Protein AF-A0A0S9QQ86-F1 (afdb_monomer_lite)

Sequence (827 aa):
MVSVPVWSMLIAEASAACQPASPASGQTVTCTDAQPTGFVAPAAATGLTVSIQPGATIDSQQTSAGTNPSFTNVRVNGTSIVNNAGTVGNTAPLNRDNFGVNLAGDRSTLNNTGTITLTAPAGNTTTRVYGAYSSAPAGSQYESTTVTNSGTIAVTQNGNGIARGIYSGENTTLFTLNNTGLISATRGTSATATTAVVAGVDSDDDTDRLVVNNAAGGRITATGTNTRAISGRAAQYEINNSGTLTNTTANEAAIATFAVNAGNAGDATTVRAYNTVITNTATGVINGDVRNFDQDLQTATTVVNLRRTGTLTNAGTINGNVAFGGGNQTVNNTGRITGGLSFLDVAATVNTVNLGTGSSIGGNITAQGLGTNNLNLSGTGTLTGTVSGFTSLNQTGTGIAWTTASGSVQNLSGNLTVAGGNLTLGAGSTQNVAGLIQVTGSGAQLTVNNTLTNKTVNLSGSNTSLVNNGTLVGTGAAGRANTAATRVYGVLTNSTGADFANVAVTNNGTIAVTENGIGISRGIYAGENIASMAITNAGTISATRSGTGTAAVAAIDSDDDVAALSVTNRAGATISGTGTGVRAIQGRAQSFTIANAGAITGPAGGQAIVVYGAGNGFLTNAATGVITGDVRFTDADPQVATTANRRNSTTTNAGRLSGNIQYGLGSHTLTNTGAITGNIAFADVAASRNTVNLGTGSTIGGNITAQGLGINALNLSGTGTLTGNVAGFTTLRQADGAWTLASGSTQTFSGGATVAGGVLTVNSTLNANTGVGTAGTLVGTGRVAGTLTNAGIVAPGSTAAPFGTLTVTNFVQQAGGTLQTTLGVDG

Radius of gyration: 45.86 Å; chains: 1; bounding box: 100×57×171 Å

Secondary structure (DSSP, 8-state):
---PPP----------SEESSSPPTTPEEEE-SEETT-EE--TT-BS-EEEE-TT-EE--EE---SSS--EEEEEEESS-EEEE-SEEE-SS--SS-EEEEEEESTTEEEEESSEEEEEEPTT-SS-EEEEEEE-PPTT--BS-EEEEESSEEEEEE-SSSEEEEEEE-SSEEEEEEEESSEEEEEE-TT---SSS-EEEEEE-TTEEEEEEEE-TT-EEEEESTTEEEEEE--SEEEEEESSEEEE-STT-EEEEE-SB-TT-TT--SS-PPEEEEEEE-TT-EEESEEEE-SBTT--TT---SS-EEEEEEESSEEES-EEE-SS-EEEEESSEESS-EEE---TT-EEEEEE-TT-EESS-EEE-SSSEEEEEE-SSEEE-S-EEEEEEEEEESTT-EEEEPTT-EEEEEEEEEEESSEEEE-TT-EEEESS-EEEESTT-EEEE-SEEES--EEE-STT-EEEESSEEEEEE-TT---SGGG-EEEEEE--SSS-B--EEEEESSEEEEEE-SSS-EEEEEE-SSBS-EEEEESSEEEEEE-S---S-EEEEEE-TTBSEEEEEE-TT-EEEEESTTEEEEEE--SEEEEEESSEEE-STTSEEEEE-SSEEEEEEE-TT-EEESEEEE-SSSS--TT-S-PEEEEEEESSEEES-EEE-SS-EEEEESSEE-S-EEE---TT-EEEEEE-TT-EE-S-EEE-SSSEEEEEE-SEEEE-S-EEEEEEEEE-SSEEEE-TT-EEEEEEEEEEEEEEEEE-SEEES-EEEEEEEEEEESSEEEEEEEESSEEEEBBTTBSS---EEEEEEEPTT-EE-SS--S--

Structure (mmCIF, N/CA/C/O backbone):
data_AF-A0A0S9QQ86-F1
#
_entry.id   AF-A0A0S9QQ86-F1
#
loop_
_atom_site.group_PDB
_atom_site.id
_atom_site.type_symbol
_atom_site.label_atom_id
_atom_site.label_alt_id
_atom_site.label_comp_id
_atom_site.label_asym_id
_atom_site.label_entity_id
_atom_site.label_seq_id
_atom_site.pdbx_PDB_ins_code
_atom_site.Cartn_x
_atom_site.Cartn_y
_atom_site.Cartn_z
_atom_site.occupancy
_atom_site.B_iso_or_equiv
_atom_site.auth_seq_id
_atom_site.auth_comp_id
_atom_site.auth_asym_id
_atom_site.auth_atom_id
_atom_site.pdbx_PDB_model_num
ATOM 1 N N . MET A 1 1 ? -31.117 -31.277 109.034 1.00 42.91 1 MET A N 1
ATOM 2 C CA . MET A 1 1 ? -30.748 -32.245 107.975 1.00 42.91 1 MET A CA 1
ATOM 3 C C . MET A 1 1 ? -32.050 -32.612 107.272 1.00 42.91 1 MET A C 1
ATOM 5 O O . MET A 1 1 ? -32.931 -33.069 107.974 1.00 42.91 1 MET A O 1
ATOM 9 N N . VAL A 1 2 ? -32.321 -32.347 105.990 1.00 33.88 2 VAL A N 1
ATOM 10 C CA . VAL A 1 2 ? -31.473 -32.233 104.788 1.00 33.88 2 VAL 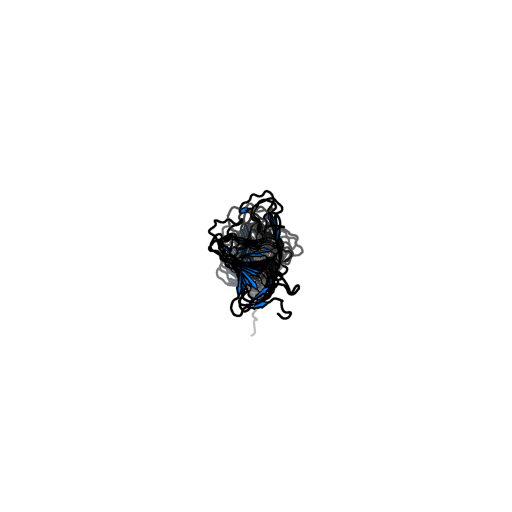A CA 1
ATOM 11 C C . VAL A 1 2 ? -32.186 -31.379 103.705 1.00 33.88 2 VAL A C 1
ATOM 13 O O . VAL A 1 2 ? -33.407 -31.397 103.625 1.00 33.88 2 VAL A O 1
ATOM 16 N N . SER A 1 3 ? -31.367 -30.657 102.923 1.00 34.94 3 SER A N 1
ATOM 17 C CA . SER A 1 3 ? -31.509 -29.999 101.598 1.00 34.94 3 SER A CA 1
ATOM 18 C C . SER A 1 3 ? -32.710 -29.108 101.230 1.00 34.94 3 SER A C 1
ATOM 20 O O . SER A 1 3 ? -33.792 -29.582 100.897 1.00 34.94 3 SER A O 1
ATOM 22 N N . VAL A 1 4 ? -32.412 -27.811 101.077 1.00 34.38 4 VAL A N 1
ATOM 23 C CA . VAL A 1 4 ? -33.148 -26.845 100.240 1.00 34.38 4 VAL A CA 1
ATOM 24 C C . VAL A 1 4 ? -32.533 -26.863 98.828 1.00 34.38 4 VAL A C 1
ATOM 26 O O . VAL A 1 4 ? -31.307 -26.763 98.730 1.00 34.38 4 VAL A O 1
ATOM 29 N N . PRO A 1 5 ? -33.319 -26.984 97.740 1.00 40.66 5 PRO A N 1
ATOM 30 C CA . PRO A 1 5 ? -32.805 -26.894 96.380 1.00 40.66 5 PRO A CA 1
ATOM 31 C C . PRO A 1 5 ? -32.748 -25.439 95.896 1.00 40.66 5 PRO A C 1
ATOM 33 O O . PRO A 1 5 ? -33.673 -24.651 96.084 1.00 40.66 5 PRO A O 1
ATOM 36 N N . VAL A 1 6 ? -31.634 -25.112 95.245 1.00 36.78 6 VAL A N 1
ATOM 37 C CA . VAL A 1 6 ? -31.362 -23.847 94.558 1.00 36.78 6 VAL A CA 1
ATOM 38 C C . VAL A 1 6 ? -32.195 -23.786 93.275 1.00 36.78 6 VAL A C 1
ATOM 40 O O . VAL A 1 6 ? -32.007 -24.601 92.375 1.00 36.78 6 VAL A O 1
ATOM 43 N N . TRP A 1 7 ? -33.099 -22.812 93.178 1.00 36.34 7 TRP A N 1
ATOM 44 C CA . TRP A 1 7 ? -33.680 -22.385 91.905 1.00 36.34 7 TRP A CA 1
ATOM 45 C C . TRP A 1 7 ? -32.700 -21.430 91.218 1.00 36.34 7 TRP A C 1
ATOM 47 O O . TRP A 1 7 ? -32.501 -20.303 91.665 1.00 36.34 7 TRP A O 1
ATOM 57 N N . SER A 1 8 ? -32.077 -21.888 90.133 1.00 35.44 8 SER A N 1
ATOM 58 C CA . SER A 1 8 ? -31.403 -21.022 89.168 1.00 35.44 8 SER A CA 1
ATOM 59 C C . SER 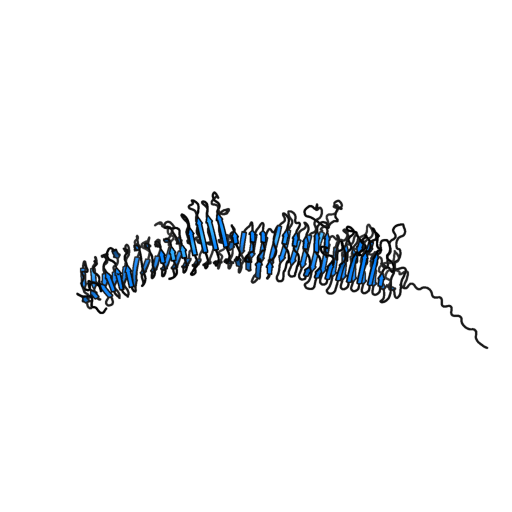A 1 8 ? -32.455 -20.476 88.200 1.00 35.44 8 SER A C 1
ATOM 61 O O . SER A 1 8 ? -33.015 -21.198 87.380 1.00 35.44 8 SER A O 1
ATOM 63 N N . MET A 1 9 ? -32.762 -19.184 88.322 1.00 32.84 9 MET A N 1
ATOM 64 C CA . MET A 1 9 ? -33.484 -18.436 87.295 1.00 32.84 9 MET A CA 1
ATOM 65 C C . MET A 1 9 ? -32.538 -18.223 86.108 1.00 32.84 9 MET A C 1
ATOM 67 O O . MET A 1 9 ? -31.603 -17.429 86.186 1.00 32.84 9 MET A O 1
ATOM 71 N N . LEU A 1 10 ? -32.778 -18.936 85.007 1.00 35.06 10 LEU A N 1
ATOM 72 C CA . LEU A 1 10 ? -32.261 -18.582 83.687 1.00 35.06 10 LEU A CA 1
ATOM 73 C C . LEU A 1 10 ? -32.993 -17.318 83.213 1.00 35.06 10 LEU A C 1
ATOM 75 O O . LEU A 1 10 ? -34.088 -17.396 82.660 1.00 35.06 10 LEU A O 1
ATOM 79 N N . ILE A 1 11 ? -32.397 -16.148 83.442 1.00 35.47 11 ILE A N 1
ATOM 80 C CA . ILE A 1 11 ? -32.747 -14.935 82.700 1.00 35.47 11 ILE A CA 1
ATOM 81 C C . ILE A 1 11 ? -32.011 -15.043 81.363 1.00 35.47 11 ILE A C 1
ATOM 83 O O . ILE A 1 11 ? -30.827 -14.735 81.264 1.00 35.47 11 ILE A O 1
ATOM 87 N N . ALA A 1 12 ? -32.699 -15.551 80.342 1.00 32.12 12 ALA A N 1
ATOM 88 C CA . ALA A 1 12 ? -32.270 -15.387 78.962 1.00 32.12 12 ALA A CA 1
ATOM 89 C C . ALA A 1 12 ? -32.544 -13.930 78.568 1.00 32.12 12 ALA A C 1
ATOM 91 O O . ALA A 1 12 ? -33.621 -13.603 78.070 1.00 32.12 12 ALA A O 1
ATOM 92 N N . GLU A 1 13 ? -31.600 -13.031 78.849 1.00 35.00 13 GLU A N 1
ATOM 93 C CA . GLU A 1 13 ? -31.570 -11.756 78.139 1.00 35.00 13 GLU A CA 1
ATOM 94 C C . GLU A 1 13 ? -31.379 -12.082 76.657 1.00 35.00 13 GLU A C 1
ATOM 96 O O . GLU A 1 13 ? -30.451 -12.802 76.286 1.00 35.00 13 GLU A O 1
ATOM 101 N N . ALA A 1 14 ? -32.292 -11.603 75.813 1.00 41.44 14 ALA A N 1
ATOM 102 C CA . ALA A 1 14 ? -32.137 -11.653 74.370 1.00 41.44 14 ALA A CA 1
ATOM 103 C C . ALA A 1 14 ? -30.925 -10.784 73.999 1.00 41.44 14 ALA A C 1
ATOM 105 O O . ALA A 1 14 ? -31.058 -9.584 73.759 1.00 41.44 14 ALA A O 1
ATOM 106 N N . SER A 1 15 ? -29.722 -11.362 74.031 1.00 53.38 15 SER A N 1
ATOM 107 C CA . SER A 1 15 ? -28.527 -10.674 73.571 1.00 53.38 15 SER A CA 1
ATOM 108 C C . SER A 1 15 ? -28.695 -10.419 72.075 1.00 53.38 15 SER A C 1
ATOM 110 O O . SER A 1 15 ? -28.980 -11.328 71.296 1.00 53.38 15 SER A O 1
ATOM 112 N N . ALA A 1 16 ? -28.578 -9.156 71.658 1.00 61.00 16 ALA A N 1
ATOM 113 C CA . ALA A 1 16 ? -28.522 -8.842 70.235 1.00 61.00 16 ALA A CA 1
ATOM 114 C C . ALA A 1 16 ? -27.374 -9.645 69.602 1.00 61.00 16 ALA A C 1
ATOM 116 O O . ALA A 1 16 ? -26.285 -9.711 70.176 1.00 61.00 16 ALA A O 1
ATOM 117 N N . ALA A 1 17 ? -27.598 -10.246 68.435 1.00 83.25 17 ALA A N 1
ATOM 118 C CA . ALA A 1 17 ? -26.603 -11.116 67.806 1.00 83.25 17 ALA A CA 1
ATOM 119 C C . ALA A 1 17 ? -25.352 -10.351 67.339 1.00 83.25 17 ALA A C 1
ATOM 121 O O . ALA A 1 17 ? -24.308 -10.962 67.131 1.00 83.25 17 ALA A O 1
ATOM 122 N N . CYS A 1 18 ? -25.457 -9.022 67.204 1.00 91.62 18 CYS A N 1
ATOM 123 C CA . CYS A 1 18 ? -24.354 -8.087 66.990 1.00 91.62 18 CYS A CA 1
ATOM 124 C C . CYS A 1 18 ? -24.015 -7.344 68.290 1.00 91.62 18 CYS A C 1
ATOM 126 O O . CYS A 1 18 ? -24.854 -6.603 68.807 1.00 91.62 18 CYS A O 1
ATOM 128 N N . GLN A 1 19 ? -22.788 -7.496 68.796 1.00 92.12 19 GLN A N 1
ATOM 129 C CA . GLN A 1 19 ? -22.339 -6.861 70.040 1.00 92.12 19 GLN A CA 1
ATOM 130 C C . GLN A 1 19 ? -21.069 -6.013 69.864 1.00 92.12 19 GLN A C 1
ATOM 132 O O . GLN A 1 19 ? -20.152 -6.454 69.168 1.00 92.12 19 GLN A O 1
ATOM 137 N N . PRO A 1 20 ? -20.973 -4.840 70.525 1.00 91.88 20 PRO A N 1
ATOM 138 C CA . PRO A 1 20 ? -22.025 -4.221 71.336 1.00 91.88 20 PRO A CA 1
ATOM 139 C C . PRO A 1 20 ? -23.178 -3.699 70.462 1.00 91.88 20 PRO A C 1
ATOM 141 O O . PRO A 1 20 ? -22.946 -3.167 69.379 1.00 91.88 20 PRO A O 1
ATOM 144 N N . ALA A 1 21 ? -24.419 -3.827 70.940 1.00 84.75 21 ALA A N 1
ATOM 145 C CA . ALA A 1 21 ? -25.613 -3.399 70.196 1.00 84.75 21 ALA A CA 1
ATOM 146 C C . ALA A 1 21 ? -25.665 -1.878 69.926 1.00 84.75 21 ALA A C 1
ATOM 148 O O . ALA A 1 21 ? -26.282 -1.436 68.961 1.00 84.75 21 ALA A O 1
ATOM 149 N N . SER A 1 22 ? -25.002 -1.077 70.768 1.00 88.56 22 SER A N 1
ATOM 150 C CA . SER A 1 22 ? -24.855 0.377 70.624 1.00 88.56 22 SER A CA 1
ATOM 151 C C . SER A 1 22 ? -23.378 0.770 70.795 1.00 88.56 22 SER A C 1
ATOM 153 O O . SER A 1 22 ? -22.986 1.206 71.880 1.00 88.56 22 SER A O 1
ATOM 155 N N . PRO A 1 23 ? -22.535 0.578 69.765 1.00 92.56 23 PRO A N 1
ATOM 156 C CA . PRO A 1 23 ? -21.102 0.852 69.844 1.00 92.56 23 PRO A CA 1
ATOM 157 C C . PRO A 1 23 ? -20.792 2.352 69.937 1.00 92.56 23 PRO A C 1
ATOM 159 O O . PRO A 1 23 ? -21.477 3.182 69.337 1.00 92.56 23 PRO A O 1
ATOM 162 N N . ALA A 1 24 ? -19.702 2.689 70.627 1.00 93.31 24 ALA A N 1
ATOM 163 C CA . ALA A 1 24 ? -19.068 4.006 70.538 1.00 93.31 24 ALA A CA 1
ATOM 164 C C . ALA A 1 24 ? -18.095 4.076 69.344 1.00 93.31 24 ALA A C 1
ATOM 166 O O . ALA A 1 24 ? -17.686 3.043 68.811 1.00 93.31 24 ALA A O 1
ATOM 167 N N . SER A 1 25 ? -17.693 5.284 68.935 1.00 94.44 25 SER A N 1
ATOM 168 C CA . SER A 1 25 ? -16.742 5.475 67.830 1.00 94.44 25 SER A CA 1
ATOM 169 C C . SER A 1 25 ? -15.441 4.687 68.025 1.00 94.44 25 SER A C 1
ATOM 171 O O . SER A 1 25 ? -14.938 4.566 69.142 1.00 94.44 25 SER A O 1
ATOM 173 N N . GLY A 1 26 ? -14.892 4.146 66.937 1.00 93.19 26 GLY A N 1
ATOM 174 C CA . GLY A 1 26 ? -13.669 3.335 66.955 1.00 93.19 26 GLY A CA 1
ATOM 175 C C . GLY A 1 26 ? -13.846 1.886 67.428 1.00 93.19 26 GLY A C 1
ATOM 176 O O . GLY A 1 26 ? -12.886 1.118 67.390 1.00 93.19 26 GLY A O 1
ATOM 177 N N . GLN A 1 27 ? -15.034 1.484 67.898 1.00 96.25 27 GLN A N 1
ATOM 178 C CA . GLN A 1 27 ? -15.246 0.133 68.422 1.00 96.25 27 GLN A CA 1
ATOM 179 C C . GLN A 1 27 ? -15.444 -0.920 67.327 1.00 96.25 27 GLN A C 1
ATOM 181 O O . GLN A 1 27 ? -15.884 -0.639 66.210 1.00 96.25 27 GLN A O 1
ATOM 186 N N . THR A 1 28 ? -15.155 -2.172 67.690 1.00 96.56 28 THR A N 1
ATOM 187 C CA . THR A 1 28 ? -15.485 -3.347 66.879 1.00 96.56 28 THR A CA 1
ATOM 188 C C . THR A 1 28 ? -16.832 -3.921 67.315 1.00 96.56 28 THR A C 1
ATOM 190 O O . THR A 1 28 ? -17.023 -4.205 68.494 1.00 96.56 28 THR A O 1
ATOM 193 N N . VAL A 1 29 ? -17.742 -4.118 66.363 1.00 96.31 29 VAL A N 1
ATOM 194 C CA . VAL A 1 29 ? -19.007 -4.840 66.535 1.00 96.31 29 VAL A CA 1
ATOM 195 C C . VAL A 1 29 ? -18.849 -6.220 65.920 1.00 96.31 29 VAL A C 1
ATOM 197 O O . VAL A 1 29 ? -18.479 -6.321 64.757 1.00 96.31 29 VAL A O 1
ATOM 200 N N . THR A 1 30 ? -19.143 -7.284 66.659 1.00 96.12 30 THR A N 1
ATOM 201 C CA . THR A 1 30 ? -19.096 -8.658 66.140 1.00 96.12 30 THR A CA 1
ATOM 202 C C . THR A 1 30 ? -20.499 -9.241 66.091 1.00 96.12 30 THR A C 1
ATOM 204 O O . THR A 1 30 ? -21.189 -9.233 67.107 1.00 96.12 30 THR A O 1
ATOM 207 N N . CYS A 1 31 ? -20.909 -9.745 64.926 1.00 95.38 31 CYS A N 1
ATOM 208 C CA . CYS A 1 31 ? -22.179 -10.438 64.734 1.00 95.38 31 CYS A CA 1
ATOM 209 C C . CYS A 1 31 ? -21.943 -11.941 64.563 1.00 95.38 31 CYS A C 1
ATOM 211 O O . CYS A 1 31 ? -21.298 -12.335 63.590 1.00 95.38 31 CYS A O 1
ATOM 213 N N . THR A 1 32 ? -22.439 -12.768 65.487 1.00 94.12 32 THR A N 1
ATOM 214 C CA . THR A 1 32 ? -22.210 -14.231 65.487 1.00 94.12 32 THR A CA 1
ATOM 215 C C . THR A 1 32 ? -23.421 -15.053 65.061 1.00 94.12 32 THR A C 1
ATOM 217 O O . THR A 1 32 ? -23.238 -16.132 64.511 1.00 94.12 32 THR A O 1
ATOM 220 N N . ASP A 1 33 ? -24.634 -14.532 65.258 1.00 91.44 33 ASP A N 1
ATOM 221 C CA . ASP A 1 33 ? -25.898 -15.248 65.034 1.00 91.44 33 ASP A CA 1
ATOM 222 C C . ASP A 1 33 ? -26.870 -14.439 64.152 1.00 91.44 33 ASP A C 1
ATOM 224 O O . ASP A 1 33 ? -26.481 -13.490 63.464 1.00 91.44 33 ASP A O 1
ATOM 228 N N . ALA A 1 34 ? -28.145 -14.831 64.131 1.00 91.19 34 ALA A N 1
ATOM 229 C CA . ALA A 1 34 ? -29.195 -14.127 63.404 1.00 91.19 34 ALA A CA 1
ATOM 230 C C . ALA A 1 34 ? -29.572 -12.797 64.079 1.00 91.19 34 ALA A C 1
ATOM 232 O O . ALA A 1 34 ? -30.019 -12.778 65.225 1.00 91.19 34 ALA A O 1
ATOM 233 N N . GLN A 1 35 ? -29.459 -11.693 63.340 1.00 91.81 35 GLN A N 1
ATOM 234 C CA . GLN A 1 35 ? -29.894 -10.356 63.730 1.00 91.81 35 GLN A CA 1
ATOM 235 C C . GLN A 1 35 ? -31.118 -9.938 62.890 1.00 91.81 35 GLN A C 1
ATOM 237 O O . GLN A 1 35 ? -30.965 -9.309 61.837 1.00 91.81 35 GLN A O 1
ATOM 242 N N . PRO A 1 36 ? -32.347 -10.270 63.331 1.00 87.38 36 PRO A N 1
ATOM 243 C CA . PRO A 1 36 ? -33.568 -10.068 62.544 1.00 87.38 36 PRO A CA 1
ATOM 244 C C . PRO A 1 36 ? -33.972 -8.596 62.389 1.00 87.38 36 PRO A C 1
ATOM 246 O O . PRO A 1 36 ? -34.810 -8.271 61.559 1.00 87.38 36 PRO A O 1
ATOM 249 N N . THR A 1 37 ? -33.402 -7.694 63.189 1.00 86.94 37 THR A N 1
ATOM 250 C CA . THR A 1 37 ? -33.710 -6.256 63.156 1.00 86.94 37 THR A CA 1
ATOM 251 C C . THR A 1 37 ? -32.634 -5.429 62.462 1.00 86.94 37 THR A C 1
ATOM 253 O O . THR A 1 37 ? -32.630 -4.216 62.634 1.00 86.94 37 THR A O 1
ATOM 256 N N . GLY A 1 38 ? -31.690 -6.059 61.756 1.00 90.88 38 GLY A N 1
ATOM 257 C CA . GLY A 1 38 ? -30.532 -5.388 61.166 1.00 90.88 38 GLY A CA 1
ATOM 258 C C . GLY A 1 38 ? -29.567 -4.763 62.179 1.00 90.88 38 GLY A C 1
ATOM 259 O O . GLY A 1 38 ? -29.695 -4.915 63.400 1.00 90.88 38 GLY A O 1
ATOM 260 N N . PHE A 1 39 ? -28.560 -4.074 61.649 1.00 93.38 39 PHE A N 1
ATOM 261 C CA . PHE A 1 39 ? -27.593 -3.286 62.402 1.00 93.38 39 PHE A CA 1
ATOM 262 C C . PHE A 1 39 ? -27.465 -1.882 61.802 1.00 93.38 39 PHE A C 1
ATOM 264 O O . PHE A 1 39 ? -26.983 -1.702 60.684 1.00 93.38 39 PHE A O 1
ATOM 271 N N . VAL A 1 40 ? -27.839 -0.863 62.568 1.00 92.62 40 VAL A N 1
ATOM 272 C CA . VAL A 1 40 ? -27.662 0.543 62.193 1.00 92.62 40 VAL A CA 1
ATOM 273 C C . VAL A 1 40 ? -26.800 1.224 63.245 1.00 92.62 40 VAL A C 1
ATOM 275 O O . VAL A 1 40 ? -27.189 1.324 64.407 1.00 92.62 40 VAL A O 1
ATOM 278 N N . ALA A 1 41 ? -25.623 1.700 62.832 1.00 91.50 41 ALA A N 1
ATOM 279 C CA . ALA A 1 41 ? -24.716 2.429 63.705 1.00 91.50 41 ALA A CA 1
ATOM 280 C C . ALA A 1 41 ? -25.399 3.678 64.299 1.00 91.50 41 ALA A C 1
ATOM 282 O O . ALA A 1 41 ? -26.053 4.423 63.554 1.00 91.50 41 ALA A O 1
ATOM 283 N N . PRO A 1 42 ? -25.213 3.963 65.604 1.00 91.19 42 PRO A N 1
ATOM 284 C CA . PRO A 1 42 ? -25.666 5.215 66.203 1.00 91.19 42 PRO A CA 1
ATOM 285 C C . PRO A 1 42 ? -25.159 6.429 65.412 1.00 91.19 42 PRO A C 1
ATOM 287 O O . PRO A 1 42 ? -24.029 6.429 64.926 1.00 91.19 42 PRO A O 1
ATOM 290 N N . ALA A 1 43 ? -25.973 7.483 65.297 1.00 85.25 43 ALA A N 1
ATOM 291 C CA . ALA A 1 43 ? -25.698 8.611 64.396 1.00 85.25 43 ALA A CA 1
ATOM 292 C C . ALA A 1 43 ? -24.330 9.292 64.622 1.00 85.25 43 ALA A C 1
ATOM 294 O O . ALA A 1 43 ? -23.712 9.748 63.666 1.00 85.25 43 ALA A O 1
ATOM 295 N N . ALA A 1 44 ? -23.842 9.334 65.868 1.00 86.50 44 ALA A N 1
ATOM 296 C CA . ALA A 1 44 ? -22.544 9.917 66.225 1.00 86.50 44 ALA A CA 1
ATOM 297 C C . ALA A 1 44 ? -21.367 8.919 66.185 1.00 86.50 44 ALA A C 1
ATOM 299 O O . ALA A 1 44 ? -20.217 9.328 66.337 1.00 86.50 44 ALA A O 1
ATOM 300 N N . ALA A 1 45 ? -21.636 7.620 66.012 1.00 91.38 45 ALA A N 1
ATOM 301 C CA . ALA A 1 45 ? -20.614 6.581 66.018 1.00 91.38 45 ALA A CA 1
ATOM 302 C C . ALA A 1 45 ? -19.935 6.485 64.645 1.00 91.38 45 ALA A C 1
ATOM 304 O O . ALA A 1 45 ? -20.573 6.167 63.639 1.00 91.38 45 ALA A O 1
ATOM 305 N N . THR A 1 46 ? -18.630 6.745 64.613 1.00 92.69 46 THR A N 1
ATOM 306 C CA . THR A 1 46 ? -17.783 6.704 63.412 1.00 92.69 46 THR A CA 1
ATOM 307 C C . THR A 1 46 ? -16.565 5.814 63.638 1.00 92.69 46 THR A C 1
ATOM 309 O O . THR A 1 46 ? -16.242 5.465 64.773 1.00 92.69 46 THR A O 1
ATOM 312 N N . GLY A 1 47 ? -15.870 5.410 62.573 1.00 93.19 47 GLY A N 1
ATOM 313 C CA . GLY A 1 47 ? -14.671 4.578 62.722 1.00 93.19 47 GLY A CA 1
ATOM 314 C C . GLY A 1 47 ? -14.955 3.168 63.248 1.00 93.19 47 GLY A C 1
ATOM 315 O O . GLY A 1 47 ? -14.082 2.558 63.856 1.00 93.19 47 GLY A O 1
ATOM 316 N N . LEU A 1 48 ? -16.180 2.666 63.081 1.00 96.31 48 LEU A N 1
ATOM 317 C CA . LEU A 1 48 ? -16.568 1.344 63.563 1.00 96.31 48 LEU A CA 1
ATOM 318 C C . LEU A 1 48 ? -15.942 0.245 62.707 1.00 96.31 48 LEU A C 1
ATOM 320 O O . LEU A 1 48 ? -15.819 0.402 61.497 1.00 96.31 48 LEU A O 1
ATOM 324 N N . THR A 1 49 ? -15.634 -0.899 63.314 1.00 97.38 49 THR A N 1
ATOM 325 C CA . THR A 1 49 ? -15.344 -2.143 62.583 1.00 97.38 49 THR A CA 1
ATOM 326 C C . THR A 1 49 ? -16.467 -3.144 62.826 1.00 97.38 49 THR A C 1
ATOM 328 O O . THR A 1 49 ? -16.536 -3.749 63.887 1.00 97.38 49 THR A O 1
ATOM 331 N N . VAL A 1 50 ? -17.368 -3.331 61.868 1.00 97.12 50 VAL A N 1
ATOM 332 C CA . VAL A 1 50 ? -18.463 -4.308 61.958 1.00 97.12 50 VAL A CA 1
ATOM 333 C C . VAL A 1 50 ? -18.007 -5.622 61.333 1.00 97.12 50 VAL A C 1
ATOM 335 O O . VAL A 1 50 ? -17.659 -5.647 60.161 1.00 97.12 50 VAL A O 1
ATOM 338 N N . SER A 1 51 ? -17.996 -6.712 62.092 1.00 97.19 51 SER A N 1
ATOM 339 C CA . SER A 1 51 ? -17.504 -8.029 61.686 1.00 97.19 51 SER A CA 1
ATOM 340 C C . SER A 1 51 ? -18.625 -9.064 61.759 1.00 97.19 51 SER A C 1
ATOM 342 O O . SER A 1 51 ? -18.986 -9.526 62.842 1.00 97.19 51 SER A O 1
ATOM 344 N N . ILE A 1 52 ? -19.195 -9.412 60.607 1.00 97.44 52 ILE A N 1
ATOM 345 C CA . ILE A 1 52 ? -20.265 -10.406 60.473 1.00 97.44 52 ILE A CA 1
ATOM 346 C C . ILE A 1 52 ? -19.614 -11.762 60.214 1.00 97.44 52 ILE A C 1
ATOM 348 O O . ILE A 1 52 ? -18.998 -11.967 59.166 1.00 97.44 52 ILE A O 1
ATOM 352 N N . GLN A 1 53 ? -19.726 -12.674 61.178 1.00 96.56 53 GLN A N 1
ATOM 353 C CA . GLN A 1 53 ? -19.045 -13.965 61.149 1.00 96.56 53 GLN A CA 1
ATOM 354 C C . GLN A 1 53 ? -19.683 -14.945 60.151 1.00 96.56 53 GLN A C 1
ATOM 356 O O . GLN A 1 53 ? -20.864 -14.812 59.816 1.00 96.56 53 GLN A O 1
ATOM 361 N N . PRO A 1 54 ? -18.933 -15.962 59.684 1.00 95.62 54 PRO A N 1
ATOM 362 C CA . PRO A 1 54 ? -19.508 -17.062 58.917 1.00 95.62 54 PRO A CA 1
ATOM 363 C C . PRO A 1 54 ? -20.700 -17.694 59.651 1.00 95.62 54 PRO A C 1
ATOM 365 O O . PRO A 1 54 ? -20.607 -18.002 60.834 1.00 95.62 54 PRO A O 1
ATOM 368 N N . GLY A 1 55 ? -21.818 -17.889 58.947 1.00 91.25 55 GLY A N 1
ATOM 369 C CA . GLY A 1 55 ? -23.059 -18.437 59.515 1.00 91.25 55 GLY A CA 1
ATOM 370 C C . GLY A 1 55 ? -24.008 -17.403 60.140 1.00 91.25 55 GLY A C 1
ATOM 371 O O . GLY A 1 55 ? -25.202 -17.682 60.234 1.00 91.25 55 GLY A O 1
ATOM 372 N N . ALA A 1 56 ? -23.532 -16.199 60.479 1.00 94.69 56 ALA A N 1
ATOM 373 C CA . ALA A 1 56 ? -24.394 -15.115 60.947 1.00 94.69 56 ALA A CA 1
ATOM 374 C C . ALA A 1 56 ? -25.315 -14.612 59.819 1.00 94.69 56 ALA A C 1
ATOM 376 O O . ALA A 1 56 ? -24.931 -14.598 58.643 1.00 94.69 56 ALA A O 1
ATOM 377 N N . THR A 1 57 ? -26.526 -14.174 60.173 1.00 94.38 57 THR A N 1
ATOM 378 C CA . THR A 1 57 ? -27.515 -13.636 59.220 1.00 94.38 57 THR A CA 1
ATOM 379 C C . THR A 1 57 ? -28.000 -12.265 59.681 1.00 94.38 57 THR A C 1
ATOM 381 O O . THR A 1 57 ? -28.406 -12.117 60.826 1.00 94.38 57 THR A O 1
ATOM 384 N N . ILE A 1 58 ? -27.958 -11.248 58.820 1.00 94.12 58 ILE A N 1
ATOM 385 C CA . ILE A 1 58 ? -28.413 -9.885 59.137 1.00 94.12 58 ILE A CA 1
ATOM 386 C C . ILE A 1 58 ? -29.609 -9.531 58.253 1.00 94.12 58 ILE A C 1
ATOM 388 O O . ILE A 1 58 ? -29.462 -9.377 57.036 1.00 94.12 58 ILE A O 1
ATOM 392 N N . ASP A 1 59 ? -30.782 -9.376 58.867 1.00 91.00 59 ASP A N 1
ATOM 393 C CA . ASP A 1 59 ? -32.007 -8.949 58.182 1.00 91.00 59 ASP A CA 1
ATOM 394 C C . ASP A 1 59 ? -32.151 -7.414 58.203 1.00 91.00 59 ASP A C 1
ATOM 396 O O . ASP A 1 59 ? -31.217 -6.692 58.553 1.00 91.00 59 ASP A O 1
ATOM 400 N N . SER A 1 60 ? -33.273 -6.889 57.729 1.00 87.38 60 SER A N 1
ATOM 401 C CA . SER A 1 60 ? -33.471 -5.461 57.490 1.00 87.38 60 SER A CA 1
ATOM 402 C C . SER A 1 60 ? -34.013 -4.698 58.707 1.00 87.38 60 SER A C 1
ATOM 404 O O . SER A 1 60 ? -34.912 -5.157 59.410 1.00 87.38 60 SER A O 1
ATOM 406 N N . GLN A 1 61 ? -33.513 -3.478 58.916 1.00 87.25 61 GLN A N 1
ATOM 407 C CA . GLN A 1 61 ? -34.061 -2.493 59.848 1.00 87.25 61 GLN A CA 1
ATOM 408 C C . GLN A 1 61 ? -34.781 -1.384 59.084 1.00 87.25 61 GLN A C 1
ATOM 410 O O . GLN A 1 61 ? -34.240 -0.843 58.120 1.00 87.25 61 GLN A O 1
ATOM 415 N N . GLN A 1 62 ? -35.958 -0.956 59.540 1.00 86.00 62 GLN A N 1
ATOM 416 C CA . GLN A 1 62 ? -36.554 0.282 59.039 1.00 86.00 62 GLN A CA 1
ATOM 417 C C . GLN A 1 62 ? -35.744 1.494 59.538 1.00 86.00 62 GLN A C 1
ATOM 419 O O . GLN A 1 62 ? -35.544 1.670 60.736 1.00 86.00 62 GLN A O 1
ATOM 424 N N . THR A 1 63 ? -35.285 2.337 58.614 1.00 81.19 63 THR A N 1
ATOM 425 C CA . THR A 1 63 ? -34.387 3.484 58.872 1.00 81.19 63 THR A CA 1
ATOM 426 C C . THR A 1 63 ? -35.025 4.848 58.630 1.00 81.19 63 THR A C 1
ATOM 428 O O . THR A 1 63 ? -34.452 5.866 59.010 1.00 81.19 63 THR A O 1
ATOM 431 N N . SER A 1 64 ? -36.220 4.894 58.042 1.00 78.62 64 SER A N 1
ATOM 432 C CA . SER A 1 64 ? -37.015 6.118 57.920 1.00 78.62 64 SER A CA 1
ATOM 433 C C . SER A 1 64 ? -38.501 5.839 58.163 1.00 78.62 64 SER A C 1
ATOM 435 O O . SER A 1 64 ? -39.006 4.749 57.882 1.00 78.62 64 SER A O 1
ATOM 437 N N . ALA A 1 65 ? -39.200 6.822 58.733 1.00 66.88 65 ALA A N 1
ATOM 438 C CA . ALA A 1 65 ? -40.642 6.784 58.973 1.00 66.88 65 ALA A CA 1
ATOM 439 C C . ALA A 1 65 ? -41.400 7.532 57.861 1.00 66.88 65 ALA A C 1
ATOM 441 O O . ALA A 1 65 ? -40.833 8.386 57.184 1.00 66.88 65 ALA A O 1
ATOM 442 N N . GLY A 1 66 ? -42.692 7.239 57.688 1.00 58.88 66 GLY A N 1
ATOM 443 C CA . GLY A 1 66 ? -43.570 7.929 56.734 1.00 58.88 66 GLY A CA 1
ATOM 444 C C . GLY A 1 66 ? -44.205 7.001 55.697 1.00 58.88 66 GLY A C 1
ATOM 445 O O . GLY A 1 66 ? -44.146 5.780 55.812 1.00 58.88 66 GLY A O 1
ATOM 446 N N . THR A 1 67 ? -44.827 7.587 54.670 1.00 51.50 67 THR A N 1
ATOM 447 C CA . THR A 1 67 ? -45.526 6.864 53.585 1.00 51.50 67 THR A CA 1
ATOM 448 C C . THR A 1 67 ? -44.579 6.159 52.605 1.00 51.50 67 THR A C 1
ATOM 450 O O . THR A 1 67 ? -45.028 5.367 51.771 1.00 51.50 67 THR A O 1
ATOM 453 N N . ASN A 1 68 ? -43.272 6.423 52.711 1.00 55.06 68 ASN A N 1
ATOM 454 C CA . ASN A 1 68 ? -42.226 5.844 51.874 1.00 55.06 68 ASN A CA 1
ATOM 455 C C . ASN A 1 68 ? -40.973 5.463 52.703 1.00 55.06 68 ASN A C 1
ATOM 457 O O . ASN A 1 68 ? -39.956 6.150 52.616 1.00 55.06 68 ASN A O 1
ATOM 461 N N . PRO A 1 69 ? -41.056 4.431 53.567 1.00 67.38 69 PRO A N 1
ATOM 462 C CA . PRO A 1 69 ? -39.963 4.056 54.461 1.00 67.38 69 PRO A CA 1
ATOM 463 C C . PRO A 1 69 ? -38.804 3.371 53.722 1.00 67.38 69 PRO A C 1
ATOM 465 O O . PRO A 1 69 ? -39.008 2.646 52.749 1.00 67.38 69 PRO A O 1
ATOM 468 N N . SER A 1 70 ? -37.593 3.570 54.233 1.00 83.19 70 SER A N 1
ATOM 469 C CA . SER A 1 70 ? -36.340 2.978 53.762 1.00 83.19 70 SER A CA 1
ATOM 470 C C . SER A 1 70 ? -35.888 1.882 54.718 1.00 83.19 70 SER A C 1
ATOM 472 O O . SER A 1 70 ? -35.932 2.068 55.937 1.00 83.19 70 SER A O 1
ATOM 474 N N . PHE A 1 71 ? -35.384 0.775 54.186 1.00 86.81 71 PHE A N 1
ATOM 475 C CA . PHE A 1 71 ? -34.889 -0.357 54.964 1.00 86.81 71 PHE A CA 1
ATOM 476 C C . PHE A 1 71 ? -33.395 -0.553 54.738 1.00 86.81 71 PHE A C 1
ATOM 478 O O . PHE A 1 71 ? -32.923 -0.470 53.608 1.00 86.81 71 PHE A O 1
ATOM 485 N N . THR A 1 72 ? -32.644 -0.810 55.805 1.00 89.94 72 THR A N 1
ATOM 486 C CA . THR A 1 72 ? -31.202 -1.057 55.736 1.00 89.94 72 THR A CA 1
ATOM 487 C C . THR A 1 72 ? -30.820 -2.267 56.581 1.00 89.94 72 THR A C 1
ATOM 489 O O . THR A 1 72 ? -31.214 -2.327 57.742 1.00 89.94 72 THR A O 1
ATOM 492 N N . ASN A 1 73 ? -30.047 -3.214 56.045 1.00 93.94 73 ASN A N 1
ATOM 493 C CA . ASN A 1 73 ? -29.555 -4.345 56.837 1.00 93.94 73 ASN A CA 1
ATOM 494 C C . ASN A 1 73 ? -28.345 -3.958 57.691 1.00 93.94 73 ASN A C 1
ATOM 496 O O . ASN A 1 73 ? -28.304 -4.264 58.877 1.00 93.94 73 ASN A O 1
ATOM 500 N N . VAL A 1 74 ? -27.364 -3.272 57.099 1.00 94.62 74 VAL A N 1
ATOM 501 C CA . VAL A 1 74 ? -26.161 -2.779 57.781 1.00 94.62 74 VAL A CA 1
ATOM 502 C C . VAL A 1 74 ? -25.946 -1.317 57.411 1.00 94.62 74 VAL A C 1
ATOM 504 O O . VAL A 1 74 ? -25.779 -1.008 56.235 1.00 94.62 74 VAL A O 1
ATOM 507 N N . ARG A 1 75 ? -25.911 -0.405 58.385 1.00 94.12 75 ARG A N 1
ATOM 508 C CA . ARG A 1 75 ? -25.524 1.000 58.174 1.00 94.12 75 ARG A CA 1
ATOM 509 C C . ARG A 1 75 ? -24.354 1.378 59.065 1.00 94.12 75 ARG A C 1
ATOM 511 O O . ARG A 1 75 ? -24.419 1.171 60.274 1.00 94.12 75 ARG A O 1
ATOM 518 N N . VAL A 1 76 ? -23.334 1.998 58.483 1.00 94.50 76 VAL A N 1
ATOM 519 C CA . VAL A 1 76 ? -22.191 2.572 59.207 1.00 94.50 76 VAL A CA 1
ATOM 520 C C . VAL A 1 76 ? -21.977 4.033 58.813 1.00 94.50 76 VAL A C 1
ATOM 522 O O . VAL A 1 76 ? -22.367 4.429 57.717 1.00 94.50 76 VAL A O 1
ATOM 525 N N . ASN A 1 77 ? -21.370 4.826 59.703 1.00 91.00 77 ASN A N 1
ATOM 526 C CA . ASN A 1 77 ? -21.095 6.252 59.486 1.00 91.00 77 ASN A CA 1
ATOM 527 C C . ASN A 1 77 ? -19.586 6.552 59.596 1.00 91.00 77 ASN A C 1
ATOM 529 O O . ASN A 1 77 ? -18.831 5.781 60.192 1.00 91.00 77 ASN A O 1
ATOM 533 N N . GLY A 1 78 ? -19.140 7.696 59.071 1.00 89.00 78 GLY A N 1
ATOM 534 C CA . GLY A 1 78 ? -17.724 8.109 59.058 1.00 89.00 78 GLY A CA 1
ATOM 535 C C . GLY A 1 78 ? -16.764 7.055 58.480 1.00 89.00 78 GLY A C 1
ATOM 536 O O . GLY A 1 78 ? -17.162 6.248 57.652 1.00 89.00 78 GLY A O 1
ATOM 537 N N . THR A 1 79 ? -15.514 7.026 58.952 1.00 92.88 79 THR A N 1
ATOM 538 C CA . THR A 1 79 ? -14.434 6.158 58.437 1.00 92.88 79 THR A CA 1
ATOM 539 C C . THR A 1 79 ? -14.542 4.696 58.904 1.00 92.88 79 THR A C 1
ATOM 541 O O . THR A 1 79 ? -13.625 4.171 59.537 1.00 92.88 79 THR A O 1
ATOM 544 N N . SER A 1 80 ? -15.688 4.052 58.683 1.00 96.38 80 SER A N 1
ATOM 545 C CA . SER A 1 80 ? -15.997 2.711 59.204 1.00 96.38 80 SER A CA 1
ATOM 546 C C . SER A 1 80 ? -15.658 1.578 58.226 1.00 96.38 80 SER A C 1
ATOM 548 O O . SER A 1 80 ? -15.626 1.762 57.011 1.00 96.38 80 SER A O 1
ATOM 550 N N . ILE A 1 81 ? -15.455 0.374 58.760 1.00 97.62 81 ILE A N 1
ATOM 551 C CA . ILE A 1 81 ? -15.154 -0.858 58.027 1.00 97.62 81 ILE A CA 1
ATOM 552 C C . ILE A 1 81 ? -16.248 -1.890 58.312 1.00 97.62 81 ILE A C 1
ATOM 554 O O . ILE A 1 81 ? -16.556 -2.170 59.468 1.00 97.62 81 ILE A O 1
ATOM 558 N N . VAL A 1 82 ? -16.806 -2.502 57.271 1.00 98.00 82 VAL A N 1
ATOM 559 C CA . VAL A 1 82 ? -17.713 -3.653 57.366 1.00 98.00 82 VAL A CA 1
ATOM 560 C C . VAL A 1 82 ? -17.011 -4.875 56.782 1.00 98.00 82 VAL A C 1
ATOM 562 O O . VAL A 1 82 ? -16.757 -4.927 55.586 1.00 98.00 82 VAL A O 1
ATOM 565 N N . ASN A 1 83 ? -16.711 -5.871 57.607 1.00 98.06 83 ASN A N 1
ATOM 566 C CA . ASN A 1 83 ? -16.197 -7.176 57.207 1.00 98.06 83 ASN A CA 1
ATOM 567 C C . ASN A 1 83 ? -17.355 -8.181 57.216 1.00 98.06 83 ASN A C 1
ATOM 569 O O . ASN A 1 83 ? -17.788 -8.614 58.283 1.00 98.06 83 ASN A O 1
ATOM 573 N N . ASN A 1 84 ? -17.875 -8.545 56.044 1.00 97.88 84 ASN A N 1
ATOM 574 C CA . ASN A 1 84 ? -18.958 -9.516 55.919 1.00 97.88 84 ASN A CA 1
ATOM 575 C C . ASN A 1 84 ? -18.443 -10.881 55.459 1.00 97.88 84 ASN A C 1
ATOM 577 O O . ASN A 1 84 ? -18.083 -11.029 54.292 1.00 97.88 84 ASN A O 1
ATOM 581 N N . ALA A 1 85 ? -18.490 -11.877 56.342 1.00 97.38 85 ALA A N 1
ATOM 582 C CA . ALA A 1 85 ? -18.292 -13.292 56.021 1.00 97.38 85 ALA A CA 1
ATOM 583 C C . ALA A 1 85 ? -19.582 -14.131 56.164 1.00 97.38 85 ALA A C 1
ATOM 585 O O . ALA A 1 85 ? -19.581 -15.314 55.823 1.00 97.38 85 ALA A O 1
ATOM 586 N N . GLY A 1 86 ? -20.672 -13.531 56.657 1.00 96.06 86 GLY A N 1
ATOM 587 C CA . GLY A 1 86 ? -21.983 -14.159 56.832 1.00 96.06 86 GLY A CA 1
ATOM 588 C C . GLY A 1 86 ? -22.948 -13.869 55.679 1.00 96.06 86 GLY A C 1
ATOM 589 O O . GLY A 1 86 ? -22.540 -13.724 54.525 1.00 96.06 86 GLY A O 1
ATOM 590 N N . THR A 1 87 ? -24.245 -13.797 55.985 1.00 96.31 87 THR A N 1
ATOM 591 C CA . THR A 1 87 ? -25.310 -13.475 55.021 1.00 96.31 87 THR A CA 1
ATOM 592 C C . THR A 1 87 ? -26.025 -12.184 55.410 1.00 96.31 87 THR A C 1
ATOM 594 O O . THR A 1 87 ? -26.537 -12.063 56.517 1.00 96.31 87 THR A O 1
ATOM 597 N N . VAL A 1 88 ? -26.113 -11.231 54.488 1.00 95.62 88 VAL A N 1
ATOM 598 C CA . VAL A 1 88 ? -26.889 -9.993 54.622 1.00 95.62 88 VAL A CA 1
ATOM 599 C C . VAL A 1 88 ? -28.000 -10.030 53.581 1.00 95.62 88 VAL A C 1
ATOM 601 O O . VAL A 1 88 ? -27.726 -10.169 52.391 1.00 95.62 88 VAL A O 1
ATOM 604 N N . GLY A 1 89 ? -29.258 -9.913 53.983 1.00 91.38 89 GLY A N 1
ATOM 605 C CA . GLY A 1 89 ? -30.348 -9.950 53.012 1.00 91.38 89 GLY A CA 1
ATOM 606 C C . GLY A 1 89 ? -31.721 -9.788 53.627 1.00 91.38 89 GLY A C 1
ATOM 607 O O . GLY A 1 89 ? -31.859 -9.829 54.842 1.00 91.38 89 GLY A O 1
ATOM 608 N N . ASN A 1 90 ? -32.740 -9.585 52.796 1.00 84.31 90 ASN A N 1
ATOM 609 C CA . ASN A 1 90 ? -34.120 -9.505 53.263 1.00 84.31 90 ASN A CA 1
ATOM 610 C C . ASN A 1 90 ? -34.808 -10.874 53.175 1.00 84.31 90 ASN A C 1
ATOM 612 O O . ASN A 1 90 ? -34.876 -11.468 52.098 1.00 84.31 90 ASN A O 1
ATOM 616 N N . THR A 1 91 ? -35.345 -11.369 54.294 1.00 68.56 91 THR A N 1
ATOM 617 C CA . THR A 1 91 ? -36.076 -12.654 54.336 1.00 68.56 91 THR A CA 1
ATOM 618 C C . THR A 1 91 ? -37.406 -12.612 53.576 1.00 68.56 91 THR A C 1
ATOM 620 O O . THR A 1 91 ? -37.856 -13.641 53.070 1.00 68.56 91 THR A O 1
ATOM 623 N N . ALA A 1 92 ? -38.010 -11.426 53.428 1.00 70.94 92 ALA A N 1
ATOM 624 C CA . ALA A 1 92 ? -39.183 -11.177 52.592 1.00 70.94 92 ALA A CA 1
ATOM 625 C C . ALA A 1 92 ? -38.958 -9.973 51.653 1.00 70.94 92 ALA A C 1
ATOM 627 O O . ALA A 1 92 ? -38.338 -8.986 52.061 1.00 70.94 92 ALA A O 1
ATOM 628 N N . PRO A 1 93 ? -39.472 -9.993 50.406 1.00 69.94 93 PRO A N 1
ATOM 629 C CA . PRO A 1 93 ? -39.394 -8.844 49.509 1.00 69.94 93 PRO A CA 1
ATOM 630 C C . PRO A 1 93 ? -40.072 -7.604 50.105 1.00 69.9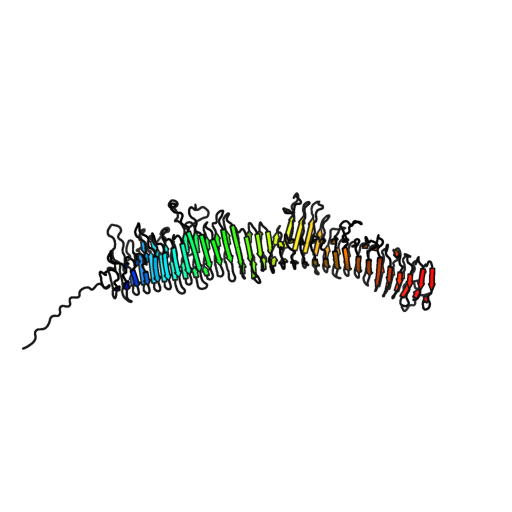4 93 PRO A C 1
ATOM 632 O O . PRO A 1 93 ? -41.264 -7.620 50.411 1.00 69.94 93 PRO A O 1
ATOM 635 N N . LEU A 1 94 ? -39.320 -6.513 50.245 1.00 73.69 94 LEU A N 1
ATOM 636 C CA . LEU A 1 94 ? -39.806 -5.278 50.861 1.00 73.69 94 LEU A CA 1
ATOM 637 C C . LEU A 1 94 ? -40.235 -4.283 49.789 1.00 73.69 94 LEU A C 1
ATOM 639 O O 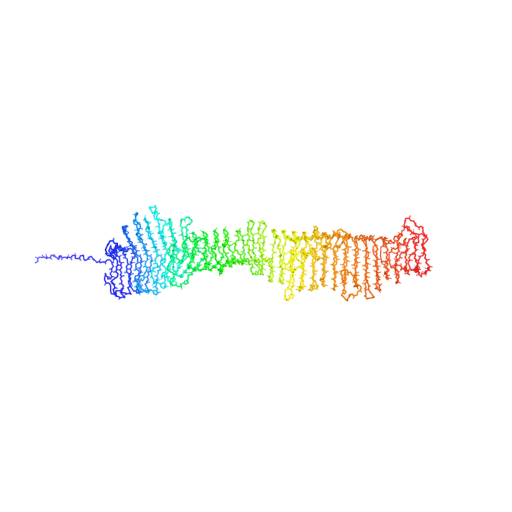. LEU A 1 94 ? -39.547 -4.060 48.792 1.00 73.69 94 LEU A O 1
ATOM 643 N N . ASN A 1 95 ? -41.391 -3.669 50.006 1.00 66.38 95 ASN A N 1
ATOM 644 C CA . ASN A 1 95 ? -42.107 -2.901 48.997 1.00 66.38 95 ASN A CA 1
ATOM 645 C C . ASN A 1 95 ? -41.616 -1.450 48.822 1.00 66.38 95 ASN A C 1
ATOM 647 O O . ASN A 1 95 ? -42.422 -0.644 48.378 1.00 66.38 95 ASN A O 1
ATOM 651 N N . ARG A 1 96 ? -40.355 -1.104 49.153 1.00 78.38 96 ARG A N 1
ATOM 652 C CA . ARG A 1 96 ? -39.727 0.244 49.051 1.00 78.38 96 ARG A CA 1
ATOM 653 C C . ARG A 1 96 ? -38.184 0.160 49.037 1.00 78.38 96 ARG A C 1
ATOM 655 O O . ARG A 1 96 ? -37.662 -0.910 48.749 1.00 78.38 96 ARG A O 1
ATOM 662 N N . ASP A 1 97 ? -37.479 1.274 49.260 1.00 84.50 97 ASP A N 1
ATOM 663 C CA . ASP A 1 97 ? -36.019 1.380 49.131 1.00 84.50 97 ASP A CA 1
ATOM 664 C C . ASP A 1 97 ? -35.281 0.490 50.141 1.00 84.50 97 ASP A C 1
ATOM 666 O O . ASP A 1 97 ? -35.449 0.649 51.350 1.00 84.50 97 ASP A O 1
ATOM 670 N N . ASN A 1 98 ? -34.451 -0.424 49.634 1.00 88.44 98 ASN A N 1
ATOM 671 C CA . ASN A 1 98 ? -33.721 -1.415 50.424 1.00 88.44 98 ASN A CA 1
ATOM 672 C C . ASN A 1 98 ? -32.213 -1.294 50.201 1.00 88.44 98 ASN A C 1
ATOM 674 O O . ASN A 1 98 ? -31.742 -1.344 49.061 1.00 88.44 98 ASN A O 1
ATOM 678 N N . PHE A 1 99 ? -31.464 -1.217 51.295 1.00 91.50 99 PHE A N 1
ATOM 679 C CA . PHE A 1 99 ? -30.010 -1.104 51.307 1.00 91.50 99 PHE A CA 1
ATOM 680 C C . PHE A 1 99 ? -29.406 -2.277 52.087 1.00 91.50 99 PHE A C 1
ATOM 682 O O . PHE A 1 99 ? -29.649 -2.418 53.280 1.00 91.50 99 PHE A O 1
ATOM 689 N N . GLY A 1 100 ? -28.600 -3.118 51.442 1.00 93.44 100 GLY A N 1
ATOM 690 C CA . GLY A 1 100 ? -27.906 -4.217 52.120 1.00 93.44 100 GLY A CA 1
ATOM 691 C C . GLY A 1 100 ? -26.847 -3.660 53.063 1.00 93.44 100 GLY A C 1
ATOM 692 O O . GLY A 1 100 ? -27.002 -3.682 54.279 1.00 93.44 100 GLY A O 1
ATOM 693 N N . VAL A 1 101 ? -25.792 -3.081 52.495 1.00 95.94 101 VAL A N 1
ATOM 694 C CA . VAL A 1 101 ? -24.772 -2.342 53.245 1.00 95.94 101 VAL A CA 1
ATOM 695 C C . VAL A 1 101 ? -24.781 -0.880 52.813 1.00 95.94 101 VAL A C 1
ATOM 697 O O . VAL A 1 101 ? -24.476 -0.556 51.668 1.00 95.94 101 VAL A O 1
ATOM 700 N N . ASN A 1 102 ? -25.119 0.004 53.745 1.00 94.38 102 ASN A N 1
ATOM 701 C CA . ASN A 1 102 ? -25.137 1.449 53.584 1.00 94.38 102 ASN A CA 1
ATOM 702 C C . ASN A 1 102 ? -23.887 2.066 54.232 1.00 94.38 102 ASN A C 1
ATOM 704 O O . ASN A 1 102 ? -23.770 2.144 55.460 1.00 94.38 102 ASN A O 1
ATOM 708 N N . LEU A 1 103 ? -22.954 2.487 53.385 1.00 94.19 103 LEU A N 1
ATOM 709 C CA . LEU A 1 103 ? -21.696 3.137 53.735 1.00 94.19 103 LEU A CA 1
ATOM 710 C C . LEU A 1 103 ? -21.927 4.655 53.823 1.00 94.19 103 LEU A C 1
ATOM 712 O O . LEU A 1 103 ? -21.495 5.418 52.965 1.00 94.19 103 LEU A O 1
ATOM 716 N N . ALA A 1 104 ? -22.656 5.094 54.851 1.00 88.31 104 ALA A N 1
ATOM 717 C CA . ALA A 1 104 ? -23.052 6.489 55.054 1.00 88.31 104 ALA A CA 1
ATOM 718 C C . ALA A 1 104 ? -21.938 7.326 55.716 1.00 88.31 104 ALA A C 1
ATOM 720 O O . ALA A 1 104 ? -22.167 8.047 56.693 1.00 88.31 104 ALA A O 1
ATOM 721 N N . GLY A 1 105 ? -20.708 7.205 55.218 1.00 85.62 105 GLY A N 1
ATOM 722 C CA . GLY A 1 105 ? -19.547 7.861 55.801 1.00 85.62 105 GLY A CA 1
ATOM 723 C C . GLY A 1 105 ? -18.358 7.959 54.861 1.00 85.62 105 GLY A C 1
ATOM 724 O O . GLY A 1 105 ? -18.096 7.044 54.083 1.00 85.62 105 GLY A O 1
ATOM 725 N N . ASP A 1 106 ? -17.603 9.046 54.989 1.00 89.19 106 ASP A N 1
ATOM 726 C CA . ASP A 1 106 ? -16.375 9.237 54.226 1.00 89.19 106 ASP A CA 1
ATOM 727 C C . ASP A 1 106 ? -15.301 8.200 54.596 1.00 89.19 106 ASP A C 1
ATOM 729 O O . ASP A 1 106 ? -15.175 7.806 55.756 1.00 89.19 106 ASP A O 1
ATOM 733 N N . ARG A 1 107 ? -14.527 7.757 53.601 1.00 93.69 107 ARG A N 1
ATOM 734 C CA . ARG A 1 107 ? -13.484 6.719 53.683 1.00 93.69 107 ARG A CA 1
ATOM 735 C C . ARG A 1 107 ? -14.002 5.380 54.226 1.00 93.69 107 ARG A C 1
ATOM 737 O O . ARG A 1 107 ? -13.237 4.593 54.787 1.00 93.69 107 ARG A O 1
ATOM 744 N N . SER A 1 108 ? -15.297 5.107 54.060 1.00 94.75 108 SER A N 1
ATOM 745 C CA . SER A 1 108 ? -15.903 3.830 54.445 1.00 94.75 108 SER A CA 1
ATOM 746 C C . SER A 1 108 ? -15.404 2.675 53.578 1.00 94.75 108 SER A C 1
ATOM 748 O O . SER A 1 108 ? -15.156 2.834 52.379 1.00 94.75 108 SER A O 1
ATOM 750 N N . THR A 1 109 ? -15.308 1.487 54.176 1.00 97.44 109 THR A N 1
ATOM 751 C CA . THR A 1 109 ? -14.871 0.262 53.495 1.00 97.44 109 THR A CA 1
ATOM 752 C C . THR A 1 109 ? -15.834 -0.901 53.733 1.00 97.44 109 THR A C 1
ATOM 754 O O . THR A 1 109 ? -16.226 -1.163 54.867 1.00 97.44 109 THR A O 1
ATOM 757 N N . LEU A 1 110 ? -16.165 -1.650 52.681 1.00 98.31 110 LEU A N 1
ATOM 758 C CA . LEU A 1 110 ? -16.817 -2.961 52.763 1.00 98.31 110 LEU A CA 1
ATOM 759 C C . LEU A 1 110 ? -15.859 -4.046 52.263 1.00 98.31 110 LEU A C 1
ATOM 761 O O . LEU A 1 110 ? -15.434 -3.999 51.115 1.00 98.31 110 LEU A O 1
ATOM 765 N N . ASN A 1 111 ? -15.586 -5.056 53.084 1.00 98.38 111 ASN A N 1
ATOM 766 C CA . ASN A 1 111 ? -14.892 -6.286 52.715 1.00 98.38 111 ASN A CA 1
ATOM 767 C C . ASN A 1 111 ? -15.887 -7.453 52.762 1.00 98.38 111 ASN A C 1
ATOM 769 O O . ASN A 1 111 ? -16.227 -7.943 53.838 1.00 98.38 111 ASN A O 1
ATOM 773 N N . ASN A 1 112 ? -16.376 -7.890 51.604 1.00 98.25 112 ASN A N 1
ATOM 774 C CA . ASN A 1 112 ? -17.360 -8.960 51.481 1.00 98.25 112 ASN A CA 1
ATOM 775 C C . ASN A 1 112 ? -16.713 -10.269 51.008 1.00 98.25 112 ASN A C 1
ATOM 777 O O . ASN A 1 112 ? -16.382 -10.410 49.831 1.00 98.25 112 ASN A O 1
ATOM 781 N N . THR A 1 113 ? -16.587 -11.239 51.909 1.00 98.12 113 THR A N 1
ATOM 782 C CA . THR A 1 113 ? -16.270 -12.647 51.609 1.00 98.12 113 THR A CA 1
ATOM 783 C C . THR A 1 113 ? -17.518 -13.539 51.679 1.00 98.12 113 THR A C 1
ATOM 785 O O . THR A 1 113 ? -17.503 -14.651 51.157 1.00 98.12 113 THR A O 1
ATOM 788 N N . GLY A 1 114 ? -18.593 -13.050 52.306 1.00 97.38 114 GLY A N 1
ATOM 789 C CA . GLY A 1 114 ? -19.876 -13.726 52.474 1.00 97.38 114 GLY A CA 1
ATOM 790 C C . GLY A 1 114 ? -20.884 -13.437 51.358 1.00 97.38 114 GLY A C 1
ATOM 791 O O . GLY A 1 114 ? -20.532 -13.240 50.193 1.00 97.38 114 GLY A O 1
ATOM 792 N N . THR A 1 115 ? -22.167 -13.422 51.713 1.00 97.75 115 THR A N 1
ATOM 793 C CA . THR A 1 115 ? -23.283 -13.218 50.779 1.00 97.75 115 THR A CA 1
ATOM 794 C C . THR A 1 115 ? -24.076 -11.967 51.141 1.00 97.75 115 THR A C 1
ATOM 796 O O . THR A 1 115 ? -24.450 -11.779 52.294 1.00 97.75 115 THR A O 1
ATOM 799 N N . ILE A 1 116 ? -24.362 -11.124 50.152 1.00 97.69 116 ILE A N 1
ATOM 800 C CA . ILE A 1 116 ? -25.321 -10.022 50.232 1.00 97.69 116 ILE A CA 1
ATOM 801 C C . ILE A 1 116 ? -26.388 -10.281 49.171 1.00 97.69 116 ILE A C 1
ATOM 803 O O . ILE A 1 116 ? -26.078 -10.265 47.982 1.00 97.69 116 ILE A O 1
ATOM 807 N N . THR A 1 117 ? -27.630 -10.538 49.570 1.00 95.00 117 THR A N 1
ATOM 808 C CA . THR A 1 117 ? -28.729 -10.874 48.651 1.00 95.00 117 THR A CA 1
ATOM 809 C C . THR A 1 117 ? -29.969 -10.059 48.949 1.00 95.00 117 THR A C 1
ATOM 811 O O . THR A 1 117 ? -30.517 -10.157 50.043 1.00 95.00 117 THR A O 1
ATOM 814 N N . LEU A 1 118 ? -30.454 -9.302 47.967 1.00 93.00 118 LEU A N 1
ATOM 815 C CA . LEU A 1 118 ? -31.668 -8.502 48.122 1.00 93.00 118 LEU A CA 1
ATOM 816 C C . LEU A 1 118 ? -32.651 -8.751 46.986 1.00 93.00 118 LEU A C 1
ATOM 818 O O . LEU A 1 118 ? -32.270 -8.790 45.816 1.00 93.00 118 LEU A O 1
ATOM 822 N N . THR A 1 119 ? -33.932 -8.856 47.324 1.00 89.69 119 THR A N 1
ATOM 823 C CA . THR A 1 119 ? -35.005 -9.060 46.344 1.00 89.69 119 THR A CA 1
ATOM 824 C C . THR A 1 119 ? -36.118 -8.036 46.528 1.00 89.69 119 THR A C 1
ATOM 826 O O . THR A 1 119 ? -36.669 -7.898 47.620 1.00 89.69 119 THR A O 1
ATOM 829 N N . ALA A 1 120 ? -36.483 -7.344 45.448 1.00 87.88 120 ALA A N 1
ATOM 830 C CA . ALA A 1 120 ? -37.697 -6.537 45.383 1.00 87.88 120 ALA A CA 1
ATOM 831 C C . ALA A 1 120 ? -38.914 -7.376 44.943 1.00 87.88 120 ALA A C 1
ATOM 833 O O . ALA A 1 120 ? -38.766 -8.308 44.143 1.00 87.88 120 ALA A O 1
ATOM 834 N N . PRO A 1 121 ? -40.123 -7.046 45.431 1.00 84.50 121 PRO A N 1
ATOM 835 C CA . PRO A 1 121 ? -41.366 -7.715 45.047 1.00 84.50 121 PRO A CA 1
ATOM 836 C C . PRO A 1 121 ? -41.803 -7.382 43.614 1.00 84.50 121 PRO A C 1
ATOM 838 O O . PRO A 1 121 ? -41.419 -6.361 43.041 1.00 84.50 121 PRO A O 1
ATOM 841 N N . ALA A 1 122 ? -42.652 -8.239 43.043 1.00 82.44 122 ALA A N 1
ATOM 842 C CA . ALA A 1 122 ? -43.292 -7.995 41.752 1.00 82.44 122 ALA A CA 1
ATOM 843 C C . ALA A 1 122 ? -44.330 -6.855 41.818 1.00 82.44 122 ALA A C 1
ATOM 845 O O . ALA A 1 122 ? -44.864 -6.544 42.880 1.00 82.44 122 ALA A O 1
ATOM 846 N N . GLY A 1 123 ? -44.629 -6.233 40.671 1.00 73.50 123 GLY A N 1
ATOM 847 C CA . GLY A 1 123 ? -45.700 -5.229 40.530 1.00 73.50 123 GLY A CA 1
ATOM 848 C C . GLY A 1 123 ? -45.389 -3.821 41.061 1.00 73.50 123 GLY A C 1
ATOM 849 O O . GLY A 1 123 ? -46.187 -2.910 40.861 1.00 73.50 123 GLY A O 1
ATOM 850 N N . ASN A 1 124 ? -44.234 -3.607 41.698 1.00 73.56 124 ASN A N 1
ATOM 851 C CA . ASN A 1 124 ? -43.843 -2.303 42.237 1.00 73.56 124 ASN A CA 1
ATOM 852 C C . ASN A 1 124 ? -43.053 -1.472 41.213 1.00 73.56 124 ASN A C 1
ATOM 854 O O . ASN A 1 124 ? -42.068 -1.957 40.664 1.00 73.56 124 ASN A O 1
ATOM 858 N N . THR A 1 125 ? -43.446 -0.222 40.964 1.00 73.56 125 THR A N 1
ATOM 859 C CA . THR A 1 125 ? -42.816 0.660 39.963 1.00 73.56 125 THR A CA 1
ATOM 860 C C . THR A 1 125 ? -41.745 1.601 40.512 1.00 73.56 125 THR A C 1
ATOM 862 O O . THR A 1 125 ? -41.037 2.213 39.720 1.00 73.56 125 THR A O 1
ATOM 865 N N . THR A 1 126 ? -41.593 1.730 41.834 1.00 75.56 126 THR A N 1
ATOM 866 C CA . THR A 1 126 ? -40.725 2.755 42.444 1.00 75.56 126 THR A CA 1
ATOM 867 C C . THR A 1 126 ? -39.662 2.202 43.390 1.00 75.56 126 THR A C 1
ATOM 869 O O . THR A 1 126 ? -38.820 2.967 43.848 1.00 75.56 126 THR A O 1
ATOM 872 N N . THR A 1 127 ? -39.699 0.909 43.727 1.00 84.38 127 THR A N 1
ATOM 873 C CA . THR A 1 127 ? -38.742 0.288 44.656 1.00 84.38 127 THR A CA 1
ATOM 874 C C . THR A 1 127 ? -37.312 0.350 44.133 1.00 84.38 127 THR A C 1
ATOM 876 O O . THR A 1 127 ? -37.039 -0.098 43.017 1.00 84.38 127 THR A O 1
ATOM 879 N N . ARG A 1 128 ? -36.382 0.824 44.966 1.00 88.06 128 ARG A N 1
ATOM 880 C CA . ARG A 1 128 ? -34.943 0.761 44.697 1.00 88.06 128 ARG A CA 1
ATOM 881 C C . ARG A 1 128 ? -34.284 -0.286 45.588 1.00 88.06 128 ARG A C 1
ATOM 883 O O . ARG A 1 128 ? -34.605 -0.395 46.765 1.00 88.06 128 ARG A O 1
ATOM 890 N N . VAL A 1 129 ? -33.359 -1.063 45.041 1.00 91.19 129 VAL A N 1
ATOM 891 C CA . VAL A 1 129 ? -32.607 -2.065 45.808 1.00 91.19 129 VAL A CA 1
ATOM 892 C C . VAL A 1 129 ? -31.122 -1.900 45.553 1.00 91.19 129 VAL A C 1
ATOM 894 O O . VAL A 1 129 ? -30.701 -1.882 44.399 1.00 91.19 129 VAL A O 1
ATOM 897 N N . TYR A 1 130 ? -30.335 -1.826 46.620 1.00 94.06 130 TYR A N 1
ATOM 898 C CA . TYR A 1 130 ? -28.894 -1.617 46.561 1.00 94.06 130 TYR A CA 1
ATOM 899 C C . TYR A 1 130 ? -28.178 -2.635 47.446 1.00 94.06 130 TYR A C 1
ATOM 901 O O . TYR A 1 130 ? -28.366 -2.620 48.660 1.00 94.06 130 TYR A O 1
ATOM 909 N N . GLY A 1 131 ? -27.354 -3.513 46.868 1.00 95.06 131 GLY A N 1
ATOM 910 C CA . GLY A 1 131 ? -26.553 -4.473 47.638 1.00 95.06 131 GLY A CA 1
ATOM 911 C C . GLY A 1 131 ? -25.550 -3.756 48.543 1.00 95.06 131 GLY A C 1
ATOM 912 O O . GLY A 1 131 ? -25.600 -3.896 49.763 1.00 95.06 131 GLY A O 1
ATOM 913 N N . ALA A 1 132 ? -24.701 -2.923 47.942 1.00 95.69 132 ALA A N 1
ATOM 914 C CA . ALA A 1 132 ? -23.872 -1.938 48.625 1.00 95.69 132 ALA A CA 1
ATOM 915 C C . ALA A 1 132 ? -24.177 -0.530 48.093 1.00 95.69 132 ALA A C 1
ATOM 917 O O . ALA A 1 132 ? -24.312 -0.328 46.884 1.00 95.69 132 ALA A O 1
ATOM 918 N N . TYR A 1 133 ? -24.279 0.437 48.998 1.00 94.88 133 TYR A N 1
ATOM 919 C CA . TYR A 1 133 ? -24.679 1.809 48.709 1.00 94.88 133 TYR A CA 1
ATOM 920 C C . TYR A 1 133 ? -23.760 2.794 49.425 1.00 94.88 133 TYR A C 1
ATOM 922 O O . TYR A 1 133 ? -23.525 2.650 50.624 1.00 94.88 133 TYR A O 1
ATOM 930 N N . SER A 1 134 ? -23.292 3.810 48.707 1.00 93.31 134 SER A N 1
ATOM 931 C CA . SER A 1 134 ? -22.658 5.001 49.276 1.00 93.31 134 SER A CA 1
ATOM 932 C C . SER A 1 134 ? -23.238 6.233 48.598 1.00 93.31 134 SER A C 1
ATOM 934 O O . SER A 1 134 ? -23.453 6.206 47.394 1.00 93.31 134 SER A O 1
ATOM 936 N N . SER A 1 135 ? -23.530 7.282 49.358 1.00 89.94 135 SER A N 1
ATOM 937 C CA . SER A 1 135 ? -23.975 8.581 48.843 1.00 89.94 135 SER A CA 1
ATOM 938 C C . SER A 1 135 ? -23.793 9.601 49.950 1.00 89.94 135 SER A C 1
ATOM 940 O O . SER A 1 135 ? -24.295 9.381 51.060 1.00 89.94 135 SER A O 1
ATOM 942 N N . ALA A 1 136 ? -23.103 10.704 49.670 1.00 86.62 136 ALA A N 1
ATOM 943 C CA . ALA A 1 136 ? -22.931 11.740 50.673 1.00 86.62 136 ALA A CA 1
ATOM 944 C C . ALA A 1 136 ? -24.243 12.526 50.846 1.00 86.62 136 ALA A C 1
ATOM 946 O O . ALA A 1 136 ? -24.958 12.757 49.868 1.00 86.62 136 ALA A O 1
ATOM 947 N N . PRO A 1 137 ? -24.608 12.924 52.077 1.00 84.75 137 PRO A N 1
ATOM 948 C CA . PRO A 1 137 ? -25.751 13.800 52.290 1.00 84.75 137 PRO A CA 1
ATOM 949 C C . PRO A 1 137 ? -25.529 15.169 51.632 1.00 84.75 137 PRO A C 1
ATOM 951 O O . PRO A 1 137 ? -24.392 15.625 51.482 1.00 84.75 137 PRO A O 1
ATOM 954 N N . ALA A 1 138 ? -26.625 15.846 51.286 1.00 78.31 138 ALA A N 1
ATOM 955 C CA . ALA A 1 138 ? -26.594 17.157 50.641 1.00 78.31 138 ALA A CA 1
ATOM 956 C C . ALA A 1 138 ? -25.687 18.156 51.390 1.00 78.31 138 ALA A C 1
ATOM 958 O O . ALA A 1 138 ? -25.784 18.306 52.610 1.00 78.31 138 ALA A O 1
ATOM 959 N N . GLY A 1 139 ? -24.811 18.841 50.648 1.00 77.19 139 GLY A N 1
ATOM 960 C CA . GLY A 1 139 ? -23.843 19.799 51.198 1.00 77.19 139 GLY A CA 1
ATOM 961 C C . GLY A 1 139 ? -22.554 19.181 51.756 1.00 77.19 139 GLY A C 1
ATOM 962 O O . GLY A 1 139 ? -21.740 19.908 52.320 1.00 77.19 139 GLY A O 1
ATOM 963 N N . SER A 1 140 ? -22.347 17.870 51.599 1.00 85.75 140 SER A N 1
ATOM 964 C CA . SER A 1 140 ? -21.101 17.175 51.947 1.00 85.75 140 SER A CA 1
ATOM 965 C C . SER A 1 140 ? -20.524 16.432 50.742 1.00 85.75 140 SER A C 1
ATOM 967 O O . SER A 1 140 ? -21.247 16.150 49.792 1.00 85.75 140 SER A O 1
ATOM 969 N N . GLN A 1 141 ? -19.231 16.111 50.791 1.00 88.56 141 GLN A N 1
ATOM 970 C CA . GLN A 1 141 ? -18.541 15.325 49.770 1.00 88.56 141 GLN A CA 1
ATOM 971 C C . GLN A 1 141 ? -17.736 14.221 50.455 1.00 88.56 141 GLN A C 1
ATOM 973 O O . GLN A 1 141 ? -17.035 14.487 51.432 1.00 88.56 141 GLN A O 1
ATOM 978 N N . TYR A 1 142 ? -17.844 12.990 49.961 1.00 92.44 142 TYR A N 1
ATOM 979 C CA . TYR A 1 142 ? -16.986 11.893 50.403 1.00 92.44 142 TYR A CA 1
ATOM 980 C C . TYR A 1 142 ? -15.701 11.888 49.580 1.00 92.44 142 TYR A C 1
ATOM 982 O O . TYR A 1 142 ? -15.747 11.796 48.355 1.00 92.44 142 TYR A O 1
ATOM 990 N N . GLU A 1 143 ? -14.552 11.961 50.249 1.00 92.94 143 GLU A N 1
ATOM 991 C CA . GLU A 1 143 ? -13.230 11.839 49.640 1.00 92.94 143 GLU A CA 1
ATOM 992 C C . GLU A 1 143 ? -13.066 10.462 48.993 1.00 92.94 143 GLU A C 1
ATOM 994 O O . GLU A 1 143 ? -12.600 10.354 47.858 1.00 92.94 143 GLU A O 1
ATOM 999 N N . SER A 1 144 ? -13.455 9.392 49.699 1.00 94.56 144 SER A N 1
ATOM 1000 C CA . SER A 1 144 ? -13.381 8.047 49.127 1.00 94.56 144 SER A CA 1
ATOM 1001 C C . SER A 1 144 ? -14.355 7.034 49.726 1.00 94.56 144 SER A C 1
ATOM 1003 O O . SER A 1 144 ? -14.802 7.148 50.861 1.00 94.56 144 SER A O 1
ATOM 1005 N N . THR A 1 145 ? -14.674 5.987 48.969 1.00 96.31 145 THR A N 1
ATOM 1006 C CA . THR A 1 145 ? -15.345 4.773 49.456 1.00 96.31 145 THR A CA 1
ATOM 1007 C C . THR A 1 145 ? -14.738 3.553 48.767 1.00 96.31 145 THR A C 1
ATOM 1009 O O . THR A 1 145 ? -14.460 3.597 47.569 1.00 96.31 145 THR A O 1
ATOM 1012 N N . THR A 1 146 ? -14.533 2.457 49.504 1.00 97.88 146 THR A N 1
ATOM 1013 C CA . THR A 1 146 ? -13.968 1.215 48.951 1.00 97.88 146 THR A CA 1
ATOM 1014 C C . THR A 1 146 ? -14.877 0.014 49.193 1.00 97.88 146 THR A C 1
ATOM 1016 O O . THR A 1 146 ? -15.329 -0.228 50.308 1.00 97.88 146 THR A O 1
ATOM 1019 N N . VAL A 1 147 ? -15.100 -0.794 48.159 1.00 98.50 147 VAL A N 1
ATOM 1020 C CA . VAL A 1 147 ? -15.753 -2.103 48.260 1.00 98.50 147 VAL A CA 1
ATOM 1021 C C . VAL A 1 147 ? -14.814 -3.173 47.716 1.00 98.50 147 VAL A C 1
ATOM 1023 O O . VAL A 1 147 ? -14.446 -3.150 46.547 1.00 98.50 147 VAL A O 1
ATOM 1026 N N . THR A 1 148 ? -14.455 -4.143 48.546 1.00 98.44 148 THR A N 1
ATOM 1027 C CA . THR A 1 148 ? -13.709 -5.342 48.163 1.00 98.44 148 THR A CA 1
ATOM 1028 C C . THR A 1 148 ? -14.638 -6.545 48.260 1.00 98.44 148 THR A C 1
ATOM 1030 O O . THR A 1 148 ? -15.104 -6.881 49.344 1.00 98.44 148 THR A O 1
ATOM 1033 N N . ASN A 1 149 ? -14.921 -7.200 47.137 1.00 98.44 149 ASN A N 1
ATOM 1034 C CA . ASN A 1 149 ? -15.816 -8.349 47.053 1.00 98.44 149 ASN A CA 1
ATOM 1035 C C . ASN A 1 149 ? -15.081 -9.595 46.546 1.00 98.44 149 ASN A C 1
ATOM 1037 O O . ASN A 1 149 ? -14.700 -9.665 45.379 1.00 98.44 149 ASN A O 1
ATOM 1041 N N . SER A 1 150 ? -14.957 -10.605 47.399 1.00 98.00 150 SER A N 1
ATOM 1042 C CA . SER A 1 150 ? -14.564 -11.973 47.034 1.00 98.00 150 SER A CA 1
ATOM 1043 C C . SER A 1 150 ? -15.701 -12.987 47.215 1.00 98.00 150 SER A C 1
ATOM 1045 O O . SER A 1 150 ? -15.590 -14.115 46.740 1.00 98.00 150 SER A O 1
ATOM 1047 N N . GLY A 1 151 ? -16.800 -12.578 47.857 1.00 97.88 151 GLY A N 1
ATOM 1048 C CA . GLY A 1 151 ? -18.024 -13.356 48.028 1.00 97.88 151 GLY A CA 1
ATOM 1049 C C . GLY A 1 151 ? -19.070 -13.099 46.937 1.00 97.88 151 GLY A C 1
ATOM 1050 O O . GLY A 1 151 ? -18.752 -12.962 45.754 1.00 97.88 151 GLY A O 1
ATOM 1051 N N . THR A 1 152 ? -20.343 -13.041 47.334 1.00 98.31 152 THR A N 1
ATOM 1052 C CA . THR A 1 152 ? -21.482 -12.767 46.442 1.00 98.31 152 THR A CA 1
ATOM 1053 C C . THR A 1 152 ? -22.224 -11.502 46.860 1.00 98.31 152 THR A C 1
ATOM 1055 O O . THR A 1 152 ? -22.600 -11.367 48.019 1.00 98.31 152 THR A O 1
ATOM 1058 N N . ILE A 1 153 ? -22.497 -10.612 45.907 1.00 98.31 153 ILE A N 1
ATOM 1059 C CA . ILE A 1 153 ? -23.457 -9.509 46.027 1.00 98.31 153 ILE A CA 1
ATOM 1060 C C . ILE A 1 153 ? -24.479 -9.686 44.909 1.00 98.31 153 ILE A C 1
ATOM 1062 O O . ILE A 1 153 ? -24.141 -9.543 43.738 1.00 98.31 153 ILE A O 1
ATOM 1066 N N . ALA A 1 154 ? -25.720 -10.022 45.237 1.00 96.75 154 ALA A N 1
ATOM 1067 C CA . ALA A 1 154 ? -26.760 -10.307 44.261 1.00 96.75 154 ALA A CA 1
ATOM 1068 C C . ALA A 1 154 ? -28.037 -9.524 44.567 1.00 96.75 154 ALA A C 1
ATOM 1070 O O . ALA A 1 154 ? -28.568 -9.568 45.674 1.00 96.75 154 ALA A O 1
ATOM 1071 N N . VAL A 1 155 ? -28.561 -8.827 43.565 1.00 94.75 155 VAL A N 1
ATOM 1072 C CA . VAL A 1 155 ? -29.838 -8.120 43.671 1.00 94.75 155 VAL A CA 1
ATOM 1073 C C . VAL A 1 155 ? -30.809 -8.585 42.599 1.00 94.75 155 VAL A C 1
ATOM 1075 O O . VAL A 1 155 ? -30.429 -8.795 41.446 1.00 94.75 155 VAL A O 1
ATOM 1078 N N . THR A 1 156 ? -32.079 -8.720 42.970 1.00 92.31 156 THR A N 1
ATOM 1079 C CA . THR A 1 156 ? -33.157 -9.094 42.051 1.00 92.31 156 THR A CA 1
ATOM 1080 C C . THR A 1 156 ? -34.279 -8.065 42.100 1.00 92.31 156 THR A C 1
ATOM 1082 O O . THR A 1 156 ? -34.819 -7.769 43.164 1.00 92.31 156 THR A O 1
ATOM 1085 N N . GLN A 1 157 ? -34.655 -7.538 40.937 1.00 91.44 157 GLN A N 1
ATOM 1086 C CA . GLN A 1 157 ? -35.775 -6.619 40.759 1.00 91.44 157 GLN A CA 1
ATOM 1087 C C . GLN A 1 157 ? -36.919 -7.326 40.034 1.00 91.44 157 GLN A C 1
ATOM 1089 O O . GLN A 1 157 ? -36.906 -7.418 38.808 1.00 91.44 157 GLN A O 1
ATOM 1094 N N . ASN A 1 158 ? -37.903 -7.842 40.777 1.00 87.25 158 ASN A N 1
ATOM 1095 C CA . ASN A 1 158 ? -39.084 -8.486 40.182 1.00 87.25 158 ASN A CA 1
ATOM 1096 C C . ASN A 1 158 ? -40.162 -7.480 39.741 1.00 87.25 158 ASN A C 1
ATOM 1098 O O . ASN A 1 158 ? -41.125 -7.862 39.071 1.00 87.25 158 ASN A O 1
ATOM 1102 N N . GLY A 1 159 ? -40.020 -6.209 40.127 1.00 83.25 159 GLY A N 1
ATOM 1103 C CA . GLY A 1 159 ? -40.878 -5.106 39.720 1.00 83.25 159 GLY A CA 1
ATOM 1104 C C . GLY A 1 159 ? -40.255 -4.216 38.643 1.00 83.25 159 GLY A C 1
ATOM 1105 O O . GLY A 1 159 ? -39.280 -4.546 37.974 1.00 83.25 159 GLY A O 1
ATOM 1106 N N . ASN A 1 160 ? -40.829 -3.031 38.502 1.00 83.56 160 ASN A N 1
ATOM 1107 C CA . ASN A 1 160 ? -40.489 -2.014 37.515 1.00 83.56 160 ASN A CA 1
ATOM 1108 C C . ASN A 1 160 ? -39.550 -0.918 38.059 1.00 83.56 160 ASN A C 1
ATOM 1110 O O . ASN A 1 160 ? -39.341 0.091 37.393 1.00 83.56 160 ASN A O 1
ATOM 1114 N N . GLY A 1 161 ? -39.000 -1.115 39.261 1.00 87.19 161 GLY A N 1
ATOM 1115 C CA . GLY A 1 161 ? -38.079 -0.187 39.915 1.00 87.19 161 GLY A CA 1
ATOM 1116 C C . GLY A 1 161 ? -36.601 -0.377 39.539 1.00 87.19 161 GLY A C 1
ATOM 1117 O O . GLY A 1 161 ? -36.261 -0.988 38.524 1.00 87.19 161 GLY A O 1
ATOM 1118 N N . ILE A 1 162 ? -35.710 0.144 40.386 1.00 89.12 162 ILE A N 1
ATOM 1119 C CA . ILE A 1 162 ? -34.250 0.145 40.193 1.00 89.12 162 ILE A CA 1
ATOM 1120 C C . ILE A 1 162 ? -33.628 -0.969 41.039 1.00 89.12 162 ILE A C 1
ATOM 1122 O O . ILE A 1 162 ? -34.044 -1.197 42.173 1.00 89.12 162 ILE A O 1
ATOM 1126 N N . ALA A 1 163 ? -32.613 -1.659 40.524 1.00 91.88 163 ALA A N 1
ATOM 1127 C CA . ALA A 1 163 ? -31.734 -2.468 41.367 1.00 91.88 163 ALA A CA 1
ATOM 1128 C C . ALA A 1 163 ? -30.273 -2.327 40.965 1.00 91.88 163 ALA A C 1
ATOM 1130 O O . ALA A 1 163 ? -29.961 -2.231 39.773 1.00 91.88 163 ALA A O 1
ATOM 1131 N N . ARG A 1 164 ? -29.402 -2.303 41.974 1.00 95.25 164 ARG A N 1
ATOM 1132 C CA . ARG A 1 164 ? -27.957 -2.130 41.874 1.00 95.25 164 ARG A CA 1
ATOM 1133 C C . ARG A 1 164 ? -27.240 -3.097 42.795 1.00 95.25 164 ARG A C 1
ATOM 1135 O O . ARG A 1 164 ? -27.517 -3.112 43.990 1.00 95.25 164 ARG A O 1
ATOM 1142 N N . GLY A 1 165 ? -26.314 -3.890 42.267 1.00 96.19 165 GLY A N 1
ATOM 1143 C CA . GLY A 1 165 ? -25.418 -4.661 43.130 1.00 96.19 165 GLY A CA 1
ATOM 1144 C C . GLY A 1 165 ? -24.597 -3.707 43.995 1.00 96.19 165 GLY A C 1
ATOM 1145 O O . GLY A 1 165 ? -24.627 -3.790 45.219 1.00 96.19 165 GLY A O 1
ATOM 1146 N N . ILE A 1 166 ? -23.947 -2.743 43.347 1.00 97.25 166 ILE A N 1
ATOM 1147 C CA . ILE A 1 166 ? -23.170 -1.674 43.974 1.00 97.25 166 ILE A CA 1
ATOM 1148 C C . ILE A 1 166 ? -23.570 -0.335 43.355 1.00 97.25 166 ILE A C 1
ATOM 1150 O O . ILE A 1 166 ? -23.707 -0.235 42.134 1.00 97.25 166 ILE A O 1
ATOM 1154 N N . TYR A 1 167 ? -23.745 0.685 44.191 1.00 96.12 167 TYR A N 1
ATOM 1155 C CA . TYR A 1 167 ? -24.068 2.041 43.761 1.00 96.12 167 TYR A CA 1
ATOM 1156 C C . TYR A 1 167 ? -23.143 3.077 44.395 1.00 96.12 167 TYR A C 1
ATOM 1158 O O . TYR A 1 167 ? -23.051 3.156 45.623 1.00 96.12 167 TYR A O 1
ATOM 1166 N N . SER A 1 168 ? -22.497 3.869 43.537 1.00 93.81 168 SER A N 1
ATOM 1167 C CA . SER A 1 168 ? -21.813 5.110 43.907 1.00 93.81 168 SER A CA 1
ATOM 1168 C C . SER A 1 168 ? -22.768 6.278 43.685 1.00 93.81 168 SER A C 1
ATOM 1170 O O . SER A 1 168 ? -23.080 6.615 42.548 1.00 93.81 168 SER A O 1
ATOM 1172 N N . GLY A 1 169 ? -23.284 6.837 44.768 1.00 84.94 169 GLY A N 1
ATOM 1173 C CA . GLY A 1 169 ? -24.277 7.900 44.763 1.00 84.94 169 GLY A CA 1
ATOM 1174 C C . GLY A 1 169 ? -23.678 9.297 44.705 1.00 84.94 169 GLY A C 1
ATOM 1175 O O . GLY A 1 169 ? -22.556 9.507 44.244 1.00 84.94 169 GLY A O 1
ATOM 1176 N N . GLU A 1 170 ? -24.467 10.256 45.176 1.00 86.12 170 GLU A N 1
ATOM 1177 C CA . GLU A 1 170 ? -24.182 11.680 45.051 1.00 86.12 170 GLU A CA 1
ATOM 1178 C C . GLU A 1 170 ? -22.919 12.091 45.829 1.00 86.12 170 GLU A C 1
ATOM 1180 O O . GLU A 1 170 ? -22.597 11.525 46.883 1.00 86.12 170 GLU A O 1
ATOM 1185 N N . ASN A 1 171 ? -22.229 13.111 45.312 1.00 88.06 171 ASN A N 1
ATOM 1186 C CA . ASN A 1 171 ? -21.100 13.813 45.928 1.00 88.06 171 ASN A CA 1
ATOM 1187 C C . ASN A 1 171 ? -19.963 12.893 46.416 1.00 88.06 171 ASN A C 1
ATOM 1189 O O . ASN A 1 171 ? -19.504 12.990 47.558 1.00 88.06 171 ASN A O 1
ATOM 1193 N N . THR A 1 172 ? -19.489 11.998 45.547 1.00 90.12 172 THR A N 1
ATOM 1194 C CA . THR A 1 172 ? -18.383 11.073 45.853 1.00 90.12 172 THR A CA 1
ATOM 1195 C C . THR A 1 172 ? -17.173 11.372 44.972 1.00 90.12 172 THR A C 1
ATOM 1197 O O . THR A 1 172 ? -17.244 11.236 43.754 1.00 90.12 172 THR A O 1
ATOM 1200 N N . THR A 1 173 ? -16.032 11.723 45.567 1.00 92.31 173 THR A N 1
ATOM 1201 C CA . THR A 1 173 ? -14.802 12.028 44.820 1.00 92.31 173 THR A CA 1
ATOM 1202 C C . THR A 1 173 ? -14.172 10.768 44.216 1.00 92.31 173 THR A C 1
ATOM 1204 O O . THR A 1 173 ? -13.812 10.743 43.040 1.00 92.31 173 THR A O 1
ATOM 1207 N N . LEU A 1 174 ? -14.041 9.693 45.001 1.00 95.44 174 LEU A N 1
ATOM 1208 C CA . LEU A 1 174 ? -13.467 8.426 44.543 1.00 95.44 174 LEU A CA 1
ATOM 1209 C C . LEU A 1 174 ? -14.235 7.224 45.095 1.00 95.44 174 LEU A C 1
ATOM 1211 O O . LEU A 1 174 ? -14.222 6.957 46.293 1.00 95.44 174 LEU A O 1
ATOM 1215 N N . PHE A 1 175 ? -14.808 6.413 44.218 1.00 97.75 175 PHE A N 1
ATOM 1216 C CA . PHE A 1 175 ? -15.339 5.105 44.580 1.00 97.75 175 PHE A CA 1
ATOM 1217 C C . PHE A 1 175 ? -14.460 4.008 43.977 1.00 97.75 175 PHE A C 1
ATOM 1219 O O . PHE A 1 175 ? -14.244 3.982 42.767 1.00 97.75 175 PHE A O 1
ATOM 1226 N N . THR A 1 176 ? -13.952 3.091 44.800 1.00 98.38 176 THR A N 1
ATOM 1227 C CA . THR A 1 176 ? -13.119 1.966 44.346 1.00 98.38 176 THR A CA 1
ATOM 1228 C C . THR A 1 176 ? -13.808 0.636 44.612 1.00 98.38 176 THR A C 1
ATOM 1230 O O . THR A 1 176 ? -14.177 0.329 45.742 1.00 98.38 176 THR A O 1
ATOM 1233 N N . LEU A 1 177 ? -13.931 -0.186 43.576 1.00 98.56 177 LEU A N 1
ATOM 1234 C CA . LEU A 1 177 ? -14.430 -1.552 43.642 1.00 98.56 177 LEU A CA 1
ATOM 1235 C C . LEU A 1 177 ? -13.321 -2.540 43.272 1.00 98.56 177 LEU A C 1
ATOM 1237 O O . LEU A 1 177 ? -12.824 -2.509 42.153 1.00 98.56 177 LEU A O 1
ATOM 1241 N N . ASN A 1 178 ? -12.997 -3.468 44.169 1.00 98.56 178 ASN A N 1
ATOM 1242 C CA . ASN A 1 178 ? -12.112 -4.603 43.913 1.00 98.56 178 ASN A CA 1
ATOM 1243 C C . ASN A 1 178 ? -12.927 -5.899 43.939 1.00 98.56 178 ASN A C 1
ATOM 1245 O O . ASN A 1 178 ? -13.369 -6.327 45.001 1.00 98.56 178 ASN A O 1
ATOM 1249 N N . ASN A 1 179 ? -13.137 -6.532 42.788 1.00 98.50 179 ASN A N 1
ATOM 1250 C CA . ASN A 1 179 ? -13.953 -7.735 42.666 1.00 98.50 179 ASN A CA 1
ATOM 1251 C C . ASN A 1 179 ? -13.125 -8.953 42.235 1.00 98.50 179 ASN A C 1
ATOM 1253 O O . ASN A 1 179 ? -12.549 -8.971 41.149 1.00 98.50 179 ASN A O 1
ATOM 1257 N N . THR A 1 180 ? -13.133 -9.994 43.062 1.00 98.19 180 THR A N 1
ATOM 1258 C CA . THR A 1 180 ? -12.712 -11.369 42.734 1.00 98.19 180 THR A CA 1
ATOM 1259 C C . THR A 1 180 ? -13.872 -12.366 42.851 1.00 98.19 180 THR A C 1
ATOM 1261 O O . THR A 1 180 ? -13.735 -13.509 42.424 1.00 98.19 180 THR A O 1
ATOM 1264 N N . GLY A 1 181 ? -15.014 -11.936 43.403 1.00 97.81 181 GLY A N 1
ATOM 1265 C CA . GLY A 1 181 ? -16.224 -12.734 43.595 1.00 97.81 181 GLY A CA 1
ATOM 1266 C C . GLY A 1 181 ? -17.304 -12.499 42.532 1.00 97.81 181 GLY A C 1
ATOM 1267 O O . GLY A 1 181 ? -17.022 -12.140 41.386 1.00 97.81 181 GLY A O 1
ATOM 1268 N N . LEU A 1 182 ? -18.567 -12.705 42.914 1.00 98.31 182 LEU A N 1
ATOM 1269 C CA . LEU A 1 182 ? -19.745 -12.457 42.078 1.00 98.31 182 LEU A CA 1
ATOM 1270 C C . LEU A 1 182 ? -20.461 -11.170 42.494 1.00 98.31 182 LEU A C 1
ATOM 1272 O O . LEU A 1 182 ? -20.869 -11.031 43.642 1.00 98.31 182 LEU A O 1
ATOM 1276 N N . ILE A 1 183 ? -20.709 -10.290 41.530 1.00 98.62 183 ILE A N 1
ATOM 1277 C CA . ILE A 1 183 ? -21.699 -9.216 41.616 1.00 98.62 183 ILE A CA 1
ATOM 1278 C C . ILE A 1 183 ? -22.765 -9.500 40.561 1.00 98.62 183 ILE A C 1
ATOM 1280 O O . ILE A 1 183 ? -22.449 -9.646 39.381 1.00 98.62 183 ILE A O 1
ATOM 1284 N N . SER A 1 184 ? -24.026 -9.613 40.962 1.00 97.19 184 SER A N 1
ATOM 1285 C CA . SER A 1 184 ? -25.128 -9.952 40.067 1.00 97.19 184 SER A CA 1
ATOM 1286 C C . SER A 1 184 ? -26.311 -9.011 40.242 1.00 97.19 184 SER A C 1
ATOM 1288 O O . SER A 1 184 ? -26.701 -8.688 41.363 1.00 97.19 184 SER A O 1
ATOM 1290 N N . ALA A 1 185 ? -26.903 -8.593 39.129 1.00 95.62 185 ALA A N 1
ATOM 1291 C CA . ALA A 1 185 ? -28.153 -7.854 39.113 1.00 95.62 185 ALA A CA 1
ATOM 1292 C C . ALA A 1 185 ? -29.120 -8.472 38.102 1.00 95.62 185 ALA A C 1
ATOM 1294 O O . ALA A 1 185 ? -28.829 -8.556 36.910 1.00 95.62 185 ALA A O 1
ATOM 1295 N N . THR A 1 186 ? -30.282 -8.901 38.579 1.00 93.94 186 THR A N 1
ATOM 1296 C CA . THR A 1 186 ? -31.272 -9.601 37.758 1.00 93.94 186 THR A CA 1
ATOM 1297 C C . THR A 1 186 ? -32.569 -8.815 37.717 1.00 93.94 186 THR A C 1
ATOM 1299 O O . THR A 1 186 ? -33.108 -8.439 38.758 1.00 93.94 186 THR A O 1
ATOM 1302 N N . ARG A 1 187 ? -33.106 -8.593 36.518 1.00 91.25 187 ARG A N 1
ATOM 1303 C CA . ARG A 1 187 ? -34.509 -8.232 36.352 1.00 91.25 187 ARG A CA 1
ATOM 1304 C C . ARG A 1 187 ? -35.333 -9.511 36.249 1.00 91.25 187 ARG A C 1
ATOM 1306 O O . ARG A 1 187 ? -35.093 -10.337 35.373 1.00 91.25 187 ARG A O 1
ATOM 1313 N N . GLY A 1 188 ? -36.291 -9.666 37.157 1.00 87.31 188 GLY A N 1
ATOM 1314 C CA . GLY A 1 188 ? -37.205 -10.803 37.171 1.00 87.31 188 GLY A CA 1
ATOM 1315 C C . GLY A 1 188 ? -38.128 -10.814 35.953 1.00 87.31 188 GLY A C 1
ATOM 1316 O O . GLY A 1 188 ? -38.423 -9.776 35.363 1.00 87.31 188 GLY A O 1
ATOM 1317 N N . THR A 1 189 ? -38.628 -11.993 35.596 1.00 81.75 189 THR A N 1
ATOM 1318 C CA . THR A 1 189 ? -39.472 -12.209 34.406 1.00 81.75 189 THR A CA 1
ATOM 1319 C C . THR A 1 189 ? -40.835 -11.515 34.470 1.00 81.75 189 THR A C 1
ATOM 1321 O O . THR A 1 189 ? -41.466 -11.315 33.437 1.00 81.75 189 THR A O 1
ATOM 1324 N N . SER A 1 190 ? -41.294 -11.129 35.664 1.00 76.00 190 SER A N 1
ATOM 1325 C CA . SER A 1 190 ? -42.542 -10.387 35.885 1.00 76.00 190 SER A CA 1
ATOM 1326 C C . SER A 1 190 ? -42.429 -8.880 35.636 1.00 76.00 190 SER A C 1
ATOM 1328 O O . SER A 1 190 ? -43.447 -8.188 35.625 1.00 76.00 190 SER A O 1
ATOM 1330 N N . ALA A 1 191 ? -41.214 -8.351 35.484 1.00 73.94 191 ALA A N 1
ATOM 1331 C CA . ALA A 1 191 ? -40.978 -6.930 35.283 1.00 73.94 191 ALA A CA 1
ATOM 1332 C C . ALA A 1 191 ? -41.132 -6.540 33.807 1.00 73.94 191 ALA A C 1
ATOM 1334 O O . ALA A 1 191 ? -40.576 -7.178 32.916 1.00 73.94 191 ALA A O 1
ATOM 1335 N N . THR A 1 192 ? -41.834 -5.439 33.553 1.00 70.25 192 THR A N 1
ATOM 1336 C CA . THR A 1 192 ? -42.080 -4.885 32.211 1.00 70.25 192 THR A CA 1
ATOM 1337 C C . THR A 1 192 ? -41.402 -3.534 31.985 1.00 70.25 192 THR A C 1
ATOM 1339 O O . THR A 1 192 ? -41.503 -2.973 30.895 1.00 70.25 192 THR A O 1
ATOM 1342 N N . ALA A 1 193 ? -40.719 -2.986 32.996 1.00 66.62 193 ALA A N 1
ATOM 1343 C CA . ALA A 1 193 ? -40.082 -1.678 32.912 1.00 66.62 193 ALA A CA 1
ATOM 1344 C C . ALA A 1 193 ? -39.006 -1.623 31.830 1.00 66.62 193 ALA A C 1
ATOM 1346 O O . ALA A 1 193 ? -38.006 -2.337 31.877 1.00 66.62 193 ALA A O 1
ATOM 1347 N N . THR A 1 194 ? -39.183 -0.674 30.918 1.00 66.00 194 THR A N 1
ATOM 1348 C CA . THR A 1 194 ? -38.230 -0.351 29.855 1.00 66.00 194 THR A CA 1
ATOM 1349 C C . THR A 1 194 ? -37.328 0.836 30.204 1.00 66.00 194 THR A C 1
ATOM 1351 O O . THR A 1 194 ? -36.357 1.073 29.497 1.00 66.00 194 THR A O 1
ATOM 1354 N N . THR A 1 195 ? -37.603 1.566 31.294 1.00 71.50 195 THR A N 1
ATOM 1355 C CA . THR A 1 195 ? -36.921 2.833 31.627 1.00 71.50 195 THR A CA 1
ATOM 1356 C C . THR A 1 195 ? -35.991 2.745 32.839 1.00 71.50 195 THR A C 1
ATOM 1358 O O . THR A 1 195 ? -34.862 3.224 32.778 1.00 71.50 195 THR A O 1
ATOM 1361 N N . ALA A 1 196 ? -36.406 2.103 33.933 1.00 81.44 196 ALA A N 1
ATOM 1362 C CA . ALA A 1 196 ? -35.570 1.960 35.124 1.00 81.44 196 ALA A CA 1
ATOM 1363 C C . ALA A 1 196 ? -34.502 0.885 34.899 1.00 81.44 196 ALA A C 1
ATOM 1365 O O . ALA A 1 196 ? -34.831 -0.295 34.892 1.00 81.44 196 ALA A O 1
ATOM 1366 N N . VAL A 1 197 ? -33.236 1.265 34.713 1.00 86.25 197 VAL A N 1
ATOM 1367 C CA . VAL A 1 197 ? -32.122 0.317 34.506 1.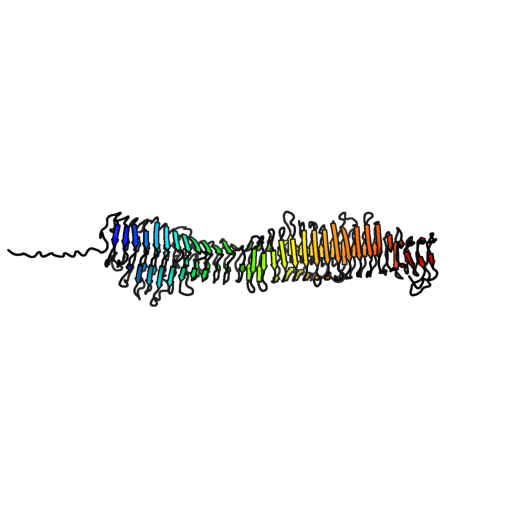00 86.25 197 VAL A CA 1
ATOM 1368 C C . VAL A 1 197 ? -31.981 -0.612 35.721 1.00 86.25 197 VAL A C 1
ATOM 1370 O O . VAL A 1 197 ? -32.277 -0.205 36.845 1.00 86.25 197 VAL A O 1
ATOM 1373 N N . VAL A 1 198 ? -31.482 -1.836 35.534 1.00 91.88 198 VAL A N 1
ATOM 1374 C CA . VAL A 1 198 ? -30.952 -2.721 36.597 1.00 91.88 198 VAL A CA 1
ATOM 1375 C C . VAL A 1 198 ? -29.469 -2.972 36.317 1.00 91.88 198 VAL A C 1
ATOM 1377 O O . VAL A 1 198 ? -29.120 -3.284 35.184 1.00 91.88 198 VAL A O 1
ATOM 1380 N N . ALA A 1 199 ? -28.579 -2.819 37.299 1.00 95.12 199 ALA A N 1
ATOM 1381 C CA . ALA A 1 199 ? -27.144 -2.888 37.028 1.00 95.12 199 ALA A CA 1
ATOM 1382 C C . ALA A 1 199 ? -26.332 -3.599 38.108 1.00 95.12 199 ALA A C 1
ATOM 1384 O O . ALA A 1 199 ? -26.648 -3.506 39.290 1.00 95.12 199 ALA A O 1
ATOM 1385 N N . GLY A 1 200 ? -25.272 -4.304 37.710 1.00 96.81 200 GLY A N 1
ATOM 1386 C CA . GLY A 1 200 ? -24.321 -4.885 38.662 1.00 96.81 200 GLY A CA 1
ATOM 1387 C C . GLY A 1 200 ? -23.620 -3.784 39.457 1.00 96.81 200 GLY A C 1
ATOM 1388 O O . GLY A 1 200 ? -23.664 -3.775 40.684 1.00 96.81 200 GLY A O 1
ATOM 1389 N N . VAL A 1 201 ? -23.053 -2.818 38.740 1.00 97.81 201 VAL A N 1
ATOM 1390 C CA . VAL A 1 201 ? -22.427 -1.606 39.278 1.00 97.81 201 VAL A CA 1
ATOM 1391 C C . VAL A 1 201 ? -23.024 -0.394 38.568 1.00 97.81 201 VAL A C 1
ATOM 1393 O O . VAL A 1 201 ? -23.163 -0.415 37.345 1.00 97.81 201 VAL A O 1
ATOM 1396 N N . ASP A 1 202 ? -23.376 0.651 39.313 1.00 95.88 202 ASP A N 1
ATOM 1397 C CA . ASP A 1 202 ? -23.839 1.924 38.750 1.00 95.88 202 ASP A CA 1
ATOM 1398 C C . ASP A 1 202 ? -23.272 3.116 39.514 1.00 95.88 202 ASP A C 1
ATOM 1400 O O . ASP A 1 202 ? -22.897 2.993 40.684 1.00 95.88 202 ASP A O 1
ATOM 1404 N N . SER A 1 203 ? -23.234 4.268 38.853 1.00 93.62 203 SER A N 1
ATOM 1405 C CA . SER A 1 203 ? -22.892 5.530 39.501 1.00 93.62 203 SER A CA 1
ATOM 1406 C C . SER A 1 203 ? -23.805 6.670 39.089 1.00 93.62 203 SER A C 1
ATOM 1408 O O . SER A 1 203 ? -24.337 6.702 37.974 1.00 93.62 203 SER A O 1
ATOM 1410 N N . ASP A 1 204 ? -23.935 7.606 40.012 1.00 88.56 204 ASP A N 1
ATOM 1411 C CA . ASP A 1 204 ? -24.586 8.886 39.820 1.00 88.56 204 ASP A CA 1
ATOM 1412 C C . ASP A 1 204 ? -23.678 9.896 39.083 1.00 88.56 204 ASP A C 1
ATOM 1414 O O . ASP A 1 204 ? -22.488 9.645 38.871 1.00 88.56 204 ASP A O 1
ATOM 1418 N N . ASP A 1 205 ? -24.243 11.021 38.646 1.00 81.81 205 ASP A N 1
ATOM 1419 C CA . ASP A 1 205 ? -23.551 12.106 37.940 1.00 81.81 205 ASP A CA 1
ATOM 1420 C C . ASP A 1 205 ? -22.642 12.931 38.856 1.00 81.81 205 ASP A C 1
ATOM 1422 O O . ASP A 1 205 ? -21.633 13.457 38.388 1.00 81.81 205 ASP A O 1
ATOM 1426 N N . ASP A 1 206 ? -22.904 12.941 40.163 1.00 85.00 206 ASP A N 1
ATOM 1427 C CA . ASP A 1 206 ? -22.042 13.602 41.152 1.00 85.00 206 ASP A CA 1
ATOM 1428 C C . ASP A 1 206 ? -20.905 12.708 41.691 1.00 85.00 206 ASP A C 1
ATOM 1430 O O . ASP A 1 206 ? -20.243 13.039 42.681 1.00 85.00 206 ASP A O 1
ATOM 1434 N N . THR A 1 207 ? -20.656 11.554 41.063 1.00 89.69 207 THR A N 1
ATOM 1435 C CA . THR A 1 207 ? -19.433 10.777 41.308 1.00 89.69 207 THR A CA 1
ATOM 1436 C C . THR A 1 207 ? -18.299 11.301 40.418 1.00 89.69 207 THR A C 1
ATOM 1438 O O . THR A 1 207 ? -18.365 11.181 39.196 1.00 89.69 207 THR A O 1
ATOM 1441 N N . ASP A 1 208 ? -17.210 11.818 40.993 1.00 90.56 208 ASP A N 1
ATOM 1442 C CA . ASP A 1 208 ? -16.073 12.321 40.207 1.00 90.56 208 ASP A CA 1
ATOM 1443 C C . ASP A 1 208 ? -15.280 11.187 39.553 1.00 90.56 208 ASP A C 1
ATOM 1445 O O . ASP A 1 208 ? -14.953 11.258 38.367 1.00 90.56 208 ASP A O 1
ATOM 1449 N N . ARG A 1 209 ? -14.968 10.123 40.301 1.00 94.56 209 ARG A N 1
ATOM 1450 C CA . ARG A 1 209 ? -14.218 8.976 39.779 1.00 94.56 209 ARG A CA 1
ATOM 1451 C C . ARG A 1 209 ? -14.714 7.651 40.345 1.00 94.56 209 ARG A C 1
ATOM 1453 O O . ARG A 1 209 ? -14.703 7.440 41.554 1.00 94.56 209 ARG A O 1
ATOM 1460 N N . LEU A 1 210 ? -15.046 6.719 39.456 1.00 97.31 210 LEU A N 1
ATOM 1461 C CA . LEU A 1 210 ? -15.355 5.328 39.781 1.00 97.31 210 LEU A CA 1
ATOM 1462 C C . LEU A 1 210 ? -14.296 4.396 39.173 1.00 97.31 210 LEU A C 1
ATOM 1464 O O . LEU A 1 210 ? -14.138 4.324 37.953 1.00 97.31 210 LEU A O 1
ATOM 1468 N N . VAL A 1 211 ? -13.592 3.659 40.033 1.00 98.44 211 VAL A N 1
ATOM 1469 C CA . VAL A 1 211 ? -12.610 2.632 39.665 1.00 98.44 211 VAL A CA 1
ATOM 1470 C C . VAL A 1 211 ? -13.210 1.248 39.905 1.00 98.44 211 VAL A C 1
ATOM 1472 O O . VAL A 1 211 ? -13.591 0.915 41.025 1.00 98.44 211 VAL A O 1
ATOM 1475 N N . VAL A 1 212 ? -13.276 0.422 38.862 1.00 98.69 212 VAL A N 1
ATOM 1476 C CA . VAL A 1 212 ? -13.778 -0.956 38.902 1.00 98.69 212 VAL A CA 1
ATOM 1477 C C . VAL A 1 212 ? -12.658 -1.913 38.511 1.00 98.69 212 VAL A C 1
ATOM 1479 O O . VAL A 1 212 ? -12.361 -2.092 37.334 1.00 98.69 212 VAL A O 1
ATOM 1482 N N . ASN A 1 213 ? -12.069 -2.574 39.502 1.00 98.56 213 ASN A N 1
ATOM 1483 C CA . ASN A 1 213 ? -11.055 -3.608 39.337 1.00 98.56 213 ASN A CA 1
ATOM 1484 C C . ASN A 1 213 ? -11.714 -4.990 39.410 1.00 98.56 213 ASN A C 1
ATOM 1486 O O . ASN A 1 213 ? -11.874 -5.558 40.489 1.00 98.56 213 ASN A O 1
ATOM 1490 N N . ASN A 1 214 ? -12.101 -5.547 38.263 1.00 98.44 214 ASN A N 1
ATOM 1491 C CA . ASN A 1 214 ? -12.611 -6.913 38.167 1.00 98.44 214 ASN A CA 1
ATOM 1492 C C . ASN A 1 214 ? -11.460 -7.873 37.843 1.00 98.44 214 ASN A C 1
ATOM 1494 O O . ASN A 1 214 ? -11.075 -8.035 36.684 1.00 98.44 214 ASN A O 1
ATOM 1498 N N . ALA A 1 215 ? -10.883 -8.484 38.872 1.00 97.62 215 ALA A N 1
ATOM 1499 C CA . ALA A 1 215 ? -9.732 -9.369 38.752 1.00 97.62 215 ALA A CA 1
ATOM 1500 C C . ALA A 1 215 ? -10.091 -10.718 38.098 1.00 97.62 215 ALA A C 1
ATOM 1502 O O . ALA A 1 215 ? -11.261 -11.043 37.883 1.00 97.62 215 ALA A O 1
ATOM 1503 N N . ALA A 1 216 ? -9.073 -11.523 37.780 1.00 94.69 216 ALA A N 1
ATOM 1504 C CA . ALA A 1 216 ? -9.273 -12.878 37.268 1.00 94.69 216 ALA A CA 1
ATOM 1505 C C . ALA A 1 216 ? -10.143 -13.704 38.238 1.00 94.69 216 ALA A C 1
ATOM 1507 O O . ALA A 1 216 ? -9.935 -13.674 39.449 1.00 94.69 216 ALA A O 1
ATOM 1508 N N . GLY A 1 217 ? -11.146 -14.409 37.704 1.00 91.62 217 GLY A N 1
ATOM 1509 C CA . GLY A 1 217 ? -12.164 -15.123 38.491 1.00 91.62 217 GLY A CA 1
ATOM 1510 C C . GLY A 1 217 ? -13.354 -14.262 38.943 1.00 91.62 217 GLY A C 1
ATOM 1511 O O . GLY A 1 217 ? -14.435 -14.805 39.175 1.00 91.62 217 GLY A O 1
ATOM 1512 N N . GLY A 1 218 ? -13.200 -12.934 38.973 1.00 97.75 218 GLY A N 1
ATOM 1513 C CA . GLY A 1 218 ? -14.276 -11.995 39.272 1.00 97.75 218 GLY A CA 1
ATOM 1514 C C . GLY A 1 218 ? -15.344 -11.959 38.177 1.00 97.75 218 GLY A C 1
ATOM 1515 O O . GLY A 1 218 ? -15.046 -11.965 36.977 1.00 97.75 218 GLY A O 1
ATOM 1516 N N . ARG A 1 219 ? -16.614 -11.920 38.586 1.00 98.25 219 ARG A N 1
ATOM 1517 C CA . ARG A 1 219 ? -17.780 -11.871 37.696 1.00 98.25 219 ARG A CA 1
ATOM 1518 C C . ARG A 1 219 ? -18.697 -10.714 38.066 1.00 98.25 219 ARG A C 1
ATOM 1520 O O . ARG A 1 219 ? -19.175 -10.656 39.194 1.00 98.25 219 ARG A O 1
ATOM 1527 N N . ILE A 1 220 ? -19.012 -9.855 37.099 1.00 98.44 220 ILE A N 1
ATOM 1528 C CA . ILE A 1 220 ? -20.072 -8.844 37.209 1.00 98.44 220 ILE A CA 1
ATOM 1529 C C . ILE A 1 220 ? -21.114 -9.162 36.142 1.00 98.44 220 ILE A C 1
ATOM 1531 O O . ILE A 1 220 ? -20.833 -9.097 34.947 1.00 98.44 220 ILE A O 1
ATOM 1535 N N . THR A 1 221 ? -22.299 -9.586 36.571 1.00 97.06 221 THR A N 1
ATOM 1536 C CA . THR A 1 221 ? -23.324 -10.157 35.691 1.00 97.06 221 THR A CA 1
ATOM 1537 C C . THR A 1 221 ? -24.638 -9.401 35.805 1.00 97.06 221 THR A C 1
ATOM 1539 O O . THR A 1 221 ? -25.134 -9.156 36.901 1.00 97.06 221 THR A O 1
ATOM 1542 N N . ALA A 1 222 ? -25.236 -9.099 34.663 1.00 95.56 222 ALA A N 1
ATOM 1543 C CA . ALA A 1 222 ? -26.580 -8.573 34.533 1.00 95.56 222 ALA A CA 1
ATOM 1544 C C . ALA A 1 222 ? -27.449 -9.524 33.705 1.00 95.56 222 ALA A C 1
ATOM 1546 O O . ALA A 1 222 ? -26.958 -10.178 32.783 1.00 95.56 222 ALA A O 1
ATOM 1547 N N . THR A 1 223 ? -28.721 -9.666 34.072 1.00 93.19 223 THR A N 1
ATOM 1548 C CA . THR A 1 223 ? -29.670 -10.554 33.382 1.00 93.19 223 THR A CA 1
ATOM 1549 C C . THR A 1 223 ? -31.050 -9.918 33.297 1.00 93.19 223 THR A C 1
ATOM 1551 O O . THR A 1 223 ? -31.550 -9.385 34.288 1.00 93.19 223 THR A O 1
ATOM 1554 N N . GLY A 1 224 ? -31.678 -10.014 32.124 1.00 89.00 224 GLY A N 1
ATOM 1555 C CA . GLY A 1 224 ? -33.008 -9.471 31.834 1.00 89.00 224 GLY A CA 1
ATOM 1556 C C . GLY A 1 224 ? -32.974 -8.197 30.983 1.00 89.00 224 GLY A C 1
ATOM 1557 O O . GLY A 1 224 ? -31.907 -7.694 30.620 1.00 89.00 224 GLY A O 1
ATOM 1558 N N . THR A 1 225 ? -34.148 -7.676 30.638 1.00 84.81 225 THR A N 1
ATOM 1559 C CA . THR A 1 225 ? -34.309 -6.472 29.803 1.00 84.81 225 THR A CA 1
ATOM 1560 C C . THR A 1 225 ? -33.812 -5.211 30.512 1.00 84.81 225 THR A C 1
ATOM 1562 O O . THR A 1 225 ? -33.910 -5.111 31.736 1.00 84.81 225 THR A O 1
ATOM 1565 N N . ASN A 1 226 ? -33.287 -4.233 29.767 1.00 86.38 226 ASN A N 1
ATOM 1566 C CA . ASN A 1 226 ? -32.758 -2.972 30.299 1.00 86.38 226 ASN A CA 1
ATOM 1567 C C . ASN A 1 226 ? -31.857 -3.186 31.532 1.00 86.38 226 ASN A C 1
ATOM 1569 O O . ASN A 1 226 ? -32.061 -2.598 32.606 1.00 86.38 226 ASN A O 1
ATOM 1573 N N . THR A 1 227 ? -30.922 -4.128 31.404 1.00 91.56 227 THR A N 1
ATOM 1574 C CA . THR A 1 227 ? -29.933 -4.441 32.437 1.00 91.56 227 THR A CA 1
ATOM 1575 C C . THR A 1 227 ? -28.522 -4.184 31.929 1.00 91.56 227 THR A C 1
ATOM 1577 O O . THR A 1 227 ? -28.334 -4.070 30.722 1.00 91.56 227 THR A O 1
ATOM 1580 N N . ARG A 1 228 ? -27.542 -4.002 32.825 1.00 94.31 228 ARG A N 1
ATOM 1581 C CA . ARG A 1 228 ? -26.140 -3.688 32.479 1.00 94.31 228 ARG A CA 1
ATOM 1582 C C . ARG A 1 228 ? -25.183 -4.233 33.534 1.00 94.31 228 ARG A C 1
ATOM 1584 O O . ARG A 1 228 ? -25.465 -4.118 34.722 1.00 94.31 228 ARG A O 1
ATOM 1591 N N . ALA A 1 229 ? -24.038 -4.799 33.159 1.00 96.88 229 ALA A N 1
ATOM 1592 C CA . ALA A 1 229 ? -23.054 -5.200 34.170 1.00 96.88 229 ALA A CA 1
ATOM 1593 C C . ALA A 1 229 ? -22.474 -3.957 34.863 1.00 96.88 229 ALA A C 1
ATOM 1595 O O . ALA A 1 229 ? -22.434 -3.897 36.092 1.00 96.88 229 ALA A O 1
ATOM 1596 N N . ILE A 1 230 ? -22.106 -2.948 34.068 1.00 97.38 230 ILE A N 1
ATOM 1597 C CA . ILE A 1 230 ? -21.650 -1.634 34.526 1.00 97.38 230 ILE A CA 1
ATOM 1598 C C . ILE A 1 230 ? -22.466 -0.545 33.822 1.00 97.38 230 ILE A C 1
ATOM 1600 O O . ILE A 1 230 ? -22.648 -0.577 32.602 1.00 97.38 230 ILE A O 1
ATOM 1604 N N . SER A 1 231 ? -22.953 0.417 34.598 1.00 94.50 231 SER A N 1
ATOM 1605 C CA . SER A 1 231 ? -23.764 1.546 34.149 1.00 94.50 231 SER A CA 1
ATOM 1606 C C . SER A 1 231 ? -23.331 2.845 34.841 1.00 94.50 231 SER A C 1
ATOM 1608 O O . SER A 1 231 ? -22.642 2.801 35.857 1.00 94.50 231 SER A O 1
ATOM 1610 N N . GLY A 1 232 ? -23.755 3.993 34.311 1.00 91.81 232 GLY A N 1
ATOM 1611 C CA . GLY A 1 232 ? -23.928 5.208 35.110 1.00 91.81 232 GLY A CA 1
ATOM 1612 C C . GLY A 1 232 ? -23.289 6.458 34.524 1.00 91.81 232 GLY A C 1
ATOM 1613 O O . GLY A 1 232 ? -22.904 6.496 33.350 1.00 91.81 232 GLY A O 1
ATOM 1614 N N . ARG A 1 233 ? -23.097 7.457 35.394 1.00 90.50 233 ARG A N 1
ATOM 1615 C CA . ARG A 1 233 ? -22.765 8.832 35.000 1.00 90.50 233 ARG A CA 1
ATOM 1616 C C . ARG A 1 233 ? -21.505 9.449 35.613 1.00 90.50 233 ARG A C 1
ATOM 1618 O O . ARG A 1 233 ? -21.227 10.594 35.279 1.00 90.50 233 ARG A O 1
ATOM 1625 N N . ALA A 1 234 ? -20.696 8.708 36.376 1.00 91.88 234 ALA A N 1
ATOM 1626 C CA . ALA A 1 234 ? -19.466 9.256 36.959 1.00 91.88 234 ALA A CA 1
ATOM 1627 C C . ALA A 1 234 ? -18.617 10.049 35.948 1.00 91.88 234 ALA A C 1
ATOM 1629 O O . ALA A 1 234 ? -18.460 9.636 34.788 1.00 91.88 234 ALA A O 1
ATOM 1630 N N . ALA A 1 235 ? -18.041 11.173 36.381 1.00 90.19 235 ALA A N 1
ATOM 1631 C CA . ALA A 1 235 ? -17.226 12.021 35.518 1.00 90.19 235 ALA A CA 1
ATOM 1632 C C . ALA A 1 235 ? -16.070 11.212 34.910 1.00 90.19 235 ALA A C 1
ATOM 1634 O O . ALA A 1 235 ? -15.894 11.193 33.691 1.00 90.19 235 ALA A O 1
ATOM 1635 N N . GLN A 1 236 ? -15.369 10.428 35.728 1.00 94.19 236 GLN A N 1
ATOM 1636 C CA . GLN A 1 236 ? -14.304 9.529 35.300 1.00 94.19 236 GLN A CA 1
ATOM 1637 C C . GLN A 1 236 ? -14.619 8.068 35.622 1.00 94.19 236 GLN A C 1
ATOM 1639 O O . GLN A 1 236 ? -14.859 7.705 36.771 1.00 94.19 236 GLN A O 1
ATOM 1644 N N . TYR A 1 237 ? -14.527 7.211 34.611 1.00 97.19 237 TYR A N 1
ATOM 1645 C CA . TYR A 1 237 ? -14.528 5.761 34.778 1.00 97.19 237 TYR A CA 1
ATOM 1646 C C . TYR A 1 237 ? -13.146 5.179 34.530 1.00 97.19 237 TYR A C 1
ATOM 1648 O O . TYR A 1 237 ? -12.512 5.493 33.523 1.00 97.19 237 TYR A O 1
ATOM 1656 N N . GLU A 1 238 ? -12.734 4.253 35.389 1.00 98.06 238 GLU A N 1
ATOM 1657 C CA . GLU A 1 238 ? -11.603 3.362 35.152 1.00 98.06 238 GLU A CA 1
ATOM 1658 C C . GLU A 1 238 ? -12.049 1.916 35.376 1.00 98.06 238 GLU A C 1
ATOM 1660 O O . GLU A 1 238 ? -12.268 1.485 36.504 1.00 98.06 238 GLU A O 1
ATOM 1665 N N . ILE A 1 239 ? -12.231 1.167 34.292 1.00 98.62 239 ILE A N 1
ATOM 1666 C CA . ILE A 1 239 ? -12.717 -0.213 34.316 1.00 98.62 239 ILE A CA 1
ATOM 1667 C C . ILE A 1 239 ? -11.560 -1.132 33.932 1.00 98.62 239 ILE A C 1
ATOM 1669 O O . ILE A 1 239 ? -11.220 -1.268 32.758 1.00 98.62 239 ILE A O 1
ATOM 1673 N N . ASN A 1 240 ? -10.978 -1.791 34.927 1.00 98.44 240 ASN A N 1
ATOM 1674 C CA . ASN A 1 240 ? -9.888 -2.745 34.778 1.00 98.44 240 ASN A CA 1
ATOM 1675 C C . ASN A 1 240 ? -10.453 -4.169 34.857 1.00 98.44 240 ASN A C 1
ATOM 1677 O O . ASN A 1 240 ? -10.738 -4.679 35.941 1.00 98.44 240 ASN A O 1
ATOM 1681 N N . ASN A 1 241 ? -10.636 -4.820 33.708 1.00 98.62 241 ASN A N 1
ATOM 1682 C CA . ASN A 1 241 ? -11.222 -6.153 33.609 1.00 98.62 241 ASN A CA 1
ATOM 1683 C C . ASN A 1 241 ? -10.184 -7.221 33.239 1.00 98.62 241 ASN A C 1
ATOM 1685 O O . ASN A 1 241 ? -9.620 -7.212 32.149 1.00 98.62 241 ASN A O 1
ATOM 1689 N N . SER A 1 242 ? -9.998 -8.185 34.137 1.00 98.25 242 SER A N 1
ATOM 1690 C CA . SER A 1 242 ? -9.310 -9.463 33.902 1.00 98.25 242 SER A CA 1
ATOM 1691 C C . SER A 1 242 ? -10.211 -10.681 34.138 1.00 98.25 242 SER A C 1
ATOM 1693 O O . SER A 1 242 ? -9.783 -11.808 33.892 1.00 98.25 242 SER A O 1
ATOM 1695 N N . GLY A 1 243 ? -11.436 -10.462 34.627 1.00 97.88 243 GLY A N 1
ATOM 1696 C CA . GLY A 1 243 ? -12.470 -11.474 34.825 1.00 97.88 243 GLY A CA 1
ATOM 1697 C C . GLY A 1 243 ? -13.556 -11.414 33.749 1.00 97.88 243 GLY A C 1
ATOM 1698 O O . GLY A 1 243 ? -13.283 -11.196 32.569 1.00 97.88 243 GLY A O 1
ATOM 1699 N N . THR A 1 244 ? -14.811 -11.621 34.145 1.00 98.25 244 THR A N 1
ATOM 1700 C CA . THR A 1 244 ? -15.967 -11.603 33.236 1.00 98.25 244 THR A CA 1
ATOM 1701 C C . THR A 1 244 ? -16.950 -10.481 33.577 1.00 98.25 244 THR A C 1
ATOM 1703 O O . THR A 1 244 ? -17.494 -10.438 34.680 1.00 98.25 244 THR A O 1
ATOM 1706 N N . LEU A 1 245 ? -17.231 -9.615 32.604 1.00 98.44 245 LEU A N 1
ATOM 1707 C CA . LEU A 1 245 ? -18.363 -8.687 32.615 1.00 98.44 245 LEU A CA 1
ATOM 1708 C C . LEU A 1 245 ? -19.412 -9.236 31.651 1.00 98.44 245 LEU A C 1
ATOM 1710 O O . LEU A 1 245 ? -19.086 -9.596 30.522 1.00 98.44 245 LEU A O 1
ATOM 1714 N N . THR A 1 246 ? -20.661 -9.386 32.073 1.00 96.94 246 THR A N 1
ATOM 1715 C CA . THR A 1 246 ? -21.669 -10.044 31.231 1.00 96.94 246 THR A CA 1
ATOM 1716 C C . THR A 1 246 ? -23.028 -9.403 31.364 1.00 96.94 246 THR A C 1
ATOM 1718 O O . THR A 1 246 ? -23.528 -9.216 32.468 1.00 96.94 246 THR A O 1
ATOM 1721 N N . ASN A 1 247 ? -23.645 -9.158 30.218 1.00 94.38 247 ASN A N 1
ATOM 1722 C CA . ASN A 1 247 ? -25.081 -9.100 30.078 1.00 94.38 247 ASN A CA 1
ATOM 1723 C C . ASN A 1 247 ? -25.555 -10.348 29.333 1.00 94.38 247 ASN A C 1
ATOM 1725 O O . ASN A 1 247 ? -25.062 -10.648 28.248 1.00 94.38 247 ASN A O 1
ATOM 1729 N N . THR A 1 248 ? -26.469 -11.106 29.928 1.00 89.06 248 THR A N 1
ATOM 1730 C CA . THR A 1 248 ? -26.974 -12.348 29.322 1.00 89.06 248 THR A CA 1
ATOM 1731 C C . THR A 1 248 ? -28.095 -12.105 28.311 1.00 89.06 248 THR A C 1
ATOM 1733 O O . THR A 1 248 ? -28.455 -13.017 27.567 1.00 89.06 248 THR A O 1
ATOM 1736 N N . THR A 1 249 ? -28.635 -10.887 28.251 1.00 86.44 249 THR A N 1
ATOM 1737 C CA . THR A 1 249 ? -29.689 -10.505 27.309 1.00 86.44 249 THR A CA 1
ATOM 1738 C C . THR A 1 249 ? -29.075 -10.005 26.005 1.00 86.44 249 THR A C 1
ATOM 1740 O O . THR A 1 249 ? -28.246 -9.096 26.000 1.00 86.44 249 THR A O 1
ATOM 1743 N N . ALA A 1 250 ? -29.498 -10.580 24.879 1.00 79.38 250 ALA A N 1
ATOM 1744 C CA . ALA A 1 250 ? -29.035 -10.153 23.562 1.00 79.38 250 ALA A CA 1
ATOM 1745 C C . ALA A 1 250 ? -29.362 -8.671 23.294 1.00 79.38 250 ALA A C 1
ATOM 1747 O O . ALA A 1 250 ? -30.431 -8.194 23.672 1.00 79.38 250 ALA A O 1
ATOM 1748 N N . ASN A 1 251 ? -28.460 -7.972 22.597 1.00 73.88 251 ASN A N 1
ATOM 1749 C CA . ASN A 1 251 ? -28.548 -6.543 22.247 1.00 73.88 251 ASN A CA 1
ATOM 1750 C C . ASN A 1 251 ? -28.539 -5.563 23.433 1.00 73.88 251 ASN A C 1
ATOM 1752 O O . ASN A 1 251 ? -28.681 -4.357 23.231 1.00 73.88 251 ASN A O 1
ATOM 1756 N N . GLU A 1 252 ? -28.357 -6.049 24.659 1.00 84.69 252 GLU A N 1
ATOM 1757 C CA . GLU A 1 252 ? -28.107 -5.188 25.807 1.00 84.69 252 GLU A CA 1
ATOM 1758 C C . GLU A 1 252 ? -26.602 -4.994 26.009 1.00 84.69 252 GLU A C 1
ATOM 1760 O O . GLU A 1 252 ? -25.771 -5.859 25.711 1.00 84.69 252 GLU A O 1
ATOM 1765 N N . ALA A 1 253 ? -26.234 -3.833 26.541 1.00 90.75 253 ALA A N 1
ATOM 1766 C CA . ALA A 1 253 ? -24.838 -3.539 26.810 1.00 90.75 253 ALA A CA 1
ATOM 1767 C C . ALA A 1 253 ? -24.361 -4.216 28.096 1.00 90.75 253 ALA A C 1
ATOM 1769 O O . ALA A 1 253 ? -25.040 -4.197 29.128 1.00 90.75 253 ALA A O 1
ATOM 1770 N N . ALA A 1 254 ? -23.149 -4.762 28.054 1.00 96.25 254 ALA A N 1
ATOM 1771 C CA . ALA A 1 254 ? -22.416 -5.136 29.255 1.00 96.25 254 ALA A CA 1
ATOM 1772 C C . ALA A 1 254 ? -21.956 -3.881 30.002 1.00 96.25 254 ALA A C 1
ATOM 1774 O O . ALA A 1 254 ? -22.098 -3.795 31.221 1.00 96.25 254 ALA A O 1
ATOM 1775 N N . ILE A 1 255 ? -21.445 -2.899 29.258 1.00 97.12 255 ILE A N 1
ATOM 1776 C CA . ILE A 1 255 ? -20.968 -1.620 29.782 1.00 97.12 255 ILE A CA 1
ATOM 1777 C C . ILE A 1 255 ? -21.713 -0.511 29.049 1.00 97.12 255 ILE A C 1
ATOM 1779 O O . ILE A 1 255 ? -21.653 -0.442 27.823 1.00 97.12 255 ILE A O 1
ATOM 1783 N N . ALA A 1 256 ? -22.386 0.374 29.780 1.00 94.75 256 ALA A N 1
ATOM 1784 C CA . ALA A 1 256 ? -22.878 1.622 29.208 1.00 94.75 256 ALA A CA 1
ATOM 1785 C C . ALA A 1 256 ? -22.582 2.797 30.138 1.00 94.75 256 ALA A C 1
ATOM 1787 O O . ALA A 1 256 ? -23.212 2.933 31.186 1.00 94.75 256 ALA A O 1
ATOM 1788 N N . THR A 1 257 ? -21.648 3.649 29.733 1.00 94.62 257 THR A N 1
ATOM 1789 C CA . THR A 1 257 ? -21.329 4.901 30.421 1.00 94.62 257 THR A CA 1
ATOM 1790 C C . THR A 1 257 ? -21.796 6.079 29.576 1.00 94.62 257 THR A C 1
ATOM 1792 O O . THR A 1 257 ? -21.757 6.036 28.342 1.00 94.62 257 THR A O 1
ATOM 1795 N N . PHE A 1 258 ? -22.295 7.118 30.238 1.00 90.62 258 PHE A N 1
ATOM 1796 C CA . PHE A 1 258 ? -22.846 8.301 29.578 1.00 90.62 258 PHE A CA 1
ATOM 1797 C C . PHE A 1 258 ? -22.630 9.550 30.430 1.00 90.62 258 PHE A C 1
ATOM 1799 O O . PHE A 1 258 ? -22.389 9.444 31.630 1.00 90.62 258 PHE A O 1
ATOM 1806 N N . ALA A 1 259 ? -22.578 10.732 29.816 1.00 84.62 259 ALA A N 1
ATOM 1807 C CA . ALA A 1 259 ? -22.452 11.990 30.557 1.00 84.62 259 ALA A CA 1
ATOM 1808 C C . ALA A 1 259 ? -23.807 12.425 31.132 1.00 84.62 259 ALA A C 1
ATOM 1810 O O . ALA A 1 259 ? -23.874 12.878 32.266 1.00 84.62 259 ALA A O 1
ATOM 1811 N N . VAL A 1 260 ? -24.896 12.239 30.377 1.00 77.00 260 VAL A N 1
ATOM 1812 C CA . VAL A 1 260 ? -26.251 12.658 30.779 1.00 77.00 260 VAL A CA 1
ATOM 1813 C C . VAL A 1 260 ? -27.332 11.630 30.431 1.00 77.00 260 VAL A C 1
ATOM 1815 O O . VAL A 1 260 ? -27.176 10.798 29.536 1.00 77.00 260 VAL A O 1
ATOM 1818 N N . ASN A 1 261 ? -28.467 11.698 31.135 1.00 65.88 261 ASN A N 1
ATOM 1819 C CA . ASN A 1 261 ? -29.660 10.901 30.829 1.00 65.88 261 ASN A CA 1
ATOM 1820 C C . ASN A 1 261 ? -30.461 11.492 29.662 1.00 65.88 261 ASN A C 1
ATOM 1822 O O . ASN A 1 261 ? -30.464 12.703 29.426 1.00 65.88 261 ASN A O 1
ATOM 1826 N N . ALA A 1 262 ? -31.241 10.641 28.995 1.00 55.62 262 ALA A N 1
ATOM 1827 C CA . ALA A 1 262 ? -32.213 11.097 28.013 1.00 55.62 262 ALA A CA 1
ATOM 1828 C C . ALA A 1 262 ? -33.284 12.000 28.646 1.00 55.62 262 ALA A C 1
ATOM 1830 O O . ALA A 1 262 ? -33.987 11.587 29.564 1.00 55.62 262 ALA A O 1
ATOM 1831 N N . GLY A 1 263 ? -33.398 13.235 28.143 1.00 52.28 263 GLY A N 1
ATOM 1832 C CA . GLY A 1 263 ? -34.387 14.226 28.587 1.00 52.28 263 GLY A CA 1
ATOM 1833 C C . GLY A 1 263 ? -33.900 15.234 29.635 1.00 52.28 263 GLY A C 1
ATOM 1834 O O . GLY A 1 263 ? -34.625 16.184 29.908 1.00 52.28 263 GLY A O 1
ATOM 1835 N N . ASN A 1 264 ? -32.679 15.096 30.168 1.00 56.44 264 ASN A N 1
ATOM 1836 C CA . ASN A 1 264 ? -32.143 15.983 31.214 1.00 56.44 264 ASN A CA 1
ATOM 1837 C C . ASN A 1 264 ? -31.174 17.051 30.663 1.00 56.44 264 ASN A C 1
ATOM 1839 O O . ASN A 1 264 ? -30.121 17.317 31.231 1.00 56.44 264 ASN A O 1
ATOM 1843 N N . ALA A 1 265 ? -31.513 17.660 29.522 1.00 50.44 265 ALA A N 1
ATOM 1844 C CA . ALA A 1 265 ? -30.635 18.577 28.781 1.00 50.44 265 ALA A CA 1
ATOM 1845 C C . ALA A 1 265 ? -30.304 19.902 29.512 1.00 50.44 265 ALA A C 1
ATOM 1847 O O . ALA A 1 265 ? -29.488 20.674 29.008 1.00 50.44 265 ALA A O 1
ATOM 1848 N N . GLY A 1 266 ? -30.950 20.178 30.653 1.00 46.09 266 GLY A N 1
ATOM 1849 C CA . GLY A 1 266 ? -30.901 21.459 31.365 1.00 46.09 266 GLY A CA 1
ATOM 1850 C C . GLY A 1 266 ? -29.840 21.589 32.462 1.00 46.09 266 GLY A C 1
ATOM 1851 O O . GLY A 1 266 ? -29.575 22.714 32.875 1.00 46.09 266 GLY A O 1
ATOM 1852 N N . ASP A 1 267 ? -29.206 20.502 32.912 1.00 47.91 267 ASP A N 1
ATOM 1853 C CA . ASP A 1 267 ? -28.212 20.560 33.999 1.00 47.91 267 ASP A CA 1
ATOM 1854 C C . ASP A 1 267 ? -26.779 20.775 33.478 1.00 47.91 267 ASP A C 1
ATOM 1856 O O . ASP A 1 267 ? -25.851 20.004 33.704 1.00 47.91 267 ASP A O 1
ATOM 1860 N N . ALA A 1 268 ? -26.614 21.821 32.670 1.00 48.12 268 ALA A N 1
ATOM 1861 C CA . ALA A 1 268 ? -25.349 22.190 32.036 1.00 48.12 268 ALA A CA 1
ATOM 1862 C C . ALA A 1 268 ? -24.612 23.301 32.809 1.00 48.12 268 ALA A C 1
ATOM 1864 O O . ALA A 1 268 ? -23.921 24.122 32.206 1.00 48.12 268 ALA A O 1
ATOM 1865 N N . THR A 1 269 ? -24.795 23.398 34.130 1.00 47.62 269 THR A N 1
ATOM 1866 C CA . THR A 1 269 ? -24.279 24.551 34.894 1.00 47.62 269 THR A CA 1
ATOM 1867 C C . THR A 1 269 ? -22.831 24.390 35.362 1.00 47.62 269 THR A C 1
ATOM 1869 O O . THR A 1 269 ? -22.176 25.391 35.649 1.00 47.62 269 THR A O 1
ATOM 1872 N N . THR A 1 270 ? -22.281 23.169 35.358 1.00 53.25 270 THR A N 1
ATOM 1873 C CA . THR A 1 270 ? -20.859 22.920 35.641 1.00 53.25 270 THR A CA 1
ATOM 1874 C C . THR A 1 270 ? -20.176 22.185 34.487 1.00 53.25 270 THR A C 1
ATOM 1876 O O . THR A 1 270 ? -20.568 21.096 34.077 1.00 53.25 270 THR A O 1
ATOM 1879 N N . VAL A 1 271 ? -19.122 22.793 33.933 1.00 56.50 271 VAL A N 1
ATOM 1880 C CA . VAL A 1 271 ? -18.293 22.178 32.887 1.00 56.50 271 VAL A CA 1
ATOM 1881 C C . VAL A 1 271 ? -17.400 21.116 33.540 1.00 56.50 271 VAL A C 1
ATOM 1883 O O . VAL A 1 271 ? -16.271 21.404 33.930 1.00 56.50 271 VAL A O 1
ATOM 1886 N N . ARG A 1 272 ? -17.905 19.887 33.695 1.00 72.00 272 ARG A N 1
ATOM 1887 C CA . ARG A 1 272 ? -17.090 18.714 34.058 1.00 72.00 272 ARG A CA 1
ATOM 1888 C C . ARG A 1 272 ? -16.640 17.973 32.801 1.00 72.00 272 ARG A C 1
ATOM 1890 O O . ARG A 1 272 ? -17.403 17.806 31.850 1.00 72.00 272 ARG A O 1
ATOM 1897 N N . ALA A 1 273 ? -15.386 17.525 32.792 1.00 81.25 273 ALA A N 1
ATOM 1898 C CA . ALA A 1 273 ? -14.861 16.676 31.729 1.00 81.25 273 ALA A CA 1
ATOM 1899 C C . ALA A 1 273 ? -15.237 15.214 32.003 1.00 81.25 273 ALA A C 1
ATOM 1901 O O . ALA A 1 273 ? -14.861 14.661 33.036 1.00 81.25 273 ALA A O 1
ATOM 1902 N N . TYR A 1 274 ? -15.948 14.593 31.063 1.00 90.56 274 TYR A N 1
ATOM 1903 C CA . TYR A 1 274 ? -16.380 13.204 31.167 1.00 90.56 274 TYR A CA 1
ATOM 1904 C C . TYR A 1 274 ? -15.428 12.286 30.399 1.00 90.56 274 TYR A C 1
ATOM 1906 O O . TYR A 1 274 ? -15.230 12.466 29.198 1.00 90.56 274 TYR A O 1
ATOM 1914 N N . ASN A 1 275 ? -14.857 11.284 31.069 1.00 94.06 275 ASN A N 1
ATOM 1915 C CA . ASN A 1 275 ? -13.884 10.367 30.482 1.00 94.06 275 ASN A CA 1
ATOM 1916 C C . ASN A 1 275 ? -14.101 8.916 30.930 1.00 94.06 275 ASN A C 1
ATOM 1918 O O . ASN A 1 275 ? -14.434 8.655 32.083 1.00 94.06 275 ASN A O 1
ATOM 1922 N N . THR A 1 276 ? -13.862 7.966 30.031 1.00 97.06 276 THR A N 1
ATOM 1923 C CA . THR A 1 276 ? -13.938 6.529 30.324 1.00 97.06 276 THR A CA 1
ATOM 1924 C C . THR A 1 276 ? -12.663 5.823 29.880 1.00 97.06 276 THR A C 1
ATOM 1926 O O . THR A 1 276 ? -12.308 5.867 28.706 1.00 97.06 276 THR A O 1
ATOM 1929 N N . VAL A 1 277 ? -11.998 5.113 30.788 1.00 98.19 277 VAL A N 1
ATOM 1930 C CA . VAL A 1 277 ? -10.874 4.222 30.477 1.00 98.19 277 VAL A CA 1
ATOM 1931 C C . VAL A 1 277 ? -11.305 2.785 30.734 1.00 98.19 277 VAL A C 1
ATOM 1933 O O . VAL A 1 277 ? -11.712 2.447 31.842 1.00 98.19 277 VAL A O 1
ATOM 1936 N N . ILE A 1 278 ? -11.221 1.934 29.715 1.00 98.56 278 ILE A N 1
ATOM 1937 C CA . ILE A 1 278 ? -11.510 0.501 29.813 1.00 98.56 278 ILE A CA 1
ATOM 1938 C C . ILE A 1 278 ? -10.245 -0.261 29.446 1.00 98.56 278 ILE A C 1
ATOM 1940 O O . ILE A 1 278 ? -9.753 -0.148 28.325 1.00 98.56 278 ILE A O 1
ATOM 1944 N N . THR A 1 279 ? -9.756 -1.083 30.365 1.00 98.62 279 THR A N 1
ATOM 1945 C CA . THR A 1 279 ? -8.648 -2.010 30.141 1.00 98.62 279 THR A CA 1
ATOM 1946 C C . THR A 1 279 ? -9.179 -3.432 30.257 1.00 98.62 279 THR A C 1
ATOM 1948 O O . THR A 1 279 ? -9.430 -3.915 31.358 1.00 98.62 279 THR A O 1
ATOM 1951 N N . ASN A 1 280 ? -9.355 -4.114 29.127 1.00 98.50 280 ASN A N 1
ATOM 1952 C CA . ASN A 1 280 ? -9.710 -5.529 29.076 1.00 98.50 280 ASN A CA 1
ATOM 1953 C C . ASN A 1 280 ? -8.447 -6.355 28.804 1.00 98.50 280 ASN A C 1
ATOM 1955 O O . ASN A 1 280 ? -7.929 -6.358 27.685 1.00 98.50 280 ASN A O 1
ATOM 1959 N N . THR A 1 281 ? -7.921 -7.019 29.830 1.00 98.06 281 THR A N 1
ATOM 1960 C CA . THR A 1 281 ? -6.678 -7.799 29.734 1.00 98.06 281 THR A CA 1
ATOM 1961 C C . THR A 1 281 ? -6.893 -9.098 28.953 1.00 98.06 281 THR A C 1
ATOM 1963 O O . THR A 1 281 ? -8.018 -9.442 28.603 1.00 98.06 281 THR A O 1
ATOM 1966 N N . ALA A 1 282 ? -5.820 -9.846 28.675 1.00 96.88 282 ALA A N 1
ATOM 1967 C CA . ALA A 1 282 ? -5.879 -11.063 27.860 1.00 96.88 282 ALA A CA 1
ATOM 1968 C C . ALA A 1 282 ? -6.838 -12.147 28.397 1.00 96.88 282 ALA A C 1
ATOM 1970 O O . ALA A 1 282 ? -7.395 -12.911 27.613 1.00 96.88 282 ALA A O 1
ATOM 1971 N N . THR A 1 283 ? -7.060 -12.210 29.716 1.00 96.75 283 THR A N 1
ATOM 1972 C CA . THR A 1 283 ? -8.028 -13.134 30.339 1.00 96.75 283 THR A CA 1
ATOM 1973 C C . THR A 1 283 ? -9.432 -12.540 30.452 1.00 96.75 283 THR A C 1
ATOM 1975 O O . THR A 1 283 ? -10.376 -13.250 30.794 1.00 96.75 283 THR A O 1
ATOM 1978 N N . GLY A 1 284 ? -9.572 -11.238 30.195 1.00 98.06 284 GLY A N 1
ATOM 1979 C CA . GLY A 1 284 ? -10.811 -10.500 30.342 1.00 98.06 284 GLY A CA 1
ATOM 1980 C C . GLY A 1 284 ? -11.829 -10.837 29.252 1.00 98.06 284 GLY A C 1
ATOM 1981 O O . GLY A 1 284 ? -11.526 -10.836 28.053 1.00 98.06 284 GLY A O 1
ATOM 1982 N N . VAL A 1 285 ? -13.066 -11.093 29.677 1.00 98.25 285 VAL A N 1
ATOM 1983 C CA . VAL A 1 285 ? -14.212 -11.341 28.796 1.00 98.25 285 VAL A CA 1
ATOM 1984 C C . VAL A 1 285 ? -15.308 -10.319 29.072 1.00 98.25 285 VAL A C 1
ATOM 1986 O O . VAL A 1 285 ? -15.728 -10.142 30.216 1.00 98.25 285 VAL A O 1
ATOM 1989 N N . ILE A 1 286 ? -15.797 -9.678 28.014 1.00 98.25 286 ILE A N 1
ATOM 1990 C CA . ILE A 1 286 ? -16.973 -8.808 28.039 1.00 98.25 286 ILE A CA 1
ATOM 1991 C C . ILE A 1 286 ? -18.027 -9.427 27.121 1.00 98.25 286 ILE A C 1
ATOM 1993 O O . ILE A 1 286 ? -17.805 -9.530 25.919 1.00 98.25 286 ILE A O 1
ATOM 1997 N N . ASN A 1 287 ? -19.161 -9.855 27.673 1.00 96.44 287 ASN A N 1
ATOM 1998 C CA . ASN A 1 287 ? -20.280 -10.420 26.913 1.00 96.44 287 ASN A CA 1
ATOM 1999 C C . ASN A 1 287 ? -21.429 -9.415 26.844 1.00 96.44 287 ASN A C 1
ATOM 2001 O O . ASN A 1 287 ? -22.053 -9.149 27.872 1.00 96.44 287 ASN A O 1
ATOM 2005 N N . GLY A 1 288 ? -21.696 -8.877 25.655 1.00 94.38 288 GLY A N 1
ATOM 2006 C CA . GLY A 1 288 ? -22.610 -7.759 25.419 1.00 94.38 288 GLY A CA 1
ATOM 2007 C C . GLY A 1 288 ? -21.881 -6.524 24.888 1.00 94.38 288 GLY A C 1
ATOM 2008 O O . GLY A 1 288 ? -20.649 -6.472 24.855 1.00 94.38 288 GLY A O 1
ATOM 2009 N N . ASP A 1 289 ? -22.652 -5.520 24.476 1.00 94.94 289 ASP A N 1
ATOM 2010 C CA . ASP A 1 289 ? -22.096 -4.308 23.868 1.00 94.94 289 ASP A CA 1
ATOM 2011 C C . ASP A 1 289 ? -21.330 -3.446 24.887 1.00 94.94 289 ASP A C 1
ATOM 2013 O O . ASP A 1 289 ? -21.635 -3.424 26.086 1.00 94.94 289 ASP A O 1
ATOM 2017 N N . VAL A 1 290 ? -20.347 -2.695 24.394 1.00 96.56 290 VAL A N 1
ATOM 2018 C CA . VAL A 1 290 ? -19.632 -1.653 25.139 1.00 96.56 290 VAL A CA 1
ATOM 2019 C C . VAL A 1 290 ? -20.023 -0.302 24.556 1.00 96.56 290 VAL A C 1
ATOM 2021 O O . VAL A 1 290 ? -19.735 -0.017 23.396 1.00 96.56 290 VAL A O 1
ATOM 2024 N N . ARG A 1 291 ? -20.680 0.539 25.355 1.00 95.00 291 ARG A N 1
ATOM 2025 C CA . ARG A 1 291 ? -21.155 1.866 24.948 1.00 95.00 291 ARG A CA 1
ATOM 2026 C C . ARG A 1 291 ? -20.509 2.945 25.809 1.00 95.00 291 ARG A C 1
ATOM 2028 O O . ARG A 1 291 ? -20.670 2.932 27.027 1.00 95.00 291 ARG A O 1
ATOM 2035 N N . ASN A 1 292 ? -19.808 3.875 25.171 1.00 94.12 292 ASN A N 1
ATOM 2036 C CA . ASN A 1 292 ? -19.265 5.079 25.797 1.00 94.12 292 ASN A CA 1
ATOM 2037 C C . ASN A 1 292 ? -19.872 6.295 25.094 1.00 94.12 292 ASN A C 1
ATOM 2039 O O . ASN A 1 292 ? -19.339 6.775 24.093 1.00 94.12 292 ASN A O 1
ATOM 2043 N N . PHE A 1 293 ? -21.038 6.729 25.561 1.00 90.88 293 PHE A N 1
ATOM 2044 C CA . PHE A 1 293 ? -21.850 7.736 24.884 1.00 90.88 293 PHE A CA 1
ATOM 2045 C C . PHE A 1 293 ? -21.855 9.072 25.619 1.00 90.88 293 PHE A C 1
ATOM 2047 O O . PHE A 1 293 ? -21.441 9.187 26.768 1.00 90.88 293 PHE A O 1
ATOM 2054 N N . ASP A 1 294 ? -22.342 10.101 24.940 1.00 87.31 294 ASP A N 1
ATOM 2055 C CA . ASP A 1 294 ? -22.620 11.394 25.559 1.00 87.31 294 ASP A CA 1
ATOM 2056 C C . ASP A 1 294 ? -23.923 11.314 26.361 1.00 87.31 294 ASP A C 1
ATOM 2058 O O . ASP A 1 294 ? -24.007 11.744 27.510 1.00 87.31 294 ASP A O 1
ATOM 2062 N N . GLN A 1 295 ? -24.922 10.668 25.765 1.00 86.19 295 GLN A N 1
ATOM 2063 C CA . GLN A 1 295 ? -26.230 10.426 26.351 1.00 86.19 295 GLN A CA 1
ATOM 2064 C C . GLN A 1 295 ? -26.554 8.934 26.302 1.00 86.19 295 GLN A C 1
ATOM 2066 O O . GLN A 1 295 ? -26.162 8.230 25.370 1.00 86.19 295 GLN A O 1
ATOM 2071 N N . ASP A 1 296 ? -27.307 8.435 27.278 1.00 82.06 296 ASP A N 1
ATOM 2072 C CA . ASP A 1 296 ? -27.805 7.065 27.186 1.00 82.06 296 ASP A CA 1
ATOM 2073 C C . ASP A 1 296 ? -28.676 6.863 25.931 1.00 82.06 296 ASP A C 1
ATOM 2075 O O . ASP A 1 296 ? -29.503 7.713 25.588 1.00 82.06 296 ASP A O 1
ATOM 2079 N N . LEU A 1 297 ? -28.473 5.729 25.251 1.00 78.25 297 LEU A N 1
ATOM 2080 C CA . LEU A 1 297 ? -29.128 5.370 23.985 1.00 78.25 297 LEU A CA 1
ATOM 2081 C C . LEU A 1 297 ? -29.003 6.453 22.891 1.00 78.25 297 LEU A C 1
ATOM 2083 O O . LEU A 1 297 ? -29.942 6.697 22.132 1.00 78.25 297 LEU A O 1
ATOM 2087 N N . GLN A 1 298 ? -27.838 7.107 22.815 1.00 82.56 298 GLN A N 1
ATOM 2088 C CA . GLN A 1 298 ? -27.532 8.118 21.803 1.00 82.56 298 GLN A CA 1
ATOM 2089 C C . GLN A 1 298 ? -27.742 7.594 20.375 1.00 82.56 298 GLN A C 1
ATOM 2091 O O . GLN A 1 298 ? -27.360 6.478 20.022 1.00 82.56 298 GLN A O 1
ATOM 2096 N N . THR A 1 299 ? -28.315 8.453 19.539 1.00 82.31 299 THR A N 1
ATOM 2097 C CA . THR A 1 299 ? -28.461 8.268 18.093 1.00 82.31 299 THR A CA 1
ATOM 2098 C C . THR A 1 299 ? -27.813 9.444 17.367 1.00 82.31 299 THR A C 1
ATOM 2100 O O . THR A 1 299 ? -27.480 10.455 17.986 1.00 82.31 299 THR A O 1
ATOM 2103 N N . ALA A 1 300 ? -27.683 9.356 16.043 1.00 75.62 300 ALA A N 1
ATOM 2104 C CA . ALA A 1 300 ? -27.125 10.436 15.227 1.00 75.62 300 ALA A CA 1
ATOM 2105 C C . ALA A 1 300 ? -27.898 11.770 15.338 1.00 75.62 300 ALA A C 1
ATOM 2107 O O . ALA A 1 300 ? -27.336 12.829 15.082 1.00 75.62 300 ALA A O 1
ATOM 2108 N N . THR A 1 301 ? -29.180 11.737 15.721 1.00 78.31 301 THR A N 1
ATOM 2109 C CA . THR A 1 301 ? -30.030 12.933 15.871 1.00 78.31 301 THR A CA 1
ATOM 2110 C C . THR A 1 301 ? -30.088 13.464 17.303 1.00 78.31 301 THR A C 1
ATOM 2112 O O . THR A 1 301 ? -30.797 14.432 17.572 1.00 78.31 301 THR A O 1
ATOM 2115 N N . THR A 1 302 ? -29.404 12.818 18.248 1.00 78.00 302 THR A N 1
ATOM 2116 C CA . THR A 1 302 ? -29.415 13.221 19.656 1.00 78.00 302 THR A CA 1
ATOM 2117 C C . THR A 1 302 ? -28.655 14.539 19.841 1.00 78.00 302 THR A C 1
ATOM 2119 O O . THR A 1 302 ? -27.516 14.671 19.401 1.00 78.00 302 THR A O 1
ATOM 2122 N N . VAL A 1 303 ? -29.275 15.518 20.510 1.00 72.38 303 VAL A N 1
ATOM 2123 C CA . VAL A 1 303 ? -28.635 16.801 20.848 1.00 72.38 303 VAL A CA 1
ATOM 2124 C C . VAL A 1 303 ? -27.604 16.580 21.955 1.00 72.38 303 VAL A C 1
ATOM 2126 O O . VAL A 1 303 ? -27.934 16.048 23.011 1.00 72.38 303 VAL A O 1
ATOM 2129 N N . VAL A 1 304 ? -26.358 16.995 21.717 1.00 72.00 304 VAL A N 1
ATOM 2130 C CA . VAL A 1 304 ? -25.229 16.770 22.631 1.00 72.00 304 VAL A CA 1
ATOM 2131 C C . VAL A 1 304 ? -24.813 18.076 23.304 1.00 72.00 304 VAL A C 1
ATOM 2133 O O . VAL A 1 304 ? -24.266 18.962 22.648 1.00 72.00 304 VAL A O 1
ATOM 2136 N N . ASN A 1 305 ? -25.015 18.163 24.621 1.00 71.81 305 ASN A N 1
ATOM 2137 C CA . ASN A 1 305 ? -24.593 19.309 25.441 1.00 71.81 305 ASN A CA 1
ATOM 2138 C C . ASN A 1 305 ? -23.273 19.052 26.192 1.00 71.81 305 ASN A C 1
ATOM 2140 O O . ASN A 1 305 ? -22.519 19.984 26.458 1.00 71.81 305 ASN A O 1
ATOM 2144 N N . LEU A 1 306 ? -22.973 17.788 26.501 1.00 79.69 306 LEU A N 1
ATOM 2145 C CA . LEU A 1 306 ? -21.770 17.340 27.205 1.00 79.69 306 LEU A CA 1
ATOM 2146 C C . LEU A 1 306 ? -21.179 16.155 26.450 1.00 79.69 306 LEU A C 1
ATOM 2148 O O . LEU A 1 306 ? -21.924 15.287 26.010 1.00 79.69 306 LEU A O 1
ATOM 2152 N N . ARG A 1 307 ? -19.854 16.125 26.288 1.00 85.75 307 ARG A N 1
ATOM 2153 C CA . ARG A 1 307 ? -19.165 15.083 25.515 1.00 85.75 307 ARG A CA 1
ATOM 2154 C C . ARG A 1 307 ? -18.375 14.160 26.422 1.00 85.75 307 ARG A C 1
ATOM 2156 O O . ARG A 1 307 ? -17.663 14.645 27.301 1.00 85.75 307 ARG A O 1
ATOM 2163 N N . ARG A 1 308 ? -18.441 12.855 26.160 1.00 90.75 308 ARG A N 1
ATOM 2164 C CA . ARG A 1 308 ? -17.645 11.853 26.873 1.00 90.75 308 ARG A CA 1
ATOM 2165 C C . ARG A 1 308 ? -16.502 11.336 26.007 1.00 90.75 308 ARG A C 1
ATOM 2167 O O . ARG A 1 308 ? -16.722 10.712 24.970 1.00 90.75 308 ARG A O 1
ATOM 2174 N N . THR A 1 309 ? -15.268 11.573 26.440 1.00 92.88 309 THR A N 1
ATOM 2175 C CA . THR A 1 309 ? -14.069 11.000 25.813 1.00 92.88 309 THR A CA 1
ATOM 2176 C C . THR A 1 309 ? -13.801 9.593 26.337 1.00 92.88 309 THR A C 1
ATOM 2178 O O . THR A 1 309 ? -14.353 9.182 27.364 1.00 92.88 309 THR A O 1
ATOM 2181 N N . GLY A 1 310 ? -12.946 8.828 25.665 1.00 94.56 310 GLY A N 1
ATOM 2182 C CA . GLY A 1 310 ? -12.525 7.557 26.233 1.00 94.56 310 GLY A CA 1
ATOM 2183 C C . GLY A 1 310 ? -11.391 6.830 25.534 1.00 94.56 310 GLY A C 1
ATOM 2184 O O . GLY A 1 310 ? -11.049 7.088 24.381 1.00 94.56 310 GLY A O 1
ATOM 2185 N N . THR A 1 311 ? -10.833 5.876 26.273 1.00 97.94 311 THR A N 1
ATOM 2186 C CA . THR A 1 311 ? -9.803 4.950 25.813 1.00 97.94 311 THR A CA 1
ATOM 2187 C C . THR A 1 311 ? -10.233 3.521 26.118 1.00 97.94 311 THR A C 1
ATOM 2189 O O . THR A 1 311 ? -10.452 3.173 27.276 1.00 97.94 311 THR A O 1
ATOM 2192 N N . LEU A 1 312 ? -10.304 2.673 25.095 1.00 98.50 312 LEU A N 1
ATOM 2193 C CA . LEU A 1 312 ? -10.470 1.228 25.229 1.00 98.50 312 LEU A CA 1
ATOM 2194 C C . LEU A 1 312 ? -9.155 0.537 24.870 1.00 98.50 312 LEU A C 1
ATOM 2196 O O . LEU A 1 312 ? -8.713 0.626 23.731 1.00 98.50 312 LEU A O 1
ATOM 2200 N N . THR A 1 313 ? -8.566 -0.199 25.806 1.00 98.44 313 THR A N 1
ATOM 2201 C CA . THR A 1 313 ? -7.442 -1.107 25.555 1.00 98.44 313 THR A CA 1
ATOM 2202 C C . THR A 1 313 ? -7.922 -2.546 25.707 1.00 98.44 313 THR A C 1
ATOM 2204 O O . THR A 1 313 ? -8.230 -2.979 26.814 1.00 98.44 313 THR A O 1
ATOM 2207 N N . ASN A 1 314 ? -8.004 -3.289 24.603 1.00 98.38 314 ASN A N 1
ATOM 2208 C CA . ASN A 1 314 ? -8.502 -4.661 24.562 1.00 98.38 314 ASN A CA 1
ATOM 2209 C C . ASN A 1 314 ? -7.424 -5.653 24.108 1.00 98.38 314 ASN A C 1
ATOM 2211 O O . ASN A 1 314 ? -7.065 -5.693 22.931 1.00 98.38 314 ASN A O 1
ATOM 2215 N N . ALA A 1 315 ? -6.983 -6.506 25.028 1.00 98.00 315 ALA A N 1
ATOM 2216 C CA . ALA A 1 315 ? -6.176 -7.696 24.757 1.00 98.00 315 ALA A CA 1
ATOM 2217 C C . ALA A 1 315 ? -6.981 -9.005 24.897 1.00 98.00 315 ALA A C 1
ATOM 2219 O O . ALA A 1 315 ? -6.514 -10.056 24.467 1.00 98.00 315 ALA A O 1
ATOM 2220 N N . GLY A 1 316 ? -8.171 -8.949 25.506 1.00 97.56 316 GLY A N 1
ATOM 2221 C CA . GLY A 1 316 ? -9.052 -10.095 25.739 1.00 97.56 316 GLY A CA 1
ATOM 2222 C C . GLY A 1 316 ? -10.133 -10.270 24.672 1.00 97.56 316 GLY A C 1
ATOM 2223 O O . GLY A 1 316 ? -9.908 -10.048 23.480 1.00 97.56 316 GLY A O 1
ATOM 2224 N N . THR A 1 317 ? -11.329 -10.682 25.104 1.00 98.06 317 THR A N 1
ATOM 2225 C CA . THR A 1 317 ? -12.488 -10.911 24.224 1.00 98.06 317 THR A CA 1
ATOM 2226 C C . THR A 1 317 ? -13.653 -9.979 24.551 1.00 98.06 317 THR A C 1
ATOM 2228 O O . THR A 1 317 ? -14.101 -9.919 25.694 1.00 98.06 317 THR A O 1
ATOM 2231 N N . ILE A 1 318 ? -14.191 -9.316 23.525 1.00 97.75 318 ILE A N 1
ATOM 2232 C CA . ILE A 1 318 ? -15.459 -8.580 23.559 1.00 97.75 318 ILE A CA 1
ATOM 2233 C C . ILE A 1 318 ? -16.452 -9.271 22.613 1.00 97.75 318 ILE A C 1
ATOM 2235 O O . ILE A 1 318 ? -16.319 -9.252 21.383 1.00 97.75 318 ILE A O 1
ATOM 2239 N N . ASN A 1 319 ? -17.462 -9.901 23.201 1.00 95.94 319 ASN A N 1
ATOM 2240 C CA . ASN A 1 319 ? -18.565 -10.563 22.518 1.00 95.94 319 ASN A CA 1
ATOM 2241 C C . ASN A 1 319 ? -19.738 -9.586 22.333 1.00 95.94 319 ASN A C 1
ATOM 2243 O O . ASN A 1 319 ? -20.774 -9.724 22.980 1.00 95.94 319 ASN A O 1
ATOM 2247 N N . GLY A 1 320 ? -19.536 -8.567 21.495 1.00 94.00 320 GLY A N 1
ATOM 2248 C CA . GLY A 1 320 ? -20.505 -7.509 21.210 1.00 94.00 320 GLY A CA 1
ATOM 2249 C C . GLY A 1 320 ? -19.917 -6.414 20.318 1.00 94.00 320 GLY A C 1
ATOM 2250 O O . GLY A 1 320 ? -18.771 -6.518 19.863 1.00 94.00 320 GLY A O 1
ATOM 2251 N N . ASN A 1 321 ? -20.706 -5.372 20.073 1.00 95.00 321 ASN A N 1
ATOM 2252 C CA . ASN A 1 321 ? -20.272 -4.144 19.411 1.00 95.00 321 ASN A CA 1
ATOM 2253 C C . ASN A 1 321 ? -19.606 -3.194 20.408 1.00 95.00 321 ASN A C 1
ATOM 2255 O O . ASN A 1 321 ? -19.926 -3.189 21.598 1.00 95.00 321 ASN A O 1
ATOM 2259 N N . VAL A 1 322 ? -18.720 -2.338 19.905 1.00 96.44 322 VAL A N 1
ATOM 2260 C CA . VAL A 1 322 ? -18.188 -1.206 20.668 1.00 96.44 322 VAL A CA 1
ATOM 2261 C C . VAL A 1 322 ? -18.617 0.085 19.987 1.00 96.44 322 VAL A C 1
ATOM 2263 O O . VAL A 1 322 ? -18.320 0.306 18.812 1.00 96.44 322 VAL A O 1
ATOM 2266 N N . ALA A 1 323 ? -19.313 0.938 20.728 1.00 94.75 323 ALA A N 1
ATOM 2267 C CA . ALA A 1 323 ? -19.895 2.161 20.205 1.00 94.75 323 ALA A CA 1
ATOM 2268 C C . ALA A 1 323 ? -19.519 3.375 21.056 1.00 94.75 323 ALA A C 1
ATOM 2270 O O . ALA A 1 323 ? -19.538 3.326 22.289 1.00 94.75 323 ALA A O 1
ATOM 2271 N N . PHE A 1 324 ? -19.226 4.480 20.375 1.00 93.31 324 PHE A N 1
ATOM 2272 C CA . PHE A 1 324 ? -18.802 5.727 20.988 1.00 93.31 324 PHE A CA 1
ATOM 2273 C C . PHE A 1 324 ? -19.642 6.926 20.537 1.00 93.31 324 PHE A C 1
ATOM 2275 O O . PHE A 1 324 ? -20.114 6.972 19.398 1.00 93.31 324 PHE A O 1
ATOM 2282 N N . GLY A 1 325 ? -19.803 7.889 21.447 1.00 89.69 325 GLY A N 1
ATOM 2283 C CA . GLY A 1 325 ? -20.476 9.166 21.211 1.00 89.69 325 GLY A CA 1
ATOM 2284 C C . GLY A 1 325 ? -19.583 10.191 20.504 1.00 89.69 325 GLY A C 1
ATOM 2285 O O . GLY A 1 325 ? -18.635 9.841 19.803 1.00 89.69 325 GLY A O 1
ATOM 2286 N N . GLY A 1 326 ? -19.879 11.471 20.711 1.00 87.19 326 GLY A N 1
ATOM 2287 C CA . GLY A 1 326 ? -19.248 12.612 20.054 1.00 87.19 326 GLY A CA 1
ATOM 2288 C C . GLY A 1 326 ? -18.011 13.179 20.759 1.00 87.19 326 GLY A C 1
ATOM 2289 O O . GLY A 1 326 ? -17.564 14.257 20.381 1.00 87.19 326 GLY A O 1
ATOM 2290 N N . GLY A 1 327 ? -17.464 12.535 21.795 1.00 88.94 327 GLY A N 1
ATOM 2291 C CA . GLY A 1 327 ? -16.148 12.881 22.357 1.00 88.94 327 GLY A CA 1
ATOM 2292 C C . GLY A 1 327 ? -14.981 12.228 21.602 1.00 88.94 327 GLY A C 1
ATOM 2293 O O . GLY A 1 327 ? -15.195 11.319 20.809 1.00 88.94 327 GLY A O 1
ATOM 2294 N N . ASN A 1 328 ? -13.742 12.652 21.877 1.00 92.94 328 ASN A N 1
ATOM 2295 C CA . ASN A 1 328 ? -12.528 12.015 21.341 1.00 92.94 328 ASN A CA 1
ATOM 2296 C C . ASN A 1 328 ? -12.361 10.587 21.877 1.00 92.94 328 ASN A C 1
ATOM 2298 O O . ASN A 1 328 ? -12.448 10.374 23.091 1.00 92.94 328 ASN A O 1
ATOM 2302 N N . GLN A 1 329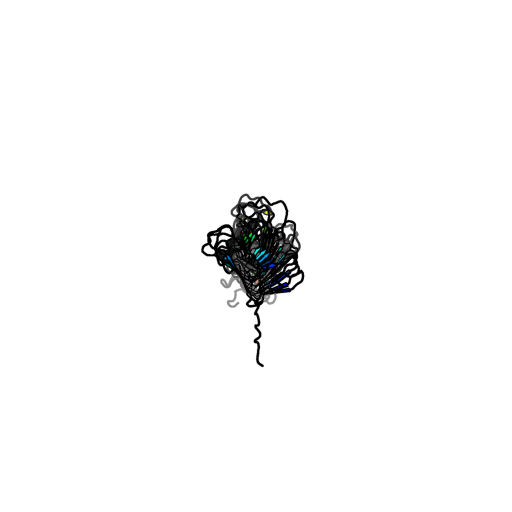 ? -12.059 9.632 20.995 1.00 95.50 329 GLN A N 1
ATOM 2303 C CA . GLN A 1 329 ? -11.951 8.216 21.356 1.00 95.50 329 GLN A CA 1
ATOM 2304 C C . GLN A 1 329 ? -10.645 7.588 20.885 1.00 95.50 329 GLN A C 1
ATOM 2306 O O . GLN A 1 329 ? -10.182 7.826 19.770 1.00 95.50 329 GLN A O 1
ATOM 2311 N N . THR A 1 330 ? -10.077 6.715 21.710 1.00 97.75 330 THR A N 1
ATOM 2312 C CA . THR A 1 330 ? -8.940 5.868 21.335 1.00 97.75 330 THR A CA 1
ATOM 2313 C C . THR A 1 330 ? -9.264 4.401 21.586 1.00 97.75 330 THR A C 1
ATOM 2315 O O . THR A 1 330 ? -9.625 4.020 22.694 1.00 97.75 330 THR A O 1
ATOM 2318 N N . VAL A 1 331 ? -9.100 3.553 20.574 1.00 98.31 331 VAL A N 1
ATOM 2319 C CA . VAL A 1 331 ? -9.234 2.097 20.691 1.00 98.31 331 VAL A CA 1
ATOM 2320 C C . VAL A 1 331 ? -7.887 1.459 20.396 1.00 98.31 331 VAL A C 1
ATOM 2322 O O . VAL A 1 331 ? -7.408 1.541 19.275 1.00 98.31 331 VAL A O 1
ATOM 2325 N N . ASN A 1 332 ? -7.290 0.797 21.379 1.00 98.00 332 ASN A N 1
ATOM 2326 C CA . ASN A 1 332 ? -6.116 -0.052 21.220 1.00 98.00 332 ASN A CA 1
ATOM 2327 C C . ASN A 1 332 ? -6.568 -1.505 21.292 1.00 98.00 332 ASN A C 1
ATOM 2329 O O . ASN A 1 332 ? -6.989 -1.971 22.349 1.00 98.00 332 ASN A O 1
ATOM 2333 N N . ASN A 1 333 ? -6.486 -2.231 20.185 1.00 97.56 333 ASN A N 1
ATOM 2334 C CA . ASN A 1 333 ? -6.887 -3.626 20.139 1.00 97.56 333 ASN A CA 1
ATOM 2335 C C . ASN A 1 333 ? -5.686 -4.513 19.798 1.00 97.56 333 ASN A C 1
ATOM 2337 O O . ASN A 1 333 ? -4.940 -4.234 18.865 1.00 97.56 333 ASN A O 1
ATOM 2341 N N . THR A 1 334 ? -5.516 -5.584 20.564 1.00 96.56 334 THR A N 1
ATOM 2342 C CA . THR A 1 334 ? -4.656 -6.746 20.279 1.00 96.56 334 THR A CA 1
ATOM 2343 C C . THR A 1 334 ? -5.392 -8.067 20.533 1.00 96.56 334 THR A C 1
ATOM 2345 O O . THR A 1 334 ? -4.852 -9.134 20.258 1.00 96.56 334 THR A O 1
ATOM 2348 N N . GLY A 1 335 ? -6.630 -7.998 21.038 1.00 96.12 335 GLY A N 1
ATOM 2349 C CA . GLY A 1 335 ? -7.525 -9.131 21.246 1.00 96.12 335 GLY A CA 1
ATOM 2350 C C . GLY A 1 335 ? -8.641 -9.228 20.202 1.00 96.12 335 GLY A C 1
ATOM 2351 O O . GLY A 1 335 ? -8.524 -8.767 19.060 1.00 96.12 335 GLY A O 1
ATOM 2352 N N . ARG A 1 336 ? -9.766 -9.822 20.610 1.00 97.00 336 ARG A N 1
ATOM 2353 C CA . ARG A 1 336 ? -10.929 -10.089 19.753 1.00 97.00 336 ARG A CA 1
ATOM 2354 C C . ARG A 1 336 ? -12.116 -9.197 20.107 1.00 97.00 336 ARG A C 1
ATOM 2356 O O . ARG A 1 336 ? -12.527 -9.149 21.262 1.00 97.00 336 ARG A O 1
ATOM 2363 N N . ILE A 1 337 ? -12.719 -8.584 19.094 1.00 97.19 337 ILE A N 1
ATOM 2364 C CA . ILE A 1 337 ? -14.036 -7.942 19.137 1.00 97.19 337 ILE A CA 1
ATOM 2365 C C . ILE A 1 337 ? -14.890 -8.629 18.074 1.00 97.19 337 ILE A C 1
ATOM 2367 O O . ILE A 1 337 ? -14.573 -8.600 16.889 1.00 97.19 337 ILE A O 1
ATOM 2371 N N . THR A 1 338 ? -15.945 -9.320 18.489 1.00 95.31 338 THR A N 1
ATOM 2372 C CA . THR A 1 338 ? -16.788 -10.091 17.554 1.00 95.31 338 THR A CA 1
ATOM 2373 C C . THR A 1 338 ? -17.739 -9.215 16.740 1.00 95.31 338 THR A C 1
ATOM 2375 O O . THR A 1 338 ? -18.070 -9.586 15.617 1.00 95.31 338 THR A O 1
ATOM 2378 N N . GLY A 1 339 ? -18.157 -8.070 17.286 1.00 94.88 339 GLY A N 1
ATOM 2379 C CA . GLY A 1 339 ? -18.987 -7.081 16.604 1.00 94.88 339 GLY A CA 1
ATOM 2380 C C . GLY A 1 339 ? -18.179 -6.025 15.847 1.00 94.88 339 GLY A C 1
ATOM 2381 O O . GLY A 1 339 ? -17.002 -6.214 15.525 1.00 94.88 339 GLY A O 1
ATOM 2382 N N . GLY A 1 340 ? -18.843 -4.910 15.538 1.00 95.75 340 GLY A N 1
ATOM 2383 C CA . GLY A 1 340 ? -18.244 -3.743 14.890 1.00 95.75 340 GLY A CA 1
ATOM 2384 C C . GLY A 1 340 ? -17.751 -2.674 15.869 1.00 95.75 340 GLY A C 1
ATOM 2385 O O . GLY A 1 340 ? -18.018 -2.724 17.071 1.00 95.75 340 GLY A O 1
ATOM 2386 N N . LEU A 1 341 ? -17.052 -1.685 15.312 1.00 96.50 341 LEU A N 1
ATOM 2387 C CA . LEU A 1 341 ? -16.685 -0.432 15.967 1.00 96.50 341 LEU A CA 1
ATOM 2388 C C . LEU A 1 341 ? -17.479 0.711 15.319 1.00 96.50 341 LEU A C 1
ATOM 2390 O O . LEU A 1 341 ? -17.459 0.852 14.092 1.00 96.50 341 LEU A O 1
ATOM 2394 N N . SER A 1 342 ? -18.153 1.539 16.115 1.00 95.19 342 SER A N 1
ATOM 2395 C CA . SER A 1 342 ? -18.915 2.684 15.599 1.00 95.19 342 SER A CA 1
ATOM 2396 C C . SER A 1 342 ? -18.668 3.972 16.379 1.00 95.19 342 SER A C 1
ATOM 2398 O O . SER A 1 342 ? -18.716 3.964 17.608 1.00 95.19 342 SER A O 1
ATOM 2400 N N . PHE A 1 343 ? -18.494 5.080 15.662 1.00 93.75 343 PHE A N 1
ATOM 2401 C CA . PHE A 1 343 ? -18.306 6.425 16.206 1.00 93.75 343 PHE A CA 1
ATOM 2402 C C . PHE A 1 343 ? -19.411 7.356 15.675 1.00 93.75 343 PHE A C 1
ATOM 2404 O O . PHE A 1 343 ? -19.612 7.447 14.463 1.00 93.75 343 PHE A O 1
ATOM 2411 N N . LEU A 1 344 ? -20.133 8.039 16.572 1.00 88.94 344 LEU A N 1
ATOM 2412 C CA . LEU A 1 344 ? -21.125 9.085 16.248 1.00 88.94 344 LEU A CA 1
ATOM 2413 C C . LEU A 1 344 ? -20.480 10.481 16.171 1.00 88.94 344 LEU A C 1
ATOM 2415 O O . LEU A 1 344 ? -21.064 11.478 16.587 1.00 88.94 344 LEU A O 1
ATOM 2419 N N . ASP A 1 345 ? -19.235 10.537 15.722 1.00 80.00 345 ASP A N 1
ATOM 2420 C CA . ASP A 1 345 ? -18.347 11.685 15.826 1.00 80.00 345 ASP A CA 1
ATOM 2421 C C . ASP A 1 345 ? -18.918 12.990 15.235 1.00 80.00 345 ASP A C 1
ATOM 2423 O O . ASP A 1 345 ? -19.788 13.003 14.366 1.00 80.00 345 ASP A O 1
ATOM 2427 N N . VAL A 1 346 ? -18.415 14.127 15.720 1.00 77.75 346 VAL A N 1
ATOM 2428 C CA . VAL A 1 346 ? -18.815 15.473 15.269 1.00 77.75 346 VAL A CA 1
ATOM 2429 C C . VAL A 1 346 ? -17.594 16.274 14.812 1.00 77.75 346 VAL A C 1
ATOM 2431 O O . VAL A 1 346 ? -16.452 15.870 15.037 1.00 77.75 346 VAL A O 1
ATOM 2434 N N . ALA A 1 347 ? -17.809 17.422 14.163 1.00 78.25 347 ALA A N 1
ATOM 2435 C CA . ALA A 1 347 ? -16.712 18.289 13.731 1.00 78.25 347 ALA A CA 1
ATOM 2436 C C . ALA A 1 347 ? -15.746 18.608 14.895 1.00 78.25 347 ALA A C 1
ATOM 2438 O O . ALA A 1 347 ? -16.179 18.807 16.030 1.00 78.25 347 ALA A O 1
ATOM 2439 N N . ALA A 1 348 ? -14.445 18.664 14.591 1.00 82.25 348 ALA A N 1
ATOM 2440 C CA . ALA A 1 348 ? -13.338 18.884 15.535 1.00 82.25 348 ALA A CA 1
ATOM 2441 C C . ALA A 1 348 ? -13.056 17.757 16.552 1.00 82.25 348 ALA A C 1
ATOM 2443 O O . ALA A 1 348 ? -12.195 17.925 17.416 1.00 82.25 348 ALA A O 1
ATOM 2444 N N . THR A 1 349 ? -13.714 16.602 16.440 1.00 87.38 349 THR A N 1
ATOM 2445 C CA . THR A 1 349 ? -13.343 15.411 17.222 1.00 87.38 349 THR A CA 1
ATOM 2446 C C . THR A 1 349 ? -12.237 14.617 16.538 1.00 87.38 349 THR A C 1
ATOM 2448 O O . THR A 1 349 ? -12.102 14.642 15.311 1.00 87.38 349 THR A O 1
ATOM 2451 N N . VAL A 1 350 ? -11.436 13.918 17.341 1.00 92.69 350 VAL A N 1
ATOM 2452 C CA . VAL A 1 350 ? -10.381 13.020 16.870 1.00 92.69 350 VAL A CA 1
ATOM 2453 C C . VAL A 1 350 ? -10.631 11.626 17.420 1.00 92.69 350 VAL A C 1
ATOM 2455 O O . VAL A 1 350 ? -10.636 11.432 18.637 1.00 92.69 350 VAL A O 1
ATOM 2458 N N . ASN A 1 351 ? -10.783 10.652 16.523 1.00 95.31 351 ASN A N 1
ATOM 2459 C CA . ASN A 1 351 ? -10.882 9.244 16.889 1.00 95.31 351 ASN A CA 1
ATOM 2460 C C . ASN A 1 351 ? -9.714 8.461 16.307 1.00 95.31 351 ASN A C 1
ATOM 2462 O O . ASN A 1 351 ? -9.328 8.646 15.153 1.00 95.31 351 ASN A O 1
ATOM 2466 N N . THR A 1 352 ? -9.147 7.573 17.114 1.00 96.69 352 THR A N 1
ATOM 2467 C CA . THR A 1 352 ? -8.011 6.741 16.721 1.00 96.69 352 THR A CA 1
ATOM 2468 C C . THR A 1 352 ? -8.302 5.280 17.021 1.00 96.69 352 THR A C 1
ATOM 2470 O O . THR A 1 352 ? -8.604 4.920 18.155 1.00 96.69 352 THR A O 1
ATOM 2473 N N . VAL A 1 353 ? -8.172 4.424 16.012 1.00 97.62 353 VAL A N 1
ATOM 2474 C CA . VAL A 1 353 ? -8.226 2.967 16.151 1.00 97.62 353 VAL A CA 1
ATOM 2475 C C . VAL A 1 353 ? -6.843 2.411 15.845 1.00 97.62 353 VAL A C 1
ATOM 2477 O O . VAL A 1 353 ? -6.365 2.526 14.725 1.00 97.62 353 VAL A O 1
ATOM 2480 N N . ASN A 1 354 ? -6.204 1.801 16.834 1.00 97.19 354 ASN A N 1
ATOM 2481 C CA . ASN A 1 354 ? -4.914 1.138 16.726 1.00 97.19 354 ASN A CA 1
ATOM 2482 C C . ASN A 1 354 ? -5.134 -0.376 16.786 1.00 97.19 354 ASN A C 1
ATOM 2484 O O . ASN A 1 354 ? -5.558 -0.907 17.815 1.00 97.19 354 ASN A O 1
ATOM 2488 N N . LEU A 1 355 ? -4.839 -1.073 15.691 1.00 96.12 355 LEU A N 1
ATOM 2489 C CA . LEU A 1 355 ? -4.889 -2.530 15.619 1.00 96.12 355 LEU A CA 1
ATOM 2490 C C . LEU A 1 355 ? -3.461 -3.082 15.635 1.00 96.12 355 LEU A C 1
ATOM 2492 O O . LEU A 1 355 ? -2.647 -2.723 14.786 1.00 96.12 355 LEU A O 1
ATOM 2496 N N . GLY A 1 356 ? -3.157 -3.925 16.621 1.00 93.88 356 GLY A N 1
ATOM 2497 C CA . GLY A 1 356 ? -1.882 -4.634 16.760 1.00 93.88 356 GLY A CA 1
ATOM 2498 C C . GLY A 1 356 ? -1.960 -6.110 16.351 1.00 93.88 356 GLY A C 1
ATOM 2499 O O . GLY A 1 356 ? -3.028 -6.604 15.975 1.00 93.88 356 GLY A O 1
ATOM 2500 N N . THR A 1 357 ? -0.850 -6.841 16.507 1.00 91.81 357 THR A N 1
ATOM 2501 C CA . THR A 1 357 ? -0.812 -8.309 16.344 1.00 91.81 357 THR A CA 1
ATOM 2502 C C . THR A 1 357 ? -1.886 -8.985 17.198 1.00 91.81 357 THR A C 1
ATOM 2504 O O . THR A 1 357 ? -2.029 -8.660 18.374 1.00 91.81 357 THR A O 1
ATOM 2507 N N . GLY A 1 358 ? -2.615 -9.937 16.609 1.00 87.81 358 GLY A N 1
ATOM 2508 C CA . GLY A 1 358 ? -3.700 -10.670 17.279 1.00 87.81 358 GLY A CA 1
ATOM 2509 C C . GLY A 1 358 ? -5.071 -9.996 17.177 1.00 87.81 358 GLY A C 1
ATOM 2510 O O . GLY A 1 358 ? -6.082 -10.621 17.497 1.00 87.81 358 GLY A O 1
ATOM 2511 N N . SER A 1 359 ? -5.129 -8.763 16.662 1.00 94.25 359 SER A N 1
ATOM 2512 C CA . SER A 1 359 ? -6.389 -8.046 16.479 1.00 94.25 359 SER A CA 1
ATOM 2513 C C . SER A 1 359 ? -7.359 -8.766 15.556 1.00 94.25 359 SER A C 1
ATOM 2515 O O . SER A 1 359 ? -7.020 -9.117 14.426 1.00 94.25 359 SER A O 1
ATOM 2517 N N . SER A 1 360 ? -8.611 -8.864 15.993 1.00 94.56 360 SER A N 1
ATOM 2518 C CA . SER A 1 360 ? -9.732 -9.297 15.164 1.00 94.56 360 SER A CA 1
ATOM 2519 C C . SER A 1 360 ? -10.958 -8.444 15.467 1.00 94.56 360 SER A C 1
ATOM 2521 O O . SER A 1 360 ? -11.388 -8.390 16.617 1.00 94.56 360 SER A O 1
ATOM 2523 N N . ILE A 1 361 ? -11.512 -7.802 14.434 1.00 95.62 361 ILE A N 1
ATOM 2524 C CA . ILE A 1 361 ? -12.812 -7.121 14.467 1.00 95.62 361 ILE A CA 1
ATOM 2525 C C . ILE A 1 361 ? -13.742 -7.891 13.529 1.00 95.62 361 ILE A C 1
ATOM 2527 O O . ILE A 1 361 ? -13.455 -8.003 12.337 1.00 95.62 361 ILE A O 1
ATOM 2531 N N . GLY A 1 362 ? -14.817 -8.470 14.059 1.00 92.56 362 GLY A N 1
ATOM 2532 C CA . GLY A 1 362 ? -15.744 -9.284 13.269 1.00 92.56 362 GLY A CA 1
ATOM 2533 C C . GLY A 1 362 ? -16.690 -8.463 12.389 1.00 92.56 362 GLY A C 1
ATOM 2534 O O . GLY A 1 362 ? -17.133 -8.960 11.356 1.00 92.56 362 GLY A O 1
ATOM 2535 N N . GLY A 1 363 ? -16.977 -7.215 12.771 1.00 94.06 363 GLY A N 1
ATOM 2536 C CA . GLY A 1 363 ? -17.844 -6.295 12.035 1.00 94.06 363 GLY A CA 1
ATOM 2537 C C . GLY A 1 363 ? -17.110 -5.163 11.307 1.00 94.06 363 GLY A C 1
ATOM 2538 O O . GLY A 1 363 ? -15.900 -5.190 11.088 1.00 94.06 363 GLY A O 1
ATOM 2539 N N . ASN A 1 364 ? -17.877 -4.138 10.932 1.00 96.06 364 ASN A N 1
ATOM 2540 C CA . ASN A 1 364 ? -17.366 -2.932 10.278 1.00 96.06 364 ASN A CA 1
ATOM 2541 C C . ASN A 1 364 ? -16.738 -1.960 11.288 1.00 96.06 364 ASN A C 1
ATOM 2543 O O . ASN A 1 364 ? -17.099 -1.958 12.464 1.00 96.06 364 ASN A O 1
ATOM 2547 N N . ILE A 1 365 ? -15.842 -1.097 10.806 1.00 96.56 365 ILE A N 1
ATOM 2548 C CA . ILE A 1 365 ? -15.287 0.038 11.549 1.00 96.56 365 ILE A CA 1
ATOM 2549 C C . ILE A 1 365 ? -15.837 1.310 10.903 1.00 96.56 365 ILE A C 1
ATOM 2551 O O . ILE A 1 365 ? -15.500 1.646 9.768 1.00 96.56 365 ILE A O 1
ATOM 2555 N N . THR A 1 366 ? -16.730 2.001 11.600 1.00 95.31 366 THR A N 1
ATOM 2556 C CA . THR A 1 366 ? -17.538 3.078 11.013 1.00 95.31 366 THR A CA 1
ATOM 2557 C C . THR A 1 366 ? -17.487 4.341 11.850 1.00 95.31 366 THR A C 1
ATOM 2559 O O . THR A 1 366 ? -17.679 4.293 13.057 1.00 95.31 366 THR A O 1
ATOM 2562 N N . ALA A 1 367 ? -17.265 5.475 11.202 1.00 92.50 367 ALA A N 1
ATOM 2563 C CA . ALA A 1 367 ? -17.458 6.803 11.762 1.00 92.50 367 ALA A CA 1
ATOM 2564 C C . ALA A 1 367 ? -18.507 7.539 10.912 1.00 92.50 367 ALA A C 1
ATOM 2566 O O . ALA A 1 367 ? -18.531 7.379 9.688 1.00 92.50 367 ALA A O 1
ATOM 2567 N N . GLN A 1 368 ? -19.425 8.263 11.551 1.00 82.88 368 GLN A N 1
ATOM 2568 C CA . GLN A 1 368 ? -20.552 8.928 10.879 1.00 82.88 368 GLN A CA 1
ATOM 2569 C C . GLN A 1 368 ? -20.282 10.406 10.562 1.00 82.88 368 GLN A C 1
ATOM 2571 O O . GLN A 1 368 ? -21.035 11.018 9.805 1.00 82.88 368 GLN A O 1
ATOM 2576 N N . GLY A 1 369 ? -19.242 10.986 11.151 1.00 65.75 369 GLY A N 1
ATOM 2577 C CA . GLY A 1 369 ? -19.099 12.419 11.325 1.00 65.75 369 GLY A CA 1
ATOM 2578 C C . GLY A 1 369 ? -18.067 13.129 10.460 1.00 65.75 369 GLY A C 1
ATOM 2579 O O . GLY A 1 369 ? -17.392 12.573 9.597 1.00 65.75 369 GLY A O 1
ATOM 2580 N N . LEU A 1 370 ? -17.968 14.428 10.747 1.00 73.19 370 LEU A N 1
ATOM 2581 C CA . LEU A 1 370 ? -17.010 15.398 10.206 1.00 73.19 370 LEU A CA 1
ATOM 2582 C C . LEU A 1 370 ? -15.679 15.407 10.993 1.00 73.19 370 LEU A C 1
ATOM 2584 O O . LEU A 1 370 ? -14.909 16.365 10.888 1.00 73.19 370 LEU A O 1
ATOM 2588 N N . GLY A 1 371 ? -15.452 14.411 11.858 1.00 83.38 371 GLY A N 1
ATOM 2589 C CA . GLY A 1 371 ? -14.259 14.297 12.692 1.00 83.38 371 GLY A CA 1
ATOM 2590 C C . GLY A 1 371 ? -13.018 13.855 11.911 1.00 83.38 371 GLY A C 1
ATOM 2591 O O . GLY A 1 371 ? -13.079 13.449 10.750 1.00 83.38 371 GLY A O 1
ATOM 2592 N N . THR A 1 372 ? -11.856 13.935 12.561 1.00 91.62 372 THR A N 1
ATOM 2593 C CA . THR A 1 372 ? -10.614 13.330 12.057 1.00 91.62 372 THR A CA 1
ATOM 2594 C C . THR A 1 372 ? -10.488 11.922 12.626 1.00 91.62 372 THR A C 1
ATOM 2596 O O . THR A 1 372 ? -10.246 11.740 13.818 1.00 91.62 372 THR A O 1
ATOM 2599 N N . ASN A 1 373 ? -10.648 10.918 11.770 1.00 94.50 373 ASN A N 1
ATOM 2600 C CA . ASN A 1 373 ? -10.741 9.513 12.156 1.00 94.50 373 ASN A CA 1
ATOM 2601 C C . ASN A 1 373 ? -9.567 8.731 11.557 1.00 94.50 373 ASN A C 1
ATOM 2603 O O . ASN A 1 373 ? -9.453 8.594 10.336 1.00 94.50 373 ASN A O 1
ATOM 2607 N N . ASN A 1 374 ? -8.695 8.198 12.407 1.00 95.75 374 ASN A N 1
ATOM 2608 C CA . ASN A 1 374 ? -7.465 7.528 11.991 1.00 95.75 374 ASN A CA 1
ATOM 2609 C C . ASN A 1 374 ? -7.499 6.038 12.338 1.00 95.75 374 ASN A C 1
ATOM 2611 O O . ASN A 1 374 ? -7.780 5.666 13.477 1.00 95.75 374 ASN A O 1
ATOM 2615 N N . LEU A 1 375 ? -7.172 5.189 11.362 1.00 96.69 375 LEU A N 1
ATOM 2616 C CA . LEU A 1 375 ? -6.951 3.758 11.554 1.00 96.69 375 LEU A CA 1
ATOM 2617 C C . LEU A 1 375 ? -5.458 3.456 11.405 1.00 96.69 375 LEU A C 1
ATOM 2619 O O . LEU A 1 375 ? -4.898 3.589 10.320 1.00 96.69 375 LEU A O 1
ATOM 2623 N N . ASN A 1 376 ? -4.818 3.016 12.480 1.00 95.88 376 ASN A N 1
ATOM 2624 C CA . ASN A 1 376 ? -3.411 2.646 12.493 1.00 95.88 376 ASN A CA 1
ATOM 2625 C C . ASN A 1 376 ? -3.266 1.130 12.637 1.00 95.88 376 ASN A C 1
ATOM 2627 O O . ASN A 1 376 ? -3.853 0.509 13.524 1.00 95.88 376 ASN A O 1
ATOM 2631 N N . LEU A 1 377 ? -2.454 0.545 11.767 1.00 95.25 377 LEU A N 1
ATOM 2632 C CA . LEU A 1 377 ? -2.169 -0.877 11.701 1.00 95.25 377 LEU A CA 1
ATOM 2633 C C . LEU A 1 377 ? -0.706 -1.106 12.082 1.00 95.25 377 LEU A C 1
ATOM 2635 O O . LEU A 1 377 ? 0.211 -0.657 11.394 1.00 95.25 377 LEU A O 1
ATOM 2639 N N . SER A 1 378 ? -0.499 -1.835 13.168 1.00 92.12 378 SER A N 1
ATOM 2640 C CA . SER A 1 378 ? 0.804 -2.307 13.634 1.00 92.12 378 SER A CA 1
ATOM 2641 C C . SER A 1 378 ? 0.744 -3.821 13.833 1.00 92.12 378 SER A C 1
ATOM 2643 O O . SER A 1 378 ? -0.331 -4.409 13.939 1.00 92.12 378 SER A O 1
ATOM 2645 N N . GLY A 1 379 ? 1.884 -4.499 13.846 1.00 90.06 379 GLY A N 1
ATOM 2646 C CA . GLY A 1 379 ? 1.901 -5.962 13.949 1.00 90.06 379 GLY A CA 1
ATOM 2647 C C . GLY A 1 379 ? 1.253 -6.695 12.758 1.00 90.06 379 GLY A C 1
ATOM 2648 O O . GLY A 1 379 ? 1.065 -6.139 11.682 1.00 90.06 379 GLY A O 1
ATOM 2649 N N . THR A 1 380 ? 0.930 -7.972 12.913 1.00 91.00 380 THR A N 1
ATOM 2650 C CA . THR A 1 380 ? 0.343 -8.762 11.816 1.00 91.00 380 THR A CA 1
ATOM 2651 C C . THR A 1 380 ? -1.164 -8.920 11.970 1.00 91.00 380 THR A C 1
ATOM 2653 O O . THR A 1 380 ? -1.661 -9.123 13.079 1.00 91.00 380 THR A O 1
ATOM 2656 N N . GLY A 1 381 ? -1.908 -8.836 10.866 1.00 92.06 381 GLY A N 1
ATOM 2657 C CA . GLY A 1 381 ? -3.365 -8.930 10.927 1.00 92.06 381 GLY A CA 1
ATOM 2658 C C . GLY A 1 381 ? -4.072 -8.934 9.576 1.00 92.06 381 GLY A C 1
ATOM 2659 O O . GLY A 1 381 ? -3.465 -8.783 8.514 1.00 92.06 381 GLY A O 1
ATOM 2660 N N . THR A 1 382 ? -5.390 -9.132 9.623 1.00 93.06 382 THR A N 1
ATOM 2661 C CA . THR A 1 382 ? -6.276 -9.043 8.457 1.00 93.06 382 THR A CA 1
ATOM 2662 C C . THR A 1 382 ? -7.450 -8.125 8.767 1.00 93.06 382 THR A C 1
ATOM 2664 O O . THR A 1 382 ? -8.129 -8.297 9.777 1.00 93.06 382 THR A O 1
ATOM 2667 N N . LEU A 1 383 ? -7.704 -7.162 7.884 1.00 93.31 383 LEU A N 1
ATOM 2668 C CA . LEU A 1 383 ? -8.871 -6.291 7.933 1.00 93.31 383 LEU A CA 1
ATOM 2669 C C . LEU A 1 383 ? -10.002 -6.924 7.114 1.00 93.31 383 LEU A C 1
ATOM 2671 O O . LEU A 1 383 ? -9.923 -6.980 5.887 1.00 93.31 383 LEU A O 1
ATOM 2675 N N . THR A 1 384 ? -11.035 -7.427 7.788 1.00 90.69 384 THR A N 1
ATOM 2676 C CA . THR A 1 384 ? -12.137 -8.176 7.157 1.00 90.69 384 THR A CA 1
ATOM 2677 C C . THR A 1 384 ? -13.376 -7.333 6.863 1.00 90.69 384 THR A C 1
ATOM 2679 O O . THR A 1 384 ? -14.056 -7.593 5.875 1.00 90.69 384 THR A O 1
ATOM 2682 N N . GLY A 1 385 ? -13.673 -6.335 7.698 1.00 91.06 385 GLY A N 1
ATOM 2683 C CA . GLY A 1 385 ? -14.867 -5.495 7.573 1.00 91.06 385 GLY A CA 1
ATOM 2684 C C . GLY A 1 385 ? -14.695 -4.268 6.674 1.00 91.06 385 GLY A C 1
ATOM 2685 O O . GLY A 1 385 ? -13.600 -3.938 6.210 1.00 91.06 385 GLY A O 1
ATOM 2686 N N . THR A 1 386 ? -15.798 -3.551 6.456 1.00 95.25 386 THR A N 1
ATOM 2687 C CA . THR A 1 386 ? -15.784 -2.222 5.835 1.00 95.25 386 THR A CA 1
ATOM 2688 C C . THR A 1 386 ? -15.225 -1.184 6.807 1.00 95.25 386 THR A C 1
ATOM 2690 O O . THR A 1 386 ? -15.631 -1.136 7.967 1.00 95.25 386 THR A O 1
ATOM 2693 N N . VAL A 1 387 ? -14.342 -0.316 6.313 1.00 95.50 387 VAL A N 1
ATOM 2694 C CA . VAL A 1 387 ? -13.881 0.901 6.992 1.00 95.50 387 VAL A CA 1
ATOM 2695 C C . VAL A 1 387 ? -14.517 2.101 6.300 1.00 95.50 387 VAL A C 1
ATOM 2697 O O . VAL A 1 387 ? -14.343 2.265 5.094 1.00 95.50 387 VAL A O 1
ATOM 2700 N N . SER A 1 388 ? -15.263 2.928 7.033 1.00 94.81 388 SER A N 1
ATOM 2701 C CA . SER A 1 388 ? -15.952 4.101 6.474 1.00 94.81 388 SER A CA 1
ATOM 2702 C C . SER A 1 388 ? -15.944 5.284 7.435 1.00 94.81 388 SER A C 1
ATOM 2704 O O . SER A 1 388 ? -16.033 5.088 8.643 1.00 94.81 388 SER A O 1
ATOM 2706 N N . GLY A 1 389 ? -15.855 6.501 6.891 1.00 91.56 389 GLY A N 1
ATOM 2707 C CA . GLY A 1 389 ? -15.762 7.743 7.672 1.00 91.56 389 GLY A CA 1
ATOM 2708 C C . GLY A 1 389 ? -14.355 8.055 8.190 1.00 91.56 389 GLY A C 1
ATOM 2709 O O . GLY A 1 389 ? -14.192 8.933 9.031 1.00 91.56 389 GLY A O 1
ATOM 2710 N N . PHE A 1 390 ? -13.331 7.344 7.701 1.00 94.31 390 PHE A N 1
ATOM 2711 C CA . PHE A 1 390 ? -11.943 7.519 8.133 1.00 94.31 390 PHE A CA 1
ATOM 2712 C C . PHE A 1 390 ? -11.182 8.494 7.235 1.00 94.31 390 PHE A C 1
ATOM 2714 O O . PHE A 1 390 ? -11.266 8.426 6.012 1.00 94.31 390 PHE A O 1
ATOM 2721 N N . THR A 1 391 ? -10.401 9.387 7.839 1.00 93.31 391 THR A N 1
ATOM 2722 C CA . THR A 1 391 ? -9.506 10.313 7.134 1.00 93.31 391 THR A CA 1
ATOM 2723 C C . THR A 1 391 ? -8.181 9.662 6.770 1.00 93.31 391 THR A C 1
ATOM 2725 O O . THR A 1 391 ? -7.555 10.072 5.797 1.00 93.31 391 THR A O 1
ATOM 2728 N N . SER A 1 392 ? -7.729 8.648 7.513 1.00 94.50 392 SER A N 1
ATOM 2729 C CA . SER A 1 392 ? -6.492 7.947 7.167 1.00 94.50 392 SER A CA 1
ATOM 2730 C C . SER A 1 392 ? -6.473 6.475 7.567 1.00 94.50 392 SER A C 1
ATOM 2732 O O . SER A 1 392 ? -7.093 6.073 8.555 1.00 94.50 392 SER A O 1
ATOM 2734 N N . LEU A 1 393 ? -5.720 5.691 6.791 1.00 96.00 393 LEU A N 1
ATOM 2735 C CA . LEU A 1 393 ? -5.266 4.347 7.138 1.00 96.00 393 LEU A CA 1
ATOM 2736 C C . LEU A 1 393 ? -3.739 4.323 7.067 1.00 96.00 393 LEU A C 1
ATOM 2738 O O . LEU A 1 393 ? -3.177 4.538 5.995 1.00 96.00 393 LEU A O 1
ATOM 2742 N N . ASN A 1 394 ? -3.073 4.036 8.183 1.00 95.12 394 ASN A N 1
ATOM 2743 C CA . ASN A 1 394 ? -1.614 4.032 8.270 1.00 95.12 394 ASN A CA 1
ATOM 2744 C C . ASN A 1 394 ? -1.110 2.665 8.734 1.00 95.12 394 ASN A C 1
ATOM 2746 O O . ASN A 1 394 ? -1.400 2.247 9.849 1.00 95.12 394 ASN A O 1
ATOM 2750 N N . GLN A 1 395 ? -0.331 1.977 7.906 1.00 94.12 395 GLN A N 1
ATOM 2751 C CA . GLN A 1 395 ? 0.417 0.785 8.304 1.00 94.12 395 GLN A CA 1
ATOM 2752 C C . GLN A 1 395 ? 1.824 1.210 8.726 1.00 94.12 395 GLN A C 1
ATOM 2754 O O . GLN A 1 395 ? 2.485 1.917 7.970 1.00 94.12 395 GLN A O 1
ATOM 2759 N N . THR A 1 396 ? 2.285 0.811 9.916 1.00 89.38 396 THR A N 1
ATOM 2760 C CA . THR A 1 396 ? 3.611 1.197 10.429 1.00 89.38 396 THR A CA 1
ATOM 2761 C C . THR A 1 396 ? 4.434 0.020 10.964 1.00 89.38 396 THR A C 1
ATOM 2763 O O . THR A 1 396 ? 3.889 -0.960 11.475 1.00 89.38 396 THR A O 1
ATOM 2766 N N . GLY A 1 397 ? 5.765 0.149 10.867 1.00 81.56 397 GLY A N 1
ATOM 2767 C CA . GLY A 1 397 ? 6.776 -0.684 11.538 1.00 81.56 397 GLY A CA 1
ATOM 2768 C C . GLY A 1 397 ? 7.377 -1.820 10.693 1.00 81.56 397 GLY A C 1
ATOM 2769 O O . GLY A 1 397 ? 6.743 -2.336 9.778 1.00 81.56 397 GLY A O 1
ATOM 2770 N N . THR A 1 398 ? 8.626 -2.191 10.995 1.00 72.75 398 THR A N 1
ATOM 2771 C CA . THR A 1 398 ? 9.471 -3.092 10.186 1.00 72.75 398 THR A CA 1
ATOM 2772 C C . THR A 1 398 ? 9.187 -4.574 10.425 1.00 72.75 398 THR A C 1
ATOM 2774 O O . THR A 1 398 ? 9.066 -5.020 11.561 1.00 72.75 398 THR A O 1
ATOM 2777 N N . GLY A 1 399 ? 9.102 -5.367 9.347 1.00 69.81 399 GLY A N 1
ATOM 2778 C CA . GLY A 1 399 ? 8.812 -6.813 9.429 1.00 69.81 399 GLY A CA 1
ATOM 2779 C C . GLY A 1 399 ? 7.345 -7.145 9.734 1.00 69.81 399 GLY A C 1
ATOM 2780 O O . GLY A 1 399 ? 7.021 -8.242 10.180 1.00 69.81 399 GLY A O 1
ATOM 2781 N N . ILE A 1 400 ? 6.460 -6.180 9.511 1.00 81.50 400 ILE A N 1
ATOM 2782 C CA . ILE A 1 400 ? 5.049 -6.194 9.887 1.00 81.50 400 ILE A CA 1
ATOM 2783 C C . ILE A 1 400 ? 4.200 -6.330 8.621 1.00 81.50 400 ILE A C 1
ATOM 2785 O O . ILE A 1 400 ? 4.526 -5.709 7.613 1.00 81.50 400 ILE A O 1
ATOM 2789 N N . ALA A 1 401 ? 3.126 -7.128 8.650 1.00 90.50 401 ALA A N 1
ATOM 2790 C CA . ALA A 1 401 ? 2.299 -7.392 7.471 1.00 90.50 401 ALA A CA 1
ATOM 2791 C C . ALA A 1 401 ? 0.796 -7.380 7.780 1.00 90.50 401 ALA A C 1
ATOM 2793 O O . ALA A 1 401 ? 0.308 -8.194 8.566 1.00 90.50 401 ALA A O 1
ATOM 2794 N N . TRP A 1 402 ? 0.058 -6.497 7.106 1.00 95.44 402 TRP A N 1
ATOM 2795 C CA . TRP A 1 402 ? -1.406 -6.464 7.126 1.00 95.44 402 TRP A CA 1
ATOM 2796 C C . TRP A 1 402 ? -1.990 -6.810 5.762 1.00 95.44 402 TRP A C 1
ATOM 2798 O O . TRP A 1 402 ? -1.412 -6.474 4.729 1.00 95.44 402 TRP A O 1
ATOM 2808 N N . THR A 1 403 ? -3.156 -7.455 5.757 1.00 95.38 403 THR A N 1
ATOM 2809 C CA . THR A 1 403 ? -3.905 -7.765 4.529 1.00 95.38 403 THR A CA 1
ATOM 2810 C C . THR A 1 403 ? -5.342 -7.264 4.621 1.00 95.38 403 THR A C 1
ATOM 2812 O O . THR A 1 403 ? -5.989 -7.433 5.650 1.00 95.38 403 THR A O 1
ATOM 2815 N N . THR A 1 404 ? -5.874 -6.673 3.554 1.00 95.44 404 THR A N 1
ATOM 2816 C CA . THR A 1 404 ? -7.315 -6.402 3.425 1.00 95.44 404 THR A CA 1
ATOM 2817 C C . THR A 1 404 ? -7.991 -7.632 2.821 1.00 95.44 404 THR A C 1
ATOM 2819 O O . THR A 1 404 ? -7.520 -8.177 1.825 1.00 95.44 404 THR A O 1
ATOM 2822 N N . ALA A 1 405 ? -9.054 -8.142 3.438 1.00 92.19 405 ALA A N 1
ATOM 2823 C CA . ALA A 1 405 ? -9.693 -9.378 2.990 1.00 92.19 405 ALA A CA 1
ATOM 2824 C C . ALA A 1 405 ? -10.553 -9.165 1.733 1.00 92.19 405 ALA A C 1
ATOM 2826 O O . ALA A 1 405 ? -10.993 -8.049 1.440 1.00 92.19 405 ALA A O 1
ATOM 2827 N N . SER A 1 406 ? -10.857 -10.254 1.023 1.00 92.12 406 SER A N 1
ATOM 2828 C CA . SER A 1 406 ? -11.849 -10.246 -0.061 1.00 92.12 406 SER A CA 1
ATOM 2829 C C . SER A 1 406 ? -13.205 -9.747 0.446 1.00 92.12 406 SER A C 1
ATOM 2831 O O . SER A 1 406 ? -13.652 -10.159 1.515 1.00 92.12 406 SER A O 1
ATOM 2833 N N . GLY A 1 407 ? -13.861 -8.865 -0.311 1.00 89.50 407 GLY A N 1
ATOM 2834 C CA . GLY A 1 407 ? -15.129 -8.239 0.073 1.00 89.50 407 GLY A CA 1
ATOM 2835 C C . GLY A 1 407 ? -15.000 -7.077 1.066 1.00 89.50 407 GLY A C 1
ATOM 2836 O O . GLY A 1 407 ? -15.979 -6.365 1.279 1.00 89.50 407 GLY A O 1
ATOM 2837 N N . SER A 1 408 ? -13.814 -6.833 1.638 1.00 93.69 408 SER A N 1
ATOM 2838 C CA . SER A 1 408 ? -13.588 -5.648 2.472 1.00 93.69 408 SER A CA 1
ATOM 2839 C C . SER A 1 408 ? -13.555 -4.375 1.617 1.00 93.69 408 SER A C 1
ATOM 2841 O O . SER A 1 408 ? -13.108 -4.380 0.465 1.00 93.69 408 SER A O 1
ATOM 2843 N N . VAL A 1 409 ? -14.026 -3.269 2.189 1.00 94.88 409 VAL A N 1
ATOM 2844 C CA . VAL A 1 409 ? -14.076 -1.956 1.529 1.00 94.88 409 VAL A CA 1
ATOM 2845 C C . VAL A 1 409 ? -13.424 -0.926 2.441 1.00 94.88 409 VAL A C 1
ATOM 2847 O O . VAL A 1 409 ? -13.795 -0.851 3.612 1.00 94.88 409 VAL A O 1
ATOM 2850 N N . GLN A 1 410 ? -12.468 -0.136 1.952 1.00 94.94 410 GLN A N 1
ATOM 2851 C CA . GLN A 1 410 ? -11.921 0.995 2.703 1.00 94.94 410 GLN A CA 1
ATOM 2852 C C . GLN A 1 410 ? -12.293 2.308 2.006 1.00 94.94 410 GLN A C 1
ATOM 2854 O O . GLN A 1 410 ? -11.754 2.658 0.956 1.00 94.94 410 GLN A O 1
ATOM 2859 N N . ASN A 1 411 ? -13.230 3.033 2.617 1.00 93.94 411 ASN A N 1
ATOM 2860 C CA . ASN A 1 411 ? -13.681 4.361 2.216 1.00 93.94 411 ASN A CA 1
ATOM 2861 C C . ASN A 1 411 ? -12.947 5.409 3.055 1.00 93.94 411 ASN A C 1
ATOM 2863 O O . ASN A 1 411 ? -13.323 5.665 4.203 1.00 93.94 411 ASN A O 1
ATOM 2867 N N . LEU A 1 412 ? -11.896 5.995 2.479 1.00 94.19 412 LEU A N 1
ATOM 2868 C CA . LEU A 1 412 ? -11.034 6.967 3.144 1.00 94.19 412 LEU A CA 1
ATOM 2869 C C . LEU A 1 412 ? -11.199 8.351 2.509 1.00 94.19 412 LEU A C 1
ATOM 2871 O O . LEU A 1 412 ? -10.999 8.512 1.306 1.00 94.19 412 LEU A O 1
ATOM 2875 N N . SER A 1 413 ? -11.508 9.368 3.313 1.00 92.75 413 SER A N 1
ATOM 2876 C CA . SER A 1 413 ? -11.577 10.765 2.855 1.00 92.75 413 SER A CA 1
ATOM 2877 C C . SER A 1 413 ? -10.199 11.430 2.717 1.00 92.75 413 SER A C 1
ATOM 2879 O O . SER A 1 413 ? -10.091 12.485 2.097 1.00 92.75 413 SER A O 1
ATOM 2881 N N . GLY A 1 414 ? -9.140 10.806 3.240 1.00 92.75 414 GLY A N 1
ATOM 2882 C CA . GLY A 1 414 ? -7.750 11.237 3.073 1.00 92.75 414 GLY A CA 1
ATOM 2883 C C . GLY A 1 414 ? -6.855 10.105 2.571 1.00 92.75 414 GLY A C 1
ATOM 2884 O O . GLY A 1 414 ? -7.160 9.499 1.544 1.00 92.75 414 GLY A O 1
ATOM 2885 N N . ASN A 1 415 ? -5.730 9.857 3.245 1.00 94.00 415 ASN A N 1
ATOM 2886 C CA . ASN A 1 415 ? -4.617 9.061 2.710 1.00 94.00 415 ASN A CA 1
ATOM 2887 C C . ASN A 1 415 ? -4.619 7.597 3.172 1.00 94.00 415 ASN A C 1
ATOM 2889 O O . ASN A 1 415 ? -5.064 7.267 4.273 1.00 94.00 415 ASN A O 1
ATOM 2893 N N . LEU A 1 416 ? -4.015 6.740 2.350 1.00 96.62 416 LEU A N 1
ATOM 2894 C CA . LEU A 1 416 ? -3.551 5.411 2.736 1.00 96.62 416 LEU A CA 1
ATOM 2895 C C . LEU A 1 416 ? -2.019 5.411 2.724 1.00 96.62 416 LEU A C 1
ATOM 2897 O O . LEU A 1 416 ? -1.414 5.637 1.677 1.00 96.62 416 LEU A O 1
ATOM 2901 N N . THR A 1 417 ? -1.397 5.151 3.871 1.00 96.06 417 THR A N 1
ATOM 2902 C CA . THR A 1 417 ? 0.058 5.246 4.050 1.00 96.06 417 THR A CA 1
ATOM 2903 C C . THR A 1 417 ? 0.635 3.913 4.510 1.00 96.06 417 THR A C 1
ATOM 2905 O O . THR A 1 417 ? 0.166 3.331 5.484 1.00 96.06 417 THR A O 1
ATOM 2908 N N . VAL A 1 418 ? 1.691 3.450 3.848 1.00 96.19 418 VAL A N 1
ATOM 2909 C CA . VAL A 1 418 ? 2.513 2.306 4.259 1.00 96.19 418 VAL A CA 1
ATOM 2910 C C . VAL A 1 418 ? 3.874 2.848 4.685 1.00 96.19 418 VAL A C 1
ATOM 2912 O O . VAL A 1 418 ? 4.626 3.332 3.844 1.00 96.19 418 VAL A O 1
ATOM 2915 N N . ALA A 1 419 ? 4.165 2.821 5.984 1.00 91.44 419 ALA A N 1
ATOM 2916 C CA . ALA A 1 419 ? 5.327 3.447 6.608 1.00 91.44 419 ALA A CA 1
ATOM 2917 C C . ALA A 1 419 ? 6.227 2.409 7.308 1.00 91.44 419 ALA A C 1
ATOM 2919 O O . ALA A 1 419 ? 6.100 2.126 8.500 1.00 91.44 419 ALA A O 1
ATOM 2920 N N . GLY A 1 420 ? 7.171 1.847 6.556 1.00 84.19 420 GLY A N 1
ATOM 2921 C CA . GLY A 1 420 ? 8.187 0.914 7.057 1.00 84.19 420 GLY A CA 1
ATOM 2922 C C . GLY A 1 420 ? 7.780 -0.559 7.187 1.00 84.19 420 GLY A C 1
ATOM 2923 O O . GLY A 1 420 ? 8.608 -1.333 7.652 1.00 84.19 420 GLY A O 1
ATOM 2924 N N . GLY A 1 421 ? 6.575 -0.972 6.773 1.00 89.25 421 GLY A N 1
ATOM 2925 C CA . GLY A 1 421 ? 6.173 -2.388 6.725 1.00 89.25 421 GLY A CA 1
ATOM 2926 C C . GLY A 1 421 ? 5.404 -2.762 5.459 1.00 89.25 421 GLY A C 1
ATOM 2927 O O . GLY A 1 421 ? 5.498 -2.072 4.446 1.00 89.25 421 GLY A O 1
ATOM 2928 N N . ASN A 1 422 ? 4.658 -3.866 5.505 1.00 94.00 422 ASN A N 1
ATOM 2929 C CA . ASN A 1 422 ? 3.985 -4.437 4.342 1.00 94.00 422 ASN A CA 1
ATOM 2930 C C . ASN A 1 422 ? 2.462 -4.322 4.472 1.00 94.00 422 ASN A C 1
ATOM 2932 O O . ASN A 1 422 ? 1.864 -4.802 5.438 1.00 94.00 422 ASN A O 1
ATOM 2936 N N . LEU A 1 423 ? 1.813 -3.755 3.457 1.00 96.81 423 LEU A N 1
ATOM 2937 C CA . LEU A 1 423 ? 0.358 -3.784 3.322 1.00 96.81 423 LEU A CA 1
ATOM 2938 C C . LEU A 1 423 ? -0.023 -4.504 2.030 1.00 96.81 423 LEU A C 1
ATOM 2940 O O . LEU A 1 423 ? 0.404 -4.116 0.946 1.00 96.81 423 LEU A O 1
ATOM 2944 N N . THR A 1 424 ? -0.853 -5.535 2.144 1.00 97.31 424 THR A N 1
ATOM 2945 C CA . THR A 1 424 ? -1.423 -6.253 1.003 1.00 97.31 424 THR A CA 1
ATOM 2946 C C . THR A 1 424 ? -2.878 -5.854 0.820 1.00 97.31 424 THR A C 1
ATOM 2948 O O . THR A 1 424 ? -3.720 -6.120 1.676 1.00 97.31 424 THR A O 1
ATOM 2951 N N . LEU A 1 425 ? -3.191 -5.253 -0.322 1.00 97.19 425 LEU A N 1
ATOM 2952 C CA . LEU A 1 425 ? -4.562 -5.041 -0.760 1.00 97.19 425 LEU A CA 1
ATOM 2953 C C . LEU A 1 425 ? -5.065 -6.346 -1.370 1.00 97.19 425 LEU A C 1
ATOM 2955 O O . LEU A 1 425 ? -4.692 -6.678 -2.497 1.00 97.19 425 LEU A O 1
ATOM 2959 N N . GLY A 1 426 ? -5.831 -7.132 -0.614 1.00 95.75 426 GLY A N 1
ATOM 2960 C CA . GLY A 1 426 ? -6.231 -8.476 -1.027 1.00 95.75 426 GLY A CA 1
ATOM 2961 C C . GLY A 1 426 ? -7.156 -8.472 -2.241 1.00 95.75 426 GLY A C 1
ATOM 2962 O O . GLY A 1 426 ? -7.885 -7.508 -2.491 1.00 95.75 426 GLY A O 1
ATOM 2963 N N . ALA A 1 427 ? -7.130 -9.564 -3.005 1.00 94.62 427 ALA A N 1
ATOM 2964 C CA . ALA A 1 427 ? -8.005 -9.737 -4.160 1.00 94.62 427 ALA A CA 1
ATOM 2965 C C . ALA A 1 427 ? -9.478 -9.629 -3.735 1.00 94.62 427 ALA A C 1
ATOM 2967 O O . ALA A 1 427 ? -9.867 -10.152 -2.692 1.00 94.62 427 ALA A O 1
ATOM 2968 N N . GLY A 1 428 ? -10.286 -8.914 -4.520 1.00 91.94 428 GLY A N 1
ATOM 2969 C CA . GLY A 1 428 ? -11.693 -8.655 -4.197 1.00 91.94 428 GLY A CA 1
ATOM 2970 C C . GLY A 1 428 ? -11.938 -7.588 -3.118 1.00 91.94 428 GLY A C 1
ATOM 2971 O O . GLY A 1 428 ? -13.096 -7.343 -2.788 1.00 91.94 428 GLY A O 1
ATOM 2972 N N . SER A 1 429 ? -10.899 -6.949 -2.562 1.00 95.56 429 SER A N 1
ATOM 2973 C CA . SER A 1 429 ? -11.061 -5.753 -1.715 1.00 95.56 429 SER A CA 1
ATOM 2974 C C . SER A 1 429 ? -11.221 -4.478 -2.554 1.00 95.56 429 SER A C 1
ATOM 2976 O O . SER A 1 429 ? -10.686 -4.388 -3.662 1.00 95.56 429 SER A O 1
ATOM 2978 N N . THR A 1 430 ? -11.926 -3.472 -2.032 1.00 94.94 430 THR A N 1
ATOM 2979 C CA . THR A 1 430 ? -12.186 -2.195 -2.729 1.00 94.94 430 THR A CA 1
ATOM 2980 C C . THR A 1 430 ? -11.598 -1.013 -1.972 1.00 94.94 430 THR A C 1
ATOM 2982 O O . THR A 1 430 ? -11.993 -0.782 -0.831 1.00 94.94 430 THR A O 1
ATOM 2985 N N . GLN A 1 431 ? -10.742 -0.222 -2.634 1.00 95.25 431 GLN A N 1
ATOM 2986 C CA . GLN A 1 431 ? -10.168 1.002 -2.063 1.00 95.25 431 GLN A CA 1
ATOM 2987 C C . GLN A 1 431 ? -10.733 2.273 -2.686 1.00 95.25 431 GLN A C 1
ATOM 2989 O O . GLN A 1 431 ? -10.437 2.604 -3.833 1.00 95.25 431 GLN A O 1
ATOM 2994 N N . ASN A 1 432 ? -11.462 3.033 -1.874 1.00 93.88 432 ASN A N 1
ATOM 2995 C CA . ASN A 1 432 ? -11.980 4.353 -2.203 1.00 93.88 432 ASN A CA 1
ATOM 2996 C C . ASN A 1 432 ? -11.210 5.398 -1.387 1.00 93.88 432 ASN A C 1
ATOM 2998 O O . ASN A 1 432 ? -11.688 5.885 -0.367 1.00 93.88 432 ASN A O 1
ATOM 3002 N N . VAL A 1 433 ? -9.983 5.702 -1.818 1.00 93.88 433 VAL A N 1
ATOM 3003 C CA . VAL A 1 433 ? -9.080 6.651 -1.141 1.00 93.88 433 VAL A CA 1
ATOM 3004 C C . VAL A 1 433 ? -9.193 8.010 -1.813 1.00 93.88 433 VAL A C 1
ATOM 3006 O O . VAL A 1 433 ? -8.810 8.133 -2.970 1.00 93.88 433 VAL A O 1
ATOM 3009 N N . ALA A 1 434 ? -9.714 9.039 -1.152 1.00 90.94 434 ALA A N 1
ATOM 3010 C CA . ALA A 1 434 ? -9.828 10.366 -1.761 1.00 90.94 434 ALA A CA 1
ATOM 3011 C C . ALA A 1 434 ? -8.463 11.066 -1.895 1.00 90.94 434 ALA A C 1
ATOM 3013 O O . ALA A 1 434 ? -8.214 11.687 -2.929 1.00 90.94 434 ALA A O 1
ATOM 3014 N N . GLY A 1 435 ? -7.577 10.897 -0.909 1.00 89.81 435 GLY A N 1
ATOM 3015 C CA . GLY A 1 435 ? -6.208 11.411 -0.905 1.00 89.81 435 GLY A CA 1
ATOM 3016 C C . GLY A 1 435 ? -5.205 10.527 -1.657 1.00 89.81 435 GLY A C 1
ATOM 3017 O O . GLY A 1 435 ? -5.518 9.924 -2.687 1.00 89.81 435 GLY A O 1
ATOM 3018 N N . LEU A 1 436 ? -3.973 10.479 -1.147 1.00 90.75 436 LEU A N 1
ATOM 3019 C CA . LEU A 1 436 ? -2.840 9.768 -1.738 1.00 90.75 436 LEU A CA 1
ATOM 3020 C C . LEU A 1 436 ? -2.720 8.331 -1.211 1.00 90.75 436 LEU A C 1
ATOM 3022 O O . LEU A 1 436 ? -2.976 8.066 -0.036 1.00 90.75 436 LEU A O 1
ATOM 3026 N N . ILE A 1 437 ? -2.255 7.421 -2.071 1.00 96.12 437 ILE A N 1
ATOM 3027 C CA . ILE A 1 437 ? -1.685 6.136 -1.655 1.00 96.12 437 ILE A CA 1
ATOM 3028 C C . ILE A 1 437 ? -0.166 6.303 -1.610 1.00 96.12 437 ILE A C 1
ATOM 3030 O O . ILE A 1 437 ? 0.463 6.492 -2.651 1.00 96.12 437 ILE A O 1
ATOM 3034 N N . GLN A 1 438 ? 0.418 6.264 -0.417 1.00 95.50 438 GLN A N 1
ATOM 3035 C CA . GLN A 1 438 ? 1.830 6.559 -0.191 1.00 95.50 438 GLN A CA 1
ATOM 3036 C C . GLN A 1 438 ? 2.562 5.368 0.426 1.00 95.50 438 GLN A C 1
ATOM 3038 O O . GLN A 1 438 ? 2.091 4.765 1.387 1.00 95.50 438 GLN A O 1
ATOM 3043 N N . VAL A 1 439 ? 3.748 5.065 -0.096 1.00 95.94 439 VAL A N 1
ATOM 3044 C CA . VAL A 1 439 ? 4.690 4.086 0.455 1.00 95.94 439 VAL A CA 1
ATOM 3045 C C . VAL A 1 439 ? 5.959 4.835 0.834 1.00 95.94 439 VAL A C 1
ATOM 3047 O O . VAL A 1 439 ? 6.628 5.420 -0.017 1.00 95.94 439 VAL A O 1
ATOM 3050 N N . THR A 1 440 ? 6.262 4.865 2.124 1.00 92.19 440 THR A N 1
ATOM 3051 C CA . THR A 1 440 ? 7.338 5.670 2.705 1.00 92.19 440 THR A CA 1
ATOM 3052 C C . THR A 1 440 ? 8.051 4.908 3.818 1.00 92.19 440 THR A C 1
ATOM 3054 O O . THR A 1 440 ? 7.541 3.929 4.349 1.00 92.19 440 THR A O 1
ATOM 3057 N N . GLY A 1 441 ? 9.246 5.351 4.193 1.00 87.88 441 GLY A N 1
ATOM 3058 C CA . GLY A 1 441 ? 10.072 4.668 5.186 1.00 87.88 441 GLY A CA 1
ATOM 3059 C C . GLY A 1 441 ? 10.780 3.427 4.634 1.00 87.88 441 GLY A C 1
ATOM 3060 O O . GLY A 1 441 ? 10.284 2.713 3.762 1.00 87.88 441 GLY A O 1
ATOM 3061 N N . SER A 1 442 ? 11.980 3.178 5.154 1.00 88.75 442 SER A N 1
ATOM 3062 C CA . SER A 1 442 ? 12.831 2.085 4.685 1.00 88.75 442 SER A CA 1
ATOM 3063 C C . SER A 1 442 ? 12.186 0.722 4.937 1.00 88.75 442 SER A C 1
ATOM 3065 O O . SER A 1 442 ? 11.786 0.430 6.062 1.00 88.75 442 SER A O 1
ATOM 3067 N N . GLY A 1 443 ? 12.137 -0.126 3.908 1.00 89.56 443 GLY A N 1
ATOM 3068 C CA . GLY A 1 443 ? 11.572 -1.476 3.978 1.00 89.56 443 GLY A CA 1
ATOM 3069 C C . GLY A 1 443 ? 10.062 -1.542 3.741 1.00 89.56 443 GLY A C 1
ATOM 3070 O O . GLY A 1 443 ? 9.493 -2.624 3.840 1.00 89.56 443 GLY A O 1
ATOM 3071 N N . ALA A 1 444 ? 9.413 -0.418 3.424 1.00 94.88 444 ALA A N 1
ATOM 3072 C CA . ALA A 1 444 ? 7.982 -0.394 3.163 1.00 94.88 444 ALA A CA 1
ATOM 3073 C C . ALA A 1 444 ? 7.621 -1.039 1.817 1.00 94.88 444 ALA A C 1
ATOM 3075 O O . ALA A 1 444 ? 8.256 -0.775 0.789 1.00 94.88 444 ALA A O 1
ATOM 3076 N N . GLN A 1 445 ? 6.552 -1.831 1.804 1.00 96.62 445 GLN A N 1
ATOM 3077 C CA . GLN A 1 445 ? 6.028 -2.460 0.599 1.00 96.62 445 GLN A CA 1
ATOM 3078 C C . GLN A 1 445 ? 4.504 -2.390 0.533 1.00 96.62 445 GLN A C 1
ATOM 3080 O O . GLN A 1 445 ? 3.800 -2.836 1.438 1.00 96.62 445 GLN A O 1
ATOM 3085 N N . LEU A 1 446 ? 3.986 -1.924 -0.601 1.00 98.00 446 LEU A N 1
ATOM 3086 C CA . LEU A 1 446 ? 2.583 -2.114 -0.958 1.00 98.00 446 LEU A CA 1
ATOM 3087 C C . LEU A 1 446 ? 2.466 -3.285 -1.937 1.00 98.00 446 LEU A C 1
ATOM 3089 O O . LEU A 1 446 ? 3.080 -3.267 -3.002 1.00 98.00 446 LEU A O 1
ATOM 3093 N N . THR A 1 447 ? 1.653 -4.283 -1.600 1.00 98.06 447 THR A N 1
ATOM 3094 C CA . THR A 1 447 ? 1.240 -5.337 -2.535 1.00 98.06 447 THR A CA 1
ATOM 3095 C C . THR A 1 447 ? -0.197 -5.083 -2.971 1.00 98.06 447 THR A C 1
ATOM 3097 O O . THR A 1 447 ? -1.092 -4.989 -2.136 1.00 98.06 447 THR A O 1
ATOM 3100 N N . VAL A 1 448 ? -0.440 -4.977 -4.274 1.00 98.31 448 VAL A N 1
ATOM 3101 C CA . VAL A 1 448 ? -1.761 -4.703 -4.851 1.00 98.31 448 VAL A CA 1
ATOM 3102 C C . VAL A 1 448 ? -2.255 -5.952 -5.572 1.00 98.31 448 VAL A C 1
ATOM 3104 O O . VAL A 1 448 ? -1.751 -6.277 -6.643 1.00 98.31 448 VAL A O 1
ATOM 3107 N N . ASN A 1 449 ? -3.245 -6.646 -5.005 1.00 97.75 449 ASN A N 1
ATOM 3108 C CA . ASN A 1 449 ? -3.914 -7.791 -5.641 1.00 97.75 449 ASN A CA 1
ATOM 3109 C C . ASN A 1 449 ? -5.327 -7.439 -6.146 1.00 97.75 449 ASN A C 1
ATOM 3111 O O . ASN A 1 449 ? -6.030 -8.309 -6.656 1.00 97.75 449 ASN A O 1
ATOM 3115 N N . ASN A 1 450 ? -5.766 -6.188 -5.979 1.00 96.25 450 ASN A N 1
ATOM 3116 C CA . ASN A 1 450 ? -7.076 -5.691 -6.396 1.00 96.25 450 ASN A CA 1
ATOM 3117 C C . ASN A 1 450 ? -6.969 -4.667 -7.541 1.00 96.25 450 ASN A C 1
ATOM 3119 O O . ASN A 1 450 ? -5.931 -4.545 -8.195 1.00 96.25 450 ASN A O 1
ATOM 3123 N N . THR A 1 451 ? -8.058 -3.939 -7.796 1.00 96.00 451 THR A N 1
ATOM 3124 C CA . THR A 1 451 ? -8.097 -2.857 -8.781 1.00 96.00 451 THR A CA 1
ATOM 3125 C C . THR A 1 451 ? -8.060 -1.496 -8.091 1.00 96.00 451 THR A C 1
ATOM 3127 O O . THR A 1 451 ? -8.945 -1.169 -7.302 1.00 96.00 451 THR A O 1
ATOM 3130 N N . LEU A 1 452 ? -7.069 -0.676 -8.438 1.00 96.31 452 LEU A N 1
ATOM 3131 C CA . LEU A 1 452 ? -6.986 0.737 -8.080 1.00 96.31 452 LEU A CA 1
ATOM 3132 C C . LEU A 1 452 ? -7.299 1.578 -9.318 1.00 96.31 452 LEU A C 1
ATOM 3134 O O . LEU A 1 452 ? -6.605 1.486 -10.330 1.00 96.31 452 LEU A O 1
ATOM 3138 N N . THR A 1 453 ? -8.350 2.397 -9.240 1.00 94.12 453 THR A N 1
ATOM 3139 C CA . THR A 1 453 ? -8.811 3.228 -10.361 1.00 94.12 453 THR A CA 1
ATOM 3140 C C . THR A 1 453 ? -8.642 4.705 -10.051 1.00 94.12 453 THR A C 1
ATOM 3142 O O . THR A 1 453 ? -9.126 5.187 -9.032 1.00 94.12 453 THR A O 1
ATOM 3145 N N . ASN A 1 454 ? -7.992 5.433 -10.960 1.00 91.00 454 ASN A N 1
ATOM 3146 C CA . ASN A 1 454 ? -7.702 6.863 -10.862 1.00 91.00 454 ASN A CA 1
ATOM 3147 C C . ASN A 1 454 ? -6.996 7.232 -9.549 1.00 91.00 454 ASN A C 1
ATOM 3149 O O . ASN A 1 454 ? -7.294 8.255 -8.927 1.00 91.00 454 ASN A O 1
ATOM 3153 N N . LYS A 1 455 ? -6.061 6.373 -9.127 1.00 91.75 455 LYS A N 1
ATOM 3154 C CA . LYS A 1 455 ? -5.213 6.583 -7.956 1.00 91.75 455 LYS A CA 1
ATOM 3155 C C . LYS A 1 455 ? -3.762 6.302 -8.296 1.00 91.75 455 LYS A C 1
ATOM 3157 O O . LYS A 1 455 ? -3.443 5.270 -8.877 1.00 91.75 455 LYS A O 1
ATOM 3162 N N . THR A 1 456 ? -2.912 7.231 -7.883 1.00 92.94 456 THR A N 1
ATOM 3163 C CA . THR A 1 456 ? -1.461 7.119 -7.984 1.00 92.94 456 THR A CA 1
ATOM 3164 C C . THR A 1 456 ? -0.926 6.410 -6.750 1.00 92.94 456 THR A C 1
ATOM 3166 O O . THR A 1 456 ? -1.228 6.826 -5.629 1.00 92.94 456 THR A O 1
ATOM 3169 N N . VAL A 1 457 ? -0.080 5.399 -6.947 1.00 96.88 457 VAL A N 1
ATOM 3170 C CA . VAL A 1 457 ? 0.789 4.880 -5.885 1.00 96.88 457 VAL A CA 1
ATOM 3171 C C . VAL A 1 457 ? 2.076 5.700 -5.872 1.00 96.88 457 VAL A C 1
ATOM 3173 O O . VAL A 1 457 ? 2.825 5.677 -6.846 1.00 96.88 457 VAL A O 1
ATOM 3176 N N . ASN A 1 458 ? 2.331 6.432 -4.789 1.00 95.50 458 ASN A N 1
ATOM 3177 C CA . ASN A 1 458 ? 3.540 7.236 -4.624 1.00 95.50 458 ASN A CA 1
ATOM 3178 C C . ASN A 1 458 ? 4.570 6.512 -3.746 1.00 95.50 458 ASN A C 1
ATOM 3180 O O . ASN A 1 458 ? 4.306 6.296 -2.564 1.00 95.50 458 ASN A O 1
ATOM 3184 N N . LEU A 1 459 ? 5.737 6.170 -4.293 1.00 95.44 459 LEU A N 1
ATOM 3185 C CA . LEU A 1 459 ? 6.867 5.639 -3.525 1.00 95.44 459 LEU A CA 1
ATOM 3186 C C . LEU A 1 459 ? 7.820 6.801 -3.211 1.00 95.44 459 LEU A C 1
ATOM 3188 O O . LEU A 1 459 ? 8.489 7.327 -4.099 1.00 95.44 459 LEU A O 1
ATOM 3192 N N . SER A 1 460 ? 7.847 7.236 -1.952 1.00 91.50 460 SER A N 1
ATOM 3193 C CA . SER A 1 460 ? 8.427 8.526 -1.550 1.00 91.50 460 SER A CA 1
ATOM 3194 C C . SER A 1 460 ? 9.591 8.391 -0.560 1.00 91.50 460 SER A C 1
ATOM 3196 O O . SER A 1 460 ? 9.705 9.188 0.372 1.00 91.50 460 SER A O 1
ATOM 3198 N N . GLY A 1 461 ? 10.411 7.346 -0.683 1.00 91.00 461 GLY A N 1
ATOM 3199 C CA . GLY A 1 461 ? 11.558 7.131 0.200 1.00 91.00 461 GLY A CA 1
ATOM 3200 C C . GLY A 1 461 ? 12.445 5.959 -0.216 1.00 91.00 461 GLY A C 1
ATOM 3201 O O . GLY A 1 461 ? 12.073 5.153 -1.071 1.00 91.00 461 GLY A O 1
ATOM 3202 N N . SER A 1 462 ? 13.624 5.856 0.405 1.00 92.69 462 SER A N 1
ATOM 3203 C CA . SER A 1 462 ? 14.589 4.785 0.119 1.00 92.69 462 SER A CA 1
ATOM 3204 C C . SER A 1 462 ? 14.058 3.417 0.532 1.00 92.69 462 SER A C 1
ATOM 3206 O O . SER A 1 462 ? 13.349 3.304 1.531 1.00 92.69 462 SER A O 1
ATOM 3208 N N . ASN A 1 463 ? 14.466 2.370 -0.188 1.00 94.12 463 ASN A N 1
ATOM 3209 C CA . ASN A 1 463 ? 14.090 0.977 0.080 1.00 94.12 463 ASN A CA 1
ATOM 3210 C C . ASN A 1 463 ? 12.564 0.767 0.136 1.00 94.12 463 ASN A C 1
ATOM 3212 O O . ASN A 1 463 ? 12.071 -0.019 0.948 1.00 94.12 463 ASN A O 1
ATOM 3216 N N . THR A 1 464 ? 11.817 1.503 -0.687 1.00 95.44 464 THR A N 1
ATOM 3217 C CA . THR A 1 464 ? 10.367 1.346 -0.843 1.00 95.44 464 THR A CA 1
ATOM 3218 C C . THR A 1 464 ? 10.064 0.479 -2.058 1.00 95.44 464 THR A C 1
ATOM 3220 O O . THR A 1 464 ? 10.794 0.488 -3.055 1.00 95.44 464 THR A O 1
ATOM 3223 N N . SER A 1 465 ? 8.983 -0.297 -1.991 1.00 97.19 465 SER A N 1
ATOM 3224 C CA . SER A 1 465 ? 8.608 -1.171 -3.100 1.00 97.19 465 SER A CA 1
ATOM 3225 C C . SER A 1 465 ? 7.106 -1.271 -3.345 1.00 97.19 465 SER A C 1
ATOM 3227 O O . SER A 1 465 ? 6.282 -1.148 -2.440 1.00 97.19 465 SER A O 1
ATOM 3229 N N . LEU A 1 466 ? 6.761 -1.527 -4.604 1.00 98.50 466 LEU A N 1
ATOM 3230 C CA . LEU A 1 466 ? 5.426 -1.906 -5.050 1.00 98.50 466 LEU A CA 1
ATOM 3231 C C . LEU A 1 466 ? 5.482 -3.288 -5.702 1.00 98.50 466 LEU A C 1
ATOM 3233 O O . LEU A 1 466 ? 6.288 -3.515 -6.605 1.00 98.50 466 LEU A O 1
ATOM 3237 N N . VAL A 1 467 ? 4.572 -4.174 -5.303 1.00 98.56 467 VAL A N 1
ATOM 3238 C CA . VAL A 1 467 ? 4.284 -5.434 -5.996 1.00 98.56 467 VAL A CA 1
ATOM 3239 C C . VAL A 1 467 ? 2.855 -5.375 -6.524 1.00 98.56 467 VAL A C 1
ATOM 3241 O O . VAL A 1 467 ? 1.900 -5.460 -5.759 1.00 98.56 467 VAL A O 1
ATOM 3244 N N . ASN A 1 468 ? 2.683 -5.214 -7.833 1.00 98.56 468 ASN A N 1
ATOM 3245 C CA . ASN A 1 468 ? 1.366 -5.211 -8.463 1.00 98.56 468 ASN A CA 1
ATOM 3246 C C . ASN A 1 468 ? 1.043 -6.581 -9.067 1.00 98.56 468 ASN A C 1
ATOM 3248 O O . ASN A 1 468 ? 1.609 -6.944 -10.095 1.00 98.56 468 ASN A O 1
ATOM 3252 N N . ASN A 1 469 ? 0.090 -7.300 -8.482 1.00 98.31 469 ASN A N 1
ATOM 3253 C CA . ASN A 1 469 ? -0.514 -8.507 -9.056 1.00 98.31 469 ASN A CA 1
ATOM 3254 C C . ASN A 1 469 ? -1.918 -8.242 -9.630 1.00 98.31 469 ASN A C 1
ATOM 3256 O O . ASN A 1 469 ? -2.470 -9.099 -10.314 1.00 98.31 469 ASN A O 1
ATOM 3260 N N . GLY A 1 470 ? -2.502 -7.080 -9.328 1.00 97.44 470 GLY A N 1
ATOM 3261 C CA . GLY A 1 470 ? -3.836 -6.669 -9.742 1.00 97.44 470 GLY A CA 1
ATOM 3262 C C . GLY A 1 470 ? -3.816 -5.685 -10.912 1.00 97.44 470 GLY A C 1
ATOM 3263 O O . GLY A 1 470 ? -3.186 -5.916 -11.946 1.00 97.44 470 GLY A O 1
ATOM 3264 N N . THR A 1 471 ? -4.568 -4.592 -10.789 1.00 97.62 471 THR A N 1
ATOM 3265 C CA . THR A 1 471 ? -4.729 -3.590 -11.852 1.00 97.62 471 THR A CA 1
ATOM 3266 C C . THR A 1 471 ? -4.641 -2.176 -11.292 1.00 97.62 471 THR A C 1
ATOM 3268 O O . THR A 1 471 ? -5.439 -1.800 -10.440 1.00 97.62 471 THR A O 1
ATOM 3271 N N . LEU A 1 472 ? -3.711 -1.371 -11.805 1.00 98.00 472 LEU A N 1
ATOM 3272 C CA . LEU A 1 472 ? -3.642 0.070 -11.572 1.00 98.00 472 LEU A CA 1
ATOM 3273 C C . LEU A 1 472 ? -4.037 0.761 -12.872 1.00 98.00 472 LEU A C 1
ATOM 3275 O O . LEU A 1 472 ? -3.344 0.617 -13.880 1.00 98.00 472 LEU A O 1
ATOM 3279 N N . VAL A 1 473 ? -5.138 1.507 -12.854 1.00 96.12 473 VAL A N 1
ATOM 3280 C CA . VAL A 1 473 ? -5.599 2.278 -14.013 1.00 96.12 473 VAL A CA 1
ATOM 3281 C C . VAL A 1 473 ? -5.728 3.751 -13.669 1.00 96.12 473 VAL A C 1
ATOM 3283 O O . VAL A 1 473 ? -6.276 4.105 -12.629 1.00 96.12 473 VAL A O 1
ATOM 3286 N N . GLY A 1 474 ? -5.252 4.624 -14.551 1.00 94.56 474 GLY A N 1
ATOM 3287 C CA . GLY A 1 474 ? -5.402 6.072 -14.424 1.00 94.56 474 GLY A CA 1
ATOM 3288 C C . GLY A 1 474 ? -5.945 6.691 -15.705 1.00 94.56 474 GLY A C 1
ATOM 3289 O O . GLY A 1 474 ? -5.476 6.373 -16.793 1.00 94.56 474 GLY A O 1
ATOM 3290 N N . THR A 1 475 ? -6.917 7.594 -15.593 1.00 93.88 475 THR A N 1
ATOM 3291 C CA . THR A 1 475 ? -7.512 8.283 -16.745 1.00 93.88 475 THR A CA 1
ATOM 3292 C C . THR A 1 475 ? -7.415 9.795 -16.585 1.00 93.88 475 THR A C 1
ATOM 3294 O O . THR A 1 475 ? -8.006 10.381 -15.680 1.00 93.88 475 THR A O 1
ATOM 3297 N N . GLY A 1 476 ? -6.697 10.443 -17.499 1.00 91.62 476 GLY A N 1
ATOM 3298 C CA . GLY A 1 476 ? -6.716 11.888 -17.680 1.00 91.62 476 GLY A CA 1
ATOM 3299 C C . GLY A 1 476 ? -7.949 12.307 -18.471 1.00 91.62 476 GLY A C 1
ATOM 3300 O O . GLY A 1 476 ? -8.084 11.953 -19.642 1.00 91.62 476 GLY A O 1
ATOM 3301 N N . ALA A 1 477 ? -8.853 13.053 -17.835 1.00 87.75 477 ALA A N 1
ATOM 3302 C CA . ALA A 1 477 ? -10.059 13.567 -18.479 1.00 87.75 477 ALA A CA 1
ATOM 3303 C C . ALA A 1 477 ? -9.742 14.568 -19.608 1.00 87.75 477 ALA A C 1
ATOM 3305 O O . ALA A 1 477 ? -8.778 15.333 -19.530 1.00 87.75 477 ALA A O 1
ATOM 3306 N N . ALA A 1 478 ? -10.581 14.592 -20.646 1.00 86.50 478 ALA A N 1
ATOM 3307 C CA . ALA A 1 478 ? -10.495 15.593 -21.706 1.00 86.50 478 ALA A CA 1
ATOM 3308 C C . ALA A 1 478 ? -10.745 17.011 -21.149 1.00 86.50 478 ALA A C 1
ATOM 3310 O O . ALA A 1 478 ? -11.505 17.186 -20.199 1.00 86.50 478 ALA A O 1
ATOM 3311 N N . GLY A 1 479 ? -10.103 18.027 -21.734 1.00 80.50 479 GLY A N 1
ATOM 3312 C CA . GLY A 1 479 ? -10.295 19.438 -21.357 1.00 80.50 479 GLY A CA 1
ATOM 3313 C C . GLY A 1 479 ? -9.601 19.894 -20.066 1.00 80.50 479 GLY A C 1
ATOM 3314 O O . GLY A 1 479 ? -9.713 21.062 -19.702 1.00 80.50 479 GLY A O 1
ATOM 3315 N N . ARG A 1 480 ? -8.860 19.018 -19.375 1.00 84.56 480 ARG A N 1
ATOM 3316 C CA . ARG A 1 480 ? -8.077 19.401 -18.189 1.00 84.56 480 ARG A CA 1
ATOM 3317 C C . ARG A 1 480 ? -6.889 20.302 -18.548 1.00 84.56 480 ARG A C 1
ATOM 3319 O O . ARG A 1 480 ? -6.228 20.089 -19.566 1.00 84.56 480 ARG A O 1
ATOM 3326 N N . ALA A 1 481 ? -6.580 21.263 -17.678 1.00 81.31 481 ALA A N 1
ATOM 3327 C CA . ALA A 1 481 ? -5.347 22.045 -17.772 1.00 81.31 481 ALA A CA 1
ATOM 3328 C C . ALA A 1 481 ? -4.121 21.139 -17.575 1.00 81.31 481 ALA A C 1
ATOM 3330 O O . ALA A 1 481 ? -4.193 20.175 -16.823 1.00 81.31 481 ALA A O 1
ATOM 3331 N N . ASN A 1 482 ? -2.990 21.446 -18.213 1.00 83.94 482 ASN A N 1
ATOM 3332 C CA . ASN A 1 482 ? -1.744 20.700 -18.018 1.00 83.94 482 ASN A CA 1
ATOM 3333 C C . ASN A 1 482 ? -0.938 21.293 -16.848 1.00 83.94 482 ASN A C 1
ATOM 3335 O O . ASN A 1 482 ? -0.004 22.066 -17.052 1.00 83.94 482 ASN A O 1
ATOM 3339 N N . THR A 1 483 ? -1.322 20.960 -15.613 1.00 85.31 483 THR A N 1
ATOM 3340 C CA . THR A 1 483 ? -0.637 21.405 -14.382 1.00 85.31 483 THR A CA 1
ATOM 3341 C C . THR A 1 483 ? -0.177 20.217 -13.539 1.00 85.31 483 THR A C 1
ATOM 3343 O O . THR A 1 483 ? -0.699 19.111 -13.685 1.00 85.31 483 THR A O 1
ATOM 3346 N N . ALA A 1 484 ? 0.771 20.427 -12.618 1.00 82.62 484 ALA A N 1
ATOM 3347 C CA . ALA A 1 484 ? 1.274 19.371 -11.731 1.00 82.62 484 ALA A CA 1
ATOM 3348 C C . ALA A 1 484 ? 0.151 18.628 -10.977 1.00 82.62 484 ALA A C 1
ATOM 3350 O O . ALA A 1 484 ? 0.172 17.402 -10.916 1.00 82.62 484 ALA A O 1
ATOM 3351 N N . ALA A 1 485 ? -0.870 19.357 -10.508 1.00 82.88 485 ALA A N 1
ATOM 3352 C CA . ALA A 1 485 ? -2.019 18.811 -9.779 1.00 82.88 485 ALA A CA 1
ATOM 3353 C C . ALA A 1 485 ? -2.933 17.916 -10.629 1.00 82.88 485 ALA A C 1
ATOM 3355 O O . ALA A 1 485 ? -3.716 17.137 -10.096 1.00 82.88 485 ALA A O 1
ATOM 3356 N N . THR A 1 486 ? -2.853 18.038 -11.953 1.00 85.62 486 THR A N 1
ATOM 3357 C CA . THR A 1 486 ? -3.685 17.254 -12.867 1.00 85.62 486 THR A CA 1
ATOM 3358 C C . THR A 1 486 ? -2.961 16.043 -13.427 1.00 85.62 486 THR A C 1
ATOM 3360 O O . THR A 1 486 ? -3.632 15.178 -13.955 1.00 85.62 486 THR A O 1
ATOM 3363 N N . ARG A 1 487 ? -1.632 15.924 -13.344 1.00 90.81 487 ARG A N 1
ATOM 3364 C CA . ARG A 1 487 ? -0.896 14.814 -13.983 1.00 90.81 487 ARG A CA 1
ATOM 3365 C C . ARG A 1 487 ? -1.389 13.449 -13.489 1.00 90.81 487 ARG A C 1
ATOM 3367 O O . ARG A 1 487 ? -1.701 13.284 -12.314 1.00 90.81 487 ARG A O 1
ATOM 3374 N N . VAL A 1 488 ? -1.456 12.473 -14.391 1.00 93.50 488 VAL A N 1
ATOM 3375 C CA . VAL A 1 488 ? -1.907 11.111 -14.060 1.00 93.50 488 VAL A CA 1
ATOM 3376 C C . VAL A 1 488 ? -0.709 10.185 -14.013 1.00 93.50 488 VAL A C 1
ATOM 3378 O O . VAL A 1 488 ? 0.106 10.159 -14.936 1.00 93.50 488 VAL A O 1
ATOM 3381 N N . TYR A 1 489 ? -0.643 9.395 -12.950 1.00 95.00 489 TYR A N 1
ATOM 3382 C CA . TYR A 1 489 ? 0.372 8.375 -12.769 1.00 95.00 489 TYR A CA 1
ATOM 3383 C C . TYR A 1 489 ? -0.296 7.073 -12.340 1.00 95.00 489 TYR A C 1
ATOM 3385 O O . TYR A 1 489 ? -1.234 7.100 -11.546 1.00 95.00 489 TYR A O 1
ATOM 3393 N N . GLY A 1 490 ? 0.188 5.935 -12.836 1.00 95.94 490 GLY A N 1
ATOM 3394 C CA . GLY A 1 490 ? -0.066 4.663 -12.156 1.00 95.94 490 GLY A CA 1
ATOM 3395 C C . GLY A 1 490 ? 0.805 4.580 -10.904 1.00 95.94 490 GLY A C 1
ATOM 3396 O O . GLY A 1 490 ? 0.313 4.466 -9.781 1.00 95.94 490 GLY A O 1
ATOM 3397 N N . VAL A 1 491 ? 2.112 4.735 -11.114 1.00 97.75 491 VAL A N 1
ATOM 3398 C CA . VAL A 1 491 ? 3.137 4.775 -10.071 1.00 97.75 491 VAL A CA 1
ATOM 3399 C C . VAL A 1 491 ? 3.977 6.036 -10.233 1.00 97.75 491 VAL A C 1
ATOM 3401 O O . VAL A 1 491 ? 4.476 6.325 -11.322 1.00 97.75 491 VAL A O 1
ATOM 3404 N N . LEU A 1 492 ? 4.134 6.771 -9.140 1.00 95.75 492 LEU A N 1
ATOM 3405 C CA . LEU A 1 492 ? 4.968 7.959 -9.034 1.00 95.75 492 LEU A CA 1
ATOM 3406 C C . LEU A 1 492 ? 6.089 7.681 -8.038 1.00 95.75 492 LEU A C 1
ATOM 3408 O O . LEU A 1 492 ? 5.839 7.229 -6.926 1.00 95.75 492 LEU A O 1
ATOM 3412 N N . THR A 1 493 ? 7.314 7.988 -8.421 1.00 94.38 493 THR A N 1
ATOM 3413 C CA . THR A 1 493 ? 8.447 8.108 -7.509 1.00 94.38 493 THR A CA 1
ATOM 3414 C C . THR A 1 493 ? 8.958 9.524 -7.609 1.00 94.38 493 THR A C 1
ATOM 3416 O O . THR A 1 493 ? 9.352 9.951 -8.686 1.00 94.38 493 THR A O 1
ATOM 3419 N N . ASN A 1 494 ? 8.896 10.288 -6.523 1.00 87.25 494 ASN A N 1
ATOM 3420 C CA . ASN A 1 494 ? 9.379 11.664 -6.528 1.00 87.25 494 ASN A CA 1
ATOM 3421 C C . ASN A 1 494 ? 9.853 12.081 -5.136 1.00 87.25 494 ASN A C 1
ATOM 3423 O O . ASN A 1 494 ? 9.168 11.794 -4.150 1.00 87.25 494 ASN A O 1
ATOM 3427 N N . SER A 1 495 ? 10.986 12.779 -5.059 1.00 78.31 495 SER A N 1
ATOM 3428 C CA . SER A 1 495 ? 11.462 13.414 -3.827 1.00 78.31 495 SER A CA 1
ATOM 3429 C C . SER A 1 495 ? 11.240 14.916 -3.891 1.00 78.31 495 SER A C 1
ATOM 3431 O O . SER A 1 495 ? 11.468 15.536 -4.923 1.00 78.31 495 SER A O 1
ATOM 3433 N N . THR A 1 496 ? 10.876 15.523 -2.765 1.00 69.56 496 THR A N 1
ATOM 3434 C CA . THR A 1 496 ? 10.987 16.980 -2.568 1.00 69.56 496 THR A CA 1
ATOM 3435 C C . THR A 1 496 ? 12.203 17.345 -1.709 1.00 69.56 496 THR A C 1
ATOM 3437 O O . THR A 1 496 ? 12.296 18.471 -1.227 1.00 69.56 496 THR A O 1
ATOM 3440 N N . GLY A 1 497 ? 13.083 16.379 -1.427 1.00 74.56 497 GLY A N 1
ATOM 3441 C CA . GLY A 1 497 ? 14.218 16.511 -0.517 1.00 74.56 497 GLY A CA 1
ATOM 3442 C C . GLY A 1 497 ? 15.449 15.775 -1.043 1.00 74.56 497 GLY A C 1
ATOM 3443 O O . GLY A 1 497 ? 15.753 15.852 -2.225 1.00 74.56 497 GLY A O 1
ATOM 3444 N N . ALA A 1 498 ? 16.164 15.069 -0.165 1.00 78.81 498 ALA A N 1
ATOM 3445 C CA . ALA A 1 498 ? 17.376 14.337 -0.534 1.00 78.81 498 ALA A CA 1
ATOM 3446 C C . ALA A 1 498 ? 17.112 13.183 -1.519 1.00 78.81 498 ALA A C 1
ATOM 3448 O O . ALA A 1 498 ? 15.992 12.658 -1.595 1.00 78.81 498 ALA A O 1
ATOM 3449 N N . ASP A 1 499 ? 18.178 12.763 -2.205 1.00 84.31 499 ASP A N 1
ATOM 3450 C CA . ASP A 1 499 ? 18.176 11.571 -3.047 1.00 84.31 499 ASP A CA 1
ATOM 3451 C C . ASP A 1 499 ? 17.741 10.338 -2.253 1.00 84.31 499 ASP A C 1
ATOM 3453 O O . ASP A 1 499 ? 18.245 10.076 -1.155 1.00 84.31 499 ASP A O 1
ATOM 3457 N N . PHE A 1 500 ? 16.850 9.535 -2.833 1.00 89.56 500 PHE A N 1
ATOM 3458 C CA . PHE A 1 500 ? 16.538 8.213 -2.299 1.00 89.56 500 PHE A CA 1
ATOM 3459 C C . PHE A 1 500 ? 16.857 7.085 -3.279 1.00 89.56 500 PHE A C 1
ATOM 3461 O O . PHE A 1 500 ? 16.863 7.255 -4.497 1.00 89.56 500 PHE A O 1
ATOM 3468 N N . ALA A 1 501 ? 17.176 5.918 -2.722 1.00 93.19 501 ALA A N 1
ATOM 3469 C CA . ALA A 1 501 ? 17.754 4.790 -3.447 1.00 93.19 501 ALA A CA 1
ATOM 3470 C C . ALA A 1 501 ? 16.960 3.497 -3.235 1.00 93.19 501 ALA A C 1
ATOM 3472 O O . ALA A 1 501 ? 16.184 3.365 -2.286 1.00 93.19 501 ALA A O 1
ATOM 3473 N N . ASN A 1 502 ? 17.227 2.509 -4.088 1.00 94.25 502 ASN A N 1
ATOM 3474 C CA . ASN A 1 502 ? 16.694 1.148 -4.017 1.00 94.25 502 ASN A CA 1
ATOM 3475 C C . ASN A 1 502 ? 15.167 1.099 -4.082 1.00 94.25 502 ASN A C 1
ATOM 3477 O O . ASN A 1 502 ? 14.517 0.374 -3.327 1.00 94.25 502 ASN A O 1
ATOM 3481 N N . VAL A 1 503 ? 14.592 1.888 -4.984 1.00 97.19 503 VAL A N 1
ATOM 3482 C CA . VAL A 1 503 ? 13.152 1.875 -5.220 1.00 97.19 503 VAL A CA 1
ATOM 3483 C C . VAL A 1 503 ? 12.812 0.765 -6.199 1.00 97.19 503 VAL A C 1
ATOM 3485 O O . VAL A 1 503 ? 13.451 0.649 -7.246 1.00 97.19 503 VAL A O 1
ATOM 3488 N N . ALA A 1 504 ? 11.804 -0.046 -5.893 1.00 98.06 504 ALA A N 1
ATOM 3489 C CA . ALA A 1 504 ? 11.463 -1.198 -6.722 1.00 98.06 504 ALA A CA 1
ATOM 3490 C C . ALA A 1 504 ? 9.984 -1.231 -7.117 1.00 98.06 504 ALA A C 1
ATOM 3492 O O . ALA A 1 504 ? 9.095 -1.136 -6.274 1.00 98.06 504 ALA A O 1
ATOM 3493 N N . VAL A 1 505 ? 9.715 -1.464 -8.401 1.00 98.75 505 VAL A N 1
ATOM 3494 C CA . VAL A 1 505 ? 8.378 -1.793 -8.907 1.00 98.75 505 VAL A CA 1
ATOM 3495 C C . VAL A 1 505 ? 8.425 -3.171 -9.550 1.00 98.75 505 VAL A C 1
ATOM 3497 O O . VAL A 1 505 ? 9.110 -3.375 -10.549 1.00 98.75 505 VAL A O 1
ATOM 3500 N N . THR A 1 506 ? 7.677 -4.121 -8.994 1.00 98.75 506 THR A N 1
ATOM 3501 C CA . THR A 1 506 ? 7.447 -5.441 -9.591 1.00 98.75 506 THR A CA 1
ATOM 3502 C C . THR A 1 506 ? 6.017 -5.500 -10.106 1.00 98.75 506 THR A C 1
ATOM 3504 O O . THR A 1 506 ? 5.073 -5.464 -9.321 1.00 98.75 506 THR A O 1
ATOM 3507 N N . ASN A 1 507 ? 5.844 -5.580 -11.421 1.00 98.81 507 ASN A N 1
ATOM 3508 C CA . ASN A 1 507 ? 4.539 -5.659 -12.063 1.00 98.81 507 ASN A CA 1
ATOM 3509 C C . ASN A 1 507 ? 4.289 -7.063 -12.623 1.00 98.81 507 ASN A C 1
ATOM 3511 O O . ASN A 1 507 ? 4.874 -7.429 -13.636 1.00 98.81 507 ASN A O 1
ATOM 3515 N N . ASN A 1 508 ? 3.387 -7.814 -12.001 1.00 98.56 508 ASN A N 1
ATOM 3516 C CA . ASN A 1 508 ? 2.858 -9.088 -12.494 1.00 98.56 508 ASN A CA 1
ATOM 3517 C C . ASN A 1 508 ? 1.458 -8.933 -13.118 1.00 98.56 508 ASN A C 1
ATOM 3519 O O . ASN A 1 508 ? 1.029 -9.797 -13.875 1.00 98.56 508 ASN A O 1
ATOM 3523 N N . GLY A 1 509 ? 0.751 -7.845 -12.794 1.00 98.31 509 GLY A N 1
ATOM 3524 C CA . GLY A 1 509 ? -0.579 -7.522 -13.304 1.00 98.31 509 GLY A CA 1
ATOM 3525 C C . GLY A 1 509 ? -0.564 -6.451 -14.399 1.00 98.31 509 GLY A C 1
ATOM 3526 O O . GLY A 1 509 ? 0.261 -6.473 -15.315 1.00 98.31 509 GLY A O 1
ATOM 3527 N N . THR A 1 510 ? -1.495 -5.500 -14.310 1.00 98.62 510 THR A N 1
ATOM 3528 C CA . THR A 1 510 ? -1.630 -4.391 -15.272 1.00 98.62 510 THR A CA 1
ATOM 3529 C C . THR A 1 510 ? -1.373 -3.041 -14.610 1.00 98.62 510 THR A C 1
ATOM 3531 O O . THR A 1 510 ? -1.963 -2.741 -13.575 1.00 98.62 510 THR A O 1
ATOM 3534 N N . ILE A 1 511 ? -0.537 -2.206 -15.230 1.00 98.75 511 ILE A N 1
ATOM 3535 C CA . ILE A 1 511 ? -0.420 -0.769 -14.954 1.00 98.75 511 ILE A CA 1
ATOM 3536 C C . ILE A 1 511 ? -0.747 -0.041 -16.256 1.00 98.75 511 ILE A C 1
ATOM 3538 O O . ILE A 1 511 ? 0.006 -0.134 -17.222 1.00 98.75 511 ILE A O 1
ATOM 3542 N N . ALA A 1 512 ? -1.863 0.676 -16.306 1.00 98.00 512 ALA A N 1
ATOM 3543 C CA . ALA A 1 512 ? -2.315 1.329 -17.525 1.00 98.00 512 ALA A CA 1
ATOM 3544 C C . ALA A 1 512 ? -2.757 2.770 -17.277 1.00 98.00 512 ALA A C 1
ATOM 3546 O O . ALA A 1 512 ? -3.492 3.063 -16.339 1.00 98.00 512 ALA A O 1
ATOM 3547 N N . VAL A 1 513 ? -2.347 3.681 -18.154 1.00 97.56 513 VAL A N 1
ATOM 3548 C CA . VAL A 1 513 ? -2.833 5.063 -18.143 1.00 97.56 513 VAL A CA 1
ATOM 3549 C C . VAL A 1 513 ? -3.425 5.457 -19.487 1.00 97.56 513 VAL A C 1
ATOM 3551 O O . VAL A 1 513 ? -2.927 5.060 -20.539 1.00 97.56 513 VAL A O 1
ATOM 3554 N N . THR A 1 514 ? -4.483 6.260 -19.451 1.00 95.75 514 THR A N 1
ATOM 3555 C CA . THR A 1 514 ? -5.146 6.807 -20.639 1.00 95.75 514 THR A CA 1
ATOM 3556 C C . THR A 1 514 ? -5.207 8.328 -20.549 1.00 95.75 514 THR A C 1
ATOM 3558 O O . THR A 1 514 ? -5.745 8.870 -19.590 1.00 95.75 514 THR A O 1
ATOM 3561 N N . GLU A 1 515 ? -4.685 9.023 -21.556 1.00 94.56 515 GLU A N 1
ATOM 3562 C CA . GLU A 1 515 ? -4.795 10.470 -21.738 1.00 94.56 515 GLU A CA 1
ATOM 3563 C C . GLU A 1 515 ? -5.853 10.794 -22.800 1.00 94.56 515 GLU A C 1
ATOM 3565 O O . GLU A 1 515 ? -5.651 10.539 -23.991 1.00 94.56 515 GLU A O 1
ATOM 3570 N N . ASN A 1 516 ? -6.962 11.414 -22.392 1.00 91.12 516 ASN A N 1
ATOM 3571 C CA . ASN A 1 516 ? -8.014 11.845 -23.320 1.00 91.12 516 ASN A CA 1
ATOM 3572 C C . ASN A 1 516 ? -7.873 13.311 -23.775 1.00 91.12 516 ASN A C 1
ATOM 3574 O O . ASN A 1 516 ? -8.700 13.782 -24.552 1.00 91.12 516 ASN A O 1
ATOM 3578 N N . GLY A 1 517 ? -6.859 14.048 -23.307 1.00 85.75 517 GLY A N 1
ATOM 3579 C CA . GLY A 1 517 ? -6.641 15.455 -23.643 1.00 85.75 517 GLY A CA 1
ATOM 3580 C C . GLY A 1 517 ? -5.179 15.798 -23.948 1.00 85.75 517 GLY A C 1
ATOM 3581 O O . GLY A 1 517 ? -4.469 15.056 -24.627 1.00 85.75 517 GLY A O 1
ATOM 3582 N N . ILE A 1 518 ? -4.749 16.962 -23.452 1.00 85.88 518 ILE A N 1
ATOM 3583 C CA . ILE A 1 518 ? -3.426 17.560 -23.700 1.00 85.88 518 ILE A CA 1
ATOM 3584 C C . ILE A 1 518 ? -2.427 17.340 -22.548 1.00 85.88 518 ILE A C 1
ATOM 3586 O O . ILE A 1 518 ? -1.350 17.934 -22.555 1.00 85.88 518 ILE A O 1
ATOM 3590 N N . GLY A 1 519 ? -2.801 16.569 -21.524 1.00 89.00 519 GLY A N 1
ATOM 3591 C CA . GLY A 1 519 ? -2.048 16.457 -20.275 1.00 89.00 519 GLY A CA 1
ATOM 3592 C C . GLY A 1 519 ? -0.889 15.459 -20.310 1.00 89.00 519 GLY A C 1
ATOM 3593 O O . GLY A 1 519 ? -0.640 14.778 -21.307 1.00 89.00 519 GLY A O 1
ATOM 3594 N N . ILE A 1 520 ? -0.191 15.369 -19.174 1.00 92.00 520 ILE A N 1
ATOM 3595 C CA . ILE A 1 520 ? 0.850 14.367 -18.911 1.00 92.00 520 ILE A CA 1
ATOM 3596 C C . ILE A 1 520 ? 0.221 13.157 -18.215 1.00 92.00 520 ILE A C 1
ATOM 3598 O O . ILE A 1 520 ? -0.435 13.299 -17.174 1.00 92.00 520 ILE A O 1
ATOM 3602 N N . SER A 1 521 ? 0.465 11.973 -18.773 1.00 95.25 521 SER A N 1
ATOM 3603 C CA . SER A 1 521 ? 0.021 10.692 -18.216 1.00 95.25 521 SER A CA 1
ATOM 3604 C C . SER A 1 521 ? 1.123 9.646 -18.346 1.00 95.25 521 SER A C 1
ATOM 3606 O O . SER A 1 521 ? 1.597 9.384 -19.451 1.00 95.25 521 SER A O 1
ATOM 3608 N N . ARG A 1 522 ? 1.546 9.047 -17.229 1.00 96.38 522 ARG A N 1
ATOM 3609 C CA . ARG A 1 522 ? 2.662 8.088 -17.195 1.00 96.38 522 ARG A CA 1
ATOM 3610 C C . ARG A 1 522 ? 2.288 6.824 -16.431 1.00 96.38 522 ARG A C 1
ATOM 3612 O O . ARG A 1 522 ? 1.724 6.913 -15.346 1.00 96.38 522 ARG A O 1
ATOM 3619 N N . GLY A 1 523 ? 2.597 5.649 -16.975 1.00 97.50 523 GLY A N 1
ATOM 3620 C CA . GLY A 1 523 ? 2.345 4.384 -16.275 1.00 97.50 523 GLY A CA 1
ATOM 3621 C C . GLY A 1 523 ? 3.171 4.306 -14.992 1.00 97.50 523 GLY A C 1
ATOM 3622 O O . GLY A 1 523 ? 2.623 4.307 -13.892 1.00 97.50 523 GLY A O 1
ATOM 3623 N N . ILE A 1 524 ? 4.492 4.325 -15.149 1.00 98.38 524 ILE A N 1
ATOM 3624 C CA . ILE A 1 524 ? 5.475 4.446 -14.070 1.00 98.38 524 ILE A CA 1
ATOM 3625 C C . ILE A 1 524 ? 6.363 5.652 -14.367 1.00 98.38 524 ILE A C 1
ATOM 3627 O O . ILE A 1 524 ? 6.861 5.790 -15.485 1.00 98.38 524 ILE A O 1
ATOM 3631 N N . TYR A 1 525 ? 6.575 6.513 -13.378 1.00 97.38 525 TYR A N 1
ATOM 3632 C CA . TYR A 1 525 ? 7.421 7.692 -13.525 1.00 97.38 525 TYR A CA 1
ATOM 3633 C C . TYR A 1 525 ? 8.455 7.798 -12.414 1.00 97.38 525 TYR A C 1
ATOM 3635 O O . TYR A 1 525 ? 8.073 7.952 -11.257 1.00 97.38 525 TYR A O 1
ATOM 3643 N N . ALA A 1 526 ? 9.729 7.776 -12.808 1.00 96.19 526 ALA A N 1
ATOM 3644 C CA . ALA A 1 526 ? 10.871 8.118 -11.970 1.00 96.19 526 ALA A CA 1
ATOM 3645 C C . ALA A 1 526 ? 11.144 9.629 -12.050 1.00 96.19 526 ALA A C 1
ATOM 3647 O O . ALA A 1 526 ? 11.728 10.108 -13.018 1.00 96.19 526 ALA A O 1
ATOM 3648 N N . GLY A 1 527 ? 10.662 10.375 -11.061 1.00 91.69 527 GLY A N 1
ATOM 3649 C CA . GLY A 1 527 ? 10.807 11.826 -10.953 1.00 91.69 527 GLY A CA 1
ATOM 3650 C C . GLY A 1 527 ? 12.176 12.267 -10.440 1.00 91.69 527 GLY A C 1
ATOM 3651 O O . GLY A 1 527 ? 13.200 11.679 -10.772 1.00 91.69 527 GLY A O 1
ATOM 3652 N N . GLU A 1 528 ? 12.190 13.322 -9.635 1.00 88.12 528 GLU A N 1
ATOM 3653 C CA . GLU A 1 528 ? 13.408 14.032 -9.240 1.00 88.12 528 GLU A CA 1
ATOM 3654 C C . GLU A 1 528 ? 14.116 13.363 -8.047 1.00 88.12 528 GLU A C 1
ATOM 3656 O O . GLU A 1 528 ? 13.465 12.775 -7.172 1.00 88.12 528 GLU A O 1
ATOM 3661 N N . ASN A 1 529 ? 15.447 13.515 -7.996 1.00 89.75 529 ASN A N 1
ATOM 3662 C CA . ASN A 1 529 ? 16.328 13.112 -6.889 1.00 89.75 529 ASN A CA 1
ATOM 3663 C C . ASN A 1 529 ? 16.225 11.612 -6.539 1.00 89.75 529 ASN A C 1
ATOM 3665 O O . ASN A 1 529 ? 15.872 11.213 -5.421 1.00 89.75 529 ASN A O 1
ATOM 3669 N N . ILE A 1 530 ? 16.490 10.748 -7.526 1.00 94.19 530 ILE A N 1
ATOM 3670 C CA . ILE A 1 530 ? 16.448 9.286 -7.365 1.00 94.19 530 ILE A CA 1
ATOM 3671 C C . ILE A 1 530 ? 17.822 8.701 -7.686 1.00 94.19 530 ILE A C 1
ATOM 3673 O O . ILE A 1 530 ? 18.257 8.685 -8.838 1.00 94.19 530 ILE A O 1
ATOM 3677 N N . ALA A 1 531 ? 18.478 8.127 -6.678 1.00 95.62 531 ALA A N 1
ATOM 3678 C CA . ALA A 1 531 ? 19.779 7.485 -6.846 1.00 95.62 531 ALA A CA 1
ATOM 3679 C C . ALA A 1 531 ? 19.663 6.160 -7.623 1.00 95.62 531 ALA A C 1
ATOM 3681 O O . ALA A 1 531 ? 20.498 5.846 -8.470 1.00 95.62 531 ALA A O 1
ATOM 3682 N N . SER A 1 532 ? 18.623 5.365 -7.346 1.00 96.44 532 SER A N 1
ATOM 3683 C CA . SER A 1 532 ? 18.363 4.128 -8.086 1.00 96.44 532 SER A CA 1
ATOM 3684 C C . SER A 1 532 ? 16.901 3.682 -8.024 1.00 96.44 532 SER A C 1
ATOM 3686 O O . SER A 1 532 ? 16.288 3.618 -6.954 1.00 96.44 532 SER A O 1
ATOM 3688 N N . MET A 1 533 ? 16.365 3.304 -9.187 1.00 98.12 533 MET A N 1
ATOM 3689 C CA . MET A 1 533 ? 15.061 2.657 -9.328 1.00 98.12 533 MET A CA 1
ATOM 3690 C C . MET A 1 533 ? 15.138 1.451 -10.271 1.00 98.12 533 MET A C 1
ATOM 3692 O O . MET A 1 533 ? 15.766 1.504 -11.330 1.00 98.12 533 MET A O 1
ATOM 3696 N N . ALA A 1 534 ? 14.464 0.363 -9.902 1.00 98.50 534 ALA A N 1
ATOM 3697 C CA . ALA A 1 534 ? 14.350 -0.847 -10.706 1.00 98.50 534 ALA A CA 1
ATOM 3698 C C . ALA A 1 534 ? 12.881 -1.194 -10.984 1.00 98.50 534 ALA A C 1
ATOM 3700 O O . ALA A 1 534 ? 12.052 -1.259 -10.076 1.00 98.50 534 ALA A O 1
ATOM 3701 N N . ILE A 1 535 ? 12.569 -1.465 -12.249 1.00 98.81 535 ILE A N 1
ATOM 3702 C CA . ILE A 1 535 ? 11.256 -1.895 -12.726 1.00 98.81 535 ILE A CA 1
ATOM 3703 C C . ILE A 1 535 ? 11.403 -3.307 -13.291 1.00 98.81 535 ILE A C 1
ATOM 3705 O O . ILE A 1 535 ? 12.136 -3.522 -14.254 1.00 98.81 535 ILE A O 1
ATOM 3709 N N . THR A 1 536 ? 10.688 -4.274 -12.720 1.00 98.81 536 THR A N 1
ATOM 3710 C CA . THR A 1 536 ? 10.579 -5.638 -13.253 1.00 98.81 536 THR A CA 1
ATOM 3711 C C . THR A 1 536 ? 9.155 -5.877 -13.725 1.00 98.81 536 THR A C 1
ATOM 3713 O O . THR A 1 536 ? 8.228 -5.906 -12.919 1.00 98.81 536 THR A O 1
ATOM 3716 N N . ASN A 1 537 ? 8.978 -6.068 -15.028 1.00 98.81 537 ASN A N 1
ATOM 3717 C CA . ASN A 1 537 ? 7.689 -6.326 -15.647 1.00 98.81 537 ASN A CA 1
ATOM 3718 C C . ASN A 1 537 ? 7.566 -7.795 -16.069 1.00 98.81 537 ASN A C 1
ATOM 3720 O O . ASN A 1 537 ? 8.369 -8.290 -16.858 1.00 98.81 537 ASN A O 1
ATOM 3724 N N . ALA A 1 538 ? 6.545 -8.468 -15.553 1.00 98.56 538 ALA A N 1
ATOM 3725 C CA . ALA A 1 538 ? 6.057 -9.780 -15.967 1.00 98.56 538 ALA A CA 1
ATOM 3726 C C . ALA A 1 538 ? 4.620 -9.720 -16.531 1.00 98.56 538 ALA A C 1
ATOM 3728 O O . ALA A 1 538 ? 4.154 -10.706 -17.091 1.00 98.56 538 ALA A O 1
ATOM 3729 N N . GLY A 1 539 ? 3.933 -8.578 -16.390 1.00 98.44 539 GLY A N 1
ATOM 3730 C CA . GLY A 1 539 ? 2.579 -8.339 -16.892 1.00 98.44 539 GLY A CA 1
ATOM 3731 C C . GLY A 1 539 ? 2.531 -7.267 -17.987 1.00 98.44 539 GLY A C 1
ATOM 3732 O O . GLY A 1 539 ? 3.349 -7.264 -18.910 1.00 98.44 539 GLY A O 1
ATOM 3733 N N . THR A 1 540 ? 1.569 -6.347 -17.892 1.00 98.75 540 THR A N 1
ATOM 3734 C CA . THR A 1 540 ? 1.377 -5.249 -18.859 1.00 98.75 540 THR A CA 1
ATOM 3735 C C . THR A 1 540 ? 1.631 -3.887 -18.220 1.00 98.75 540 THR A C 1
ATOM 3737 O O . THR A 1 540 ? 1.048 -3.574 -17.182 1.00 98.75 540 THR A O 1
ATOM 3740 N N . ILE A 1 541 ? 2.452 -3.055 -18.864 1.00 98.88 541 ILE A N 1
ATOM 3741 C CA . ILE A 1 541 ? 2.583 -1.623 -18.567 1.00 98.88 541 ILE A CA 1
ATOM 3742 C C . ILE A 1 541 ? 2.225 -0.854 -19.838 1.00 98.88 541 ILE A C 1
ATOM 3744 O O . ILE A 1 541 ? 2.873 -1.026 -20.867 1.00 98.88 541 ILE A O 1
ATOM 3748 N N . SER A 1 542 ? 1.205 -0.004 -19.801 1.00 98.44 542 SER A N 1
ATOM 3749 C CA . SER A 1 542 ? 0.731 0.673 -21.010 1.00 98.44 542 SER A CA 1
ATOM 3750 C C . SER A 1 542 ? 0.384 2.138 -20.796 1.00 98.44 542 SER A C 1
ATOM 3752 O O . SER A 1 542 ? -0.153 2.516 -19.755 1.00 98.44 542 SER A O 1
ATOM 3754 N N . ALA A 1 543 ? 0.610 2.946 -21.824 1.00 97.94 543 ALA A N 1
ATOM 3755 C CA . ALA A 1 543 ? 0.063 4.287 -21.929 1.00 97.94 543 ALA A CA 1
ATOM 3756 C C . ALA A 1 543 ? -0.665 4.463 -23.261 1.00 97.94 543 ALA A C 1
ATOM 3758 O O . ALA A 1 543 ? -0.178 4.039 -24.311 1.00 97.94 543 ALA A O 1
ATOM 3759 N N . THR A 1 544 ? -1.816 5.122 -23.214 1.00 96.56 544 THR A N 1
ATOM 3760 C CA . THR A 1 544 ? -2.645 5.397 -24.388 1.00 96.56 544 THR A CA 1
ATOM 3761 C C . THR A 1 544 ? -2.989 6.873 -24.439 1.00 96.56 544 THR A C 1
ATOM 3763 O O . THR A 1 544 ? -3.355 7.457 -23.422 1.00 96.56 544 THR A O 1
ATOM 3766 N N . ARG A 1 545 ? -2.919 7.477 -25.624 1.00 94.00 545 ARG A N 1
ATOM 3767 C CA . ARG A 1 545 ? -3.527 8.777 -25.907 1.00 94.00 545 ARG A CA 1
ATOM 3768 C C . ARG A 1 545 ? -4.655 8.601 -26.914 1.00 94.00 545 ARG A C 1
ATOM 3770 O O . ARG A 1 545 ? -4.413 8.147 -28.029 1.00 94.00 545 ARG A O 1
ATOM 3777 N N . SER A 1 546 ? -5.850 9.032 -26.525 1.00 90.25 546 SER A N 1
ATOM 3778 C CA . SER A 1 546 ? -7.042 9.044 -27.385 1.00 90.25 546 SER A CA 1
ATOM 3779 C C . SER A 1 546 ? -7.335 10.433 -27.968 1.00 90.25 546 SER A C 1
ATOM 3781 O O . SER A 1 546 ? -8.056 10.544 -28.954 1.00 90.25 546 SER A O 1
ATOM 3783 N N . GLY A 1 547 ? -6.795 11.496 -27.357 1.00 81.19 547 GLY A N 1
ATOM 3784 C CA . GLY A 1 547 ? -6.980 12.887 -27.788 1.00 81.19 547 GLY A CA 1
ATOM 3785 C C . GLY A 1 547 ? -5.814 13.462 -28.603 1.00 81.19 547 GLY A C 1
ATOM 3786 O O . GLY A 1 547 ? -4.857 12.776 -28.957 1.00 81.19 547 GLY A O 1
ATOM 3787 N N . THR A 1 548 ? -5.872 14.767 -28.869 1.00 77.75 548 THR A N 1
ATOM 3788 C CA . THR A 1 548 ? -4.766 15.540 -29.455 1.00 77.75 548 THR A CA 1
ATOM 3789 C C . THR A 1 548 ? -3.920 16.167 -28.348 1.00 77.75 548 THR A C 1
ATOM 3791 O O . THR A 1 548 ? -4.473 16.798 -27.452 1.00 77.75 548 THR A O 1
ATOM 3794 N N . GLY A 1 549 ? -2.592 16.055 -28.409 1.00 80.44 549 GLY A N 1
ATOM 3795 C CA . GLY A 1 549 ? -1.701 16.697 -27.441 1.00 80.44 549 GLY A CA 1
ATOM 3796 C C . GLY A 1 549 ? -0.227 16.405 -27.707 1.00 80.44 549 GLY A C 1
ATOM 3797 O O . GLY A 1 549 ? 0.106 15.407 -28.341 1.00 80.44 549 GLY A O 1
ATOM 3798 N N . THR A 1 550 ? 0.652 17.280 -27.215 1.00 81.06 550 THR A N 1
ATOM 3799 C CA . THR A 1 550 ? 2.117 17.180 -27.378 1.00 81.06 550 THR A CA 1
ATOM 3800 C C . THR A 1 550 ? 2.856 16.885 -26.073 1.00 81.06 550 THR A C 1
ATOM 3802 O O . THR A 1 550 ? 4.063 16.662 -26.090 1.00 81.06 550 THR A O 1
ATOM 3805 N N . ALA A 1 551 ? 2.151 16.881 -24.939 1.00 86.19 551 ALA A N 1
ATOM 3806 C CA . ALA A 1 551 ? 2.740 16.595 -23.638 1.00 86.19 551 ALA A CA 1
ATOM 3807 C C . ALA A 1 551 ? 3.286 15.156 -23.545 1.00 86.19 551 ALA A C 1
ATOM 3809 O O . ALA A 1 551 ? 2.948 14.280 -24.340 1.00 86.19 551 ALA A O 1
ATOM 3810 N N . ALA A 1 552 ? 4.124 14.892 -22.547 1.00 87.25 552 ALA A N 1
ATOM 3811 C CA . ALA A 1 552 ? 4.689 13.569 -22.308 1.00 87.25 552 ALA A CA 1
ATOM 3812 C C . ALA A 1 552 ? 3.600 12.541 -21.943 1.00 87.25 552 ALA A C 1
ATOM 3814 O O . ALA A 1 552 ? 2.943 12.672 -20.910 1.00 87.25 552 ALA A O 1
ATOM 3815 N N . VAL A 1 553 ? 3.434 11.501 -22.766 1.00 95.06 553 VAL A N 1
ATOM 3816 C CA . VAL A 1 553 ? 2.649 10.308 -22.414 1.00 95.06 553 VAL A CA 1
ATOM 3817 C C . VAL A 1 553 ? 3.479 9.071 -22.720 1.00 95.06 553 VAL A C 1
ATOM 3819 O O . VAL A 1 553 ? 3.886 8.857 -23.864 1.00 95.06 553 VAL A O 1
ATOM 3822 N N . ALA A 1 554 ? 3.757 8.276 -21.689 1.00 97.50 554 ALA A N 1
ATOM 3823 C CA . ALA A 1 554 ? 4.606 7.099 -21.812 1.00 97.50 554 ALA A CA 1
ATOM 3824 C C . ALA A 1 554 ? 4.259 6.020 -20.787 1.00 97.50 554 ALA A C 1
ATOM 3826 O O . ALA A 1 554 ? 3.781 6.315 -19.691 1.00 97.50 554 ALA A O 1
ATOM 3827 N N . ALA A 1 555 ? 4.504 4.757 -21.132 1.00 98.50 555 ALA A N 1
ATOM 3828 C CA . ALA A 1 555 ? 4.285 3.665 -20.188 1.00 98.50 555 ALA A CA 1
ATOM 3829 C C . ALA A 1 555 ? 5.318 3.723 -19.046 1.00 98.50 555 ALA A C 1
ATOM 3831 O O . ALA A 1 555 ? 4.959 3.552 -17.882 1.00 98.50 555 ALA A O 1
ATOM 3832 N N . ILE A 1 556 ? 6.572 4.046 -19.374 1.00 98.75 556 ILE A N 1
ATOM 3833 C CA . ILE A 1 556 ? 7.653 4.329 -18.422 1.00 98.75 556 ILE A CA 1
ATOM 3834 C C . ILE A 1 556 ? 8.317 5.657 -18.800 1.00 98.75 556 ILE A C 1
ATOM 3836 O O . ILE A 1 556 ? 8.606 5.877 -19.977 1.00 98.75 556 ILE A O 1
ATOM 3840 N N . ASP A 1 557 ? 8.550 6.523 -17.813 1.00 97.88 557 ASP A N 1
ATOM 3841 C CA . ASP A 1 557 ? 9.232 7.813 -17.976 1.00 97.88 557 ASP A CA 1
ATOM 3842 C C . ASP A 1 557 ? 10.232 8.082 -16.835 1.00 97.88 557 ASP A C 1
ATOM 3844 O O . ASP A 1 557 ? 10.054 7.573 -15.723 1.00 97.88 557 ASP A O 1
ATOM 3848 N N . SER A 1 558 ? 11.255 8.901 -17.091 1.00 96.69 558 SER A N 1
ATOM 3849 C CA . SER A 1 558 ? 12.189 9.385 -16.074 1.00 96.69 558 SER A CA 1
ATOM 3850 C C . SER A 1 558 ? 12.676 10.814 -16.322 1.00 96.69 558 SER A C 1
ATOM 3852 O O . SER A 1 558 ? 12.871 11.222 -17.471 1.00 96.69 558 SER A O 1
ATOM 3854 N N . ASP A 1 559 ? 12.987 11.531 -15.246 1.00 93.44 559 ASP A N 1
ATOM 3855 C CA . ASP A 1 559 ? 13.713 12.802 -15.319 1.00 93.44 559 ASP A CA 1
ATOM 3856 C C . ASP A 1 559 ? 15.238 12.618 -15.392 1.00 93.44 559 ASP A C 1
ATOM 3858 O O . ASP A 1 559 ? 15.757 11.497 -15.406 1.00 93.44 559 ASP A O 1
ATOM 3862 N N . ASP A 1 560 ? 15.931 13.741 -15.568 1.00 88.50 560 ASP A N 1
ATOM 3863 C CA . ASP A 1 560 ? 17.382 13.899 -15.707 1.00 88.50 560 ASP A CA 1
ATOM 3864 C C . ASP A 1 560 ? 18.136 13.781 -14.377 1.00 88.50 560 ASP A C 1
ATOM 3866 O O . ASP A 1 560 ? 19.274 13.306 -14.355 1.00 88.50 560 ASP A O 1
ATOM 3870 N N . ASP A 1 561 ? 17.471 14.096 -13.268 1.00 89.31 561 ASP A N 1
ATOM 3871 C CA . ASP A 1 561 ? 18.026 13.966 -11.914 1.00 89.31 561 ASP A CA 1
ATOM 3872 C C . ASP A 1 561 ? 17.925 12.529 -11.361 1.00 89.31 561 ASP A C 1
ATOM 3874 O O . ASP A 1 561 ? 18.221 12.259 -10.197 1.00 89.31 561 ASP A O 1
ATOM 3878 N N . VAL A 1 562 ? 17.526 11.569 -12.203 1.00 94.81 562 VAL A N 1
ATOM 3879 C CA . VAL A 1 562 ? 17.584 10.137 -11.892 1.00 94.81 562 VAL A CA 1
ATOM 3880 C C . VAL A 1 562 ? 18.976 9.607 -12.231 1.00 94.81 562 VAL A C 1
ATOM 3882 O O . VAL A 1 562 ? 19.341 9.489 -13.405 1.00 94.81 562 VAL A O 1
ATOM 3885 N N . ALA A 1 563 ? 19.752 9.217 -11.221 1.00 95.50 563 ALA A N 1
ATOM 3886 C CA . ALA A 1 563 ? 21.099 8.692 -11.434 1.00 95.50 563 ALA A CA 1
ATOM 3887 C C . ALA A 1 563 ? 21.079 7.318 -12.130 1.00 95.50 563 ALA A C 1
ATOM 3889 O O . ALA A 1 563 ? 21.851 7.083 -13.063 1.00 95.50 563 ALA A O 1
ATOM 3890 N N . ALA A 1 564 ? 20.172 6.417 -11.733 1.00 97.25 564 ALA A N 1
ATOM 3891 C CA . ALA A 1 564 ? 20.037 5.102 -12.358 1.00 97.25 564 ALA A CA 1
ATOM 3892 C C . ALA A 1 564 ? 18.585 4.607 -12.437 1.00 97.25 564 ALA A C 1
ATOM 3894 O O . ALA A 1 564 ? 17.890 4.498 -11.425 1.00 97.25 564 ALA A O 1
ATOM 3895 N N . LEU A 1 565 ? 18.164 4.209 -13.641 1.00 98.44 565 LEU A N 1
ATOM 3896 C CA . LEU A 1 565 ? 16.905 3.513 -13.897 1.00 98.44 565 LEU A CA 1
ATOM 3897 C C . LEU A 1 565 ? 17.168 2.209 -14.657 1.00 98.44 565 LEU A C 1
ATOM 3899 O O . LEU A 1 565 ? 17.774 2.210 -15.729 1.00 98.44 565 LEU A O 1
ATOM 3903 N N . SER A 1 566 ? 16.676 1.093 -14.118 1.00 98.56 566 SER A N 1
ATOM 3904 C CA . SER A 1 566 ? 16.717 -0.217 -14.772 1.00 98.56 566 SER A CA 1
ATOM 3905 C C . SER A 1 566 ? 15.311 -0.727 -15.066 1.00 98.56 566 SER A C 1
ATOM 3907 O O . SER A 1 566 ? 14.464 -0.776 -14.176 1.00 98.56 566 SER A O 1
ATOM 3909 N N . VAL A 1 567 ? 15.068 -1.137 -16.309 1.00 98.88 567 VAL A N 1
ATOM 3910 C CA . VAL A 1 567 ? 13.810 -1.718 -16.781 1.00 98.88 567 VAL A CA 1
ATOM 3911 C C . VAL A 1 567 ? 14.076 -3.130 -17.285 1.00 98.88 567 VAL A C 1
ATOM 3913 O O . VAL A 1 567 ? 14.774 -3.326 -18.276 1.00 98.88 567 VAL A O 1
ATOM 3916 N N . THR A 1 568 ? 13.489 -4.126 -16.629 1.00 98.88 568 THR A N 1
ATOM 3917 C CA . THR A 1 568 ? 13.526 -5.531 -17.045 1.00 98.88 568 THR A CA 1
ATOM 3918 C C . THR A 1 568 ? 12.140 -5.963 -17.504 1.00 98.88 568 THR A C 1
ATOM 3920 O O . THR A 1 568 ? 11.242 -6.139 -16.684 1.00 98.88 568 THR A O 1
ATOM 3923 N N . ASN A 1 569 ? 11.963 -6.162 -18.807 1.00 98.81 569 ASN A N 1
ATOM 3924 C CA . ASN A 1 569 ? 10.739 -6.690 -19.402 1.00 98.81 569 ASN A CA 1
ATOM 3925 C C . ASN A 1 569 ? 10.904 -8.191 -19.672 1.00 98.81 569 ASN A C 1
ATOM 3927 O O . ASN A 1 569 ? 11.650 -8.583 -20.571 1.00 98.81 569 ASN A O 1
ATOM 3931 N N . ARG A 1 570 ? 10.254 -9.038 -18.870 1.00 98.62 570 ARG A N 1
ATOM 3932 C CA . ARG A 1 570 ? 10.393 -10.500 -18.950 1.00 98.62 570 ARG A CA 1
ATOM 3933 C C . ARG A 1 570 ? 9.691 -11.075 -20.181 1.00 98.62 570 ARG A C 1
ATOM 3935 O O . ARG A 1 570 ? 8.848 -10.432 -20.799 1.00 98.62 570 ARG A O 1
ATOM 3942 N N . ALA A 1 571 ? 10.035 -12.314 -20.527 1.00 97.88 571 ALA A N 1
ATOM 3943 C CA . ALA A 1 571 ? 9.339 -13.053 -21.575 1.00 97.88 571 ALA A CA 1
ATOM 3944 C C . ALA A 1 571 ? 7.829 -13.130 -21.279 1.00 97.88 571 ALA A C 1
ATOM 3946 O O . ALA A 1 571 ? 7.433 -13.350 -20.136 1.00 97.88 571 ALA A O 1
ATOM 3947 N N . GLY A 1 572 ? 7.002 -12.909 -22.303 1.00 96.19 572 GLY A N 1
ATOM 3948 C CA . GLY A 1 572 ? 5.539 -12.833 -22.184 1.00 96.19 572 GLY A CA 1
ATOM 3949 C C . GLY A 1 572 ? 4.988 -11.492 -21.678 1.00 96.19 572 GLY A C 1
ATOM 3950 O O . GLY A 1 572 ? 3.797 -11.238 -21.833 1.00 96.19 572 GLY A O 1
ATOM 3951 N N . ALA A 1 573 ? 5.831 -10.611 -21.131 1.00 98.50 573 ALA A N 1
ATOM 3952 C CA . ALA A 1 573 ? 5.416 -9.305 -20.629 1.00 98.50 573 ALA A CA 1
ATOM 3953 C C . ALA A 1 573 ? 5.354 -8.247 -21.746 1.00 98.50 573 ALA A C 1
ATOM 3955 O O . ALA A 1 573 ? 6.066 -8.334 -22.752 1.00 98.50 573 ALA A O 1
ATOM 3956 N N . THR A 1 574 ? 4.517 -7.224 -21.556 1.00 98.69 574 THR A N 1
ATOM 3957 C CA . THR A 1 574 ? 4.286 -6.151 -22.537 1.00 98.69 574 THR A CA 1
ATOM 3958 C C . THR A 1 574 ? 4.515 -4.770 -21.930 1.00 98.69 574 THR A C 1
ATOM 3960 O O . THR A 1 574 ? 4.000 -4.465 -20.854 1.00 98.69 574 THR A O 1
ATOM 3963 N N . ILE A 1 575 ? 5.239 -3.912 -22.654 1.00 98.88 575 ILE A N 1
ATOM 3964 C CA . ILE A 1 575 ? 5.309 -2.465 -22.420 1.00 98.88 575 ILE A CA 1
ATOM 3965 C C . ILE A 1 575 ? 4.845 -1.760 -23.697 1.00 98.88 575 ILE A C 1
ATOM 3967 O O . ILE A 1 575 ? 5.448 -1.952 -24.753 1.00 98.88 575 ILE A O 1
ATOM 3971 N N . SER A 1 576 ? 3.782 -0.956 -23.643 1.00 98.38 576 SER A N 1
ATOM 3972 C CA . SER A 1 576 ? 3.180 -0.396 -24.862 1.00 98.38 576 SER A CA 1
ATOM 3973 C C . SER A 1 576 ? 2.801 1.079 -24.765 1.00 98.38 576 SER A C 1
ATOM 3975 O O . SER A 1 576 ? 2.206 1.518 -23.784 1.00 98.38 576 SER A O 1
ATOM 3977 N N . GLY A 1 577 ? 3.067 1.824 -25.833 1.00 97.19 577 GLY A N 1
ATOM 3978 C CA . GLY A 1 577 ? 2.578 3.176 -26.060 1.00 97.19 577 GLY A CA 1
ATOM 3979 C C . GLY A 1 577 ? 1.670 3.233 -27.286 1.00 97.19 577 GLY A C 1
ATOM 3980 O O . GLY A 1 577 ? 2.105 2.871 -28.375 1.00 97.19 577 GLY A O 1
ATOM 3981 N N . THR A 1 578 ? 0.434 3.708 -27.128 1.00 95.31 578 THR A N 1
ATOM 3982 C CA . THR A 1 578 ? -0.552 3.798 -28.220 1.00 95.31 578 THR A CA 1
ATOM 3983 C C . THR A 1 578 ? -1.044 5.228 -28.410 1.00 95.31 578 THR A C 1
ATOM 3985 O O . THR A 1 578 ? -1.353 5.915 -27.440 1.00 95.31 578 THR A O 1
ATOM 3988 N N . GLY A 1 579 ? -1.168 5.666 -29.663 1.00 91.94 579 GLY A N 1
ATOM 3989 C CA . GLY A 1 579 ? -1.626 7.009 -30.024 1.00 91.94 579 GLY A CA 1
ATOM 3990 C C . GLY A 1 579 ? -0.488 7.963 -30.395 1.00 91.94 579 GLY A C 1
ATOM 3991 O O . GLY A 1 579 ? 0.695 7.690 -30.182 1.00 91.94 579 GLY A O 1
ATOM 3992 N N . THR A 1 580 ? -0.847 9.095 -30.996 1.00 87.75 580 THR A N 1
ATOM 3993 C CA . THR A 1 580 ? 0.114 10.083 -31.508 1.00 87.75 580 THR A CA 1
ATOM 3994 C C . THR A 1 580 ? 0.986 10.634 -30.387 1.00 87.75 580 THR A C 1
ATOM 3996 O O . THR A 1 580 ? 0.461 11.071 -29.367 1.00 87.75 580 THR A O 1
ATOM 3999 N N . GLY A 1 581 ? 2.310 10.648 -30.569 1.00 86.38 581 GLY A N 1
ATOM 4000 C CA . GLY A 1 581 ? 3.255 11.212 -29.595 1.00 86.38 581 GLY A CA 1
ATOM 4001 C C . GLY A 1 581 ? 3.335 10.448 -28.267 1.00 86.38 581 GLY A C 1
ATOM 4002 O O . GLY A 1 581 ? 3.734 11.033 -27.262 1.00 86.38 581 GLY A O 1
ATOM 4003 N N . VAL A 1 582 ? 2.893 9.188 -28.239 1.00 94.94 582 VAL A N 1
ATOM 4004 C CA . VAL A 1 582 ? 3.015 8.289 -27.083 1.00 94.94 582 VAL A CA 1
ATOM 4005 C C . VAL A 1 582 ? 4.202 7.358 -27.281 1.00 94.94 582 VAL A C 1
ATOM 4007 O O . VAL A 1 582 ? 4.514 6.987 -28.409 1.00 94.94 582 VAL A O 1
ATOM 4010 N N . ARG A 1 583 ? 4.869 6.971 -26.193 1.00 96.81 583 ARG A N 1
ATOM 4011 C CA . ARG A 1 583 ? 6.021 6.058 -26.224 1.00 96.81 583 ARG A CA 1
ATOM 4012 C C . ARG A 1 583 ? 5.817 4.905 -25.253 1.00 96.81 583 ARG A C 1
ATOM 4014 O O . ARG A 1 583 ? 5.123 5.047 -24.248 1.00 96.81 583 ARG A O 1
ATOM 4021 N N . ALA A 1 584 ? 6.435 3.762 -25.528 1.00 98.38 584 ALA A N 1
ATOM 4022 C CA . ALA A 1 584 ? 6.463 2.673 -24.556 1.00 98.38 584 ALA A CA 1
ATOM 4023 C C . ALA A 1 584 ? 7.411 3.034 -23.405 1.00 98.38 584 ALA A C 1
ATOM 4025 O O . ALA A 1 584 ? 7.035 2.975 -22.238 1.00 98.38 584 ALA A O 1
ATOM 4026 N N . ILE A 1 585 ? 8.620 3.482 -23.744 1.00 98.69 585 ILE A N 1
ATOM 4027 C CA . ILE A 1 585 ? 9.628 3.923 -22.783 1.00 98.69 585 ILE A CA 1
ATOM 4028 C C . ILE A 1 585 ? 10.180 5.266 -23.245 1.00 98.69 585 ILE A C 1
ATOM 4030 O O . ILE A 1 585 ? 10.569 5.424 -24.405 1.00 98.69 585 ILE A O 1
ATOM 4034 N N . GLN A 1 586 ? 10.247 6.223 -22.329 1.00 97.31 586 GLN A N 1
ATOM 4035 C CA . GLN A 1 586 ? 11.028 7.436 -22.516 1.00 97.31 586 GLN A CA 1
ATOM 4036 C C . GLN A 1 586 ? 11.799 7.788 -21.240 1.00 97.31 586 GLN A C 1
ATOM 4038 O O . GLN A 1 586 ? 11.526 7.220 -20.187 1.00 97.31 586 GLN A O 1
ATOM 4043 N N . GLY A 1 587 ? 12.765 8.698 -21.318 1.00 95.81 587 GLY A N 1
ATOM 4044 C CA . GLY A 1 587 ? 13.322 9.324 -20.120 1.00 95.81 587 GLY A CA 1
ATOM 4045 C C . GLY A 1 587 ? 14.750 9.821 -20.273 1.00 95.81 587 GLY A C 1
ATOM 4046 O O . GLY A 1 587 ? 15.363 9.724 -21.341 1.00 95.81 587 GLY A O 1
ATOM 4047 N N . ARG A 1 588 ? 15.258 10.386 -19.178 1.00 95.44 588 ARG A N 1
ATOM 4048 C CA . ARG A 1 588 ? 16.514 11.143 -19.140 1.00 95.44 588 ARG A CA 1
ATOM 4049 C C . ARG A 1 588 ? 17.528 10.675 -18.096 1.00 95.44 588 ARG A C 1
ATOM 4051 O O . ARG A 1 588 ? 18.548 11.336 -17.932 1.00 95.44 588 ARG A O 1
ATOM 4058 N N . ALA A 1 589 ? 17.310 9.524 -17.455 1.00 95.94 589 ALA A N 1
ATOM 4059 C CA . ALA A 1 589 ? 18.214 9.020 -16.422 1.00 95.94 589 ALA A CA 1
ATOM 4060 C C . ALA A 1 589 ? 19.681 8.960 -16.900 1.00 95.94 589 ALA A C 1
ATOM 4062 O O . ALA A 1 589 ? 19.971 8.608 -18.057 1.00 95.94 589 ALA A O 1
ATOM 4063 N N . GLN A 1 590 ? 20.609 9.275 -15.994 1.00 95.06 590 GLN A N 1
ATOM 4064 C CA . GLN A 1 590 ? 22.047 9.322 -16.279 1.00 95.06 590 GLN A CA 1
ATOM 4065 C C . GLN A 1 590 ? 22.603 7.933 -16.606 1.00 95.06 590 GLN A C 1
ATOM 4067 O O . GLN A 1 590 ? 23.479 7.798 -17.456 1.00 95.06 590 GLN A O 1
ATOM 4072 N N . SER A 1 591 ? 22.067 6.885 -15.984 1.00 96.75 591 SER A N 1
ATOM 4073 C CA . SER A 1 591 ? 22.271 5.491 -16.371 1.00 96.75 591 SER A CA 1
ATOM 4074 C C . SER A 1 591 ? 20.917 4.839 -16.632 1.00 96.75 591 SER A C 1
ATOM 4076 O O . SER A 1 591 ? 20.159 4.571 -15.701 1.00 96.75 591 SER A O 1
ATOM 4078 N N . PHE A 1 592 ? 20.593 4.599 -17.903 1.00 98.31 592 PHE A N 1
ATOM 4079 C CA . PHE A 1 592 ? 19.313 4.018 -18.310 1.00 98.31 592 PHE A CA 1
ATOM 4080 C C . PHE A 1 592 ? 19.538 2.621 -18.890 1.00 98.31 592 PHE A C 1
ATOM 4082 O O . PHE A 1 592 ? 20.094 2.480 -19.978 1.00 98.31 592 PHE A O 1
ATOM 4089 N N . THR A 1 593 ? 19.094 1.583 -18.184 1.00 98.69 593 THR A N 1
ATOM 4090 C CA . THR A 1 593 ? 19.248 0.182 -18.604 1.00 98.69 593 THR A CA 1
ATOM 4091 C C . THR A 1 593 ? 17.906 -0.431 -18.983 1.00 98.69 593 THR A C 1
ATOM 4093 O O . THR A 1 593 ? 16.947 -0.349 -18.223 1.00 98.69 593 THR A O 1
ATOM 4096 N N . ILE A 1 594 ? 17.842 -1.084 -20.143 1.00 98.88 594 ILE A N 1
ATOM 4097 C CA . ILE A 1 594 ? 16.665 -1.789 -20.654 1.00 98.88 594 ILE A CA 1
ATOM 4098 C C . ILE A 1 594 ? 17.079 -3.216 -21.016 1.00 98.88 594 ILE A C 1
ATOM 4100 O O . ILE A 1 594 ? 17.865 -3.431 -21.937 1.00 98.88 594 ILE A O 1
ATOM 4104 N N . ALA A 1 595 ? 16.521 -4.200 -20.319 1.00 98.75 595 ALA A N 1
ATOM 4105 C CA . ALA A 1 595 ? 16.635 -5.614 -20.649 1.00 98.75 595 ALA A CA 1
ATOM 4106 C C . ALA A 1 595 ? 15.269 -6.122 -21.122 1.00 98.75 595 ALA A C 1
ATOM 4108 O O . ALA A 1 595 ? 14.325 -6.204 -20.338 1.00 98.75 595 ALA A O 1
ATOM 4109 N N . ASN A 1 596 ? 15.152 -6.449 -22.407 1.00 98.81 596 ASN A N 1
ATOM 4110 C CA . ASN A 1 596 ? 13.912 -6.904 -23.020 1.00 98.81 596 ASN A CA 1
ATOM 4111 C C . ASN A 1 596 ? 13.994 -8.371 -23.446 1.00 98.81 596 ASN A C 1
ATOM 4113 O O . ASN A 1 596 ? 14.805 -8.732 -24.291 1.00 98.81 596 ASN A O 1
ATOM 4117 N N . ALA A 1 597 ? 13.097 -9.191 -22.909 1.00 98.69 597 ALA A N 1
ATOM 4118 C CA . ALA A 1 597 ? 12.802 -10.542 -23.379 1.00 98.69 597 ALA A CA 1
ATOM 4119 C C . ALA A 1 597 ? 11.330 -10.712 -23.807 1.00 98.69 597 ALA A C 1
ATOM 4121 O O . ALA A 1 597 ? 10.981 -11.768 -24.334 1.00 98.69 597 ALA A O 1
ATOM 4122 N N . GLY A 1 598 ? 10.483 -9.702 -23.566 1.00 98.50 598 GLY A N 1
ATOM 4123 C CA . GLY A 1 598 ? 9.074 -9.643 -23.965 1.00 98.50 598 GLY A CA 1
ATOM 4124 C C . GLY A 1 598 ? 8.830 -8.682 -25.134 1.00 98.50 598 GLY A C 1
ATOM 4125 O O . GLY A 1 598 ? 9.670 -8.542 -26.025 1.00 98.50 598 GLY A O 1
ATOM 4126 N N . ALA A 1 599 ? 7.680 -8.003 -25.130 1.00 98.69 599 ALA A N 1
ATOM 4127 C CA . ALA A 1 599 ? 7.292 -7.040 -26.160 1.00 98.69 599 ALA A CA 1
ATOM 4128 C C . ALA A 1 599 ? 7.394 -5.583 -25.672 1.00 98.69 599 ALA A C 1
ATOM 4130 O O . ALA A 1 599 ? 6.824 -5.232 -24.638 1.00 98.69 599 ALA A O 1
ATOM 4131 N N . ILE A 1 600 ? 8.060 -4.721 -26.446 1.00 98.81 600 ILE A N 1
ATOM 4132 C CA . ILE A 1 600 ? 8.043 -3.259 -26.288 1.00 98.81 600 ILE A CA 1
ATOM 4133 C C . ILE A 1 600 ? 7.484 -2.646 -27.573 1.00 98.81 600 ILE A C 1
ATOM 4135 O O . ILE A 1 600 ? 8.079 -2.783 -28.638 1.00 98.81 600 ILE A O 1
ATOM 4139 N N . THR A 1 601 ? 6.338 -1.976 -27.498 1.00 98.31 601 THR A N 1
ATOM 4140 C CA . THR A 1 601 ? 5.612 -1.515 -28.694 1.00 98.31 601 THR A CA 1
ATOM 4141 C C . THR A 1 601 ? 5.290 -0.031 -28.608 1.00 98.31 601 THR A C 1
ATOM 4143 O O . THR A 1 601 ? 4.537 0.387 -27.735 1.00 98.31 601 THR A O 1
ATOM 4146 N N . GLY A 1 602 ? 5.857 0.771 -29.506 1.00 96.00 602 GLY A N 1
ATOM 4147 C CA . GLY A 1 602 ? 5.431 2.148 -29.745 1.00 96.00 602 GLY A CA 1
ATOM 4148 C C . GLY A 1 602 ? 4.241 2.230 -30.710 1.00 96.00 602 GLY A C 1
ATOM 4149 O O . GLY A 1 602 ? 3.801 1.211 -31.249 1.00 96.00 602 GLY A O 1
ATOM 4150 N N . PRO A 1 603 ? 3.731 3.443 -30.976 1.00 91.94 603 PRO A N 1
ATOM 4151 C CA . PRO A 1 603 ? 2.672 3.644 -31.955 1.00 91.94 603 PRO A CA 1
ATOM 4152 C C . PRO A 1 603 ? 3.162 3.288 -33.365 1.00 91.94 603 PRO A C 1
ATOM 4154 O O . PRO A 1 603 ? 4.357 3.361 -33.661 1.00 91.94 603 PRO A O 1
ATOM 4157 N N . ALA A 1 604 ? 2.235 2.921 -34.251 1.00 84.88 604 ALA A N 1
ATOM 4158 C CA . ALA A 1 604 ? 2.555 2.547 -35.628 1.00 84.88 604 ALA A CA 1
ATOM 4159 C C . ALA A 1 604 ? 3.360 3.653 -36.339 1.00 84.88 604 ALA A C 1
ATOM 4161 O O . ALA A 1 604 ? 2.933 4.805 -36.387 1.00 84.88 604 ALA A O 1
ATOM 4162 N N . GLY A 1 605 ? 4.541 3.300 -36.862 1.00 80.56 605 GLY A N 1
ATOM 4163 C CA . GLY A 1 605 ? 5.467 4.243 -37.507 1.00 80.56 605 GLY A CA 1
ATOM 4164 C C . GLY A 1 605 ? 6.111 5.273 -36.567 1.00 80.56 605 GLY A C 1
ATOM 4165 O O . GLY A 1 605 ? 6.758 6.201 -37.043 1.00 80.56 605 GLY A O 1
ATOM 4166 N N . GLY A 1 606 ? 5.918 5.145 -35.252 1.00 89.31 606 GLY A N 1
ATOM 4167 C CA . GLY A 1 606 ? 6.434 6.064 -34.247 1.00 89.31 606 GLY A CA 1
ATOM 4168 C C . GLY A 1 606 ? 7.553 5.475 -33.392 1.00 89.31 606 GLY A C 1
ATOM 4169 O O . GLY A 1 606 ? 8.243 4.530 -33.769 1.00 89.31 606 GLY A O 1
ATOM 4170 N N . GLN A 1 607 ? 7.747 6.075 -32.219 1.00 95.06 607 GLN A N 1
ATOM 4171 C CA . GLN A 1 607 ? 8.919 5.856 -31.373 1.00 95.06 607 GLN A CA 1
ATOM 4172 C C . GLN A 1 607 ? 8.556 4.953 -30.191 1.00 95.06 607 GLN A C 1
ATOM 4174 O O . GLN A 1 607 ? 7.669 5.280 -29.402 1.00 95.06 607 GLN A O 1
ATOM 4179 N N . ALA A 1 608 ? 9.236 3.813 -30.067 1.00 97.88 608 ALA A N 1
ATOM 4180 C CA . ALA A 1 608 ? 9.014 2.858 -28.986 1.00 97.88 608 ALA A CA 1
ATOM 4181 C C . ALA A 1 608 ? 9.825 3.220 -27.742 1.00 97.88 608 ALA A C 1
ATOM 4183 O O . ALA A 1 608 ? 9.270 3.299 -26.644 1.00 97.88 608 ALA A O 1
ATOM 4184 N N . ILE A 1 609 ? 11.126 3.455 -27.930 1.00 98.56 609 ILE A N 1
ATOM 4185 C CA . ILE A 1 609 ? 12.088 3.731 -26.861 1.00 98.56 609 ILE A CA 1
ATOM 4186 C C . ILE A 1 609 ? 12.822 5.018 -27.197 1.00 98.56 609 ILE A C 1
ATOM 4188 O O . ILE A 1 609 ? 13.465 5.084 -28.243 1.00 98.56 609 ILE A O 1
ATOM 4192 N N . VAL A 1 610 ? 12.779 6.006 -26.302 1.00 97.62 610 VAL A N 1
ATOM 4193 C CA . VAL A 1 610 ? 13.565 7.240 -26.445 1.00 97.62 610 VAL A CA 1
ATOM 4194 C C . VAL A 1 610 ? 14.238 7.628 -25.145 1.00 97.62 610 VAL A C 1
ATOM 4196 O O . VAL A 1 610 ? 13.599 8.094 -24.208 1.00 97.62 610 VAL A O 1
ATOM 4199 N N . VAL A 1 611 ? 15.553 7.467 -25.117 1.00 97.12 611 VAL A N 1
ATOM 4200 C CA . VAL A 1 611 ? 16.399 7.853 -23.994 1.00 97.12 611 VAL A CA 1
ATOM 4201 C C . VAL A 1 611 ? 17.288 9.002 -24.449 1.00 97.12 611 VAL A C 1
ATOM 4203 O O . VAL A 1 611 ? 18.050 8.847 -25.405 1.00 97.12 611 VAL A O 1
ATOM 4206 N N . TYR A 1 612 ? 17.183 10.150 -23.783 1.00 94.31 612 TYR A N 1
ATOM 4207 C CA . TYR A 1 612 ? 17.844 11.383 -24.218 1.00 94.31 612 TYR A CA 1
ATOM 4208 C C . TYR A 1 612 ? 18.460 12.183 -23.063 1.00 94.31 612 TYR A C 1
ATOM 4210 O O . TYR A 1 612 ? 18.279 11.836 -21.900 1.00 94.31 612 TYR A O 1
ATOM 4218 N N . GLY A 1 613 ? 19.243 13.223 -23.351 1.00 91.62 613 GLY A N 1
ATOM 4219 C CA . GLY A 1 613 ? 20.020 13.962 -22.346 1.00 91.62 613 GLY A CA 1
ATOM 4220 C C . GLY A 1 613 ? 21.371 13.310 -22.043 1.00 91.62 613 GLY A C 1
ATOM 4221 O O . GLY A 1 613 ? 21.722 12.301 -22.646 1.00 91.62 613 GLY A O 1
ATOM 4222 N N . ALA A 1 614 ? 22.136 13.866 -21.103 1.00 90.31 614 ALA A N 1
ATOM 4223 C CA . ALA A 1 614 ? 23.476 13.369 -20.784 1.00 90.31 614 ALA A CA 1
ATOM 4224 C C . ALA A 1 614 ? 23.442 12.006 -20.070 1.00 90.31 614 ALA A C 1
ATOM 4226 O O . ALA A 1 614 ? 22.539 11.731 -19.280 1.00 90.31 614 ALA A O 1
ATOM 4227 N N . GLY A 1 615 ? 24.455 11.169 -20.312 1.00 93.50 615 GLY A N 1
ATOM 4228 C CA . GLY A 1 615 ? 24.652 9.920 -19.573 1.00 93.50 615 GLY A CA 1
ATOM 4229 C C . GLY A 1 615 ? 24.941 8.708 -20.454 1.00 93.50 615 GLY A C 1
ATOM 4230 O O . GLY A 1 615 ? 25.481 8.823 -21.553 1.00 93.50 615 GLY A O 1
ATOM 4231 N N . ASN A 1 616 ? 24.583 7.527 -19.957 1.00 95.81 616 ASN A N 1
ATOM 4232 C CA . ASN A 1 616 ? 24.779 6.237 -20.603 1.00 95.81 616 ASN A CA 1
ATOM 4233 C C . ASN A 1 616 ? 23.434 5.520 -20.790 1.00 95.81 616 ASN A C 1
ATOM 4235 O O . ASN A 1 616 ? 22.594 5.495 -19.889 1.00 95.81 616 ASN A O 1
ATOM 4239 N N . GLY A 1 617 ? 23.222 4.940 -21.969 1.00 97.50 617 GLY A N 1
ATOM 4240 C CA . GLY A 1 617 ? 22.079 4.081 -22.279 1.00 97.50 617 GLY A CA 1
ATOM 4241 C C . GLY A 1 617 ? 22.512 2.649 -22.585 1.00 97.50 617 GLY A C 1
ATOM 4242 O O . GLY A 1 617 ? 23.456 2.433 -23.340 1.00 97.50 617 GLY A O 1
ATOM 4243 N N . PHE A 1 618 ? 21.804 1.664 -22.046 1.00 98.44 618 PHE A N 1
ATOM 4244 C CA . PHE A 1 618 ? 22.060 0.248 -22.288 1.00 98.44 618 PHE A CA 1
ATOM 4245 C C . PHE A 1 618 ? 20.771 -0.433 -22.732 1.00 98.44 618 PHE A C 1
ATOM 4247 O O . PHE A 1 618 ? 19.774 -0.398 -22.014 1.00 98.44 618 PHE A O 1
ATOM 4254 N N . LEU A 1 619 ? 20.786 -1.068 -23.901 1.00 98.81 619 LEU A N 1
ATOM 4255 C CA . LEU A 1 619 ? 19.677 -1.878 -24.398 1.00 98.81 619 LEU A CA 1
ATOM 4256 C C . LEU A 1 619 ? 20.160 -3.291 -24.694 1.00 98.81 619 LEU A C 1
ATOM 4258 O O . LEU A 1 619 ? 21.002 -3.485 -25.563 1.00 98.81 619 LEU A O 1
ATOM 4262 N N . THR A 1 620 ? 19.557 -4.275 -24.041 1.00 98.81 620 THR A N 1
ATOM 4263 C CA . THR A 1 620 ? 19.694 -5.688 -24.387 1.00 98.81 620 THR A CA 1
ATOM 4264 C C . THR A 1 620 ? 18.338 -6.206 -24.835 1.00 98.81 620 THR A C 1
ATOM 4266 O O . THR A 1 620 ? 17.438 -6.375 -24.016 1.00 98.81 620 THR A O 1
ATOM 4269 N N . ASN A 1 621 ? 18.185 -6.477 -26.128 1.00 98.75 621 ASN A N 1
ATOM 4270 C CA . ASN A 1 621 ? 17.029 -7.176 -26.676 1.00 98.75 621 ASN A CA 1
ATOM 4271 C C . ASN A 1 621 ? 17.390 -8.654 -26.869 1.00 98.75 621 ASN A C 1
ATOM 4273 O O . ASN A 1 621 ? 18.135 -9.004 -27.787 1.00 98.75 621 ASN A O 1
ATOM 4277 N N . ALA A 1 622 ? 16.906 -9.511 -25.971 1.00 98.44 622 ALA A N 1
ATOM 4278 C CA . ALA A 1 622 ? 17.149 -10.949 -25.997 1.00 98.44 622 ALA A CA 1
ATOM 4279 C C . ALA A 1 622 ? 16.526 -11.601 -27.241 1.00 98.44 622 ALA A C 1
ATOM 4281 O O . ALA A 1 622 ? 15.686 -11.003 -27.906 1.00 98.44 622 ALA A O 1
ATOM 4282 N N . ALA A 1 623 ? 16.890 -12.853 -27.530 1.00 97.94 623 ALA A N 1
ATOM 4283 C CA . ALA A 1 623 ? 16.401 -13.583 -28.706 1.00 97.94 623 ALA A CA 1
ATOM 4284 C C . ALA A 1 623 ? 14.863 -13.674 -28.788 1.00 97.94 623 ALA A C 1
ATOM 4286 O O . ALA A 1 623 ? 14.296 -13.634 -29.875 1.00 97.94 623 ALA A O 1
ATOM 4287 N N . THR A 1 624 ? 14.180 -13.749 -27.642 1.00 97.56 624 THR A N 1
ATOM 4288 C CA . THR A 1 624 ? 12.708 -13.750 -27.555 1.00 97.56 624 THR A CA 1
ATOM 4289 C C . THR A 1 624 ? 12.093 -12.350 -27.591 1.00 97.56 624 THR A C 1
ATOM 4291 O O . THR A 1 624 ? 10.877 -12.214 -27.699 1.00 97.56 624 THR A O 1
ATOM 4294 N N . GLY A 1 625 ? 12.917 -11.312 -27.449 1.00 98.50 625 GLY A N 1
ATOM 4295 C CA . GLY A 1 625 ? 12.488 -9.932 -27.329 1.00 98.50 625 GLY A CA 1
ATOM 4296 C C . GLY A 1 625 ? 12.045 -9.340 -28.664 1.00 98.50 625 GLY A C 1
ATOM 4297 O O . GLY A 1 625 ? 12.721 -9.469 -29.691 1.00 98.50 625 GLY A O 1
ATOM 4298 N N . VAL A 1 626 ? 10.911 -8.644 -28.634 1.00 98.50 626 VAL A N 1
ATOM 4299 C CA . VAL A 1 626 ? 10.361 -7.912 -29.776 1.00 98.50 626 VAL A CA 1
ATOM 4300 C C . VAL A 1 626 ? 10.234 -6.438 -29.418 1.00 98.50 626 VAL A C 1
ATOM 4302 O O . VAL A 1 626 ? 9.609 -6.084 -28.420 1.00 98.50 626 VAL A O 1
ATOM 4305 N N . ILE A 1 627 ? 10.796 -5.574 -30.258 1.00 98.75 627 ILE A N 1
ATOM 4306 C CA . ILE A 1 627 ? 10.623 -4.124 -30.195 1.00 98.75 627 ILE A CA 1
ATOM 4307 C C . ILE A 1 627 ? 9.951 -3.675 -31.494 1.00 98.75 627 ILE A C 1
ATOM 4309 O O . ILE A 1 627 ? 10.451 -3.979 -32.574 1.00 98.75 627 ILE A O 1
ATOM 4313 N N . THR A 1 628 ? 8.832 -2.959 -31.408 1.00 98.12 628 THR A N 1
ATOM 4314 C CA . THR A 1 628 ? 8.105 -2.427 -32.574 1.00 98.12 628 THR A CA 1
ATOM 4315 C C . THR A 1 628 ? 8.027 -0.910 -32.486 1.00 98.12 628 THR A C 1
ATOM 4317 O O . THR A 1 628 ? 7.434 -0.390 -31.544 1.00 98.12 628 THR A O 1
ATOM 4320 N N . GLY A 1 629 ? 8.608 -0.212 -33.464 1.00 97.06 629 GLY A N 1
ATOM 4321 C CA . GLY A 1 629 ? 8.817 1.239 -33.461 1.00 97.06 629 GLY A CA 1
ATOM 4322 C C . GLY A 1 629 ? 10.293 1.621 -33.305 1.00 97.06 629 GLY A C 1
ATOM 4323 O O . GLY A 1 629 ? 11.150 0.768 -33.070 1.00 97.06 629 GLY A O 1
ATOM 4324 N N . ASP A 1 630 ? 10.588 2.911 -33.459 1.00 97.56 630 ASP A N 1
ATOM 4325 C CA . ASP A 1 630 ? 11.960 3.424 -33.427 1.00 97.56 630 ASP A CA 1
ATOM 4326 C C . ASP A 1 630 ? 12.583 3.340 -32.023 1.00 97.56 630 ASP A C 1
ATOM 4328 O O . ASP A 1 630 ? 11.909 3.543 -31.005 1.00 97.56 630 ASP A O 1
ATOM 4332 N N . VAL A 1 631 ? 13.897 3.117 -31.987 1.00 98.44 631 VAL A N 1
ATOM 4333 C CA . VAL A 1 631 ? 14.743 3.197 -30.790 1.00 98.44 631 VAL A CA 1
ATOM 4334 C C . VAL A 1 631 ? 15.696 4.379 -30.930 1.00 98.44 631 VAL A C 1
ATOM 4336 O O . VAL A 1 631 ? 16.411 4.490 -31.925 1.00 98.44 631 VAL A O 1
ATOM 4339 N N . ARG A 1 632 ? 15.732 5.262 -29.928 1.00 97.50 632 ARG A N 1
ATOM 4340 C CA . ARG A 1 632 ? 16.589 6.454 -29.930 1.00 97.50 632 ARG A CA 1
ATOM 4341 C C . ARG A 1 632 ? 17.412 6.561 -28.653 1.00 97.50 632 ARG A C 1
ATOM 4343 O O . ARG A 1 632 ? 16.860 6.536 -27.554 1.00 97.50 632 ARG A O 1
ATOM 4350 N N . PHE A 1 633 ? 18.719 6.722 -28.829 1.00 97.06 633 PHE A N 1
ATOM 4351 C CA . PHE A 1 633 ? 19.676 7.088 -27.788 1.00 97.06 633 PHE A CA 1
ATOM 4352 C C . PHE A 1 633 ? 20.370 8.377 -28.211 1.00 97.06 633 PHE A C 1
ATOM 4354 O O . PHE A 1 633 ? 21.361 8.346 -28.939 1.00 97.06 633 PHE A O 1
ATOM 4361 N N . THR A 1 634 ? 19.804 9.504 -27.802 1.00 93.81 634 THR A N 1
ATOM 4362 C CA . THR A 1 634 ? 20.124 10.828 -28.348 1.00 93.81 634 THR A CA 1
ATOM 4363 C C . THR A 1 634 ? 20.523 11.815 -27.254 1.00 93.81 634 THR A C 1
ATOM 4365 O O . THR A 1 634 ? 20.450 11.516 -26.066 1.00 93.81 634 THR A O 1
ATOM 4368 N N . ASP A 1 635 ? 20.972 13.002 -27.640 1.00 89.12 635 ASP A N 1
ATOM 4369 C CA . ASP A 1 635 ? 21.349 14.066 -26.696 1.00 89.12 635 ASP A CA 1
ATOM 4370 C C . ASP A 1 635 ? 20.135 14.939 -26.346 1.00 89.12 635 ASP A C 1
ATOM 4372 O O . ASP A 1 635 ? 19.968 15.397 -25.217 1.00 89.12 635 ASP A O 1
ATOM 4376 N N . ALA A 1 636 ? 19.239 15.104 -27.317 1.00 87.31 636 ALA A N 1
ATOM 4377 C CA . ALA A 1 636 ? 17.933 15.738 -27.201 1.00 87.31 636 ALA A CA 1
ATOM 4378 C C . ALA A 1 636 ? 16.906 14.956 -28.039 1.00 87.31 636 ALA A C 1
ATOM 4380 O O . ALA A 1 636 ? 17.272 14.087 -28.837 1.00 87.31 636 ALA A O 1
ATOM 4381 N N . ASP A 1 637 ? 15.618 15.256 -27.875 1.00 86.12 637 ASP A N 1
ATOM 4382 C CA . ASP A 1 637 ? 14.567 14.746 -28.758 1.00 86.12 637 ASP A CA 1
ATOM 4383 C C . ASP A 1 637 ? 13.648 15.901 -29.211 1.00 86.12 637 ASP A C 1
ATOM 4385 O O . ASP A 1 637 ? 12.944 16.472 -28.375 1.00 86.12 637 ASP A O 1
ATOM 4389 N N . PRO A 1 638 ? 13.660 16.286 -30.506 1.00 82.81 638 PRO A N 1
ATOM 4390 C CA . PRO A 1 638 ? 14.468 15.711 -31.588 1.00 82.81 638 PRO A CA 1
ATOM 4391 C C . PRO A 1 638 ? 15.975 15.973 -31.414 1.00 82.81 638 PRO A C 1
ATOM 4393 O O . PRO A 1 638 ? 16.380 16.906 -30.726 1.00 82.81 638 PRO A O 1
ATOM 4396 N N . GLN A 1 639 ? 16.809 15.156 -32.062 1.00 80.19 639 GLN A N 1
ATOM 4397 C CA . GLN A 1 639 ? 18.264 15.321 -32.045 1.00 80.19 639 GLN A CA 1
ATOM 4398 C C . GLN A 1 639 ? 18.674 16.664 -32.676 1.00 80.19 639 GLN A C 1
ATOM 4400 O O . GLN A 1 639 ? 18.316 16.945 -33.821 1.00 80.19 639 GLN A O 1
ATOM 4405 N N . VAL A 1 640 ? 19.467 17.462 -31.951 1.00 73.69 640 VAL A N 1
ATOM 4406 C CA . VAL A 1 640 ? 20.010 18.754 -32.411 1.00 73.69 640 VAL A CA 1
ATOM 4407 C C . VAL A 1 640 ? 21.537 18.734 -32.309 1.00 73.69 640 VAL A C 1
ATOM 4409 O O . VAL A 1 640 ? 22.092 18.272 -31.319 1.00 73.69 640 VAL A O 1
ATOM 4412 N N . ALA A 1 641 ? 22.235 19.249 -33.322 1.00 63.56 641 ALA A N 1
ATOM 4413 C CA . ALA A 1 641 ? 23.691 19.127 -33.468 1.00 63.56 641 ALA A CA 1
ATOM 4414 C C . ALA A 1 641 ? 24.547 19.980 -32.497 1.00 63.56 641 ALA A C 1
ATOM 4416 O O . ALA A 1 641 ? 25.770 19.991 -32.620 1.00 63.56 641 ALA A O 1
ATOM 4417 N N . THR A 1 642 ? 23.946 20.725 -31.561 1.00 64.88 642 THR A N 1
ATOM 4418 C CA . THR A 1 642 ? 24.637 21.769 -30.773 1.00 64.88 642 THR A CA 1
ATOM 4419 C C . THR A 1 642 ? 24.661 21.533 -29.262 1.00 64.88 642 THR A C 1
ATOM 4421 O O . THR A 1 642 ? 25.221 22.346 -28.527 1.00 64.88 642 THR A O 1
ATOM 4424 N N . THR A 1 643 ? 24.073 20.448 -28.759 1.00 63.41 643 THR A N 1
ATOM 4425 C CA . THR A 1 643 ? 23.978 20.204 -27.312 1.00 63.41 643 THR A CA 1
ATOM 4426 C C . THR A 1 643 ? 25.270 19.620 -26.734 1.00 63.41 643 THR A C 1
ATOM 4428 O O . THR A 1 643 ? 25.825 18.663 -27.269 1.00 63.41 643 THR A O 1
ATOM 4431 N N . ALA A 1 644 ? 25.728 20.151 -25.593 1.00 65.50 644 ALA A N 1
ATOM 4432 C CA . ALA A 1 644 ? 26.899 19.637 -24.865 1.00 65.50 644 ALA A CA 1
ATOM 4433 C C . ALA A 1 644 ? 26.632 18.313 -24.112 1.00 65.50 644 ALA A C 1
ATOM 4435 O O . ALA A 1 644 ? 27.570 17.619 -23.718 1.00 65.50 644 ALA A O 1
ATOM 4436 N N . ASN A 1 645 ? 25.359 17.954 -23.930 1.00 70.81 645 ASN A N 1
ATOM 4437 C CA . ASN A 1 645 ? 24.909 16.795 -23.162 1.00 70.81 645 ASN A CA 1
ATOM 4438 C C . ASN A 1 645 ? 25.011 15.504 -23.976 1.00 70.81 645 ASN A C 1
ATOM 4440 O O . ASN A 1 645 ? 24.018 15.051 -24.531 1.00 70.81 645 ASN A O 1
ATOM 4444 N N . ARG A 1 646 ? 26.210 14.919 -24.050 1.00 86.00 646 ARG A N 1
ATOM 4445 C CA . ARG A 1 646 ? 26.437 13.705 -24.843 1.00 86.00 646 ARG A CA 1
ATOM 4446 C C . ARG A 1 646 ? 25.893 12.451 -24.162 1.00 86.00 646 ARG A C 1
ATOM 4448 O O . ARG A 1 646 ? 26.235 12.188 -23.005 1.00 86.00 646 ARG A O 1
ATOM 4455 N N . ARG A 1 647 ? 25.120 11.644 -24.893 1.00 92.62 647 ARG A N 1
ATOM 4456 C CA . ARG A 1 647 ? 24.717 10.299 -24.455 1.00 92.62 647 ARG A CA 1
ATOM 4457 C C . ARG A 1 647 ? 25.556 9.222 -25.120 1.00 92.62 647 ARG A C 1
ATOM 4459 O O . ARG A 1 647 ? 25.473 9.046 -26.327 1.00 92.62 647 ARG A O 1
ATOM 4466 N N . ASN A 1 648 ? 26.294 8.440 -24.341 1.00 95.69 648 ASN A N 1
ATOM 4467 C CA . ASN A 1 648 ? 26.889 7.202 -24.846 1.00 95.69 648 ASN A CA 1
ATOM 4468 C C . ASN A 1 648 ? 25.863 6.071 -24.782 1.00 95.69 648 ASN A C 1
ATOM 4470 O O . ASN A 1 648 ? 24.983 6.076 -23.915 1.00 95.69 648 ASN A O 1
ATOM 4474 N N . SER A 1 649 ? 25.969 5.070 -25.655 1.00 97.88 649 SER A N 1
ATOM 4475 C CA . SER A 1 649 ? 25.120 3.888 -25.503 1.00 97.88 649 SER A CA 1
ATOM 4476 C C . SER A 1 649 ? 25.713 2.585 -26.014 1.00 97.88 649 SER A C 1
ATOM 4478 O O . SER A 1 649 ? 26.534 2.554 -26.929 1.00 97.88 649 SER A O 1
ATOM 4480 N N . THR A 1 650 ? 25.229 1.494 -25.429 1.00 98.56 650 THR A N 1
ATOM 4481 C CA . THR A 1 650 ? 25.496 0.128 -25.872 1.00 98.56 650 THR A CA 1
ATOM 4482 C C . THR A 1 650 ? 24.173 -0.564 -26.159 1.00 98.56 650 THR A C 1
ATOM 4484 O O . THR A 1 650 ? 23.281 -0.607 -25.314 1.00 98.56 650 THR A O 1
ATOM 4487 N N . THR A 1 651 ? 24.030 -1.106 -27.361 1.00 98.81 651 THR A N 1
ATOM 4488 C CA . THR A 1 651 ? 22.863 -1.871 -27.798 1.00 98.81 651 THR A CA 1
ATOM 4489 C C . THR A 1 651 ? 23.296 -3.270 -28.208 1.00 98.81 651 THR A C 1
ATOM 4491 O O . THR A 1 651 ? 24.139 -3.424 -29.084 1.00 98.81 651 THR A O 1
ATOM 4494 N N . THR A 1 652 ? 22.686 -4.286 -27.614 1.00 98.69 652 THR A N 1
ATOM 4495 C CA . THR A 1 652 ? 22.843 -5.691 -27.986 1.00 98.69 652 THR A CA 1
ATOM 4496 C C . THR A 1 652 ? 21.491 -6.214 -28.448 1.00 98.69 652 THR A C 1
ATOM 4498 O O . THR A 1 652 ? 20.547 -6.265 -27.660 1.00 98.69 652 THR A O 1
ATOM 4501 N N . ASN A 1 653 ? 21.381 -6.604 -29.716 1.00 98.56 653 ASN A N 1
ATOM 4502 C CA . ASN A 1 653 ? 20.153 -7.144 -30.291 1.00 98.56 653 ASN A CA 1
ATOM 4503 C C . ASN A 1 653 ? 20.353 -8.583 -30.775 1.00 98.56 653 ASN A C 1
ATOM 4505 O O . ASN A 1 653 ? 21.018 -8.812 -31.782 1.00 98.56 653 ASN A O 1
ATOM 4509 N N . ALA A 1 654 ? 19.724 -9.531 -30.086 1.00 98.44 654 ALA A N 1
ATOM 4510 C CA . ALA A 1 654 ? 19.584 -10.921 -30.521 1.00 98.44 654 ALA A CA 1
ATOM 4511 C C . ALA A 1 654 ? 18.154 -11.248 -30.992 1.00 98.44 654 ALA A C 1
ATOM 4513 O O . ALA A 1 654 ? 17.942 -12.276 -31.629 1.00 98.44 654 ALA A O 1
ATOM 4514 N N . GLY A 1 655 ? 17.173 -10.400 -30.663 1.00 98.12 655 GLY A N 1
ATOM 4515 C CA . GLY A 1 655 ? 15.764 -10.568 -31.028 1.00 98.12 655 GLY A CA 1
ATOM 4516 C C . GLY A 1 655 ? 15.359 -9.803 -32.287 1.00 98.12 655 GLY A C 1
ATOM 4517 O O . GLY A 1 655 ? 16.144 -9.622 -33.221 1.00 98.12 655 GLY A O 1
ATOM 4518 N N . ARG A 1 656 ? 14.109 -9.327 -32.311 1.00 98.19 656 ARG A N 1
ATOM 4519 C CA . ARG A 1 656 ? 13.551 -8.527 -33.412 1.00 98.19 656 ARG A CA 1
ATOM 4520 C C . ARG A 1 656 ? 13.350 -7.069 -33.003 1.00 98.19 656 ARG A C 1
ATOM 4522 O O . ARG A 1 656 ? 12.645 -6.794 -32.037 1.00 98.19 656 ARG A O 1
ATOM 4529 N N . LEU A 1 657 ? 13.871 -6.145 -33.806 1.00 98.25 657 LEU A N 1
ATOM 4530 C CA . LEU A 1 657 ? 13.603 -4.709 -33.748 1.00 98.25 657 LEU A CA 1
ATOM 4531 C C . LEU A 1 657 ? 12.984 -4.262 -35.080 1.00 98.25 657 LEU A C 1
ATOM 4533 O O . LEU A 1 657 ? 13.623 -4.273 -36.131 1.00 98.25 657 LEU A O 1
ATOM 4537 N N . SER A 1 658 ? 11.707 -3.896 -35.038 1.00 96.62 658 SER A N 1
ATOM 4538 C CA . SER A 1 658 ? 10.906 -3.500 -36.193 1.00 96.62 658 SER A CA 1
ATOM 4539 C C . SER A 1 658 ? 10.742 -1.977 -36.238 1.00 96.62 658 SER A C 1
ATOM 4541 O O . SER A 1 658 ? 9.678 -1.454 -35.908 1.00 96.62 658 SER A O 1
ATOM 4543 N N . GLY A 1 659 ? 11.812 -1.270 -36.597 1.00 95.75 659 GLY A N 1
ATOM 4544 C CA . GLY A 1 659 ? 11.908 0.193 -36.585 1.00 95.75 659 GLY A CA 1
ATOM 4545 C C . GLY A 1 659 ? 13.332 0.666 -36.881 1.00 95.75 659 GLY A C 1
ATOM 4546 O O . GLY A 1 659 ? 14.216 -0.157 -37.135 1.00 95.75 659 GLY A O 1
ATOM 4547 N N . ASN A 1 660 ? 13.552 1.981 -36.870 1.00 96.75 660 ASN A N 1
ATOM 4548 C CA . ASN A 1 660 ? 14.887 2.561 -37.015 1.00 96.75 660 ASN A CA 1
ATOM 4549 C C . ASN A 1 660 ? 15.614 2.627 -35.667 1.00 96.75 660 ASN A C 1
ATOM 4551 O O . ASN A 1 660 ? 14.987 2.697 -34.609 1.00 96.75 660 ASN A O 1
ATOM 4555 N N . ILE A 1 661 ? 16.942 2.680 -35.716 1.00 98.00 661 ILE A N 1
ATOM 4556 C CA . ILE A 1 661 ? 17.790 3.023 -34.577 1.00 98.00 661 ILE A CA 1
ATOM 4557 C C . ILE A 1 661 ? 18.468 4.363 -34.860 1.00 98.00 661 ILE A C 1
ATOM 4559 O O . ILE A 1 661 ? 19.124 4.523 -35.890 1.00 98.00 661 ILE A O 1
ATOM 4563 N N . GLN A 1 662 ? 18.331 5.312 -33.937 1.00 96.62 662 GLN A N 1
ATOM 4564 C CA . GLN A 1 662 ? 18.991 6.613 -34.005 1.00 96.62 662 GLN A CA 1
ATOM 4565 C C . GLN A 1 662 ? 19.904 6.826 -32.796 1.00 96.62 662 GLN A C 1
ATOM 4567 O O . GLN A 1 662 ? 19.470 6.726 -31.646 1.00 96.62 662 GLN A O 1
ATOM 4572 N N . TYR A 1 663 ? 21.153 7.176 -33.075 1.00 96.31 663 TYR A N 1
ATOM 4573 C CA . TYR A 1 663 ? 22.179 7.509 -32.099 1.00 96.31 663 TYR A CA 1
ATOM 4574 C C . TYR A 1 663 ? 22.599 8.982 -32.225 1.00 96.31 663 TYR A C 1
ATOM 4576 O O . TYR A 1 663 ? 22.667 9.518 -33.336 1.00 96.31 663 TYR A O 1
ATOM 4584 N N . GLY A 1 664 ? 22.834 9.636 -31.086 1.00 93.31 664 GLY A N 1
ATOM 4585 C CA . GLY A 1 664 ? 23.268 11.033 -30.986 1.00 93.31 664 GLY A CA 1
ATOM 4586 C C . GLY A 1 664 ? 24.771 11.252 -31.209 1.00 93.31 664 GLY A C 1
ATOM 4587 O O . GLY A 1 664 ? 25.447 10.464 -31.868 1.00 93.31 664 GLY A O 1
ATOM 4588 N N . LEU A 1 665 ? 25.281 12.346 -30.637 1.00 91.75 665 LEU A N 1
ATOM 4589 C CA . LEU A 1 665 ? 26.656 12.851 -30.763 1.00 91.75 665 LEU A CA 1
ATOM 4590 C C . LEU A 1 665 ? 27.639 12.136 -29.815 1.00 91.75 665 LEU A C 1
ATOM 4592 O O . LEU A 1 665 ? 28.817 12.498 -29.754 1.00 91.75 665 LEU A O 1
ATOM 4596 N N . GLY A 1 666 ? 27.179 11.166 -29.022 1.00 92.50 666 GLY A N 1
ATOM 4597 C CA . GLY A 1 666 ? 28.020 10.384 -28.120 1.00 92.50 666 GLY A CA 1
ATOM 4598 C C . GLY A 1 666 ? 28.858 9.327 -28.836 1.00 92.50 666 GLY A C 1
ATOM 4599 O O . GLY A 1 666 ? 29.091 9.382 -30.044 1.00 92.50 666 GLY A O 1
ATOM 4600 N N . SER A 1 667 ? 29.372 8.377 -28.057 1.00 95.25 667 SER A N 1
ATOM 4601 C CA . SER A 1 667 ? 29.998 7.155 -28.569 1.00 95.25 667 SER A CA 1
ATOM 4602 C C . SER A 1 667 ? 29.053 5.977 -28.383 1.00 95.25 667 SER A C 1
ATOM 4604 O O . SER A 1 667 ? 28.506 5.770 -27.295 1.00 95.25 667 SER A O 1
ATOM 4606 N N . HIS A 1 668 ? 28.870 5.203 -29.447 1.00 98.00 668 HIS A N 1
ATOM 4607 C CA . HIS A 1 668 ? 27.822 4.196 -29.513 1.00 98.00 668 HIS A CA 1
ATOM 4608 C C . HIS A 1 668 ? 28.358 2.844 -29.973 1.00 98.00 668 HIS A C 1
ATOM 4610 O O . HIS A 1 668 ? 29.131 2.748 -30.923 1.00 98.00 668 HIS A O 1
ATOM 4616 N N . THR A 1 669 ? 27.922 1.774 -29.316 1.00 98.56 669 THR A N 1
ATOM 4617 C CA . THR A 1 669 ? 28.208 0.400 -29.739 1.00 98.56 669 THR A CA 1
ATOM 4618 C C . THR A 1 669 ? 26.906 -0.334 -30.015 1.00 98.56 669 THR A C 1
ATOM 4620 O O . THR A 1 669 ? 26.053 -0.427 -29.137 1.00 98.56 669 THR A O 1
ATOM 4623 N N . LEU A 1 670 ? 26.767 -0.891 -31.213 1.00 98.75 670 LEU A N 1
ATOM 4624 C CA . LEU A 1 670 ? 25.689 -1.799 -31.585 1.00 98.75 670 LEU A CA 1
ATOM 4625 C C . LEU A 1 670 ? 26.280 -3.177 -31.873 1.00 98.75 670 LEU A C 1
ATOM 4627 O O . LEU A 1 670 ? 27.099 -3.311 -32.772 1.00 98.75 670 LEU A O 1
ATOM 4631 N N . THR A 1 671 ? 25.828 -4.204 -31.165 1.00 98.56 671 THR A N 1
ATOM 4632 C CA . THR A 1 671 ? 26.095 -5.606 -31.487 1.00 98.56 671 THR A CA 1
ATOM 4633 C C . THR A 1 671 ? 24.790 -6.267 -31.892 1.00 98.56 671 THR A C 1
ATOM 4635 O O . THR A 1 671 ? 23.842 -6.312 -31.108 1.00 98.56 671 THR A O 1
ATOM 4638 N N . ASN A 1 672 ? 24.732 -6.787 -33.112 1.00 98.31 672 ASN A N 1
ATOM 4639 C CA . ASN A 1 672 ? 23.550 -7.435 -33.651 1.00 98.31 672 ASN A CA 1
ATOM 4640 C C . ASN A 1 672 ? 23.846 -8.899 -34.000 1.00 98.31 672 ASN A C 1
ATOM 4642 O O . ASN A 1 672 ? 24.866 -9.210 -34.611 1.00 98.31 672 ASN A O 1
ATOM 4646 N N . THR A 1 673 ? 22.936 -9.783 -33.607 1.00 97.50 673 THR A N 1
ATOM 4647 C CA . THR A 1 673 ? 22.829 -11.190 -34.030 1.00 97.50 673 THR A CA 1
ATOM 4648 C C . THR A 1 673 ? 21.379 -11.574 -34.356 1.00 97.50 673 THR A C 1
ATOM 4650 O O . THR A 1 673 ? 21.107 -12.716 -34.712 1.00 97.50 673 THR A O 1
ATOM 4653 N N . GLY A 1 674 ? 20.447 -10.619 -34.241 1.00 97.31 674 GLY A N 1
ATOM 4654 C CA . GLY A 1 674 ? 19.040 -10.762 -34.605 1.00 97.31 674 GLY A CA 1
ATOM 4655 C C . GLY A 1 674 ? 18.644 -9.895 -35.804 1.00 97.31 674 GLY A C 1
ATOM 4656 O O . GLY A 1 674 ? 19.448 -9.613 -36.697 1.00 97.31 674 GLY A O 1
ATOM 4657 N N . ALA A 1 675 ? 17.391 -9.441 -35.816 1.00 97.19 675 ALA A N 1
ATOM 4658 C CA . ALA A 1 675 ? 16.817 -8.666 -36.914 1.00 97.19 675 ALA A CA 1
ATOM 4659 C C . ALA A 1 675 ? 16.565 -7.201 -36.546 1.00 97.19 675 ALA A C 1
ATOM 4661 O O . ALA A 1 675 ? 15.920 -6.922 -35.536 1.00 97.19 675 ALA A O 1
ATOM 4662 N N . ILE A 1 676 ? 16.998 -6.282 -37.409 1.00 98.06 676 ILE A N 1
ATOM 4663 C CA . ILE A 1 676 ? 16.665 -4.853 -37.396 1.00 98.06 676 ILE A CA 1
ATOM 4664 C C . ILE A 1 676 ? 16.060 -4.522 -38.760 1.00 98.06 676 ILE A C 1
ATOM 4666 O O . ILE A 1 676 ? 16.735 -4.625 -39.778 1.00 98.06 676 ILE A O 1
ATOM 4670 N N . THR A 1 677 ? 14.782 -4.147 -38.824 1.00 95.50 677 THR A N 1
ATOM 4671 C CA . THR A 1 677 ? 14.120 -3.933 -40.127 1.00 95.50 677 THR A CA 1
ATOM 4672 C C . THR A 1 677 ? 14.332 -2.540 -40.711 1.00 95.50 677 THR A C 1
ATOM 4674 O O . THR A 1 677 ? 14.124 -2.362 -41.907 1.00 95.50 677 THR A O 1
ATOM 4677 N N . GLY A 1 678 ? 14.671 -1.547 -39.885 1.00 95.69 678 GLY A N 1
ATOM 4678 C CA . GLY A 1 678 ? 14.853 -0.157 -40.304 1.00 95.69 678 GLY A CA 1
ATOM 4679 C C . GLY A 1 678 ? 16.315 0.245 -40.494 1.00 95.69 678 GLY A C 1
ATOM 4680 O O . GLY A 1 678 ? 17.219 -0.590 -40.540 1.00 95.69 678 GLY A O 1
ATOM 4681 N N . ASN A 1 679 ? 16.527 1.555 -40.611 1.00 96.81 679 ASN A N 1
ATOM 4682 C CA . ASN A 1 679 ? 17.847 2.168 -40.738 1.00 96.81 679 ASN A CA 1
ATOM 4683 C C . ASN A 1 679 ? 18.563 2.254 -39.386 1.00 96.81 679 ASN A C 1
ATOM 4685 O O . ASN A 1 679 ? 17.923 2.343 -38.338 1.00 96.81 679 ASN A O 1
ATOM 4689 N N . ILE A 1 680 ? 19.891 2.320 -39.428 1.00 98.19 680 ILE A N 1
ATOM 4690 C CA . ILE A 1 680 ? 20.749 2.651 -38.289 1.00 98.19 680 ILE A CA 1
ATOM 4691 C C . ILE A 1 680 ? 21.458 3.966 -38.616 1.00 98.19 680 ILE A C 1
ATOM 4693 O O . ILE A 1 680 ? 22.216 4.039 -39.583 1.00 98.19 680 ILE A O 1
ATOM 4697 N N . ALA A 1 681 ? 21.218 5.005 -37.820 1.00 96.81 681 ALA A N 1
ATOM 4698 C CA . ALA A 1 681 ? 21.766 6.336 -38.051 1.00 96.81 681 ALA A CA 1
ATOM 4699 C C . ALA A 1 681 ? 22.562 6.848 -36.846 1.00 96.81 681 ALA A C 1
ATOM 4701 O O . ALA A 1 681 ? 22.080 6.794 -35.716 1.00 96.81 681 ALA A O 1
ATOM 4702 N N . PHE A 1 682 ? 23.744 7.402 -37.112 1.00 95.75 682 PHE A N 1
ATOM 4703 C CA . PHE A 1 682 ? 24.593 8.090 -36.142 1.00 95.75 682 PHE A CA 1
ATOM 4704 C C . PHE A 1 682 ? 24.691 9.572 -36.517 1.00 95.75 682 PHE A C 1
ATOM 4706 O O . PHE A 1 682 ? 25.094 9.914 -37.631 1.00 95.75 682 PHE A O 1
ATOM 4713 N N . ALA A 1 683 ? 24.314 10.450 -35.591 1.00 91.81 683 ALA A N 1
ATOM 4714 C CA . ALA A 1 683 ? 24.565 11.883 -35.682 1.00 91.81 683 ALA A CA 1
ATOM 4715 C C . ALA A 1 683 ? 25.870 12.194 -34.941 1.00 91.81 683 ALA A C 1
ATOM 4717 O O . ALA A 1 683 ? 25.836 12.761 -33.861 1.00 91.81 683 ALA A O 1
ATOM 4718 N N . ASP A 1 684 ? 27.006 11.750 -35.470 1.00 87.69 684 ASP A N 1
ATOM 4719 C CA . ASP A 1 684 ? 28.297 11.762 -34.784 1.00 87.69 684 ASP A CA 1
ATOM 4720 C C . ASP A 1 684 ? 29.074 13.086 -34.934 1.00 87.69 684 ASP A C 1
ATOM 4722 O O . ASP A 1 684 ? 28.787 13.928 -35.781 1.00 87.69 684 ASP A O 1
ATOM 4726 N N . VAL A 1 685 ? 30.087 13.284 -34.088 1.00 88.94 685 VAL A N 1
ATOM 4727 C CA . VAL A 1 685 ? 31.044 14.405 -34.145 1.00 88.94 685 VAL A CA 1
ATOM 4728 C C . VAL A 1 685 ? 32.475 13.881 -34.131 1.00 88.94 685 VAL A C 1
ATOM 4730 O O . VAL A 1 685 ? 32.705 12.714 -33.848 1.00 88.94 685 VAL A O 1
ATOM 4733 N N . ALA A 1 686 ? 33.467 14.747 -34.352 1.00 89.25 686 ALA A N 1
ATOM 4734 C CA . ALA A 1 686 ? 34.884 14.359 -34.390 1.00 89.25 686 ALA A CA 1
ATOM 4735 C C . ALA A 1 686 ? 35.375 13.560 -33.159 1.00 89.25 686 ALA A C 1
ATOM 4737 O O . ALA A 1 686 ? 36.301 12.761 -33.263 1.00 89.25 686 ALA A O 1
ATOM 4738 N N . ALA A 1 687 ? 34.763 13.770 -31.988 1.00 88.31 687 ALA A N 1
ATOM 4739 C CA . ALA A 1 687 ? 35.097 13.045 -30.761 1.00 88.31 687 ALA A CA 1
ATOM 4740 C C . ALA A 1 687 ? 34.364 11.697 -30.607 1.00 88.31 687 ALA A C 1
ATOM 4742 O O . ALA A 1 687 ? 34.731 10.907 -29.737 1.00 88.31 687 ALA A O 1
ATOM 4743 N N . SER A 1 688 ? 33.324 11.444 -31.403 1.00 93.12 688 SER A N 1
ATOM 4744 C CA . SER A 1 688 ? 32.520 10.227 -31.339 1.00 93.12 688 SER A CA 1
ATOM 4745 C C . SER A 1 688 ? 33.311 9.021 -31.828 1.00 93.12 688 SER A C 1
ATOM 4747 O O . SER A 1 688 ? 34.035 9.083 -32.828 1.00 93.12 688 SER A O 1
ATOM 4749 N N . ARG A 1 689 ? 33.135 7.898 -31.132 1.00 95.50 689 ARG A N 1
ATOM 4750 C CA . ARG A 1 689 ? 33.618 6.587 -31.563 1.00 95.50 689 ARG A CA 1
ATOM 4751 C C . ARG A 1 689 ? 32.433 5.646 -31.646 1.00 95.50 689 ARG A C 1
ATOM 4753 O O . ARG A 1 689 ? 31.876 5.280 -30.612 1.00 95.50 689 ARG A O 1
ATOM 4760 N N . ASN A 1 690 ? 32.058 5.259 -32.858 1.00 97.88 690 ASN A N 1
ATOM 4761 C CA . ASN A 1 690 ? 30.924 4.371 -33.069 1.00 97.88 690 ASN A CA 1
ATOM 4762 C C . ASN A 1 690 ? 31.380 3.028 -33.617 1.00 97.88 690 ASN A C 1
ATOM 4764 O O . ASN A 1 690 ? 32.255 2.954 -34.477 1.00 97.88 690 ASN A O 1
ATOM 4768 N N . THR A 1 691 ? 30.788 1.957 -33.107 1.00 98.25 691 THR A N 1
ATOM 4769 C CA . THR A 1 691 ? 31.083 0.591 -33.535 1.00 98.25 691 THR A CA 1
ATOM 4770 C C . THR A 1 691 ? 29.788 -0.151 -33.813 1.00 98.25 691 THR A C 1
ATOM 4772 O O . THR A 1 691 ? 28.905 -0.211 -32.960 1.00 98.25 691 THR A O 1
ATOM 4775 N N . VAL A 1 692 ? 29.693 -0.755 -34.992 1.00 98.56 692 VAL A N 1
ATOM 4776 C CA . VAL A 1 692 ? 28.645 -1.714 -35.343 1.00 98.56 692 VAL A CA 1
ATOM 4777 C C . VAL A 1 692 ? 29.299 -3.079 -35.515 1.00 98.56 692 VAL A C 1
ATOM 4779 O O . VAL A 1 692 ? 30.169 -3.241 -36.361 1.00 98.56 692 VAL A O 1
ATOM 4782 N N . ASN A 1 693 ? 28.886 -4.057 -34.718 1.00 98.25 693 ASN A N 1
ATOM 4783 C CA . ASN A 1 693 ? 29.309 -5.447 -34.807 1.00 98.25 693 ASN A CA 1
ATOM 4784 C C . ASN A 1 693 ? 28.137 -6.279 -35.328 1.00 98.25 693 ASN A C 1
ATOM 4786 O O . ASN A 1 693 ? 27.089 -6.343 -34.679 1.00 98.25 693 ASN A O 1
ATOM 4790 N N . LEU A 1 694 ? 28.311 -6.927 -36.475 1.00 98.00 694 LEU A N 1
ATOM 4791 C CA . LEU A 1 694 ? 27.326 -7.843 -37.038 1.00 98.00 694 LEU A CA 1
ATOM 4792 C C . LEU A 1 694 ? 27.863 -9.272 -36.953 1.00 98.00 694 LEU A C 1
ATOM 4794 O O . LEU A 1 694 ? 28.884 -9.590 -37.559 1.00 98.00 694 LEU A O 1
ATOM 4798 N N . GLY A 1 695 ? 27.169 -10.112 -36.187 1.00 96.31 695 GLY A N 1
ATOM 4799 C CA . GLY A 1 695 ? 27.457 -11.540 -36.054 1.00 96.31 695 GLY A CA 1
ATOM 4800 C C . GLY A 1 695 ? 26.502 -12.420 -36.865 1.00 96.31 695 GLY A C 1
ATOM 4801 O O . GLY A 1 695 ? 25.563 -11.919 -37.495 1.00 96.31 695 GLY A O 1
ATOM 4802 N N . THR A 1 696 ? 26.682 -13.743 -36.773 1.00 94.56 696 THR A N 1
ATOM 4803 C CA . THR A 1 696 ? 25.753 -14.740 -37.338 1.00 94.56 696 THR A CA 1
ATOM 4804 C C . THR A 1 696 ? 24.300 -14.457 -36.950 1.00 94.56 696 THR A C 1
ATOM 4806 O O . THR A 1 696 ? 24.009 -14.182 -35.788 1.00 94.56 696 THR A O 1
ATOM 4809 N N . GLY A 1 697 ? 23.391 -14.545 -37.927 1.00 91.31 697 GLY A N 1
ATOM 4810 C CA . GLY A 1 697 ? 21.954 -14.288 -37.743 1.00 91.31 697 GLY A CA 1
ATOM 4811 C C . GLY A 1 697 ? 21.544 -12.825 -37.931 1.00 91.31 697 GLY A C 1
ATOM 4812 O O . GLY A 1 697 ? 20.352 -12.523 -37.999 1.00 91.31 697 GLY A O 1
ATOM 4813 N N . SER A 1 698 ? 22.515 -11.919 -38.086 1.00 96.19 698 SER A N 1
ATOM 4814 C CA . SER A 1 698 ? 22.245 -10.509 -38.347 1.00 96.19 698 SER A CA 1
ATOM 4815 C C . SER A 1 698 ? 21.463 -10.281 -39.632 1.00 96.19 698 SER A C 1
ATOM 4817 O O . SER A 1 698 ? 21.904 -10.660 -40.716 1.00 96.19 698 SER A O 1
ATOM 4819 N N . THR A 1 699 ? 20.358 -9.547 -39.524 1.00 95.12 699 THR A N 1
ATOM 4820 C CA . THR A 1 699 ? 19.640 -8.985 -40.673 1.00 95.12 699 THR A CA 1
ATOM 4821 C C . THR A 1 699 ? 19.382 -7.501 -40.446 1.00 95.12 699 THR A C 1
ATOM 4823 O O . THR A 1 699 ? 18.817 -7.119 -39.422 1.00 95.12 699 THR A O 1
ATOM 4826 N N . ILE A 1 700 ? 19.812 -6.665 -41.395 1.00 95.69 700 ILE A N 1
ATOM 4827 C CA . ILE A 1 700 ? 19.572 -5.217 -41.399 1.00 95.69 700 ILE A CA 1
ATOM 4828 C C . ILE A 1 700 ? 18.760 -4.881 -42.651 1.00 95.69 700 ILE A C 1
ATOM 4830 O O . ILE A 1 700 ? 19.245 -5.046 -43.768 1.00 95.69 700 ILE A O 1
ATOM 4834 N N . GLY A 1 701 ? 17.514 -4.447 -42.467 1.00 91.88 701 GLY A N 1
ATOM 4835 C CA . GLY A 1 701 ? 16.602 -4.115 -43.565 1.00 91.88 701 GLY A CA 1
ATOM 4836 C C . GLY A 1 701 ? 16.845 -2.738 -44.188 1.00 91.88 701 GLY A C 1
ATOM 4837 O O . GLY A 1 701 ? 16.455 -2.520 -45.332 1.00 91.88 701 GLY A O 1
ATOM 4838 N N . GLY A 1 702 ? 17.490 -1.822 -43.458 1.00 94.38 702 GLY A N 1
ATOM 4839 C CA . GLY A 1 702 ? 17.801 -0.465 -43.910 1.00 94.38 702 GLY A CA 1
ATOM 4840 C C . GLY A 1 702 ? 19.292 -0.191 -44.133 1.00 94.38 702 GLY A C 1
ATOM 4841 O O . GLY A 1 702 ? 20.128 -1.092 -44.160 1.00 94.38 702 GLY A O 1
ATOM 4842 N N . ASN A 1 703 ? 19.624 1.090 -44.286 1.00 97.00 703 ASN A N 1
ATOM 4843 C CA . ASN A 1 703 ? 20.999 1.574 -44.417 1.00 97.00 703 ASN A CA 1
ATOM 4844 C C . ASN A 1 703 ? 21.656 1.780 -43.045 1.00 97.00 703 ASN A C 1
ATOM 4846 O O . ASN A 1 703 ? 20.973 2.064 -42.059 1.00 97.00 703 ASN A O 1
ATOM 4850 N N . ILE A 1 704 ? 22.987 1.719 -43.007 1.00 98.00 704 ILE A N 1
ATOM 4851 C CA . ILE A 1 704 ? 23.805 2.104 -41.853 1.00 98.00 704 ILE A CA 1
ATOM 4852 C C . ILE A 1 704 ? 24.557 3.386 -42.220 1.00 98.00 704 ILE A C 1
ATOM 4854 O O . ILE A 1 704 ? 25.393 3.394 -43.122 1.00 98.00 704 ILE A O 1
ATOM 4858 N N . THR A 1 705 ? 24.255 4.490 -41.548 1.00 97.19 705 THR A N 1
ATOM 4859 C CA . THR A 1 705 ? 24.786 5.808 -41.924 1.00 97.19 705 THR A CA 1
ATOM 4860 C C . THR A 1 705 ? 25.334 6.564 -40.728 1.00 97.19 705 THR A C 1
ATOM 4862 O O . THR A 1 705 ? 24.664 6.646 -39.702 1.00 97.19 705 THR A O 1
ATOM 4865 N N . ALA A 1 706 ? 26.495 7.186 -40.894 1.00 94.88 706 ALA A N 1
ATOM 4866 C CA . ALA A 1 706 ? 27.018 8.224 -40.011 1.00 94.88 706 ALA A CA 1
ATOM 4867 C C . ALA A 1 706 ? 27.136 9.545 -40.793 1.00 94.88 706 ALA A C 1
ATOM 4869 O O . ALA A 1 706 ? 27.398 9.520 -41.997 1.00 94.88 706 ALA A O 1
ATOM 4870 N N . GLN A 1 707 ? 26.868 10.683 -40.150 1.00 86.56 707 GLN A N 1
ATOM 4871 C CA . GLN A 1 707 ? 26.730 11.988 -40.825 1.00 86.56 707 GLN A CA 1
ATOM 4872 C C . GLN A 1 707 ? 27.821 13.003 -40.451 1.00 86.56 707 GLN A C 1
ATOM 4874 O O . GLN A 1 707 ? 27.869 14.089 -41.025 1.00 86.56 707 GLN A O 1
ATOM 4879 N N . GLY A 1 708 ? 28.688 12.669 -39.501 1.00 81.19 708 GLY A N 1
ATOM 4880 C CA . GLY A 1 708 ? 29.705 13.549 -38.953 1.00 81.19 708 GLY A CA 1
ATOM 4881 C C . GLY A 1 708 ? 31.140 13.125 -39.242 1.00 81.19 708 GLY A C 1
ATOM 4882 O O . GLY A 1 708 ? 31.439 12.380 -40.173 1.00 81.19 708 GLY A O 1
ATOM 4883 N N . LEU A 1 709 ? 32.049 13.673 -38.432 1.00 84.00 709 LEU A N 1
ATOM 4884 C CA . LEU A 1 709 ? 33.502 13.490 -38.546 1.00 84.00 709 LEU A CA 1
ATOM 4885 C C . LEU A 1 709 ? 34.054 12.445 -37.560 1.00 84.00 709 LEU A C 1
ATOM 4887 O O . LEU A 1 709 ? 35.258 12.434 -37.300 1.00 84.00 709 LEU A O 1
ATOM 4891 N N . GLY A 1 710 ? 33.188 11.640 -36.941 1.00 89.31 710 GLY A N 1
ATOM 4892 C CA . GLY A 1 710 ? 33.585 10.653 -35.946 1.00 89.31 710 GLY A CA 1
ATOM 4893 C C . GLY A 1 710 ? 34.351 9.480 -36.546 1.00 89.31 710 GLY A C 1
ATOM 4894 O O . GLY A 1 710 ? 34.429 9.293 -37.763 1.00 89.31 710 GLY A O 1
ATOM 4895 N N . ILE A 1 711 ? 34.936 8.667 -35.664 1.00 95.06 711 ILE A N 1
ATOM 4896 C CA . ILE A 1 711 ? 35.575 7.412 -36.063 1.00 95.06 711 ILE A CA 1
ATOM 4897 C C . ILE A 1 711 ? 34.543 6.299 -35.934 1.00 95.06 711 ILE A C 1
ATOM 4899 O O . ILE A 1 711 ? 34.117 5.952 -34.832 1.00 95.06 711 ILE A O 1
ATOM 4903 N N . ASN A 1 712 ? 34.173 5.727 -37.072 1.00 97.50 712 ASN A N 1
ATOM 4904 C CA . ASN A 1 712 ? 33.062 4.793 -37.196 1.00 97.50 712 ASN A CA 1
ATOM 4905 C C . ASN A 1 712 ? 33.575 3.457 -37.753 1.00 97.50 712 ASN A C 1
ATOM 4907 O O . ASN A 1 712 ? 34.160 3.421 -38.837 1.00 97.50 712 ASN A O 1
ATOM 4911 N N . ALA A 1 713 ? 33.367 2.360 -37.032 1.00 98.00 713 ALA A N 1
ATOM 4912 C CA . ALA A 1 713 ? 33.839 1.031 -37.412 1.00 98.00 713 ALA A CA 1
ATOM 4913 C C . ALA A 1 713 ? 32.670 0.069 -37.648 1.00 98.00 713 ALA A C 1
ATOM 4915 O O . ALA A 1 713 ? 31.764 -0.028 -36.818 1.00 98.00 713 ALA A O 1
ATOM 4916 N N . LEU A 1 714 ? 32.713 -0.669 -38.758 1.00 98.31 714 LEU A N 1
ATOM 4917 C CA . LEU A 1 714 ? 31.857 -1.825 -39.010 1.00 98.31 714 LEU A CA 1
ATOM 4918 C C . LEU A 1 714 ? 32.700 -3.098 -38.905 1.00 98.31 714 LEU A C 1
ATOM 4920 O O . LEU A 1 714 ? 33.620 -3.308 -39.696 1.00 98.31 714 LEU A O 1
ATOM 4924 N N . ASN A 1 715 ? 32.366 -3.953 -37.946 1.00 98.00 715 ASN A N 1
ATOM 4925 C CA . ASN A 1 715 ? 32.988 -5.254 -37.751 1.00 98.00 715 ASN A CA 1
ATOM 4926 C C . ASN A 1 715 ? 32.004 -6.358 -38.129 1.00 98.00 715 ASN A C 1
ATOM 4928 O O . ASN A 1 715 ? 30.849 -6.354 -37.701 1.00 98.00 715 ASN A O 1
ATOM 4932 N N . LEU A 1 716 ? 32.492 -7.319 -38.898 1.00 97.94 716 LEU A N 1
ATOM 4933 C CA . LEU A 1 716 ? 31.748 -8.473 -39.370 1.00 97.94 716 LEU A CA 1
ATOM 4934 C C . LEU A 1 716 ? 32.405 -9.749 -38.829 1.00 97.94 716 LEU A C 1
ATOM 4936 O O . LEU A 1 716 ? 33.627 -9.922 -38.921 1.00 97.94 716 LEU A O 1
ATOM 4940 N N . SER A 1 717 ? 31.588 -10.623 -38.249 1.00 96.06 717 SER A N 1
ATOM 4941 C CA . SER A 1 717 ? 31.995 -11.939 -37.754 1.00 96.06 717 SER A CA 1
ATOM 4942 C C . SER A 1 717 ? 30.916 -12.989 -38.011 1.00 96.06 717 SER A C 1
ATOM 4944 O O . SER A 1 717 ? 29.731 -12.675 -38.148 1.00 96.06 717 SER A O 1
ATOM 4946 N N . GLY A 1 718 ? 31.304 -14.255 -38.107 1.00 95.31 718 GLY A N 1
ATOM 4947 C CA . GLY A 1 718 ? 30.375 -15.336 -38.431 1.00 95.31 718 GLY A CA 1
ATOM 4948 C C . GLY A 1 718 ? 29.797 -15.211 -39.845 1.00 95.31 718 GLY A C 1
ATOM 4949 O O . GLY A 1 718 ? 30.527 -14.919 -40.787 1.00 95.31 718 GLY A O 1
ATOM 4950 N N . THR A 1 719 ? 28.500 -15.477 -40.026 1.00 93.06 719 THR A N 1
ATOM 4951 C CA . THR A 1 719 ? 27.877 -15.517 -41.365 1.00 93.06 719 THR A CA 1
ATOM 4952 C C . THR A 1 719 ? 26.736 -14.522 -41.545 1.00 93.06 719 THR A C 1
ATOM 4954 O O . THR A 1 719 ? 25.890 -14.365 -40.665 1.00 93.06 719 THR A O 1
ATOM 4957 N N . GLY A 1 720 ? 26.668 -13.866 -42.704 1.00 93.94 720 GLY A N 1
ATOM 4958 C CA . GLY A 1 720 ? 25.597 -12.908 -42.965 1.00 93.94 720 GLY A CA 1
ATOM 4959 C C . GLY A 1 720 ? 25.615 -12.287 -44.355 1.00 93.94 720 GLY A C 1
ATOM 4960 O O . GLY A 1 720 ? 26.534 -12.482 -45.151 1.00 93.94 720 GLY A O 1
ATOM 4961 N N . THR A 1 721 ? 24.564 -11.528 -44.656 1.00 94.00 721 THR A N 1
ATOM 4962 C CA . THR A 1 721 ? 24.461 -10.723 -45.877 1.00 94.00 721 THR A CA 1
ATOM 4963 C C . THR A 1 721 ? 24.061 -9.303 -45.512 1.00 94.00 721 THR A C 1
ATOM 4965 O O . THR A 1 721 ? 23.069 -9.086 -44.821 1.00 94.00 721 THR A O 1
ATOM 4968 N N . LEU A 1 722 ? 24.824 -8.334 -46.003 1.00 94.56 722 LEU A N 1
ATOM 4969 C CA . LEU A 1 722 ? 24.524 -6.919 -45.893 1.00 94.56 722 LEU A CA 1
ATOM 4970 C C . LEU A 1 722 ? 23.875 -6.444 -47.196 1.00 94.56 722 LEU A C 1
ATOM 4972 O O . LEU A 1 722 ? 24.530 -6.378 -48.237 1.00 94.56 722 LEU A O 1
ATOM 4976 N N . THR A 1 723 ? 22.578 -6.147 -47.138 1.00 93.19 723 THR A N 1
ATOM 4977 C CA . THR A 1 723 ? 21.777 -5.713 -48.295 1.00 93.19 723 THR A CA 1
ATOM 4978 C C . THR A 1 723 ? 21.656 -4.196 -48.421 1.00 93.19 723 THR A C 1
ATOM 4980 O O . THR A 1 723 ? 21.451 -3.696 -49.523 1.00 93.19 723 THR A O 1
ATOM 4983 N N . GLY A 1 724 ? 21.775 -3.465 -47.309 1.00 94.00 724 GLY A N 1
ATOM 4984 C CA . GLY A 1 724 ? 21.707 -2.002 -47.268 1.00 94.00 724 GLY A CA 1
ATOM 4985 C C . GLY A 1 724 ? 23.048 -1.320 -47.538 1.00 94.00 724 GLY A C 1
ATOM 4986 O O . GLY A 1 724 ? 24.105 -1.950 -47.517 1.00 94.00 724 GLY A O 1
ATOM 4987 N N . ASN A 1 725 ? 23.006 -0.008 -47.767 1.00 96.69 725 ASN A N 1
ATOM 4988 C CA . ASN A 1 725 ? 24.208 0.807 -47.937 1.00 96.69 725 ASN A CA 1
ATOM 4989 C C . ASN A 1 725 ? 24.879 1.101 -46.591 1.00 96.69 725 ASN A C 1
ATOM 4991 O O . ASN A 1 725 ? 24.191 1.323 -45.591 1.00 96.69 725 ASN A O 1
ATOM 4995 N N . VAL A 1 726 ? 26.210 1.205 -46.599 1.00 97.38 726 VAL A N 1
ATOM 4996 C CA . VAL A 1 726 ? 26.998 1.762 -45.488 1.00 97.38 726 VAL A CA 1
ATOM 4997 C C . VAL A 1 726 ? 27.693 3.034 -45.954 1.00 97.38 726 VAL A C 1
ATOM 4999 O O . VAL A 1 726 ? 28.429 3.022 -46.945 1.00 97.38 726 VAL A O 1
ATOM 5002 N N . ALA A 1 727 ? 27.473 4.134 -45.236 1.00 95.75 727 ALA A N 1
ATOM 5003 C CA . ALA A 1 727 ? 28.054 5.439 -45.548 1.00 95.75 727 ALA A CA 1
ATOM 5004 C C . ALA A 1 727 ? 28.508 6.188 -44.287 1.00 95.75 727 ALA A C 1
ATOM 5006 O O . ALA A 1 727 ? 27.916 6.036 -43.220 1.00 95.75 727 ALA A O 1
ATOM 5007 N N . GLY A 1 728 ? 29.555 7.009 -44.419 1.00 94.06 728 GLY A N 1
ATOM 5008 C CA . GLY A 1 728 ? 30.134 7.777 -43.305 1.00 94.06 728 GLY A CA 1
ATOM 5009 C C . GLY A 1 728 ? 30.995 6.952 -42.341 1.00 94.06 728 GLY A C 1
ATOM 5010 O O . GLY A 1 728 ? 31.389 7.447 -41.287 1.00 94.06 728 GLY A O 1
ATOM 5011 N N . PHE A 1 729 ? 31.299 5.694 -42.682 1.00 97.19 729 PHE A N 1
ATOM 5012 C CA . PHE A 1 729 ? 32.143 4.840 -41.854 1.00 97.19 729 PHE A CA 1
ATOM 5013 C C . PHE A 1 729 ? 33.631 5.034 -42.169 1.00 97.19 729 PHE A C 1
ATOM 5015 O O . PHE A 1 729 ? 34.020 5.336 -43.297 1.00 97.19 729 PHE A O 1
ATOM 5022 N N . THR A 1 730 ? 34.481 4.869 -41.159 1.00 97.06 730 THR A N 1
ATOM 5023 C CA . THR A 1 730 ? 35.938 4.947 -41.293 1.00 97.06 730 THR A CA 1
ATOM 5024 C C . THR A 1 730 ? 36.505 3.598 -41.700 1.00 97.06 730 THR A C 1
ATOM 5026 O O . THR A 1 730 ? 37.269 3.532 -42.656 1.00 97.06 730 THR A O 1
ATOM 5029 N N . THR A 1 731 ? 36.133 2.518 -41.011 1.00 97.88 731 THR A N 1
ATOM 5030 C CA . THR A 1 731 ? 36.730 1.197 -41.243 1.00 97.88 731 THR A CA 1
ATOM 5031 C C . THR A 1 731 ? 35.694 0.095 -41.409 1.00 97.88 731 THR A C 1
ATOM 5033 O O . THR A 1 731 ? 34.649 0.093 -40.758 1.00 97.88 731 THR A O 1
ATOM 5036 N N . LEU A 1 732 ? 36.026 -0.867 -42.270 1.00 98.25 732 LEU A N 1
ATOM 5037 C CA . LEU A 1 732 ? 35.397 -2.184 -42.340 1.00 98.25 732 LEU A CA 1
ATOM 5038 C C . LEU A 1 732 ? 36.408 -3.245 -41.907 1.00 98.25 732 LEU A C 1
ATOM 5040 O O . LEU A 1 732 ? 37.535 -3.261 -42.405 1.00 98.25 732 LEU A O 1
ATOM 5044 N N . ARG A 1 733 ? 36.000 -4.175 -41.045 1.00 98.00 733 ARG A N 1
ATOM 5045 C CA . ARG A 1 733 ? 36.802 -5.345 -40.678 1.00 98.00 733 ARG A CA 1
ATOM 5046 C C . ARG A 1 733 ? 35.971 -6.624 -40.737 1.00 98.00 733 ARG A C 1
ATOM 5048 O O . ARG A 1 733 ? 35.053 -6.791 -39.947 1.00 98.00 733 ARG A O 1
ATOM 5055 N N . GLN A 1 734 ? 36.357 -7.547 -41.611 1.00 96.75 734 GLN A N 1
ATOM 5056 C CA . GLN A 1 734 ? 35.896 -8.938 -41.615 1.00 96.75 734 GLN A CA 1
ATOM 5057 C C . GLN A 1 734 ? 36.908 -9.783 -40.827 1.00 96.75 734 GLN A C 1
ATOM 5059 O O . GLN A 1 734 ? 38.094 -9.791 -41.168 1.00 96.75 734 GLN A O 1
ATOM 5064 N N . ALA A 1 735 ? 36.470 -10.426 -39.742 1.00 92.44 735 ALA A N 1
ATOM 5065 C CA . ALA A 1 735 ? 37.360 -11.127 -38.811 1.00 92.44 735 ALA A CA 1
ATOM 5066 C C . ALA A 1 735 ? 37.374 -12.653 -38.994 1.00 92.44 735 ALA A C 1
ATOM 5068 O O . ALA A 1 735 ? 38.448 -13.250 -38.942 1.00 92.44 735 ALA A O 1
ATOM 5069 N N . ASP A 1 736 ? 36.208 -13.268 -39.190 1.00 93.81 736 ASP A N 1
ATOM 5070 C CA . ASP A 1 736 ? 36.010 -14.713 -39.339 1.00 93.81 736 ASP A CA 1
ATOM 5071 C C . ASP A 1 736 ? 34.681 -15.027 -40.059 1.00 93.81 736 ASP A C 1
ATOM 5073 O O . ASP A 1 736 ? 33.874 -14.136 -40.328 1.00 93.81 736 ASP A O 1
ATOM 5077 N N . GLY A 1 737 ? 34.442 -16.303 -40.380 1.00 93.62 737 GLY A N 1
ATOM 5078 C CA . GLY A 1 737 ? 33.205 -16.752 -41.029 1.00 93.62 737 GLY A CA 1
ATOM 5079 C C . GLY A 1 737 ? 33.062 -16.273 -42.479 1.00 93.62 737 GLY A C 1
ATOM 5080 O O . GLY A 1 737 ? 34.068 -16.119 -43.164 1.00 93.62 737 GLY A O 1
ATOM 5081 N N . ALA A 1 738 ? 31.834 -16.076 -42.966 1.00 93.56 738 ALA A N 1
ATOM 5082 C CA . ALA A 1 738 ? 31.542 -15.729 -44.359 1.00 93.56 738 ALA A CA 1
ATOM 5083 C C . ALA A 1 738 ? 30.455 -14.647 -44.485 1.00 93.56 738 ALA A C 1
ATOM 5085 O O . ALA A 1 738 ? 29.278 -14.892 -44.210 1.00 93.56 738 ALA A O 1
ATOM 5086 N N . TRP A 1 739 ? 30.834 -13.462 -44.961 1.00 96.31 739 TRP A N 1
ATOM 5087 C CA . TRP A 1 739 ? 29.924 -12.332 -45.154 1.00 96.31 739 TRP A CA 1
ATOM 5088 C C . TRP A 1 739 ? 29.769 -11.944 -46.620 1.00 96.31 739 TRP A C 1
ATOM 5090 O O . TRP A 1 739 ? 30.741 -11.921 -47.369 1.00 96.31 739 TRP A O 1
ATOM 5100 N N . THR A 1 740 ? 28.549 -11.586 -47.023 1.00 95.12 740 THR A N 1
ATOM 5101 C CA . THR A 1 740 ? 28.245 -11.091 -48.374 1.00 95.12 740 THR A CA 1
ATOM 5102 C C . THR A 1 740 ? 27.818 -9.631 -48.348 1.00 95.12 740 THR A C 1
ATOM 5104 O O . THR A 1 740 ? 26.865 -9.270 -47.666 1.00 95.12 740 THR A O 1
ATOM 5107 N N . LEU A 1 741 ? 28.477 -8.792 -49.142 1.00 96.19 741 LEU A N 1
ATOM 5108 C CA . LEU A 1 741 ? 28.018 -7.450 -49.492 1.00 96.19 741 LEU A CA 1
ATOM 5109 C C . LEU A 1 741 ? 27.167 -7.577 -50.759 1.00 96.19 741 LEU A C 1
ATOM 5111 O O . LEU A 1 741 ? 27.692 -7.887 -51.831 1.00 96.19 741 LEU A O 1
ATOM 5115 N N . ALA A 1 742 ? 25.849 -7.424 -50.634 1.00 94.06 742 ALA A N 1
ATOM 5116 C CA . ALA A 1 742 ? 24.912 -7.794 -51.692 1.00 94.06 742 ALA A CA 1
ATOM 5117 C C . ALA A 1 742 ? 24.962 -6.848 -52.903 1.00 94.06 742 ALA A C 1
ATOM 5119 O O . ALA A 1 742 ? 25.241 -5.650 -52.780 1.00 94.06 742 ALA A O 1
ATOM 5120 N N . SER A 1 743 ? 24.624 -7.383 -54.078 1.00 92.44 743 SER A N 1
ATOM 5121 C CA . SER A 1 743 ? 24.477 -6.601 -55.309 1.00 92.44 743 SER A CA 1
ATOM 5122 C C . SER A 1 743 ? 23.437 -5.493 -55.158 1.00 92.44 743 SER A C 1
ATOM 5124 O O . SER A 1 743 ? 22.413 -5.683 -54.507 1.00 92.44 743 SER A O 1
ATOM 5126 N N . GLY A 1 744 ? 23.685 -4.347 -55.793 1.00 90.94 744 GLY A N 1
ATOM 5127 C CA . GLY A 1 744 ? 22.812 -3.171 -55.707 1.00 90.94 744 GLY A CA 1
ATOM 5128 C C . GLY A 1 744 ? 23.070 -2.272 -54.492 1.00 90.94 744 GLY A C 1
ATOM 5129 O O . GLY A 1 744 ? 22.482 -1.198 -54.414 1.00 90.94 744 GLY A O 1
ATOM 5130 N N . SER A 1 745 ? 23.978 -2.661 -53.588 1.00 94.44 745 SER A N 1
ATOM 5131 C CA . SER A 1 745 ? 24.416 -1.827 -52.463 1.00 94.44 745 SER A CA 1
ATOM 5132 C C . SER A 1 745 ? 25.756 -1.123 -52.726 1.00 94.44 745 SER A C 1
ATOM 5134 O O . SER A 1 745 ? 26.553 -1.526 -53.582 1.00 94.44 745 SER A O 1
ATOM 5136 N N . THR A 1 746 ? 26.014 -0.059 -51.968 1.00 96.12 746 THR A N 1
ATOM 5137 C CA . THR A 1 746 ? 27.289 0.666 -51.919 1.00 96.12 746 THR A CA 1
ATOM 5138 C C . THR A 1 746 ? 27.793 0.733 -50.483 1.00 96.12 746 THR A C 1
ATOM 5140 O O . THR A 1 746 ? 27.068 1.129 -49.572 1.00 96.12 746 THR A O 1
ATOM 5143 N N . GLN A 1 747 ? 29.057 0.367 -50.297 1.00 97.00 747 GLN A N 1
ATOM 5144 C CA . GLN A 1 747 ? 29.724 0.280 -49.003 1.00 97.00 747 GLN A CA 1
ATOM 5145 C C . GLN A 1 747 ? 30.921 1.232 -49.015 1.00 97.00 747 GLN A C 1
ATOM 5147 O O . GLN A 1 747 ? 31.824 1.056 -49.829 1.00 97.00 747 GLN A O 1
ATOM 5152 N N . THR A 1 748 ? 30.927 2.266 -48.173 1.00 96.00 748 THR A N 1
ATOM 5153 C CA . THR A 1 748 ? 31.937 3.339 -48.221 1.00 96.00 748 THR A CA 1
ATOM 5154 C C . THR A 1 748 ? 32.689 3.464 -46.903 1.00 96.00 748 THR A C 1
ATOM 5156 O O . THR A 1 748 ? 32.070 3.710 -45.867 1.00 96.00 748 THR A O 1
ATOM 5159 N N . PHE A 1 749 ? 34.023 3.345 -46.965 1.00 97.12 749 PHE A N 1
ATOM 5160 C CA . PHE A 1 749 ? 34.914 3.419 -45.804 1.00 97.12 749 PHE A CA 1
ATOM 5161 C C . PHE A 1 749 ? 36.134 4.298 -46.094 1.00 97.12 749 PHE A C 1
ATOM 5163 O O . PHE A 1 749 ? 36.968 3.955 -46.933 1.00 97.12 749 PHE A O 1
ATOM 5170 N N . SER A 1 750 ? 36.259 5.427 -45.393 1.00 94.69 750 SER A N 1
ATOM 5171 C CA . SER A 1 750 ? 37.302 6.432 -45.668 1.00 94.69 750 SER A CA 1
ATOM 5172 C C . SER A 1 750 ? 38.710 6.022 -45.216 1.00 94.69 750 SER A C 1
ATOM 5174 O O . SER A 1 750 ? 39.693 6.420 -45.834 1.00 94.69 750 SER A O 1
ATOM 5176 N N . GLY A 1 751 ? 38.816 5.214 -44.160 1.00 93.75 751 GLY A N 1
ATOM 5177 C CA . GLY A 1 751 ? 40.063 4.675 -43.606 1.00 93.75 751 GLY A CA 1
ATOM 5178 C C . GLY A 1 751 ? 40.440 3.283 -44.124 1.00 93.75 751 GLY A C 1
ATOM 5179 O O . GLY A 1 751 ? 41.553 2.828 -43.872 1.00 93.75 751 GLY A O 1
ATOM 5180 N N . GLY A 1 752 ? 39.549 2.619 -44.867 1.00 96.12 752 GLY A N 1
ATOM 5181 C CA . GLY A 1 752 ? 39.819 1.349 -45.541 1.00 96.12 752 GLY A CA 1
ATOM 5182 C C . GLY A 1 752 ? 38.999 0.155 -45.043 1.00 96.12 752 GLY A C 1
ATOM 5183 O O . GLY A 1 752 ? 38.283 0.210 -44.043 1.00 96.12 752 GLY A O 1
ATOM 5184 N N . ALA A 1 753 ? 39.120 -0.950 -45.771 1.00 97.88 753 ALA A N 1
ATOM 5185 C CA . ALA A 1 753 ? 38.523 -2.241 -45.471 1.00 97.88 753 ALA A CA 1
ATOM 5186 C C . ALA A 1 753 ? 39.622 -3.287 -45.244 1.00 97.88 753 ALA A C 1
ATOM 5188 O O . ALA A 1 753 ? 40.635 -3.300 -45.939 1.00 97.88 753 ALA A O 1
ATOM 5189 N N . THR A 1 754 ? 39.438 -4.177 -44.272 1.00 98.19 754 THR A N 1
ATOM 5190 C CA . THR A 1 754 ? 40.374 -5.269 -43.976 1.00 98.19 754 THR A CA 1
ATOM 5191 C C . THR A 1 754 ? 39.630 -6.595 -43.877 1.00 98.19 754 THR A C 1
ATOM 5193 O O . THR A 1 754 ? 38.745 -6.749 -43.036 1.00 98.19 754 THR A O 1
ATOM 5196 N N . VAL A 1 755 ? 40.026 -7.573 -44.688 1.00 97.69 755 VAL A N 1
ATOM 5197 C CA . VAL A 1 755 ? 39.625 -8.978 -44.558 1.00 97.69 755 VAL A CA 1
ATOM 5198 C C . VAL A 1 755 ? 40.720 -9.688 -43.775 1.00 97.69 755 VAL A C 1
ATOM 5200 O O . VAL A 1 755 ? 41.697 -10.166 -44.343 1.00 97.69 755 VAL A O 1
ATOM 5203 N N . ALA A 1 756 ? 40.617 -9.655 -42.448 1.00 95.88 756 ALA A N 1
ATOM 5204 C CA . ALA A 1 756 ? 41.641 -10.195 -41.559 1.00 95.88 756 ALA A CA 1
ATOM 5205 C C . ALA A 1 756 ? 41.593 -11.729 -41.479 1.00 95.88 756 ALA A C 1
ATOM 5207 O O . ALA A 1 756 ? 42.635 -12.357 -41.309 1.00 95.88 756 ALA A O 1
ATOM 5208 N N . GLY A 1 757 ? 40.399 -12.307 -41.617 1.00 92.81 757 GLY A N 1
ATOM 5209 C CA . GLY A 1 757 ? 40.145 -13.744 -41.619 1.00 92.81 757 GLY A CA 1
ATOM 5210 C C . GLY A 1 757 ? 38.772 -14.069 -42.216 1.00 92.81 757 GLY A C 1
ATOM 5211 O O . GLY A 1 757 ? 37.944 -13.173 -42.386 1.00 92.81 757 GLY A O 1
ATOM 5212 N N . GLY A 1 758 ? 38.532 -15.338 -42.552 1.00 94.44 758 GLY A N 1
ATOM 5213 C CA . GLY A 1 758 ? 37.272 -15.785 -43.164 1.00 94.44 758 GLY A CA 1
ATOM 5214 C C . GLY A 1 758 ? 37.093 -15.317 -44.615 1.00 94.44 758 GLY A C 1
ATOM 5215 O O . GLY A 1 758 ? 38.063 -14.977 -45.288 1.00 94.44 758 GLY A O 1
ATOM 5216 N N . VAL A 1 759 ? 35.848 -15.298 -45.095 1.00 94.88 759 VAL A N 1
ATOM 5217 C CA . VAL A 1 759 ? 35.461 -14.979 -46.476 1.00 94.88 759 VAL A CA 1
ATOM 5218 C C . VAL A 1 759 ? 34.625 -13.695 -46.526 1.00 94.88 759 VAL A C 1
ATOM 5220 O O . VAL A 1 759 ? 33.594 -13.590 -45.864 1.00 94.88 759 VAL A O 1
ATOM 5223 N N . LEU A 1 760 ? 35.023 -12.729 -47.356 1.00 97.19 760 LEU A N 1
ATOM 5224 C CA . LEU A 1 760 ? 34.197 -11.578 -47.732 1.00 97.19 760 LEU A CA 1
ATOM 5225 C C . LEU A 1 760 ? 33.807 -11.679 -49.212 1.00 97.19 760 LEU A C 1
ATOM 5227 O O . LEU A 1 760 ? 34.651 -11.535 -50.093 1.00 97.19 760 LEU A O 1
ATOM 5231 N N . THR A 1 761 ? 32.522 -11.884 -49.487 1.00 95.88 761 THR A N 1
ATOM 5232 C CA . THR A 1 761 ? 31.948 -11.859 -50.837 1.00 95.88 761 THR A CA 1
ATOM 5233 C C . THR A 1 761 ? 31.517 -10.440 -51.187 1.00 95.88 761 THR A C 1
ATOM 5235 O O . THR A 1 761 ? 30.546 -9.923 -50.640 1.00 95.88 761 THR A O 1
ATOM 5238 N N . VAL A 1 762 ? 32.208 -9.799 -52.123 1.00 96.75 762 VAL A N 1
ATOM 5239 C CA . VAL A 1 762 ? 31.894 -8.456 -52.615 1.00 96.75 762 VAL A CA 1
ATOM 5240 C C . VAL A 1 762 ? 31.102 -8.573 -53.915 1.00 96.75 762 VAL A C 1
ATOM 5242 O O . VAL A 1 762 ? 31.681 -8.682 -54.991 1.00 96.75 762 VAL A O 1
ATOM 5245 N N . ASN A 1 763 ? 29.771 -8.533 -53.832 1.00 95.19 763 ASN A N 1
ATOM 5246 C CA . ASN A 1 763 ? 28.883 -8.386 -54.999 1.00 95.19 763 ASN A CA 1
ATOM 5247 C C . ASN A 1 763 ? 28.380 -6.940 -55.166 1.00 95.19 763 ASN A C 1
ATOM 5249 O O . ASN A 1 763 ? 27.666 -6.626 -56.116 1.00 95.19 763 ASN A O 1
ATOM 5253 N N . SER A 1 764 ? 28.753 -6.060 -54.237 1.00 95.75 764 SER A N 1
ATOM 5254 C CA . SER A 1 764 ? 28.414 -4.640 -54.182 1.00 95.75 764 SER A CA 1
ATOM 5255 C C . SER A 1 764 ? 29.499 -3.756 -54.816 1.00 95.75 764 SER A C 1
ATOM 5257 O O . SER A 1 764 ? 30.519 -4.240 -55.314 1.00 95.75 764 SER A O 1
ATOM 5259 N N . THR A 1 765 ? 29.320 -2.432 -54.734 1.00 96.94 765 THR A N 1
ATOM 5260 C CA . THR A 1 765 ? 30.450 -1.491 -54.827 1.00 96.94 765 THR A CA 1
ATOM 5261 C C . THR A 1 765 ? 31.057 -1.277 -53.437 1.00 96.94 765 THR A C 1
ATOM 5263 O O . THR A 1 765 ? 30.352 -0.862 -52.518 1.00 96.94 765 THR A O 1
ATOM 5266 N N . LEU A 1 766 ? 32.352 -1.554 -53.272 1.00 97.69 766 LEU A N 1
ATOM 5267 C CA . LEU A 1 766 ? 33.151 -1.296 -52.072 1.00 97.69 766 LEU A CA 1
ATOM 5268 C C . LEU A 1 766 ? 34.112 -0.123 -52.327 1.00 97.69 766 LEU A C 1
ATOM 5270 O O . LEU A 1 766 ? 35.151 -0.263 -52.974 1.00 97.69 766 LEU A O 1
ATOM 5274 N N . ASN A 1 767 ? 33.764 1.046 -51.800 1.00 97.00 767 ASN A N 1
ATOM 5275 C CA . ASN A 1 767 ? 34.550 2.273 -51.868 1.00 97.00 767 ASN A CA 1
ATOM 5276 C C . ASN A 1 767 ? 35.513 2.351 -50.677 1.00 97.00 767 ASN A C 1
ATOM 5278 O O . ASN A 1 767 ? 35.230 3.025 -49.685 1.00 97.00 767 ASN A O 1
ATOM 5282 N N . ALA A 1 768 ? 36.628 1.624 -50.769 1.00 97.25 768 ALA A N 1
ATOM 5283 C CA . ALA A 1 768 ? 37.679 1.594 -49.755 1.00 97.25 768 ALA A CA 1
ATOM 5284 C C . ALA A 1 768 ? 39.004 1.072 -50.336 1.00 97.25 768 ALA A C 1
ATOM 5286 O O . ALA A 1 768 ? 39.000 0.193 -51.204 1.00 97.25 768 ALA A O 1
ATOM 5287 N N . ASN A 1 769 ? 40.139 1.532 -49.800 1.00 97.56 769 ASN A N 1
ATOM 5288 C CA . ASN A 1 769 ? 41.382 0.761 -49.903 1.00 97.56 769 ASN A CA 1
ATOM 5289 C C . ASN A 1 769 ? 41.192 -0.538 -49.119 1.00 97.56 769 ASN A C 1
ATOM 5291 O O . ASN A 1 769 ? 40.812 -0.487 -47.952 1.00 97.56 769 ASN A O 1
ATOM 5295 N N . THR A 1 770 ? 41.411 -1.684 -49.757 1.00 98.19 770 THR A N 1
ATOM 5296 C CA . THR A 1 770 ? 41.044 -2.992 -49.205 1.00 98.19 770 THR A CA 1
ATOM 5297 C C . THR A 1 770 ? 42.280 -3.863 -49.032 1.00 98.19 770 THR A C 1
ATOM 5299 O O . THR A 1 770 ? 42.995 -4.115 -49.996 1.00 98.19 770 THR A O 1
ATOM 5302 N N . GLY A 1 771 ? 42.535 -4.333 -47.812 1.00 97.50 771 GLY A N 1
ATOM 5303 C CA . GLY A 1 771 ? 43.594 -5.295 -47.507 1.00 97.50 771 GLY A CA 1
ATOM 5304 C C . GLY A 1 771 ? 43.028 -6.684 -47.228 1.00 97.50 771 GLY A C 1
ATOM 5305 O O . GLY A 1 771 ? 42.137 -6.823 -46.393 1.00 97.50 771 GLY A O 1
ATOM 5306 N N . VAL A 1 772 ? 43.559 -7.711 -47.886 1.00 97.88 772 VAL A N 1
ATOM 5307 C CA . VAL A 1 772 ? 43.271 -9.121 -47.586 1.00 97.88 772 VAL A CA 1
ATOM 5308 C C . VAL A 1 772 ? 44.457 -9.688 -46.816 1.00 97.88 772 VAL A C 1
ATOM 5310 O O . VAL A 1 772 ? 45.553 -9.784 -47.364 1.00 97.88 772 VAL A O 1
ATOM 5313 N N . GLY A 1 773 ? 44.260 -9.998 -45.534 1.00 95.88 773 GLY A N 1
ATOM 5314 C CA . GLY A 1 773 ? 45.281 -10.595 -44.672 1.00 95.88 773 GLY A CA 1
ATOM 5315 C C . GLY A 1 773 ? 45.534 -12.063 -45.012 1.00 95.88 773 GLY A C 1
ATOM 5316 O O . GLY A 1 773 ? 44.746 -12.678 -45.719 1.00 95.88 773 GLY A O 1
ATOM 5317 N N . THR A 1 774 ? 46.608 -12.647 -44.478 1.00 95.94 774 THR A N 1
ATOM 5318 C CA . THR A 1 774 ? 47.043 -14.022 -44.802 1.00 95.94 774 THR A CA 1
ATOM 5319 C C . THR A 1 774 ? 46.003 -15.107 -44.512 1.00 95.94 774 THR A C 1
ATOM 5321 O O . THR A 1 774 ? 45.997 -16.133 -45.182 1.00 95.94 774 THR A O 1
ATOM 5324 N N . ALA A 1 775 ? 45.115 -14.883 -43.540 1.00 94.94 775 ALA A N 1
ATOM 5325 C CA . ALA A 1 775 ? 44.007 -15.782 -43.206 1.00 94.94 775 ALA A CA 1
ATOM 5326 C C . ALA A 1 775 ? 42.670 -15.388 -43.870 1.00 94.94 775 ALA A C 1
ATOM 5328 O O . ALA A 1 775 ? 41.642 -16.018 -43.621 1.00 94.94 775 ALA A O 1
ATOM 5329 N N . GLY A 1 776 ? 42.659 -14.307 -44.653 1.00 96.19 776 GLY A N 1
ATOM 5330 C CA . GLY A 1 776 ? 41.474 -13.750 -45.288 1.00 96.19 776 GLY A CA 1
ATOM 5331 C C . GLY A 1 776 ? 41.294 -14.223 -46.727 1.00 96.19 776 GLY A C 1
ATOM 5332 O O . GLY A 1 776 ? 42.259 -14.440 -47.459 1.00 96.19 776 GLY A O 1
ATOM 5333 N N . THR A 1 777 ? 40.034 -14.316 -47.139 1.00 95.56 777 THR A N 1
ATOM 5334 C CA . THR A 1 777 ? 39.616 -14.647 -48.500 1.00 95.56 777 THR A CA 1
ATOM 5335 C C . THR A 1 777 ? 38.623 -13.599 -48.997 1.00 95.56 777 THR A C 1
ATOM 5337 O O . THR A 1 777 ? 37.627 -13.313 -48.334 1.00 95.56 777 THR A O 1
ATOM 5340 N N . LEU A 1 778 ? 38.873 -13.010 -50.164 1.00 96.38 778 LEU A N 1
ATOM 5341 C CA . LEU A 1 778 ? 37.956 -12.084 -50.826 1.00 96.38 778 LEU A CA 1
ATOM 5342 C C . LEU A 1 778 ? 37.454 -12.698 -52.132 1.00 96.38 778 LEU A C 1
ATOM 5344 O O . LEU A 1 778 ? 38.242 -13.063 -53.004 1.00 96.38 778 LEU A O 1
ATOM 5348 N N . VAL A 1 779 ? 36.133 -12.778 -52.267 1.00 95.06 779 VAL A N 1
ATOM 5349 C CA . VAL A 1 779 ? 35.442 -13.340 -53.436 1.00 95.06 779 VAL A CA 1
ATOM 5350 C C . VAL A 1 779 ? 34.364 -12.376 -53.928 1.00 95.06 779 VAL A C 1
ATOM 5352 O O . VAL A 1 779 ? 34.186 -11.295 -53.367 1.00 95.06 779 VAL A O 1
ATOM 5355 N N . GLY A 1 780 ? 33.622 -12.748 -54.964 1.00 94.06 780 GLY A N 1
ATOM 5356 C CA . GLY A 1 780 ? 32.485 -11.994 -55.485 1.00 94.06 780 GLY A CA 1
ATOM 5357 C C . GLY A 1 780 ? 32.691 -11.461 -56.900 1.00 94.06 780 GLY A C 1
ATOM 5358 O O . GLY A 1 780 ? 33.707 -11.706 -57.552 1.00 94.06 780 GLY A O 1
ATOM 5359 N N . THR A 1 781 ? 31.671 -10.755 -57.383 1.00 93.56 781 THR A N 1
ATOM 5360 C CA . THR A 1 781 ? 31.570 -10.243 -58.766 1.00 93.56 781 THR A CA 1
ATOM 5361 C C . THR A 1 781 ? 31.390 -8.721 -58.842 1.00 93.56 781 THR A C 1
ATOM 5363 O O . THR A 1 781 ? 31.050 -8.162 -59.882 1.00 93.56 781 THR A O 1
ATOM 5366 N N . GLY A 1 782 ? 31.564 -8.039 -57.710 1.00 95.19 782 GLY A N 1
ATOM 5367 C CA . GLY A 1 782 ? 31.343 -6.609 -57.564 1.00 95.19 782 GLY A CA 1
ATOM 5368 C C . GLY A 1 782 ? 32.547 -5.758 -57.962 1.00 95.19 782 GLY A C 1
ATOM 5369 O O . GLY A 1 782 ? 33.369 -6.116 -58.812 1.00 95.19 782 GLY A O 1
ATOM 5370 N N . ARG A 1 783 ? 32.659 -4.593 -57.321 1.00 96.38 783 ARG A N 1
ATOM 5371 C CA . ARG A 1 783 ? 33.733 -3.625 -57.566 1.00 96.38 783 ARG A CA 1
ATOM 5372 C C . ARG A 1 783 ? 34.401 -3.189 -56.268 1.00 96.38 783 ARG A C 1
ATOM 5374 O O . ARG A 1 783 ? 33.714 -2.767 -55.348 1.00 96.38 783 ARG A O 1
ATOM 5381 N N . VAL A 1 784 ? 35.732 -3.172 -56.237 1.00 97.44 784 VAL A N 1
ATOM 5382 C CA . VAL A 1 784 ? 36.546 -2.487 -55.222 1.00 97.44 784 VAL A CA 1
ATOM 5383 C C . VAL A 1 784 ? 37.115 -1.214 -55.849 1.00 97.44 784 VAL A C 1
ATOM 5385 O O . VAL A 1 784 ? 37.949 -1.271 -56.750 1.00 97.44 784 VAL A O 1
ATOM 5388 N N . ALA A 1 785 ? 36.638 -0.048 -55.417 1.00 94.25 785 ALA A N 1
ATOM 5389 C CA . ALA A 1 785 ? 37.003 1.227 -56.038 1.00 94.25 785 ALA A CA 1
ATOM 5390 C C . ALA A 1 785 ? 38.350 1.801 -55.550 1.00 94.25 785 ALA A C 1
ATOM 5392 O O . ALA A 1 785 ? 38.886 2.694 -56.205 1.00 94.25 785 ALA A O 1
ATOM 5393 N N . GLY A 1 786 ? 38.906 1.308 -54.438 1.00 93.44 786 GLY A N 1
ATOM 5394 C CA . GLY A 1 786 ? 40.251 1.659 -53.965 1.00 93.44 786 GLY A CA 1
ATOM 5395 C C . GLY A 1 786 ? 41.334 0.680 -54.431 1.00 93.44 786 GLY A C 1
ATOM 5396 O O . GLY A 1 786 ? 41.098 -0.180 -55.283 1.00 93.44 786 GLY A O 1
ATOM 5397 N N . THR A 1 787 ? 42.531 0.796 -53.853 1.00 96.81 787 THR A N 1
ATOM 5398 C CA . THR A 1 787 ? 43.602 -0.192 -54.051 1.00 96.81 787 THR A CA 1
ATOM 5399 C C . THR A 1 787 ? 43.275 -1.477 -53.290 1.00 96.81 787 THR A C 1
ATOM 5401 O O . THR A 1 787 ? 43.016 -1.424 -52.087 1.00 96.81 787 THR A O 1
ATOM 5404 N N . LEU A 1 788 ? 43.305 -2.623 -53.976 1.00 97.75 788 LEU A N 1
ATOM 5405 C CA . LEU A 1 788 ? 43.203 -3.957 -53.386 1.00 97.75 788 LEU A CA 1
ATOM 5406 C C . LEU A 1 788 ? 44.607 -4.533 -53.161 1.00 97.75 788 LEU A C 1
ATOM 5408 O O . LEU A 1 788 ? 45.321 -4.816 -54.120 1.00 97.75 788 LEU A O 1
ATOM 5412 N N . THR A 1 789 ? 44.982 -4.731 -51.901 1.00 97.75 789 THR A N 1
ATOM 5413 C CA . THR A 1 789 ? 46.263 -5.315 -51.486 1.00 97.75 789 THR A CA 1
ATOM 5414 C C . THR A 1 789 ? 46.045 -6.734 -50.968 1.00 97.75 789 THR A C 1
ATOM 5416 O O . THR A 1 789 ? 45.320 -6.927 -49.992 1.00 97.75 789 THR A O 1
ATOM 5419 N N . ASN A 1 790 ? 46.674 -7.727 -51.595 1.00 97.38 790 ASN A N 1
ATOM 5420 C CA . ASN A 1 790 ? 46.427 -9.142 -51.325 1.00 97.38 790 ASN A CA 1
ATOM 5421 C C . ASN A 1 790 ? 47.614 -9.847 -50.652 1.00 97.38 790 ASN A C 1
ATOM 5423 O O . ASN A 1 790 ? 48.635 -10.063 -51.300 1.00 97.38 790 ASN A O 1
ATOM 5427 N N . ALA A 1 791 ? 47.451 -10.276 -49.400 1.00 96.81 791 ALA A N 1
ATOM 5428 C CA . ALA A 1 791 ? 48.346 -11.204 -48.697 1.00 96.81 791 ALA A CA 1
ATOM 5429 C C . ALA A 1 791 ? 47.704 -12.576 -48.410 1.00 96.81 791 ALA A C 1
ATOM 5431 O O . ALA A 1 791 ? 48.393 -13.464 -47.917 1.00 96.81 791 ALA A O 1
ATOM 5432 N N . GLY A 1 792 ? 46.406 -12.739 -48.688 1.00 96.25 792 GLY A N 1
ATOM 5433 C CA . GLY A 1 792 ? 45.631 -13.968 -48.491 1.00 96.25 792 GLY A CA 1
ATOM 5434 C C . GLY A 1 792 ? 45.149 -14.538 -49.820 1.00 96.25 792 GLY A C 1
ATOM 5435 O O . GLY A 1 792 ? 45.942 -14.685 -50.747 1.00 96.25 792 GLY A O 1
ATOM 5436 N N . ILE A 1 793 ? 43.855 -14.848 -49.931 1.00 95.31 793 ILE A N 1
ATOM 5437 C CA . ILE A 1 793 ? 43.247 -15.361 -51.167 1.00 95.31 793 ILE A CA 1
ATOM 5438 C C . ILE A 1 793 ? 42.317 -14.308 -51.776 1.00 95.31 793 ILE A C 1
ATOM 5440 O O . ILE A 1 793 ? 41.425 -13.784 -51.114 1.00 95.31 793 ILE A O 1
ATOM 5444 N N . VAL A 1 794 ? 42.484 -14.032 -53.069 1.00 95.81 794 VAL A N 1
ATOM 5445 C CA . VAL A 1 794 ? 41.495 -13.316 -53.886 1.00 95.81 794 VAL A CA 1
ATOM 5446 C C . VAL A 1 794 ? 41.023 -14.261 -54.987 1.00 95.81 794 VAL A C 1
ATOM 5448 O O . VAL A 1 794 ? 41.843 -14.750 -55.761 1.00 95.81 794 VAL A O 1
ATOM 5451 N N . ALA A 1 795 ? 39.717 -14.518 -55.062 1.00 93.19 795 ALA A N 1
ATOM 5452 C CA . ALA A 1 795 ? 39.118 -15.429 -56.037 1.00 93.19 795 ALA A CA 1
ATOM 5453 C C . ALA A 1 795 ? 37.813 -14.832 -56.603 1.00 93.19 795 ALA A C 1
ATOM 5455 O O . ALA A 1 795 ? 36.753 -14.963 -55.986 1.00 93.19 795 ALA A O 1
ATOM 5456 N N . PRO A 1 796 ? 37.863 -14.133 -57.754 1.00 92.00 796 PRO A N 1
ATOM 5457 C CA . PRO A 1 796 ? 36.667 -13.598 -58.401 1.00 92.00 796 PRO A CA 1
ATOM 5458 C C . PRO A 1 796 ? 35.653 -14.700 -58.741 1.00 92.00 796 PRO A C 1
ATOM 5460 O O . PRO A 1 796 ? 36.006 -15.708 -59.349 1.00 92.00 796 PRO A O 1
ATOM 5463 N N . GLY A 1 797 ? 34.384 -14.490 -58.391 1.00 85.75 797 GLY A N 1
ATOM 5464 C CA . GLY A 1 797 ? 33.331 -15.506 -58.501 1.00 85.75 797 GLY A CA 1
ATOM 5465 C C . GLY A 1 797 ? 32.652 -15.811 -57.167 1.00 85.75 797 GLY A C 1
ATOM 5466 O O . GLY A 1 797 ? 32.792 -15.082 -56.190 1.00 85.75 797 GLY A O 1
ATOM 5467 N N . SER A 1 798 ? 31.857 -16.870 -57.130 1.00 77.62 798 SER A N 1
ATOM 5468 C CA . SER A 1 798 ? 31.157 -17.354 -55.937 1.00 77.62 798 SER A CA 1
ATOM 5469 C C . SER A 1 798 ? 31.071 -18.876 -55.965 1.00 77.62 798 SER A C 1
ATOM 5471 O O . SER A 1 798 ? 31.319 -19.488 -56.999 1.00 77.62 798 SER A O 1
ATOM 5473 N N . THR A 1 799 ? 30.647 -19.504 -54.873 1.00 73.00 799 THR A N 1
ATOM 5474 C CA . THR A 1 799 ? 30.395 -20.956 -54.854 1.00 73.00 799 THR A CA 1
ATOM 5475 C C . THR A 1 799 ? 29.352 -21.392 -55.891 1.00 73.00 799 THR A C 1
ATOM 5477 O O . THR A 1 799 ? 29.466 -22.471 -56.461 1.00 73.00 799 THR A O 1
ATOM 5480 N N . ALA A 1 800 ? 28.365 -20.540 -56.192 1.00 71.50 800 ALA A N 1
ATOM 5481 C CA . ALA A 1 800 ? 27.337 -20.798 -57.205 1.00 71.50 800 ALA A CA 1
ATOM 5482 C C . ALA A 1 800 ? 27.793 -20.490 -58.647 1.00 71.50 800 ALA A C 1
ATOM 5484 O O . ALA A 1 800 ? 27.186 -20.964 -59.605 1.00 71.50 800 ALA A O 1
ATOM 5485 N N . ALA A 1 801 ? 28.846 -19.688 -58.806 1.00 80.75 801 ALA A N 1
ATOM 5486 C CA . ALA A 1 801 ? 29.430 -19.300 -60.085 1.00 80.75 801 ALA A CA 1
ATOM 5487 C C . ALA A 1 801 ? 30.954 -19.190 -59.901 1.00 80.75 801 ALA A C 1
ATOM 5489 O O . ALA A 1 801 ? 31.453 -18.091 -59.637 1.00 80.75 801 ALA A O 1
ATOM 5490 N N . PRO A 1 802 ? 31.693 -20.316 -59.972 1.00 80.12 802 PRO A N 1
ATOM 5491 C CA . PRO A 1 802 ? 33.104 -20.393 -59.564 1.00 80.12 802 PRO A CA 1
ATOM 5492 C C . PRO A 1 802 ? 34.045 -19.558 -60.439 1.00 80.12 802 PRO A C 1
ATOM 5494 O O . PRO A 1 802 ? 35.198 -19.350 -60.068 1.00 80.12 802 PRO A O 1
ATOM 5497 N N . PHE A 1 803 ? 33.537 -19.064 -61.570 1.00 84.19 803 PHE A N 1
ATOM 5498 C CA . PHE A 1 803 ? 34.162 -18.061 -62.417 1.00 84.19 803 PHE A CA 1
ATOM 5499 C C . PHE A 1 803 ? 33.370 -16.755 -62.320 1.00 84.19 803 PHE A C 1
ATOM 5501 O O . PHE A 1 803 ? 32.145 -16.751 -62.461 1.00 84.19 803 PHE A O 1
ATOM 5508 N N . GLY A 1 804 ? 34.065 -15.636 -62.136 1.00 86.81 804 GLY A N 1
ATOM 5509 C CA . GLY A 1 804 ? 33.443 -14.317 -62.119 1.00 86.81 804 GLY A CA 1
ATOM 5510 C C . GLY A 1 804 ? 34.426 -13.191 -62.405 1.00 86.81 804 GLY A C 1
ATOM 5511 O O . GLY A 1 804 ? 35.621 -13.407 -62.591 1.00 86.81 804 GLY A O 1
ATOM 5512 N N . THR A 1 805 ? 33.914 -11.964 -62.441 1.00 91.00 805 THR A N 1
ATOM 5513 C CA . THR A 1 805 ? 34.725 -10.758 -62.635 1.00 91.00 805 THR A CA 1
ATOM 5514 C C . THR A 1 805 ? 34.591 -9.856 -61.421 1.00 91.00 805 THR A C 1
ATOM 5516 O O . THR A 1 805 ? 33.503 -9.373 -61.141 1.00 91.00 805 THR A O 1
ATOM 5519 N N . LEU A 1 806 ? 35.701 -9.601 -60.728 1.00 93.75 806 LEU A N 1
ATOM 5520 C CA . LEU A 1 806 ? 35.802 -8.578 -59.691 1.00 93.75 806 LEU A CA 1
ATOM 5521 C C . LEU A 1 806 ? 36.524 -7.368 -60.288 1.00 93.75 806 LEU A C 1
ATOM 5523 O O . LEU A 1 806 ? 37.674 -7.475 -60.712 1.00 93.75 806 LEU A O 1
ATOM 5527 N N . THR A 1 807 ? 35.864 -6.214 -60.324 1.00 95.31 807 THR A N 1
ATOM 5528 C CA . THR A 1 807 ? 36.477 -4.984 -60.847 1.00 95.31 807 THR A CA 1
ATOM 5529 C C . THR A 1 807 ? 37.292 -4.303 -59.754 1.00 95.31 807 THR A C 1
ATOM 5531 O O . THR A 1 807 ? 36.758 -4.022 -58.684 1.00 95.31 807 THR A O 1
ATOM 5534 N N . VAL A 1 808 ? 38.558 -3.978 -60.012 1.00 95.19 808 VAL A N 1
ATOM 5535 C CA . VAL A 1 808 ? 39.434 -3.286 -59.051 1.00 95.19 808 VAL A CA 1
ATOM 5536 C C . VAL A 1 808 ? 40.100 -2.079 -59.702 1.00 95.19 808 VAL A C 1
ATOM 5538 O O . VAL A 1 808 ? 40.428 -2.128 -60.885 1.00 95.19 808 VAL A O 1
ATOM 5541 N N . THR A 1 809 ? 40.296 -0.993 -58.951 1.00 92.81 809 THR A N 1
ATOM 5542 C CA . THR A 1 809 ? 40.989 0.200 -59.476 1.00 92.81 809 THR A CA 1
ATOM 5543 C C . THR A 1 809 ? 42.496 -0.029 -59.580 1.00 92.81 809 THR A C 1
ATOM 5545 O O . THR A 1 809 ? 43.080 0.227 -60.625 1.00 92.81 809 THR A O 1
ATOM 5548 N N . ASN A 1 810 ? 43.117 -0.538 -58.512 1.00 93.81 810 ASN A N 1
ATOM 5549 C CA . ASN A 1 810 ? 44.524 -0.943 -58.474 1.00 93.81 810 ASN A CA 1
ATOM 5550 C C . ASN A 1 810 ? 44.640 -2.280 -57.735 1.00 93.81 810 ASN A C 1
ATOM 5552 O O . ASN A 1 810 ? 43.953 -2.477 -56.732 1.00 93.81 810 ASN A O 1
ATOM 5556 N N . PHE A 1 811 ? 45.531 -3.166 -58.183 1.00 96.06 811 PHE A N 1
ATOM 5557 C CA . PHE A 1 811 ? 45.797 -4.451 -57.532 1.00 96.06 811 PHE A CA 1
ATOM 5558 C C . PHE A 1 811 ? 47.269 -4.563 -57.134 1.00 96.06 811 PHE A C 1
ATOM 5560 O O . PHE A 1 811 ? 48.154 -4.369 -57.966 1.00 96.06 811 PHE A O 1
ATOM 5567 N N . VAL A 1 812 ? 47.529 -4.890 -55.869 1.00 96.88 812 VAL A N 1
ATOM 5568 C CA . VAL A 1 812 ? 48.872 -5.087 -55.314 1.00 96.88 812 VAL A CA 1
ATOM 5569 C C . VAL A 1 812 ? 48.957 -6.484 -54.713 1.00 96.88 812 VAL A C 1
ATOM 5571 O O . VAL A 1 812 ? 48.337 -6.774 -53.692 1.00 96.88 812 VAL A O 1
ATOM 5574 N N . GLN A 1 813 ? 49.760 -7.347 -55.327 1.00 96.00 813 GLN A N 1
ATOM 5575 C CA . GLN A 1 813 ? 50.035 -8.685 -54.813 1.00 96.00 813 GLN A CA 1
ATOM 5576 C C . GLN A 1 813 ? 51.184 -8.628 -53.797 1.00 96.00 813 GLN A C 1
ATOM 5578 O O . GLN A 1 813 ? 52.290 -8.215 -54.141 1.00 96.00 813 GLN A O 1
ATOM 5583 N N . GLN A 1 814 ? 50.941 -9.044 -52.552 1.00 95.12 814 GLN A N 1
ATOM 5584 C CA . GLN A 1 814 ? 51.993 -9.222 -51.548 1.00 95.12 814 GLN A CA 1
ATOM 5585 C C . GLN A 1 814 ? 52.563 -10.645 -51.601 1.00 95.12 814 GLN A C 1
ATOM 5587 O O . GLN A 1 814 ? 51.918 -11.577 -52.095 1.00 95.12 814 GLN A O 1
ATOM 5592 N N . ALA A 1 815 ? 53.781 -10.809 -51.078 1.00 89.75 815 ALA A N 1
ATOM 5593 C CA . ALA A 1 815 ? 54.419 -12.112 -50.936 1.00 89.75 815 ALA A CA 1
ATOM 5594 C C . ALA A 1 815 ? 53.553 -13.046 -50.072 1.00 89.75 815 ALA A C 1
ATOM 5596 O O . ALA A 1 815 ? 53.098 -12.655 -49.000 1.00 89.75 815 ALA A O 1
ATOM 5597 N N . GLY A 1 816 ? 53.323 -14.271 -50.551 1.00 86.25 816 GLY A N 1
ATOM 5598 C CA . GLY A 1 816 ? 52.489 -15.271 -49.874 1.00 86.25 816 GLY A CA 1
ATOM 5599 C C . GLY A 1 816 ? 50.987 -15.190 -50.174 1.00 86.25 816 GLY A C 1
ATOM 5600 O O . GLY A 1 816 ? 50.279 -16.148 -49.883 1.00 86.25 816 GLY A O 1
ATOM 5601 N N . GLY A 1 817 ? 50.498 -14.112 -50.798 1.00 92.44 817 GLY A N 1
ATOM 5602 C CA . GLY A 1 817 ? 49.113 -14.057 -51.268 1.00 92.44 817 GLY A CA 1
ATOM 5603 C C . GLY A 1 817 ? 48.899 -14.823 -52.582 1.00 92.44 817 GLY A C 1
ATOM 5604 O O . GLY A 1 817 ? 49.826 -15.018 -53.367 1.00 92.44 817 GLY A O 1
ATOM 5605 N N . THR A 1 818 ? 47.653 -15.221 -52.838 1.00 94.44 818 THR A N 1
ATOM 5606 C CA . THR A 1 818 ? 47.223 -15.993 -54.011 1.00 94.44 818 THR A CA 1
ATOM 5607 C C . THR A 1 818 ? 46.075 -15.286 -54.731 1.00 94.44 818 THR A C 1
ATOM 5609 O O . THR A 1 818 ? 45.098 -14.877 -54.101 1.00 94.44 818 THR A O 1
ATOM 5612 N N . LEU A 1 819 ? 46.175 -15.171 -56.057 1.00 92.19 819 LEU A N 1
ATOM 5613 C CA . LEU A 1 819 ? 45.058 -14.848 -56.947 1.00 92.19 819 LEU A CA 1
ATOM 5614 C C . LEU A 1 819 ? 44.603 -16.145 -57.626 1.00 92.19 819 LEU A C 1
ATOM 5616 O O . LEU A 1 819 ? 45.374 -16.746 -58.373 1.00 92.19 819 LEU A O 1
ATOM 5620 N N . GLN A 1 820 ? 43.377 -16.585 -57.358 1.00 89.44 820 GLN A N 1
ATOM 5621 C CA . GLN A 1 820 ? 42.811 -17.801 -57.944 1.00 89.44 820 GLN A CA 1
ATOM 5622 C C . GLN A 1 820 ? 41.888 -17.456 -59.116 1.00 89.44 820 GLN A C 1
ATOM 5624 O O . GLN A 1 820 ? 41.098 -16.516 -59.050 1.00 89.44 820 GLN A O 1
ATOM 5629 N N . THR A 1 821 ? 41.978 -18.238 -60.191 1.00 75.94 821 THR A N 1
ATOM 5630 C CA . THR A 1 821 ? 41.117 -18.118 -61.383 1.00 75.94 821 THR A CA 1
ATOM 5631 C C . THR A 1 821 ? 39.808 -18.900 -61.261 1.00 75.94 821 THR A C 1
ATOM 5633 O O . THR A 1 821 ? 38.899 -18.700 -62.063 1.00 75.94 821 THR A O 1
ATOM 5636 N N . THR A 1 822 ? 39.715 -19.773 -60.257 1.00 73.44 822 THR A N 1
ATOM 5637 C CA . THR A 1 822 ? 38.534 -20.557 -59.889 1.00 73.44 822 THR A CA 1
ATOM 5638 C C . THR A 1 822 ? 38.446 -20.638 -58.379 1.00 73.44 822 THR A C 1
ATOM 5640 O O . THR A 1 822 ? 39.446 -20.977 -57.741 1.00 73.44 822 THR A O 1
ATOM 5643 N N . LEU A 1 823 ? 37.259 -20.412 -57.819 1.00 68.12 823 LEU A N 1
ATOM 5644 C CA . LEU A 1 823 ? 37.003 -20.785 -56.431 1.00 68.12 823 LEU A CA 1
ATOM 5645 C C . LEU A 1 823 ? 37.055 -22.322 -56.333 1.00 68.12 823 LEU A C 1
ATOM 5647 O O . LEU A 1 823 ? 36.258 -23.005 -56.979 1.00 68.12 823 LEU A O 1
ATOM 5651 N N . GLY A 1 824 ? 38.038 -22.866 -55.611 1.00 57.38 824 GLY A N 1
ATOM 5652 C CA . GLY A 1 824 ? 38.155 -24.312 -55.398 1.00 57.38 824 GLY A CA 1
ATOM 5653 C C . GLY A 1 824 ? 36.935 -24.863 -54.654 1.00 57.38 824 GLY A C 1
ATOM 5654 O O . GLY A 1 824 ? 36.349 -24.167 -53.833 1.00 57.38 824 GLY A O 1
ATOM 5655 N N . VAL A 1 825 ? 36.542 -26.108 -54.941 1.00 48.34 825 VAL A N 1
ATOM 5656 C CA . VAL A 1 825 ? 35.376 -26.763 -54.308 1.00 48.34 825 VAL A CA 1
ATOM 5657 C C . VAL A 1 825 ? 35.576 -27.110 -52.825 1.00 48.34 825 VAL A C 1
ATOM 5659 O O . VAL A 1 825 ? 34.603 -27.470 -52.172 1.00 48.34 825 VAL A O 1
ATOM 5662 N N . ASP A 1 826 ? 36.785 -26.932 -52.284 1.00 37.19 826 ASP A N 1
ATOM 5663 C CA . ASP A 1 826 ? 37.111 -27.178 -50.878 1.00 37.19 826 ASP A CA 1
ATOM 5664 C C . ASP A 1 826 ? 37.713 -25.917 -50.229 1.00 37.19 826 ASP A C 1
ATOM 5666 O O . ASP A 1 826 ? 38.920 -25.672 -50.325 1.00 37.19 826 ASP A O 1
ATOM 5670 N N . GLY A 1 827 ? 36.858 -25.119 -49.575 1.00 37.88 827 GLY A N 1
ATOM 5671 C CA . GLY A 1 827 ? 37.229 -23.951 -48.764 1.00 37.88 827 GLY A CA 1
ATOM 5672 C C . GLY A 1 827 ? 36.137 -22.899 -48.669 1.00 37.88 827 GLY A C 1
ATOM 5673 O O . GLY A 1 827 ? 36.359 -21.808 -49.239 1.00 37.88 827 GLY A O 1
#

Foldseek 3Di:
DDDDDDDDDPPPDVCQQWPPLADAALEEIEHDAEHQQAHAYDPRHANYEYAYDAHHEFEWHFDDDDPAIAIERAEHEAQYEYEDAYEFEHPDADQAEYERYEDAYANYEYHAPHYQEYEHDAPHQAHEEESHDYEYPPPDAHAEYEYEHAEEQEYEYNENHEYESHEAEARYAEYEYHFLHEQEWEYHPRYDHQDHAYESYEYEQRYQEYEAHQAANGEQEYEDHRYESYEYAHQEYHAHFLYEQDYPDPQAANAAYENEEPPPLPPLPDQGHREYEHEAAANGEYYHEHEAEHYPPDDLPDDHPHAYEYEYADNHEYNYEYEYYAAAYEYHDQEEYQEEYEYSHEAPHEYEYEYEHNYDHNEEYDYDYNYAYEYEYYAEEEAEYEYYPHQEYEYDDAPHEYEYDAPYEYAHCEEYEFEHYEYEDDANYYYNHNYAYEFYYANTEYEYCYEDEQHEYEDEAANYEYHYQYEQEHEQDAPDDADPVREAESYHYDYPDAAYEDYEYEAQEEQEYEYAYAYHYESYEAEARYAEYEYAFNAEQEYEYPYDYQYAIESYEYEQNAQYYAYAAAAPYEQEFEDDNYESEEYEHQEAHYHFLYEFEYYAQAAHYYYEFAHEYEEEQDQNGEYAEEHEQEHDVVHDLDDPRAYEYEYEENHYYHYEYEYYQAEYEYEYQEEHQEEYEYAYECDYHYEYEYEHHYDYNEEYEYDYNYAYEYEYYAEEEDAYEYYPHAEYEYDAHEYEDDAPYEYAHNNFYEQQAYEYEYQYEYHGQYEYHQRGEYEYAYEDEHEYEFQHEYQYADLVGQAHHYHYPHYHYDPNGDYDRGDDPPD

pLDDT: mean 90.51, std 11.74, range [32.12, 98.88]